Protein AF-A0A818K4R9-F1 (afdb_monomer)

Mean predicted aligned error: 22.06 Å

Radius of gyration: 40.2 Å; Cα contacts (8 Å, |Δi|>4): 1223; chains: 1; bounding box: 98×80×138 Å

Secondary structure (DSSP, 8-state):
--TTSGGGPPP-GGGEEEEEES-BGGGG-HHHHHH-HHHHHHIIIIIHHHHHHHHHHHGGGT-EEEEEEE-BS-TT-TTS-HHHHHT----BTT-GGGSBPGGGPPPTTSEEEEESSS-HHHHSSHHHHHHHTT--EEEEEEE-TTTHHHHHHHHHHHTT-EEEEEEEEEE-SSHHHHHHHHHHHTTTSEEE-HHHHHHHHHHTTTTS-----------------------PPPPPPEEEEEEE-TTS-EEEEEEEGGGGGGGTTT-EEE-GGGGGB-TTS-B-SS-TTTT---EEEEE-GGG-EEE---SSTTSPPEEEEEEEEEETTSPBPTT-HHHHHHHHHHHHHHHH-EEEEEEEEEEEEEESTT--TTPPTT-HHHHHHTHHHHHHHHHHHHHTT--EEEEEE-SSTTEEEEEE--EETTHHHHHHHHHHHHHHHHHHHTT-EEE--SSSSTTPPPPPEEEEEEEEETT--BSSB-TTSGGGB-HHHHHHHHHHHHHHHHHHHHHS-STTHHHH--TTSSS--EEEEEES-SSEEEEE---SS-SSBHHHHHHTT-TT--HHHHHHHHHHTT-HHHHHHSTTGGG-B--GGGTTS-HHHHHHHHHHHHHTT--SEEEEESTTTT--HHHHHHHHHHHHHHTTTSEEEEE-SSHHHHTT-SEEEEEETTEEEEEEE--S---TT-SSS---S-HHHHHHHHHHHHHHHHHHHHHTTS-HHHHTSGGGSHHHHHHHHHHHHHHHHHHHHTHHHHHHHHHHHHHHHHHHHHHH-HHHHHHHHHHHHHHHHHHHHHHHHHHHHHHHHHHHHHHHHHTTSS--

Structure (mmCIF, N/CA/C/O backbone):
data_AF-A0A818K4R9-F1
#
_entry.id   AF-A0A818K4R9-F1
#
loop_
_atom_site.group_PDB
_atom_site.id
_atom_site.type_symbol
_atom_site.label_atom_id
_atom_site.label_alt_id
_atom_site.label_comp_id
_atom_site.label_asym_id
_atom_site.label_entity_id
_atom_site.label_seq_id
_atom_site.pdbx_PDB_ins_code
_atom_site.Cartn_x
_atom_site.Cartn_y
_atom_site.Cartn_z
_atom_site.occupancy
_atom_site.B_iso_or_equiv
_atom_site.auth_seq_id
_atom_site.auth_comp_id
_atom_site.auth_asym_id
_atom_site.auth_atom_id
_atom_site.pdbx_PDB_model_num
ATOM 1 N N . MET A 1 1 ? 4.754 0.849 -36.779 1.00 29.41 1 MET A N 1
ATOM 2 C CA . MET A 1 1 ? 5.455 -0.102 -37.677 1.00 29.41 1 MET A CA 1
ATOM 3 C C . MET A 1 1 ? 5.862 -1.305 -36.840 1.00 29.41 1 MET A C 1
ATOM 5 O O . MET A 1 1 ? 6.277 -1.079 -35.711 1.00 29.41 1 MET A O 1
ATOM 9 N N . PRO A 1 2 ? 5.722 -2.551 -37.318 1.00 29.19 2 PRO A N 1
ATOM 10 C CA . PRO A 1 2 ? 6.088 -3.714 -36.518 1.00 29.19 2 PRO A CA 1
ATOM 11 C C . PRO A 1 2 ? 7.606 -3.712 -36.282 1.00 29.19 2 PRO A C 1
ATOM 13 O O . PRO A 1 2 ? 8.374 -3.657 -37.240 1.00 29.19 2 PRO A O 1
ATOM 16 N N . MET A 1 3 ? 8.033 -3.794 -35.015 1.00 39.34 3 MET A N 1
ATOM 17 C CA . MET A 1 3 ? 9.434 -3.700 -34.545 1.00 39.34 3 MET A CA 1
ATOM 18 C C . MET A 1 3 ? 10.366 -4.818 -35.077 1.00 39.34 3 MET A C 1
ATOM 20 O O . MET A 1 3 ? 11.537 -4.887 -34.723 1.00 39.34 3 MET A O 1
ATOM 24 N N . TYR A 1 4 ? 9.858 -5.688 -35.954 1.00 38.41 4 TYR A N 1
ATOM 25 C CA . TYR A 1 4 ? 10.602 -6.766 -36.607 1.00 38.41 4 TYR A CA 1
ATOM 26 C C . TYR A 1 4 ? 10.986 -6.468 -38.066 1.00 38.41 4 TYR A C 1
ATOM 28 O O . TYR A 1 4 ? 11.719 -7.253 -38.659 1.00 38.41 4 TYR A O 1
ATOM 36 N N . GLN A 1 5 ? 10.561 -5.337 -38.647 1.00 36.88 5 GLN A N 1
ATOM 37 C CA . GLN A 1 5 ? 11.016 -4.925 -39.988 1.00 36.88 5 GLN A CA 1
ATOM 38 C C . GLN A 1 5 ? 12.369 -4.186 -39.991 1.00 36.88 5 GLN A C 1
ATOM 40 O O . GLN A 1 5 ? 12.939 -3.985 -41.057 1.00 36.88 5 GLN A O 1
ATOM 45 N N . THR A 1 6 ? 12.925 -3.817 -38.831 1.00 48.59 6 THR A N 1
ATOM 46 C CA . THR A 1 6 ? 14.130 -2.967 -38.734 1.00 48.59 6 THR A CA 1
ATOM 47 C C . THR A 1 6 ? 15.462 -3.708 -38.868 1.00 48.59 6 THR A C 1
ATOM 49 O O . THR A 1 6 ? 16.469 -3.077 -39.174 1.00 48.59 6 THR A O 1
ATOM 52 N N . ARG A 1 7 ? 15.503 -5.040 -38.711 1.00 54.72 7 ARG A N 1
ATOM 53 C CA . ARG A 1 7 ? 16.761 -5.823 -38.761 1.00 54.72 7 ARG A CA 1
ATOM 54 C C . ARG A 1 7 ? 17.363 -5.976 -40.163 1.00 54.72 7 ARG A C 1
ATOM 56 O O . ARG A 1 7 ? 18.471 -6.480 -40.291 1.00 54.72 7 ARG A O 1
ATOM 63 N N . LEU A 1 8 ? 16.630 -5.554 -41.189 1.00 61.97 8 LEU A N 1
ATOM 64 C CA . LEU A 1 8 ? 17.069 -5.535 -42.586 1.00 61.97 8 LEU A CA 1
ATOM 65 C C . LEU A 1 8 ? 17.272 -4.104 -43.101 1.00 61.97 8 LEU A C 1
ATOM 67 O O . LEU A 1 8 ? 17.460 -3.913 -44.299 1.00 61.97 8 LEU A O 1
ATOM 71 N N . THR A 1 9 ? 17.192 -3.097 -42.222 1.00 75.12 9 THR A N 1
ATOM 72 C CA . THR A 1 9 ? 17.413 -1.706 -42.622 1.00 75.12 9 THR A CA 1
ATOM 73 C C . THR A 1 9 ? 18.890 -1.532 -42.976 1.00 75.12 9 THR A C 1
ATOM 75 O O . THR A 1 9 ? 19.734 -1.811 -42.117 1.00 75.12 9 THR A O 1
ATOM 78 N N . PRO A 1 10 ? 19.211 -1.083 -44.202 1.00 84.62 10 PRO A N 1
ATOM 79 C CA . PRO A 1 10 ? 20.587 -0.808 -44.589 1.00 84.62 10 PRO A CA 1
ATOM 80 C C . PRO A 1 10 ? 21.194 0.277 -43.702 1.00 84.62 10 PRO A C 1
ATOM 82 O O . PRO A 1 10 ? 20.523 1.263 -43.380 1.00 84.62 10 PRO A O 1
ATOM 85 N N . ILE A 1 11 ? 22.461 0.106 -43.333 1.00 89.88 11 ILE A N 1
ATOM 86 C CA . ILE A 1 11 ? 23.208 1.087 -42.537 1.00 89.88 11 ILE A CA 1
ATOM 87 C C . ILE A 1 11 ? 23.287 2.426 -43.280 1.00 89.88 11 ILE A C 1
ATOM 89 O O . ILE A 1 11 ? 23.653 2.481 -44.454 1.00 89.88 11 ILE A O 1
ATOM 93 N N . ILE A 1 12 ? 22.981 3.519 -42.576 1.00 90.44 12 ILE A N 1
ATOM 94 C CA . ILE A 1 12 ? 23.054 4.885 -43.105 1.00 90.44 12 ILE A CA 1
ATOM 95 C C . ILE A 1 12 ? 24.272 5.591 -42.485 1.00 90.44 12 ILE A C 1
ATOM 97 O O . ILE A 1 12 ? 24.193 6.006 -41.324 1.00 90.44 12 ILE A O 1
ATOM 101 N N . PRO A 1 13 ? 25.391 5.770 -43.219 1.00 90.38 13 PRO A N 1
ATOM 102 C CA . PRO A 1 13 ? 26.649 6.221 -42.624 1.00 90.38 13 PRO A CA 1
ATOM 103 C C . PRO A 1 13 ? 26.580 7.538 -41.847 1.00 90.38 13 PRO A C 1
ATOM 105 O O . PRO A 1 13 ? 27.014 7.597 -40.705 1.00 90.38 13 PRO A O 1
ATOM 108 N N . ASN A 1 14 ? 25.927 8.564 -42.394 1.00 88.00 14 ASN A N 1
ATOM 109 C CA . ASN A 1 14 ? 25.815 9.881 -41.755 1.00 88.00 14 ASN A CA 1
ATOM 110 C C . ASN A 1 14 ? 24.838 9.939 -40.563 1.00 88.00 14 ASN A C 1
ATOM 112 O O . ASN A 1 14 ? 24.610 11.014 -40.016 1.00 88.00 14 ASN A O 1
ATOM 116 N N . LYS A 1 15 ? 24.222 8.812 -40.194 1.00 92.94 15 LYS A N 1
ATOM 117 C CA . LYS A 1 15 ? 23.440 8.639 -38.961 1.00 92.94 15 LYS A CA 1
ATOM 118 C C . LYS A 1 15 ? 23.980 7.492 -38.105 1.00 92.94 15 LYS A C 1
ATOM 120 O O . LYS A 1 15 ? 23.249 6.938 -37.283 1.00 92.94 15 LYS A O 1
ATOM 125 N N . THR A 1 16 ? 25.225 7.087 -38.342 1.00 95.81 16 THR A N 1
ATOM 126 C CA . THR A 1 16 ? 25.862 5.965 -37.657 1.00 95.81 16 THR A CA 1
ATOM 127 C C . THR A 1 16 ? 26.973 6.472 -36.750 1.00 95.81 16 THR A C 1
ATOM 129 O O . THR A 1 16 ? 27.809 7.266 -37.179 1.00 95.81 16 THR A O 1
ATOM 132 N N . ALA A 1 17 ? 27.000 5.973 -35.516 1.00 97.38 17 ALA A N 1
ATOM 133 C CA . ALA A 1 17 ? 28.148 6.105 -34.631 1.00 97.38 17 ALA A CA 1
ATOM 134 C C . ALA A 1 17 ? 28.782 4.737 -34.372 1.00 97.38 17 ALA A C 1
ATOM 136 O O . ALA A 1 17 ? 28.090 3.723 -34.245 1.00 97.38 17 ALA A O 1
ATOM 137 N N . VAL A 1 18 ? 30.103 4.728 -34.273 1.00 97.62 18 VAL A N 1
ATOM 138 C CA . VAL A 1 18 ? 30.934 3.578 -33.946 1.00 97.62 18 VAL A CA 1
ATOM 139 C C . VAL A 1 18 ? 31.451 3.752 -32.525 1.00 97.62 18 VAL A C 1
ATOM 141 O O . VAL A 1 18 ? 32.166 4.703 -32.232 1.00 97.62 18 VAL A O 1
ATOM 144 N N . LEU A 1 19 ? 31.086 2.832 -31.639 1.00 97.88 19 LEU A N 1
ATOM 145 C CA . LEU A 1 19 ? 31.400 2.864 -30.220 1.00 97.88 19 LEU A CA 1
ATOM 146 C C . LEU A 1 19 ? 32.389 1.753 -29.859 1.00 97.88 19 LEU A C 1
ATOM 148 O O . LEU A 1 19 ? 32.046 0.570 -29.902 1.00 97.88 19 LEU A O 1
ATOM 152 N N . LEU A 1 20 ? 33.593 2.156 -29.455 1.00 97.62 20 LEU A N 1
ATOM 153 C CA . LEU A 1 20 ? 34.629 1.289 -28.907 1.00 97.62 20 LEU A CA 1
ATOM 154 C C . LEU A 1 20 ? 34.523 1.249 -27.380 1.00 97.62 20 LEU A C 1
ATOM 156 O O . LEU A 1 20 ? 34.746 2.251 -26.695 1.00 97.62 20 LEU A O 1
ATOM 160 N N . VAL A 1 21 ? 34.175 0.084 -26.844 1.00 95.06 21 VAL A N 1
ATOM 161 C CA . VAL A 1 21 ? 33.907 -0.113 -25.418 1.00 95.06 21 VAL A CA 1
ATOM 162 C C . VAL A 1 21 ? 35.141 -0.669 -24.713 1.00 95.06 21 VAL A C 1
ATOM 164 O O . VAL A 1 21 ? 35.527 -1.817 -2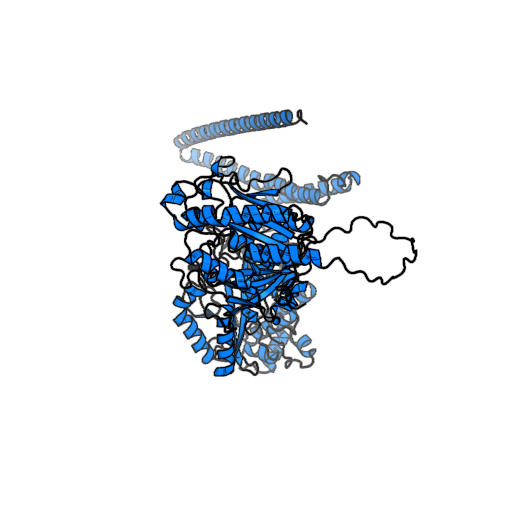4.922 1.00 95.06 21 VAL A O 1
ATOM 167 N N . ASP A 1 22 ? 35.724 0.150 -23.840 1.00 90.69 22 ASP A N 1
ATOM 168 C CA . ASP A 1 22 ? 36.756 -0.216 -22.860 1.00 90.69 22 ASP A CA 1
ATOM 169 C C . ASP A 1 22 ? 38.029 -0.821 -23.470 1.00 90.69 22 ASP A C 1
ATOM 171 O O . ASP A 1 22 ? 38.658 -1.707 -22.900 1.00 90.69 22 ASP A O 1
ATOM 175 N N . VAL A 1 23 ? 38.443 -0.301 -24.627 1.00 91.19 23 VAL A N 1
ATOM 176 C CA . VAL A 1 23 ? 39.656 -0.720 -25.350 1.00 91.19 23 VAL A CA 1
ATOM 177 C C . VAL A 1 23 ? 40.889 0.007 -24.788 1.00 91.19 23 VAL A C 1
ATOM 179 O O . VAL A 1 23 ? 41.493 0.857 -25.440 1.00 91.19 23 VAL A O 1
ATOM 182 N N . GLN A 1 24 ? 41.217 -0.275 -23.528 1.00 90.75 24 GLN A N 1
ATOM 183 C CA . GLN A 1 24 ? 42.225 0.438 -22.727 1.00 90.75 24 GLN A CA 1
ATOM 184 C C . GLN A 1 24 ? 43.414 -0.452 -22.334 1.00 90.75 24 GLN A C 1
ATOM 186 O O . GLN A 1 24 ? 43.310 -1.678 -22.310 1.00 90.75 24 GLN A O 1
ATOM 191 N N . ASN A 1 25 ? 44.549 0.160 -21.991 1.00 89.69 25 ASN A N 1
ATOM 192 C CA . ASN A 1 25 ? 45.810 -0.544 -21.724 1.00 89.69 25 ASN A CA 1
ATOM 193 C C . ASN A 1 25 ? 45.722 -1.583 -20.591 1.00 89.69 25 ASN A C 1
ATOM 195 O O . ASN A 1 25 ? 46.425 -2.595 -20.635 1.00 89.69 25 ASN A O 1
ATOM 199 N N . SER A 1 26 ? 44.855 -1.383 -19.590 1.00 85.31 26 SER A N 1
ATOM 200 C CA . SER A 1 26 ? 44.651 -2.363 -18.510 1.00 85.31 26 SER A CA 1
ATOM 201 C C . SER A 1 26 ? 44.178 -3.730 -19.008 1.00 85.31 26 SER A C 1
ATOM 203 O O . SER A 1 26 ? 44.491 -4.748 -18.390 1.00 85.31 26 SER A O 1
ATOM 205 N N . GLU A 1 27 ? 43.434 -3.753 -20.115 1.00 84.69 27 GLU A N 1
ATOM 206 C CA . GLU A 1 27 ? 42.813 -4.953 -20.678 1.00 84.69 27 GLU A CA 1
ATOM 207 C C . GLU A 1 27 ? 43.807 -5.822 -21.459 1.00 84.69 27 GLU A C 1
ATOM 209 O O . GLU A 1 27 ? 43.586 -7.015 -21.633 1.00 84.69 27 GLU A O 1
ATOM 214 N N . ILE A 1 28 ? 44.943 -5.255 -21.874 1.00 83.69 28 ILE A N 1
ATOM 215 C CA . ILE A 1 28 ? 46.021 -5.960 -22.587 1.00 83.69 28 ILE A CA 1
ATOM 216 C C . ILE A 1 28 ? 47.308 -6.036 -21.753 1.00 83.69 28 ILE A C 1
ATOM 218 O O . ILE A 1 28 ? 48.423 -6.040 -22.279 1.00 83.69 28 ILE A O 1
ATOM 222 N N . SER A 1 29 ? 47.173 -6.096 -20.428 1.00 80.69 29 SER A N 1
ATOM 223 C CA . SER A 1 29 ? 48.317 -6.211 -19.524 1.00 80.69 29 SER A CA 1
ATOM 224 C C . SER A 1 29 ? 48.958 -7.610 -19.558 1.00 80.69 29 SER A C 1
ATOM 226 O O . SER A 1 29 ? 48.315 -8.616 -19.866 1.00 80.69 29 SER A O 1
ATOM 228 N N . ILE A 1 30 ? 50.234 -7.695 -19.164 1.00 72.75 30 ILE A N 1
ATOM 229 C CA . ILE A 1 30 ? 50.964 -8.973 -19.012 1.00 72.75 30 ILE A CA 1
ATOM 230 C C . ILE A 1 30 ? 50.249 -9.907 -18.015 1.00 72.75 30 ILE A C 1
ATOM 232 O O . ILE A 1 30 ? 50.287 -11.128 -18.148 1.00 72.75 30 ILE A O 1
ATOM 236 N N . GLU A 1 31 ? 49.553 -9.344 -17.027 1.00 70.44 31 GLU A N 1
ATOM 237 C CA . GLU A 1 31 ? 48.753 -10.103 -16.063 1.00 70.44 31 GLU A CA 1
ATOM 238 C C . GLU A 1 31 ? 47.549 -10.792 -16.733 1.00 70.44 31 GLU A C 1
ATOM 240 O O . GLU A 1 31 ? 47.292 -11.972 -16.483 1.00 70.44 31 GLU A O 1
ATOM 245 N N . HIS A 1 32 ? 46.860 -10.109 -17.655 1.00 69.81 32 HIS A N 1
ATOM 246 C CA . HIS A 1 32 ? 45.787 -10.709 -18.457 1.00 69.81 32 HIS A CA 1
ATOM 247 C C . HIS A 1 32 ? 46.303 -11.785 -19.418 1.00 69.81 32 HIS A C 1
ATOM 249 O O . HIS A 1 32 ? 45.627 -12.796 -19.614 1.00 69.81 32 HIS A O 1
ATOM 255 N N . GLN A 1 33 ? 47.515 -11.622 -19.960 1.00 77.44 33 GLN A N 1
ATOM 256 C CA . GLN A 1 33 ? 48.171 -12.647 -20.778 1.00 77.44 33 GLN A CA 1
ATOM 257 C C . GLN A 1 33 ? 48.392 -13.957 -20.002 1.00 77.44 33 GLN A C 1
ATOM 259 O O . GLN A 1 33 ? 48.238 -15.041 -20.562 1.00 77.44 33 GLN A O 1
ATOM 264 N N . GLN A 1 34 ? 48.730 -13.870 -18.711 1.00 73.25 34 GLN A N 1
ATOM 265 C CA . GLN A 1 34 ? 48.975 -15.037 -17.857 1.00 73.25 34 GLN A CA 1
ATOM 266 C C . GLN A 1 34 ? 47.679 -15.693 -17.363 1.00 73.25 34 GLN A C 1
ATOM 268 O O . GLN A 1 34 ? 47.582 -16.919 -17.344 1.00 73.25 34 GLN A O 1
ATOM 273 N N . ASN A 1 35 ? 46.683 -14.890 -16.980 1.00 78.44 35 ASN A N 1
ATOM 274 C CA . ASN A 1 35 ? 45.446 -15.388 -16.370 1.00 78.44 35 ASN A CA 1
ATOM 275 C C . ASN A 1 35 ? 44.382 -15.800 -17.398 1.00 78.44 35 ASN A C 1
ATOM 277 O O . ASN A 1 35 ? 43.583 -16.698 -17.134 1.00 78.44 35 ASN A O 1
ATOM 281 N N . THR A 1 36 ? 44.357 -15.155 -18.566 1.00 82.31 36 THR A N 1
ATOM 282 C CA . THR A 1 36 ? 43.351 -15.376 -19.616 1.00 82.31 36 THR A CA 1
ATOM 283 C C . THR A 1 36 ? 43.999 -15.369 -21.007 1.00 82.31 36 THR A C 1
ATOM 285 O O . THR A 1 36 ? 43.802 -14.432 -21.783 1.00 82.31 36 THR A O 1
ATOM 288 N N . PRO A 1 37 ? 44.778 -16.412 -21.353 1.00 84.19 37 PRO A N 1
ATOM 289 C CA . PRO A 1 37 ? 45.586 -16.433 -22.574 1.00 84.19 37 PRO A CA 1
ATOM 290 C C . PRO A 1 37 ? 44.748 -16.386 -23.857 1.00 84.19 37 PRO A C 1
ATOM 292 O O . PRO A 1 37 ? 45.144 -15.725 -24.812 1.00 84.19 37 PRO A O 1
ATOM 295 N N . TRP A 1 38 ? 43.571 -17.024 -23.870 1.00 90.50 38 TRP A N 1
ATOM 296 C CA . TRP A 1 38 ? 42.659 -16.971 -25.020 1.00 90.50 38 TRP A CA 1
ATOM 297 C C . TRP A 1 38 ? 42.171 -15.547 -25.297 1.00 90.50 38 TRP A C 1
ATOM 299 O O . TRP A 1 38 ? 42.258 -15.082 -26.426 1.00 90.50 38 TRP A O 1
ATOM 309 N N . TYR A 1 39 ? 41.708 -14.842 -24.260 1.00 89.88 39 TYR A N 1
ATOM 310 C CA . TYR A 1 39 ? 41.259 -13.452 -24.360 1.00 89.88 39 TYR A CA 1
ATOM 311 C C . TYR A 1 39 ? 42.352 -12.543 -24.909 1.00 89.88 39 TYR A C 1
ATOM 313 O O . TYR A 1 39 ? 42.114 -11.809 -25.864 1.00 89.88 39 TYR A O 1
ATOM 321 N N . TYR A 1 40 ? 43.551 -12.636 -24.328 1.00 88.94 40 TYR A N 1
ATOM 322 C CA . TYR A 1 40 ? 44.695 -11.832 -24.740 1.00 88.94 40 TYR A CA 1
ATOM 323 C C . TYR A 1 40 ? 45.056 -12.087 -26.207 1.00 88.94 40 TYR A C 1
ATOM 325 O O . TYR A 1 40 ? 45.216 -11.144 -26.978 1.00 88.94 40 TYR A O 1
ATOM 333 N N . GLN A 1 41 ? 45.128 -13.360 -26.609 1.00 89.88 41 GLN A N 1
ATOM 334 C CA . GLN A 1 41 ? 45.430 -13.730 -27.987 1.00 89.88 41 GLN A CA 1
ATOM 335 C C . GLN A 1 41 ? 44.345 -13.242 -28.955 1.00 89.88 41 GLN A C 1
ATOM 337 O O . GLN A 1 41 ? 44.657 -12.614 -29.959 1.00 89.88 41 GLN A O 1
ATOM 342 N N . GLN A 1 42 ? 43.070 -13.454 -28.627 1.00 92.44 42 GLN A N 1
ATOM 343 C CA . GLN A 1 42 ? 41.942 -13.002 -29.441 1.00 92.44 42 GLN A CA 1
ATOM 344 C C . GLN A 1 42 ? 41.915 -11.471 -29.588 1.00 92.44 42 GLN A C 1
ATOM 346 O O . GLN A 1 42 ? 41.641 -10.957 -30.673 1.00 92.44 42 GLN A O 1
ATOM 351 N N . ALA A 1 43 ? 42.214 -10.737 -28.511 1.00 91.69 43 ALA A N 1
ATOM 352 C CA . ALA A 1 43 ? 42.261 -9.279 -28.516 1.00 91.69 43 ALA A CA 1
ATOM 353 C C . ALA A 1 43 ? 43.349 -8.745 -29.463 1.00 91.69 43 ALA A C 1
ATOM 355 O O . ALA A 1 43 ? 43.058 -7.877 -30.286 1.00 91.69 43 ALA A O 1
ATOM 356 N N . ILE A 1 44 ? 44.572 -9.278 -29.363 1.00 92.50 44 ILE A N 1
ATOM 357 C CA . ILE A 1 44 ? 45.743 -8.822 -30.128 1.00 92.50 44 ILE A CA 1
ATOM 358 C C . ILE A 1 44 ? 45.698 -9.297 -31.585 1.00 92.50 44 ILE A C 1
ATOM 360 O O . ILE A 1 44 ? 45.900 -8.492 -32.492 1.00 92.50 44 ILE A O 1
ATOM 364 N N . ASP A 1 45 ? 45.420 -10.581 -31.818 1.00 92.94 45 ASP A N 1
ATOM 365 C CA . ASP A 1 45 ? 45.563 -11.191 -33.145 1.00 92.94 45 ASP A CA 1
ATOM 366 C C . ASP A 1 45 ? 44.359 -10.902 -34.058 1.00 92.94 45 ASP A C 1
ATOM 368 O O . ASP A 1 45 ? 44.497 -10.948 -35.281 1.00 92.94 45 ASP A O 1
ATOM 372 N N . ILE A 1 46 ? 43.177 -10.626 -33.485 1.00 93.88 46 ILE A N 1
ATOM 373 C CA . ILE A 1 46 ? 41.917 -10.531 -34.241 1.00 93.88 46 ILE A CA 1
ATOM 374 C C . ILE A 1 46 ? 41.176 -9.221 -33.961 1.00 93.88 46 ILE A C 1
ATOM 376 O O . ILE A 1 46 ? 40.958 -8.432 -34.882 1.00 93.88 46 ILE A O 1
ATOM 380 N N . CYS A 1 47 ? 40.796 -8.951 -32.708 1.00 96.12 47 CYS A N 1
ATOM 381 C CA . CYS A 1 47 ? 39.872 -7.851 -32.424 1.00 96.12 47 CYS A CA 1
ATOM 382 C C . CYS A 1 47 ? 40.469 -6.470 -32.712 1.00 96.12 47 CYS A C 1
ATOM 384 O O . CYS A 1 47 ? 39.826 -5.672 -33.388 1.00 96.12 47 CYS A O 1
ATOM 386 N N . ILE A 1 48 ? 41.685 -6.180 -32.238 1.00 95.62 48 ILE A N 1
ATOM 387 C CA . ILE A 1 48 ? 42.336 -4.878 -32.459 1.00 95.62 48 ILE A CA 1
ATOM 388 C C . ILE A 1 48 ? 42.563 -4.608 -33.959 1.00 95.62 48 ILE A C 1
ATOM 390 O O . ILE A 1 48 ? 42.134 -3.549 -34.424 1.00 95.62 48 ILE A O 1
ATOM 394 N N . PRO A 1 49 ? 43.144 -5.529 -34.760 1.00 96.25 49 PRO A N 1
ATOM 395 C CA . PRO A 1 49 ? 43.261 -5.343 -36.208 1.00 96.25 49 PRO A CA 1
ATOM 396 C C . PRO A 1 49 ? 41.925 -5.036 -36.902 1.00 96.25 49 PRO A C 1
ATOM 398 O O . PRO A 1 49 ? 41.860 -4.149 -37.757 1.00 96.25 49 PRO A O 1
ATOM 401 N N . ASN A 1 50 ? 40.851 -5.718 -36.499 1.00 96.75 50 ASN A N 1
ATOM 402 C CA . ASN A 1 50 ? 39.507 -5.496 -37.030 1.00 96.75 50 ASN A CA 1
ATOM 403 C C . ASN A 1 50 ? 38.940 -4.123 -36.638 1.00 96.75 50 ASN A C 1
ATOM 405 O O . ASN A 1 50 ? 38.414 -3.409 -37.494 1.00 96.75 50 ASN A O 1
ATOM 409 N N . MET A 1 51 ? 39.118 -3.696 -35.382 1.00 97.25 51 MET A N 1
ATOM 410 C CA . MET A 1 51 ? 38.748 -2.348 -34.931 1.00 97.25 51 MET A CA 1
ATOM 411 C C . MET A 1 51 ? 39.462 -1.269 -35.756 1.00 97.25 51 MET A C 1
ATOM 413 O O . MET A 1 51 ? 38.820 -0.338 -36.243 1.00 97.25 51 MET A O 1
ATOM 417 N N . VAL A 1 52 ? 40.776 -1.415 -35.974 1.00 96.12 52 VAL A N 1
ATOM 418 C CA . VAL A 1 52 ? 41.573 -0.495 -36.804 1.00 96.12 52 VAL A CA 1
ATOM 419 C C . VAL A 1 52 ? 41.028 -0.430 -38.229 1.00 96.12 52 VAL A C 1
ATOM 421 O O . VAL A 1 52 ? 40.903 0.658 -38.801 1.00 96.12 52 VAL A O 1
ATOM 424 N N . HIS A 1 53 ? 40.671 -1.581 -38.804 1.00 95.25 53 HIS A N 1
ATOM 425 C CA . HIS A 1 53 ? 40.090 -1.644 -40.139 1.00 95.25 53 HIS A CA 1
ATOM 426 C C . HIS A 1 53 ? 38.766 -0.872 -40.206 1.00 95.25 53 HIS A C 1
ATOM 428 O O . HIS A 1 53 ? 38.591 -0.027 -41.089 1.00 95.25 53 HIS A O 1
ATOM 434 N N . ILE A 1 54 ? 37.861 -1.104 -39.252 1.00 95.75 54 ILE A N 1
ATOM 435 C CA . ILE A 1 54 ? 36.558 -0.433 -39.206 1.00 95.75 54 ILE A CA 1
ATOM 436 C C . ILE A 1 54 ? 36.723 1.075 -39.045 1.00 95.75 54 ILE A C 1
ATOM 438 O O . ILE A 1 54 ? 36.132 1.820 -39.822 1.00 95.75 54 ILE A O 1
ATOM 442 N N . ILE A 1 55 ? 37.563 1.542 -38.116 1.00 94.62 55 ILE A N 1
ATOM 443 C CA . ILE A 1 55 ? 37.809 2.979 -37.902 1.00 94.62 55 ILE A CA 1
ATOM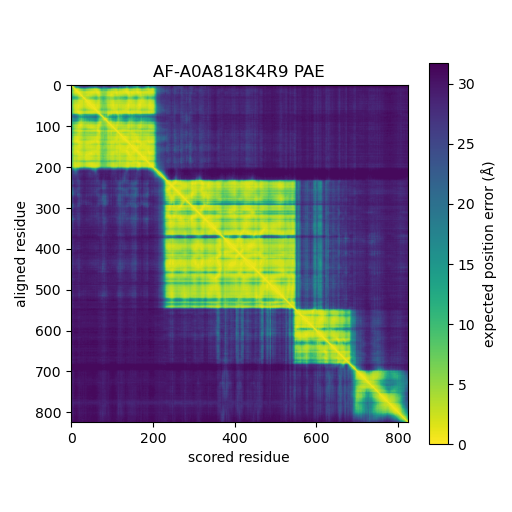 444 C C . ILE A 1 55 ? 38.305 3.642 -39.197 1.00 94.62 55 ILE A C 1
ATOM 446 O O . ILE A 1 55 ? 37.822 4.710 -39.586 1.00 94.62 55 ILE A O 1
ATOM 450 N N . LYS A 1 56 ? 39.228 2.988 -39.914 1.00 93.19 56 LYS A N 1
ATOM 451 C CA . LYS A 1 56 ? 39.789 3.497 -41.174 1.00 93.19 56 LYS A CA 1
ATOM 452 C C . LYS A 1 56 ? 38.742 3.629 -42.286 1.00 93.19 56 LYS A C 1
ATOM 454 O O . LYS A 1 56 ? 38.855 4.539 -43.105 1.00 93.19 56 LYS A O 1
ATOM 459 N N . VAL A 1 57 ? 37.749 2.739 -42.328 1.00 91.81 57 VAL A N 1
ATOM 460 C CA . VAL A 1 57 ? 36.668 2.760 -43.332 1.00 91.81 57 VAL A CA 1
ATOM 461 C C . VAL A 1 57 ? 35.509 3.673 -42.912 1.00 91.81 57 VAL A C 1
ATOM 463 O O . VAL A 1 57 ? 34.900 4.312 -43.767 1.00 91.81 57 VAL A O 1
ATOM 466 N N . ALA A 1 58 ? 35.225 3.776 -41.615 1.00 91.88 58 ALA A N 1
ATOM 467 C CA . ALA A 1 58 ? 34.121 4.557 -41.066 1.00 91.88 58 ALA A CA 1
ATOM 468 C C . ALA A 1 58 ? 34.364 6.075 -41.157 1.00 91.88 58 ALA A C 1
ATOM 470 O O . ALA A 1 58 ? 33.464 6.815 -41.559 1.00 91.88 58 ALA A O 1
ATOM 471 N N . ARG A 1 59 ? 35.591 6.543 -40.872 1.00 89.50 59 ARG A N 1
ATOM 472 C CA . ARG A 1 59 ? 35.928 7.983 -40.881 1.00 89.50 59 ARG A CA 1
ATOM 473 C C . ARG A 1 59 ? 35.636 8.681 -42.227 1.00 89.50 59 ARG A C 1
ATOM 475 O O . ARG A 1 59 ? 34.948 9.700 -42.221 1.00 89.50 59 ARG A O 1
ATOM 482 N N . PRO A 1 60 ? 36.059 8.156 -43.399 1.00 90.38 60 PRO A N 1
ATOM 483 C CA . PRO A 1 60 ? 35.732 8.766 -44.695 1.00 90.38 60 PRO A CA 1
ATOM 484 C C . PRO A 1 60 ? 34.234 8.803 -45.030 1.00 90.38 60 PRO A C 1
ATOM 486 O O . PRO A 1 60 ? 33.831 9.554 -45.915 1.00 90.38 60 PRO A O 1
ATOM 489 N N . LEU A 1 61 ? 33.415 7.987 -44.359 1.00 89.56 61 LEU A N 1
ATOM 490 C CA . LEU A 1 61 ? 31.968 7.907 -44.567 1.00 89.56 61 LEU A CA 1
ATOM 491 C C . LEU A 1 61 ? 31.172 8.827 -43.627 1.00 89.56 61 LEU A C 1
ATOM 493 O O . LEU A 1 61 ? 29.942 8.747 -43.605 1.00 89.56 61 LEU A O 1
ATOM 497 N N . SER A 1 62 ? 31.858 9.699 -42.878 1.00 86.62 62 SER A N 1
ATOM 498 C CA . SER A 1 62 ? 31.251 10.619 -41.906 1.00 86.62 62 SER A CA 1
ATOM 499 C C . SER A 1 62 ? 30.453 9.902 -40.812 1.00 86.62 62 SER A C 1
ATOM 501 O O . SER A 1 62 ? 29.414 10.397 -40.379 1.00 86.62 62 SER A O 1
ATOM 503 N N . MET A 1 63 ? 30.919 8.721 -40.398 1.00 94.00 63 MET A N 1
ATOM 504 C CA . MET A 1 63 ? 30.442 8.064 -39.183 1.00 94.00 63 MET A CA 1
ATOM 505 C C . MET A 1 63 ? 31.192 8.627 -37.977 1.00 94.00 63 MET A C 1
ATOM 507 O O . MET A 1 63 ? 32.413 8.781 -38.027 1.00 94.00 63 MET A O 1
ATOM 511 N N . GLU A 1 64 ? 30.474 8.881 -36.891 1.00 95.44 64 GLU A N 1
ATOM 512 C CA . GLU A 1 64 ? 31.057 9.385 -35.644 1.00 95.44 64 GLU A CA 1
ATOM 513 C C . GLU A 1 64 ? 31.811 8.265 -34.918 1.00 95.44 64 GLU A C 1
ATOM 515 O O . GLU A 1 64 ? 31.267 7.172 -34.763 1.00 95.44 64 GLU A O 1
ATOM 520 N N . ILE A 1 65 ? 33.039 8.512 -34.451 1.00 96.12 65 ILE A N 1
ATOM 521 C CA . ILE A 1 65 ? 33.812 7.530 -33.676 1.00 96.12 65 ILE A CA 1
ATOM 522 C C . ILE A 1 65 ? 33.831 7.944 -32.204 1.00 96.12 65 ILE A C 1
ATOM 524 O O . ILE A 1 65 ? 34.142 9.081 -31.843 1.00 96.12 65 ILE A O 1
ATOM 528 N N . MET A 1 66 ? 33.477 7.002 -31.335 1.00 96.81 66 MET A N 1
ATOM 529 C CA . MET A 1 66 ? 33.333 7.222 -29.905 1.00 96.81 66 MET A CA 1
ATOM 530 C C . MET A 1 66 ? 34.024 6.122 -29.106 1.00 96.81 66 MET A C 1
ATOM 532 O O . MET A 1 66 ? 34.034 4.956 -29.497 1.00 96.81 66 MET A O 1
ATOM 536 N N . TYR A 1 67 ? 34.534 6.483 -27.935 1.00 96.56 67 TYR A N 1
ATOM 537 C CA . TYR A 1 67 ? 35.274 5.591 -27.052 1.00 96.56 67 TYR A CA 1
ATOM 538 C C . TYR A 1 67 ? 34.753 5.672 -25.622 1.00 96.56 67 TYR A C 1
ATOM 540 O O . TYR A 1 67 ? 34.424 6.760 -25.135 1.00 96.56 67 TYR A O 1
ATOM 548 N N . THR A 1 68 ? 34.764 4.544 -24.911 1.00 93.75 68 THR A N 1
ATOM 549 C CA . THR A 1 68 ? 34.643 4.531 -23.449 1.00 93.75 68 THR A CA 1
ATOM 550 C C . THR A 1 68 ? 35.853 3.914 -22.779 1.00 93.75 68 THR A C 1
ATOM 552 O O . THR A 1 68 ? 36.406 2.942 -23.281 1.00 93.75 68 THR A O 1
ATOM 555 N N . THR A 1 69 ? 36.231 4.452 -21.619 1.00 91.06 69 THR A N 1
ATOM 556 C CA . THR A 1 69 ? 37.222 3.835 -20.723 1.00 91.06 69 THR A CA 1
ATOM 557 C C . THR A 1 69 ? 36.751 3.870 -19.278 1.00 91.06 69 THR A C 1
ATOM 559 O O . THR A 1 69 ? 35.973 4.745 -18.882 1.00 91.06 69 THR A O 1
ATOM 562 N N . VAL A 1 70 ? 37.209 2.909 -18.477 1.00 84.81 70 VAL A N 1
ATOM 563 C CA . VAL A 1 70 ? 36.832 2.777 -17.067 1.00 84.81 70 VAL A CA 1
ATOM 564 C C . VAL A 1 70 ? 37.910 3.384 -16.173 1.00 84.81 70 VAL A C 1
ATOM 566 O O . VAL A 1 70 ? 39.040 2.912 -16.136 1.00 84.81 70 VAL A O 1
ATOM 569 N N . GLU A 1 71 ? 37.533 4.368 -15.356 1.00 83.00 71 GLU A N 1
ATOM 570 C CA . GLU A 1 71 ? 38.396 4.967 -14.331 1.00 83.00 71 GLU A CA 1
ATOM 571 C C . GLU A 1 71 ? 37.778 4.811 -12.932 1.00 83.00 71 GLU A C 1
ATOM 573 O O . GLU A 1 71 ? 36.564 4.921 -12.749 1.00 83.00 71 GLU A O 1
ATOM 578 N N . SER A 1 72 ? 38.609 4.594 -11.909 1.00 70.25 72 SER A N 1
ATOM 579 C CA . SER A 1 72 ? 38.175 4.505 -10.509 1.00 70.25 72 SER A CA 1
ATOM 580 C C . SER A 1 72 ? 38.851 5.541 -9.613 1.00 70.25 72 SER A C 1
ATOM 582 O O . SER A 1 72 ? 40.052 5.800 -9.703 1.00 70.25 72 SER A O 1
ATOM 584 N N . LEU A 1 73 ? 38.067 6.092 -8.680 1.00 56.88 73 LEU A N 1
ATOM 585 C CA . LEU A 1 73 ? 38.543 6.975 -7.610 1.00 56.88 73 LEU A CA 1
ATOM 586 C C . LEU A 1 73 ? 38.940 6.211 -6.337 1.00 56.88 73 LEU A C 1
ATOM 588 O O . LEU A 1 73 ? 39.645 6.759 -5.492 1.00 56.88 73 LEU A O 1
ATOM 592 N N . THR A 1 74 ? 38.471 4.967 -6.152 1.00 57.22 74 THR A N 1
ATOM 593 C CA . THR A 1 74 ? 38.618 4.242 -4.878 1.00 57.22 74 THR A CA 1
ATOM 594 C C . THR A 1 74 ? 38.887 2.748 -5.056 1.00 57.22 74 THR A C 1
ATOM 596 O O . THR A 1 74 ? 38.249 2.057 -5.851 1.00 57.22 74 THR A O 1
ATOM 599 N N . ARG A 1 75 ? 39.828 2.220 -4.262 1.00 56.12 75 ARG A N 1
ATOM 600 C CA . ARG A 1 75 ? 40.238 0.804 -4.293 1.00 56.12 75 ARG A CA 1
ATOM 601 C C . ARG A 1 75 ? 39.167 -0.152 -3.751 1.00 56.12 75 ARG A C 1
ATOM 603 O O . ARG A 1 75 ? 39.175 -1.327 -4.078 1.00 56.12 75 ARG A O 1
ATOM 610 N N . ASN A 1 76 ? 38.228 0.356 -2.947 1.00 56.06 76 ASN A N 1
ATOM 611 C CA . ASN A 1 76 ? 37.099 -0.405 -2.396 1.00 56.06 76 ASN A CA 1
ATOM 612 C C . ASN A 1 76 ? 35.872 -0.453 -3.331 1.00 56.06 76 ASN A C 1
ATOM 614 O O . ASN A 1 76 ? 34.844 -1.013 -2.956 1.00 56.06 76 ASN A O 1
ATOM 618 N N . GLY A 1 77 ? 35.968 0.141 -4.527 1.00 53.62 77 GLY A N 1
ATOM 619 C CA . GLY A 1 77 ? 35.011 -0.053 -5.611 1.00 53.62 77 GLY A CA 1
ATOM 620 C C . GLY A 1 77 ? 33.596 0.451 -5.337 1.00 53.62 77 GLY A C 1
ATOM 621 O O . GLY A 1 77 ? 32.668 -0.116 -5.903 1.00 53.62 77 GLY A O 1
ATOM 622 N N . ARG A 1 78 ? 33.385 1.478 -4.497 1.00 53.41 78 ARG A N 1
ATOM 623 C CA . ARG A 1 78 ? 32.026 1.970 -4.158 1.00 53.41 78 ARG A CA 1
ATOM 624 C C . ARG A 1 78 ? 31.127 2.207 -5.383 1.00 53.41 78 ARG A C 1
ATOM 626 O O . ARG A 1 78 ? 29.941 1.910 -5.299 1.00 53.41 78 ARG A O 1
ATOM 633 N N . ASP A 1 79 ? 31.716 2.590 -6.514 1.00 54.88 79 ASP A N 1
ATOM 634 C CA . ASP A 1 79 ? 31.008 2.999 -7.734 1.00 54.88 79 ASP A CA 1
ATOM 635 C C . ASP A 1 79 ? 30.945 1.916 -8.836 1.00 54.88 79 ASP A C 1
ATOM 637 O O . ASP A 1 79 ? 30.593 2.212 -9.975 1.00 54.88 79 ASP A O 1
ATOM 641 N N . ARG A 1 80 ? 31.290 0.656 -8.526 1.00 58.00 80 ARG A N 1
ATOM 642 C CA . ARG A 1 80 ? 31.399 -0.440 -9.513 1.00 58.00 80 ARG A CA 1
ATOM 643 C C . ARG A 1 80 ? 30.316 -1.510 -9.386 1.00 58.00 80 ARG A C 1
ATOM 645 O O . ARG A 1 80 ? 29.832 -1.798 -8.284 1.00 58.00 80 ARG A O 1
ATOM 652 N N . SER A 1 81 ? 29.994 -2.144 -10.516 1.00 55.41 81 SER A N 1
ATOM 653 C CA . SER A 1 81 ? 29.179 -3.363 -10.570 1.00 55.41 81 SER A CA 1
ATOM 654 C C . SER A 1 81 ? 29.857 -4.508 -9.809 1.00 55.41 81 SER A C 1
ATOM 656 O O . SER A 1 81 ? 31.072 -4.497 -9.596 1.00 55.41 81 SER A O 1
ATOM 658 N N . LEU A 1 82 ? 29.063 -5.476 -9.343 1.00 56.34 82 LEU A N 1
ATOM 659 C CA . LEU A 1 82 ? 29.557 -6.602 -8.547 1.00 56.34 82 LEU A CA 1
ATOM 660 C C . LEU A 1 82 ? 30.609 -7.418 -9.312 1.00 56.34 82 LEU A C 1
ATOM 662 O O . LEU A 1 82 ? 31.666 -7.696 -8.758 1.00 56.34 82 LEU A O 1
ATOM 666 N N . ASP A 1 83 ? 30.384 -7.690 -10.595 1.00 52.59 83 ASP A N 1
ATOM 667 C CA . ASP A 1 83 ? 31.318 -8.460 -11.428 1.00 52.59 83 ASP A CA 1
ATOM 668 C C . ASP A 1 83 ? 32.676 -7.764 -11.578 1.00 52.59 83 ASP A C 1
ATOM 670 O O . ASP A 1 83 ? 33.725 -8.397 -11.490 1.00 52.59 83 ASP A O 1
ATOM 674 N N . HIS A 1 84 ? 32.673 -6.433 -11.679 1.00 57.25 84 HIS A N 1
ATOM 675 C CA . HIS A 1 84 ? 33.898 -5.637 -11.770 1.00 57.25 84 HIS A CA 1
ATOM 676 C C . HIS A 1 84 ? 34.587 -5.428 -10.403 1.00 57.25 84 HIS A C 1
ATOM 678 O O . HIS A 1 84 ? 35.756 -5.054 -10.326 1.00 57.25 84 HIS A O 1
ATOM 684 N N . LYS A 1 85 ? 33.873 -5.653 -9.289 1.00 60.88 85 LYS A N 1
ATOM 685 C CA . LYS A 1 85 ? 34.477 -5.768 -7.948 1.00 60.88 85 LYS A CA 1
ATOM 686 C C . LYS A 1 85 ? 35.133 -7.133 -7.766 1.00 60.88 85 LYS A C 1
ATOM 688 O O . LYS A 1 85 ? 36.208 -7.207 -7.181 1.00 60.88 85 LYS A O 1
ATOM 693 N N . LEU A 1 86 ? 34.500 -8.186 -8.282 1.00 55.03 86 LEU A N 1
ATOM 694 C CA . LEU A 1 86 ? 35.000 -9.558 -8.232 1.00 55.03 86 LEU A CA 1
ATOM 695 C C . LEU A 1 86 ? 36.230 -9.765 -9.128 1.00 55.03 86 LEU A C 1
ATOM 697 O O . LEU A 1 86 ? 37.097 -10.555 -8.769 1.00 55.03 86 LEU A O 1
ATOM 701 N N . SER A 1 87 ? 36.357 -9.017 -10.231 1.00 57.50 87 SER A N 1
ATOM 702 C CA . SER A 1 87 ? 37.560 -9.029 -11.078 1.00 57.50 87 SER A CA 1
ATOM 703 C C . SER A 1 87 ? 38.779 -8.343 -10.443 1.00 57.50 87 SER A C 1
ATOM 705 O O . SER A 1 87 ? 39.894 -8.521 -10.920 1.00 57.50 87 SER A O 1
ATOM 707 N N . ASN A 1 88 ? 38.596 -7.572 -9.360 1.00 57.22 88 ASN A N 1
ATOM 708 C CA . ASN A 1 88 ? 39.650 -6.850 -8.630 1.00 57.22 88 ASN A CA 1
ATOM 709 C C . ASN A 1 88 ? 40.483 -5.858 -9.486 1.00 57.22 88 ASN A C 1
ATOM 711 O O . ASN A 1 88 ? 41.560 -5.423 -9.077 1.00 57.22 88 ASN A O 1
ATOM 715 N N . ILE A 1 89 ? 39.976 -5.454 -10.656 1.00 62.06 89 ILE A N 1
ATOM 716 C CA . ILE A 1 89 ? 40.685 -4.598 -11.622 1.00 62.06 89 ILE A CA 1
ATOM 717 C C . ILE A 1 89 ? 40.638 -3.139 -11.164 1.00 62.06 89 ILE A C 1
ATOM 719 O O . ILE A 1 89 ? 39.662 -2.453 -11.433 1.00 62.06 89 ILE A O 1
ATOM 723 N N . PHE A 1 90 ? 41.633 -2.608 -10.453 1.00 72.19 90 PHE A N 1
ATOM 724 C CA . PHE A 1 90 ? 41.662 -1.192 -10.043 1.00 72.19 90 PHE A CA 1
ATOM 725 C C . PHE A 1 90 ? 42.444 -0.328 -11.042 1.00 72.19 90 PHE A C 1
ATOM 727 O O . PHE A 1 90 ? 43.657 -0.467 -11.138 1.00 72.19 90 PHE A O 1
ATOM 734 N N . ILE A 1 91 ? 41.757 0.598 -11.721 1.00 78.81 91 ILE A N 1
ATOM 735 C CA . ILE A 1 91 ? 42.366 1.516 -12.696 1.00 78.81 91 ILE A CA 1
ATOM 736 C C . ILE A 1 91 ? 42.310 2.935 -12.122 1.00 78.81 91 ILE A C 1
ATOM 738 O O . ILE A 1 91 ? 41.216 3.505 -12.026 1.00 78.81 91 ILE A O 1
ATOM 742 N N . PRO A 1 92 ? 43.442 3.506 -11.678 1.00 79.88 92 PRO A N 1
ATOM 743 C CA . PRO A 1 92 ? 43.469 4.863 -11.159 1.00 79.88 92 PRO A CA 1
ATOM 744 C C . PRO A 1 92 ? 43.106 5.888 -12.239 1.00 79.88 92 PRO A C 1
ATOM 746 O O . PRO A 1 92 ? 43.537 5.795 -13.388 1.00 79.88 92 PRO A O 1
ATOM 749 N N . LYS A 1 93 ? 42.345 6.913 -11.853 1.00 81.81 93 LYS A N 1
ATOM 750 C CA . LYS A 1 93 ? 42.019 8.041 -12.731 1.00 81.81 93 LYS A CA 1
ATOM 751 C C . LYS A 1 93 ? 43.283 8.722 -13.281 1.00 81.81 93 LYS A C 1
ATOM 753 O O . LYS A 1 93 ? 44.117 9.170 -12.496 1.00 81.81 93 LYS A O 1
ATOM 758 N N . GLY A 1 94 ? 43.373 8.852 -14.609 1.00 80.81 94 GLY A N 1
ATOM 759 C CA . GLY A 1 94 ? 44.504 9.488 -15.301 1.00 80.81 94 GLY A CA 1
ATOM 760 C C . GLY A 1 94 ? 45.800 8.671 -15.316 1.00 80.81 94 GLY A C 1
ATOM 761 O O . GLY A 1 94 ? 46.867 9.240 -15.527 1.00 80.81 94 GLY A O 1
ATOM 762 N N . SER A 1 95 ? 45.719 7.371 -15.031 1.00 85.81 95 SER A N 1
ATOM 763 C CA . SER A 1 95 ? 46.856 6.457 -15.139 1.00 85.81 95 SER A CA 1
ATOM 764 C C . SER A 1 95 ? 47.043 5.963 -16.582 1.00 85.81 95 SER A C 1
ATOM 766 O O . SER A 1 95 ? 46.048 5.892 -17.306 1.00 85.81 95 SER A O 1
ATOM 768 N N . PRO A 1 96 ? 48.268 5.584 -17.000 1.00 85.19 96 PRO A N 1
ATOM 769 C CA . PRO A 1 96 ? 48.509 4.999 -18.324 1.00 85.19 96 PRO A CA 1
ATOM 770 C C . PRO A 1 96 ? 47.643 3.767 -18.618 1.00 85.19 96 PRO A C 1
ATOM 772 O O . PRO A 1 96 ? 47.329 3.476 -19.767 1.00 85.19 96 PRO A O 1
ATOM 775 N N . GLU A 1 97 ? 47.229 3.040 -17.581 1.00 85.00 97 GLU A N 1
ATOM 776 C CA . GLU A 1 97 ? 46.342 1.883 -17.669 1.00 85.00 97 GLU A CA 1
ATOM 777 C C . GLU A 1 97 ? 44.912 2.252 -18.109 1.00 85.00 97 GLU A C 1
ATOM 779 O O . GLU A 1 97 ? 44.215 1.405 -18.666 1.00 85.00 97 GLU A O 1
ATOM 784 N N . ALA A 1 98 ? 44.484 3.499 -17.878 1.00 86.00 98 ALA A N 1
ATOM 785 C CA . ALA A 1 98 ? 43.187 4.036 -18.299 1.00 86.00 98 ALA A CA 1
ATOM 786 C C . ALA A 1 98 ? 43.190 4.600 -19.730 1.00 86.00 98 ALA A C 1
ATOM 788 O O . ALA A 1 98 ? 42.125 4.950 -20.252 1.00 86.00 98 ALA A O 1
ATOM 789 N N . ASP A 1 99 ? 44.370 4.740 -20.338 1.00 90.88 99 ASP A N 1
ATOM 790 C CA . ASP A 1 99 ? 44.505 5.254 -21.695 1.00 90.88 99 ASP A CA 1
ATOM 791 C C . ASP A 1 99 ? 44.102 4.189 -22.720 1.00 90.88 99 ASP A C 1
ATOM 793 O O . ASP A 1 99 ? 44.284 2.985 -22.515 1.00 90.88 99 ASP A O 1
ATOM 797 N N . ILE A 1 100 ? 43.536 4.653 -23.833 1.00 92.81 100 ILE A N 1
ATOM 798 C CA . ILE A 1 100 ? 43.155 3.801 -24.961 1.00 92.81 100 ILE A CA 1
ATOM 799 C C . ILE A 1 100 ? 44.415 3.201 -25.589 1.00 92.81 100 ILE A C 1
ATOM 801 O O . ILE A 1 100 ? 45.459 3.853 -25.664 1.00 92.81 100 ILE A O 1
ATOM 805 N N . ILE A 1 101 ? 44.305 1.956 -26.048 1.00 92.94 101 ILE A N 1
ATOM 806 C CA . ILE A 1 101 ? 45.404 1.238 -26.700 1.00 92.94 101 ILE A CA 1
ATOM 807 C C . ILE A 1 101 ? 45.885 2.021 -27.927 1.00 92.94 101 ILE A C 1
ATOM 809 O O . ILE A 1 101 ? 45.081 2.478 -28.741 1.00 92.94 101 ILE A O 1
ATOM 813 N N . SER A 1 102 ? 47.206 2.143 -28.078 1.00 89.94 102 SER A N 1
ATOM 814 C CA . SER A 1 102 ? 47.841 2.973 -29.109 1.00 89.94 102 SER A CA 1
ATOM 815 C C . SER A 1 102 ? 47.392 2.658 -30.536 1.00 89.94 102 SER A C 1
ATOM 817 O O . SER A 1 102 ? 47.283 3.570 -31.352 1.00 89.94 102 SER A O 1
ATOM 819 N N . ASP A 1 103 ? 47.112 1.390 -30.841 1.00 91.56 103 ASP A N 1
ATOM 820 C CA . ASP A 1 103 ? 46.715 0.942 -32.178 1.00 91.56 103 ASP A CA 1
ATOM 821 C C . ASP A 1 103 ? 45.354 1.497 -32.622 1.00 91.56 103 ASP A C 1
ATOM 823 O O . ASP A 1 103 ? 45.139 1.717 -33.812 1.00 91.56 103 ASP A O 1
ATOM 827 N N . VAL A 1 104 ? 44.453 1.777 -31.676 1.00 93.31 104 VAL A N 1
ATOM 828 C CA . VAL A 1 104 ? 43.108 2.329 -31.927 1.00 93.31 104 VAL A CA 1
ATOM 829 C C . VAL A 1 104 ? 42.939 3.732 -31.339 1.00 93.31 104 VAL A C 1
ATOM 831 O O . VAL A 1 104 ? 41.820 4.142 -31.026 1.00 93.31 104 VAL A O 1
ATOM 834 N N . ALA A 1 105 ? 44.041 4.470 -31.177 1.00 90.19 105 ALA A N 1
ATOM 835 C CA . ALA A 1 105 ? 44.045 5.776 -30.530 1.00 90.19 105 ALA A CA 1
ATOM 836 C C . ALA A 1 105 ? 43.023 6.761 -31.154 1.00 90.19 105 ALA A C 1
ATOM 838 O O . ALA A 1 105 ? 42.918 6.836 -32.388 1.00 90.19 105 ALA A O 1
ATOM 839 N N . PRO A 1 106 ? 42.300 7.544 -30.326 1.00 91.62 106 PRO A N 1
ATOM 840 C CA . PRO A 1 106 ? 41.364 8.554 -30.816 1.00 91.62 106 PRO A CA 1
ATOM 841 C C . PRO A 1 106 ? 42.056 9.625 -31.668 1.00 91.62 106 PRO A C 1
ATOM 843 O O . PRO A 1 106 ? 43.182 10.033 -31.372 1.00 91.62 106 PRO A O 1
ATOM 846 N N . ALA A 1 107 ? 41.372 10.109 -32.705 1.00 90.31 107 ALA A N 1
ATOM 847 C CA . ALA A 1 107 ? 41.718 11.357 -33.384 1.00 90.31 107 ALA A CA 1
ATOM 848 C C . ALA A 1 107 ? 41.305 12.581 -32.542 1.00 90.31 107 ALA A C 1
ATOM 850 O O . ALA A 1 107 ? 40.608 12.448 -31.537 1.00 90.31 107 ALA A O 1
ATOM 851 N N . GLU A 1 108 ? 41.745 13.781 -32.936 1.00 82.81 108 GLU A N 1
ATOM 852 C CA . GLU A 1 108 ? 41.458 15.022 -32.192 1.00 82.81 108 GLU A CA 1
ATOM 853 C C . GLU A 1 108 ? 39.957 15.335 -32.068 1.00 82.81 108 GLU A C 1
ATOM 855 O O . GLU A 1 108 ? 39.548 15.990 -31.110 1.00 82.81 108 GLU A O 1
ATOM 860 N N . ASP A 1 109 ? 39.148 14.881 -33.024 1.00 85.38 109 ASP A N 1
ATOM 861 C CA . ASP A 1 109 ? 37.705 15.099 -33.118 1.00 85.38 109 ASP A CA 1
ATOM 862 C C . ASP A 1 109 ? 36.855 13.938 -32.574 1.00 85.38 109 ASP A C 1
ATOM 864 O O . ASP A 1 109 ? 35.642 14.091 -32.423 1.00 85.38 109 ASP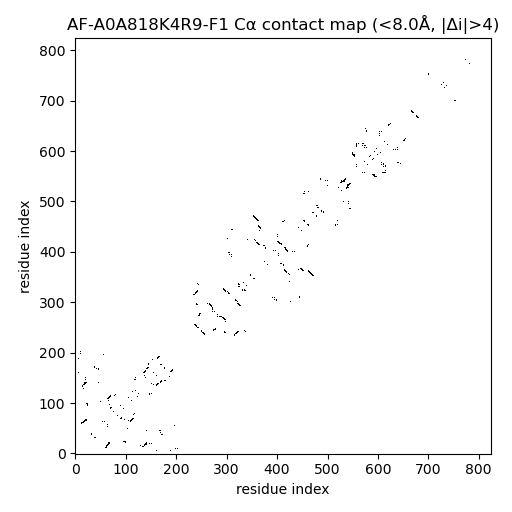 A O 1
ATOM 868 N N . ASP A 1 110 ? 37.475 12.812 -32.214 1.00 93.31 110 ASP A N 1
ATOM 869 C CA . ASP A 1 110 ? 36.764 11.645 -31.696 1.00 93.31 110 ASP A CA 1
ATOM 870 C C . ASP A 1 110 ? 36.273 11.872 -30.251 1.00 93.31 110 ASP A C 1
ATOM 872 O O . ASP A 1 110 ? 36.934 12.488 -29.406 1.00 93.31 110 ASP A O 1
ATOM 876 N N . ILE A 1 111 ? 35.104 11.316 -29.918 1.00 94.06 111 ILE A N 1
ATOM 877 C CA . ILE A 1 111 ? 34.484 11.526 -28.604 1.00 94.06 111 ILE A CA 1
ATOM 878 C C . ILE A 1 111 ? 34.952 10.454 -27.620 1.00 94.06 111 ILE A C 1
ATOM 880 O O . ILE A 1 111 ? 34.588 9.287 -27.734 1.00 94.06 111 ILE A O 1
ATOM 884 N N . TRP A 1 112 ? 35.678 10.856 -26.578 1.00 93.94 112 TRP A N 1
ATOM 885 C CA . TRP A 1 112 ? 36.145 9.947 -25.528 1.00 93.94 112 TRP A CA 1
ATOM 886 C C . TRP A 1 112 ? 35.441 10.200 -24.187 1.00 93.94 112 TRP A C 1
ATOM 888 O O . TRP A 1 112 ? 35.597 11.248 -23.557 1.00 93.94 112 TRP A O 1
ATOM 898 N N . LEU A 1 113 ? 34.664 9.214 -23.726 1.00 92.75 113 LEU A N 1
ATOM 899 C CA . LEU A 1 113 ? 33.885 9.267 -22.489 1.00 92.75 113 LEU A CA 1
ATOM 900 C C . LEU A 1 113 ? 34.478 8.371 -21.396 1.00 92.75 113 LEU A C 1
ATOM 902 O O . LEU A 1 113 ? 34.623 7.162 -21.551 1.00 92.75 113 LEU A O 1
ATOM 906 N N . LYS A 1 114 ? 34.754 8.959 -20.234 1.00 89.06 114 LYS A N 1
ATOM 907 C CA . LYS A 1 114 ? 35.263 8.239 -19.059 1.00 89.06 114 LYS A CA 1
ATOM 908 C C . LYS A 1 114 ? 34.101 7.803 -18.174 1.00 89.06 114 LYS A C 1
ATOM 910 O O . LYS A 1 114 ? 33.244 8.627 -17.848 1.00 89.06 114 LYS A O 1
ATOM 915 N N . LYS A 1 115 ? 34.078 6.535 -17.764 1.00 84.88 115 LYS A N 1
ATOM 916 C CA . LYS A 1 115 ? 33.001 5.943 -16.957 1.00 84.88 115 LYS A CA 1
ATOM 917 C C . LYS A 1 115 ? 33.520 5.243 -15.703 1.00 84.88 115 LYS A C 1
ATOM 919 O O . LYS A 1 115 ? 34.676 4.847 -15.629 1.00 84.88 115 LYS A O 1
ATOM 924 N N . THR A 1 116 ? 32.656 5.083 -14.702 1.00 75.19 116 THR A N 1
ATOM 925 C CA . THR A 1 116 ? 33.010 4.482 -13.397 1.00 75.19 116 THR A CA 1
ATOM 926 C C . THR A 1 116 ? 32.484 3.056 -13.209 1.00 75.19 116 THR A C 1
ATOM 928 O O . THR A 1 116 ? 32.809 2.402 -12.217 1.00 75.19 116 THR A O 1
ATOM 931 N N . SER A 1 117 ? 31.686 2.552 -14.156 1.00 75.12 117 SER A N 1
ATOM 932 C CA . SER A 1 117 ? 31.012 1.251 -14.073 1.00 75.12 117 SER A CA 1
ATOM 933 C C . SER A 1 117 ? 30.974 0.535 -15.430 1.00 75.12 117 SER A C 1
ATOM 935 O O . SER A 1 117 ? 31.418 1.086 -16.438 1.00 75.12 117 SER A O 1
ATOM 937 N N . SER A 1 118 ? 30.429 -0.685 -15.483 1.00 74.00 118 SER A N 1
ATOM 938 C CA . SER A 1 118 ? 30.262 -1.430 -16.739 1.00 74.00 118 SER A CA 1
ATOM 939 C C . SER A 1 118 ? 29.199 -0.831 -17.673 1.00 74.00 118 SER A C 1
ATOM 941 O O . SER A 1 118 ? 29.339 -0.945 -18.886 1.00 74.00 118 SER A O 1
ATOM 943 N N . GLY A 1 119 ? 28.178 -0.142 -17.148 1.00 80.12 119 GLY A N 1
ATOM 944 C CA . GLY A 1 119 ? 27.065 0.384 -17.947 1.00 80.12 119 GLY A CA 1
ATOM 945 C C . GLY A 1 119 ? 27.405 1.679 -18.685 1.00 80.12 119 GLY A C 1
ATOM 946 O O . GLY A 1 119 ? 27.438 2.744 -18.068 1.00 80.12 119 GLY A O 1
ATOM 947 N N . VAL A 1 120 ? 27.603 1.613 -20.003 1.00 86.00 120 VAL A N 1
ATOM 948 C CA . VAL A 1 120 ? 27.984 2.767 -20.839 1.00 86.00 120 VAL A CA 1
ATOM 949 C C . VAL A 1 120 ? 26.929 3.877 -20.803 1.00 86.00 120 VAL A C 1
ATOM 951 O O . VAL A 1 120 ? 27.258 5.025 -20.508 1.00 86.00 120 VAL A O 1
ATOM 954 N N . PHE A 1 121 ? 25.654 3.543 -21.005 1.00 88.75 121 PHE A N 1
ATOM 955 C CA . PHE A 1 121 ? 24.563 4.525 -21.043 1.00 88.75 121 PHE A CA 1
ATOM 956 C C . PHE A 1 121 ? 24.145 5.042 -19.667 1.00 88.75 121 PHE A C 1
ATOM 958 O O . PHE A 1 121 ? 23.627 6.149 -19.561 1.00 88.75 121 PHE A O 1
ATOM 965 N N . ASN A 1 122 ? 24.368 4.252 -18.617 1.00 80.00 122 ASN A N 1
ATOM 966 C CA . ASN A 1 122 ? 23.960 4.601 -17.255 1.00 80.00 122 ASN A CA 1
ATOM 967 C C . ASN A 1 122 ? 25.032 5.385 -16.487 1.00 80.00 122 ASN A C 1
ATOM 969 O O . ASN A 1 122 ? 24.713 6.059 -15.511 1.00 80.00 122 ASN A O 1
ATOM 973 N N . SER A 1 123 ? 26.299 5.298 -16.906 1.00 77.50 123 SER A N 1
ATOM 974 C CA . SER A 1 123 ? 27.419 5.979 -16.240 1.00 77.50 123 SER A CA 1
ATOM 975 C C . SER A 1 123 ? 28.101 7.052 -17.092 1.00 77.50 123 SER A C 1
ATOM 977 O O . SER A 1 123 ? 29.116 7.607 -16.677 1.00 77.50 123 SER A O 1
ATOM 979 N N . THR A 1 124 ? 27.519 7.394 -18.247 1.00 84.12 124 THR A N 1
ATOM 980 C CA . THR A 1 124 ? 27.941 8.514 -19.101 1.00 84.12 124 THR A CA 1
ATOM 981 C C . THR A 1 124 ? 26.724 9.258 -19.664 1.00 84.12 124 THR A C 1
ATOM 983 O O . THR A 1 124 ? 25.600 8.771 -19.591 1.00 84.12 124 THR A O 1
ATOM 986 N N . ASN A 1 125 ? 26.948 10.421 -20.282 1.00 86.75 125 ASN A N 1
ATOM 987 C CA . ASN A 1 125 ? 25.909 11.173 -21.001 1.00 86.75 125 ASN A CA 1
ATOM 988 C C . ASN A 1 125 ? 25.810 10.782 -22.491 1.00 86.75 125 ASN A C 1
ATOM 990 O O . ASN A 1 125 ? 25.366 11.588 -23.308 1.00 86.75 125 ASN A O 1
ATOM 994 N N . ILE A 1 126 ? 26.242 9.572 -22.867 1.00 93.94 126 ILE A N 1
ATOM 995 C CA . ILE A 1 126 ? 26.335 9.157 -24.275 1.00 93.94 126 ILE A CA 1
ATOM 996 C C . ILE A 1 126 ? 24.990 9.213 -25.014 1.00 93.94 126 ILE A C 1
ATOM 998 O O . ILE A 1 126 ? 24.964 9.661 -26.151 1.00 93.94 126 ILE A O 1
ATOM 1002 N N . ASP A 1 127 ? 23.863 8.875 -24.370 1.00 93.62 127 ASP A N 1
ATOM 1003 C CA . ASP A 1 127 ? 22.533 8.954 -25.007 1.00 93.62 127 ASP A CA 1
ATOM 1004 C C . ASP A 1 127 ? 22.196 10.381 -25.457 1.00 93.62 127 ASP A C 1
ATOM 1006 O O . ASP A 1 127 ? 21.700 10.608 -26.556 1.00 93.62 127 ASP A O 1
ATOM 1010 N N . TYR A 1 128 ? 22.509 11.364 -24.613 1.00 92.38 128 TYR A N 1
ATOM 1011 C CA . TYR A 1 128 ? 22.300 12.770 -24.939 1.00 92.38 128 TYR A CA 1
ATOM 1012 C C . TYR A 1 128 ? 23.168 13.200 -26.129 1.00 92.38 128 TYR A C 1
ATOM 1014 O O . TYR A 1 128 ? 22.708 13.951 -26.987 1.00 92.38 128 TYR A O 1
ATOM 1022 N N . ILE A 1 129 ? 24.411 12.718 -26.201 1.00 94.19 129 ILE A N 1
ATOM 1023 C CA . ILE A 1 129 ? 25.335 13.020 -27.302 1.00 94.19 129 ILE A CA 1
ATOM 1024 C C . ILE A 1 129 ? 24.825 12.398 -28.606 1.00 94.19 129 ILE A C 1
ATOM 1026 O O . ILE A 1 129 ? 24.628 13.119 -29.581 1.00 94.19 129 ILE A O 1
ATOM 1030 N N . LEU A 1 130 ? 24.524 11.097 -28.598 1.00 95.44 130 LEU A N 1
ATOM 1031 C CA . LEU A 1 130 ? 24.034 10.356 -29.764 1.00 95.44 130 LEU A CA 1
ATOM 1032 C C . LEU A 1 130 ? 22.756 10.981 -30.346 1.00 95.44 130 LEU A C 1
ATOM 1034 O O . LEU A 1 130 ? 22.664 11.179 -31.557 1.00 95.44 130 LEU A O 1
ATOM 1038 N N . ARG A 1 131 ? 21.800 11.381 -29.495 1.00 92.19 131 ARG A N 1
ATOM 1039 C CA . ARG A 1 131 ? 20.568 12.060 -29.939 1.00 92.19 131 ARG A CA 1
ATOM 1040 C C . ARG A 1 131 ? 20.834 13.418 -30.580 1.00 92.19 131 ARG A C 1
ATOM 1042 O O . ARG A 1 131 ? 20.210 13.737 -31.587 1.00 92.19 131 ARG A O 1
ATOM 1049 N N . ASN A 1 132 ? 21.742 14.214 -30.016 1.00 91.38 132 ASN A N 1
ATOM 1050 C CA . ASN A 1 132 ? 22.077 15.527 -30.575 1.00 91.38 132 ASN A CA 1
ATOM 1051 C C . ASN A 1 132 ? 22.851 15.429 -31.894 1.00 91.38 132 ASN A C 1
ATOM 1053 O O . ASN A 1 132 ? 22.712 16.311 -32.737 1.00 91.38 132 ASN A O 1
ATOM 1057 N N . LEU A 1 133 ? 23.616 14.353 -32.085 1.00 89.88 133 LEU A N 1
ATOM 1058 C CA . LEU A 1 133 ? 24.278 14.035 -33.352 1.00 89.88 133 LEU A CA 1
ATOM 1059 C C . LEU A 1 133 ? 23.318 13.409 -34.382 1.00 89.88 133 LEU A C 1
ATOM 1061 O O . LEU A 1 133 ? 23.700 13.199 -35.528 1.00 89.88 133 LEU A O 1
ATOM 1065 N N . GLY A 1 134 ? 22.062 13.131 -34.007 1.00 91.88 134 GLY A N 1
ATOM 1066 C CA . GLY A 1 134 ? 21.075 12.518 -34.898 1.00 91.88 134 GLY A CA 1
ATOM 1067 C C . GLY A 1 134 ? 21.398 11.066 -35.258 1.00 91.88 134 GLY A C 1
ATOM 1068 O O . GLY A 1 134 ? 21.015 10.602 -36.333 1.00 91.88 134 GLY A O 1
ATOM 1069 N N . VAL A 1 135 ? 22.113 10.360 -34.378 1.00 95.25 135 VAL A N 1
ATOM 1070 C CA . VAL A 1 135 ? 22.505 8.964 -34.584 1.00 95.25 135 VAL A CA 1
ATOM 1071 C C . VAL A 1 135 ? 21.285 8.055 -34.462 1.00 95.25 135 VAL A C 1
ATOM 1073 O O . VAL A 1 135 ? 20.558 8.088 -33.472 1.00 95.25 135 VAL A O 1
ATOM 1076 N N . GLU A 1 136 ? 21.088 7.206 -35.466 1.00 93.31 136 GLU A N 1
ATOM 1077 C CA . GLU A 1 136 ? 20.049 6.171 -35.503 1.00 93.31 136 GLU A CA 1
ATOM 1078 C C . GLU A 1 136 ? 20.655 4.765 -35.409 1.00 93.31 136 GLU A C 1
ATOM 1080 O O . GLU A 1 136 ? 20.026 3.870 -34.845 1.00 93.31 136 GLU A O 1
ATOM 1085 N N . PHE A 1 137 ? 21.880 4.579 -35.914 1.00 94.88 137 PHE A N 1
ATOM 1086 C CA . PHE A 1 137 ? 22.598 3.305 -35.917 1.00 94.88 137 PHE A CA 1
ATOM 1087 C C . PHE A 1 137 ? 23.797 3.363 -34.975 1.00 94.88 137 PHE A C 1
ATOM 1089 O O . PHE A 1 137 ? 24.612 4.281 -35.061 1.00 94.88 137 PHE A O 1
ATOM 1096 N N . LEU A 1 138 ? 23.934 2.365 -34.105 1.00 96.88 138 LEU A N 1
ATOM 1097 C CA . LEU A 1 138 ? 25.067 2.266 -33.190 1.00 96.88 138 LEU A CA 1
ATOM 1098 C C . LEU A 1 138 ? 25.825 0.963 -33.429 1.00 96.88 138 LEU A C 1
ATOM 1100 O O . LEU A 1 138 ? 25.313 -0.123 -33.159 1.00 96.88 138 LEU A O 1
ATOM 1104 N N . VAL A 1 139 ? 27.053 1.085 -33.923 1.00 97.38 139 VAL A N 1
ATOM 1105 C CA . VAL A 1 139 ? 27.972 -0.034 -34.136 1.00 97.38 139 VAL A CA 1
ATOM 1106 C C . VAL A 1 139 ? 28.810 -0.202 -32.877 1.00 97.38 139 VAL A C 1
ATOM 1108 O O . VAL A 1 139 ? 29.530 0.713 -32.496 1.00 97.38 139 VAL A O 1
ATOM 1111 N N . VAL A 1 140 ? 28.713 -1.350 -32.218 1.00 97.50 140 VAL A N 1
ATOM 1112 C CA . VAL A 1 140 ? 29.377 -1.632 -30.943 1.00 97.50 140 VAL A CA 1
ATOM 1113 C C . VAL A 1 140 ? 30.466 -2.680 -31.145 1.00 97.50 140 VAL A C 1
ATOM 1115 O O . VAL A 1 140 ? 30.210 -3.770 -31.665 1.00 97.50 140 VAL A O 1
ATOM 1118 N N . MET A 1 141 ? 31.671 -2.352 -30.686 1.00 97.38 141 MET A N 1
ATOM 1119 C CA . MET A 1 141 ? 32.819 -3.254 -30.592 1.00 97.38 141 MET A CA 1
ATOM 1120 C C . MET A 1 141 ? 33.628 -2.951 -29.331 1.00 97.38 141 MET A C 1
ATOM 1122 O O . MET A 1 141 ? 33.507 -1.865 -28.769 1.00 97.38 141 MET A O 1
ATOM 1126 N N . GLY A 1 142 ? 34.431 -3.893 -28.845 1.00 94.81 142 GLY A N 1
ATOM 1127 C CA . GLY A 1 142 ? 35.204 -3.672 -27.623 1.00 94.81 142 GLY A CA 1
ATOM 1128 C C . GLY A 1 142 ? 35.476 -4.929 -26.813 1.00 94.81 142 GLY A C 1
ATOM 1129 O O . GLY A 1 142 ? 35.264 -6.056 -27.259 1.00 94.81 142 GLY A O 1
ATOM 1130 N N . PHE A 1 143 ? 35.951 -4.735 -25.592 1.00 91.06 143 PHE A N 1
ATOM 1131 C CA . PHE A 1 143 ? 36.342 -5.834 -24.718 1.00 91.06 143 PHE A CA 1
ATOM 1132 C C . PHE A 1 143 ? 35.289 -6.166 -23.664 1.00 91.06 143 PHE A C 1
ATOM 1134 O O . PHE A 1 143 ? 34.397 -5.375 -23.359 1.00 91.06 143 PHE A O 1
ATOM 1141 N N . LEU A 1 144 ? 35.397 -7.380 -23.121 1.00 86.56 144 LEU A N 1
ATOM 1142 C CA . LEU A 1 144 ? 34.437 -7.989 -22.205 1.00 86.56 144 LEU A CA 1
ATOM 1143 C C . LEU A 1 144 ? 33.042 -8.082 -22.842 1.00 86.56 144 LEU A C 1
ATOM 1145 O O . LEU A 1 144 ? 32.083 -7.441 -22.403 1.00 86.56 144 LEU A O 1
ATOM 1149 N N . THR A 1 145 ? 32.941 -8.903 -23.898 1.00 86.25 145 THR A N 1
ATOM 1150 C CA . THR A 1 145 ? 31.701 -9.133 -24.667 1.00 86.25 145 THR A CA 1
ATOM 1151 C C . THR A 1 145 ? 30.499 -9.453 -23.779 1.00 86.25 145 THR A C 1
ATOM 1153 O O . THR A 1 145 ? 29.401 -9.003 -24.056 1.00 86.25 145 THR A O 1
ATOM 1156 N N . ASP A 1 146 ? 30.695 -10.187 -22.689 1.00 82.25 146 ASP A N 1
ATOM 1157 C CA . ASP A 1 146 ? 29.648 -10.606 -21.752 1.00 82.25 146 ASP A CA 1
ATOM 1158 C C . ASP A 1 146 ? 29.459 -9.653 -20.556 1.00 82.25 146 ASP A C 1
ATOM 1160 O O . ASP A 1 146 ? 28.786 -10.004 -19.589 1.00 82.25 146 ASP A O 1
ATOM 1164 N N . GLN A 1 147 ? 30.073 -8.465 -20.590 1.00 85.00 147 GLN A N 1
ATOM 1165 C CA . GLN A 1 147 ? 29.928 -7.434 -19.561 1.00 85.00 147 GLN A CA 1
ATOM 1166 C C . GLN A 1 147 ? 29.669 -6.056 -20.178 1.00 85.00 147 GLN A C 1
ATOM 1168 O O . GLN A 1 147 ? 28.522 -5.677 -20.396 1.00 85.00 147 GLN A O 1
ATOM 1173 N N . CYS A 1 148 ? 30.716 -5.265 -20.426 1.00 85.81 148 CYS A N 1
ATOM 1174 C CA . CYS A 1 148 ? 30.582 -3.866 -20.828 1.00 85.81 148 CYS A CA 1
ATOM 1175 C C . CYS A 1 148 ? 29.951 -3.727 -22.218 1.00 85.81 148 CYS A C 1
ATOM 1177 O O . CYS A 1 148 ? 29.090 -2.869 -22.411 1.00 85.81 148 CYS A O 1
ATOM 1179 N N . VAL A 1 149 ? 30.326 -4.599 -23.159 1.00 91.56 149 VAL A N 1
ATOM 1180 C CA . VAL A 1 149 ? 29.716 -4.647 -24.497 1.00 91.56 149 VAL A CA 1
ATOM 1181 C C . VAL A 1 149 ? 28.263 -5.120 -24.413 1.00 91.56 149 VAL A C 1
ATOM 1183 O O . VAL A 1 149 ? 27.407 -4.491 -25.026 1.00 91.56 149 VAL A O 1
ATOM 1186 N N . ASP A 1 150 ? 27.956 -6.154 -23.618 1.00 90.31 150 ASP A N 1
ATOM 1187 C CA . ASP A 1 150 ? 26.574 -6.623 -23.401 1.00 90.31 150 ASP A CA 1
ATOM 1188 C C . ASP A 1 150 ? 25.676 -5.494 -22.884 1.00 90.31 150 ASP A C 1
ATOM 1190 O O . ASP A 1 150 ? 24.625 -5.203 -23.456 1.00 90.31 150 ASP A O 1
ATOM 1194 N N . MET A 1 151 ? 26.140 -4.779 -21.856 1.00 87.38 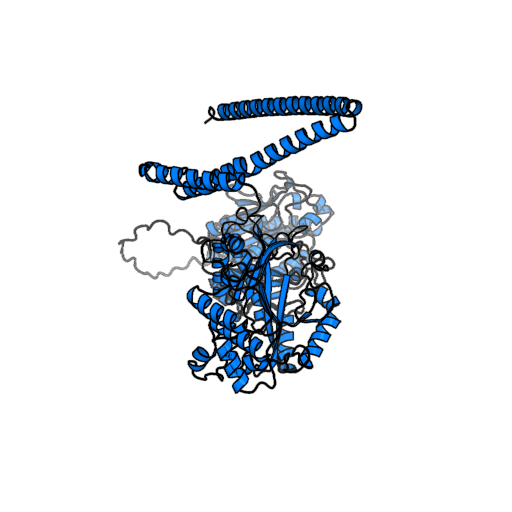151 MET A N 1
ATOM 1195 C CA . MET A 1 151 ? 25.423 -3.630 -21.308 1.00 87.38 151 MET A CA 1
ATOM 1196 C C . MET A 1 151 ? 25.239 -2.518 -22.347 1.00 87.38 151 MET A C 1
ATOM 1198 O O . MET A 1 151 ? 24.151 -1.958 -22.443 1.00 87.38 151 MET A O 1
ATOM 1202 N N . ALA A 1 152 ? 26.263 -2.207 -23.150 1.00 91.94 152 ALA A N 1
ATOM 1203 C CA . ALA A 1 152 ? 26.160 -1.198 -24.203 1.00 91.94 152 ALA A CA 1
ATOM 1204 C C . ALA A 1 152 ? 25.148 -1.592 -25.292 1.00 91.94 152 ALA A C 1
ATOM 1206 O O . ALA A 1 152 ? 24.338 -0.759 -25.698 1.00 91.94 152 ALA A O 1
ATOM 1207 N N . VAL A 1 153 ? 25.162 -2.854 -25.732 1.00 92.81 153 VAL A N 1
ATOM 1208 C CA . VAL A 1 153 ? 24.249 -3.386 -26.753 1.00 92.81 153 VAL A CA 1
ATOM 1209 C C . VAL A 1 153 ? 22.803 -3.352 -26.265 1.00 92.81 153 VAL A C 1
ATOM 1211 O O . VAL A 1 153 ? 21.931 -2.848 -26.975 1.00 92.81 153 VAL A O 1
ATOM 1214 N N . ARG A 1 154 ? 22.541 -3.847 -25.051 1.00 88.50 154 ARG A N 1
ATOM 1215 C CA . ARG A 1 154 ? 21.186 -3.879 -24.484 1.00 88.50 154 ARG A CA 1
ATOM 1216 C C . ARG A 1 154 ? 20.647 -2.486 -24.209 1.00 88.50 154 ARG A C 1
ATOM 1218 O O . ARG A 1 154 ? 19.542 -2.177 -24.643 1.00 88.50 154 ARG A O 1
ATOM 1225 N N . ASP A 1 155 ? 21.432 -1.636 -23.545 1.00 90.12 155 ASP A N 1
ATOM 1226 C CA . ASP A 1 155 ? 20.997 -0.281 -23.205 1.00 90.12 155 ASP A CA 1
ATOM 1227 C C . ASP A 1 155 ? 20.715 0.547 -24.471 1.00 90.12 155 ASP A C 1
ATOM 1229 O O . ASP A 1 155 ? 19.752 1.316 -24.504 1.00 90.12 155 ASP A O 1
ATOM 1233 N N . ALA A 1 156 ? 21.524 0.392 -25.526 1.00 91.50 156 ALA A N 1
ATOM 1234 C CA . ALA A 1 156 ? 21.294 1.067 -26.800 1.00 91.50 156 ALA A CA 1
ATOM 1235 C C . ALA A 1 156 ? 20.022 0.560 -27.499 1.00 91.50 156 ALA A C 1
ATOM 1237 O O . ALA A 1 156 ? 19.206 1.365 -27.957 1.00 91.50 156 ALA A O 1
ATOM 1238 N N . ALA A 1 157 ? 19.818 -0.759 -27.545 1.00 87.38 157 ALA A N 1
ATOM 1239 C CA . ALA A 1 157 ? 18.626 -1.352 -28.146 1.00 87.38 157 ALA A CA 1
ATOM 1240 C C . ALA A 1 157 ? 17.350 -0.912 -27.406 1.00 87.38 157 ALA A C 1
ATOM 1242 O O . ALA A 1 157 ? 16.388 -0.474 -28.038 1.00 87.38 157 ALA A O 1
ATOM 1243 N N . ASP A 1 158 ? 17.372 -0.918 -26.069 1.00 86.00 158 ASP A N 1
ATOM 1244 C CA . ASP A 1 158 ? 16.263 -0.460 -25.221 1.00 86.00 158 ASP A CA 1
ATOM 1245 C C . ASP A 1 158 ? 15.943 1.034 -25.421 1.00 86.00 158 ASP A C 1
ATOM 1247 O O . ASP A 1 158 ? 14.800 1.462 -25.251 1.00 86.00 158 ASP A O 1
ATOM 1251 N N . LYS A 1 159 ? 16.936 1.845 -25.807 1.00 85.69 159 LYS A N 1
ATOM 1252 C CA . LYS A 1 159 ? 16.765 3.277 -26.113 1.00 85.69 159 LYS A CA 1
ATOM 1253 C C . LYS A 1 159 ? 16.327 3.560 -27.551 1.00 85.69 159 LYS A C 1
ATOM 1255 O O . LYS A 1 159 ? 16.109 4.729 -27.887 1.00 85.69 159 LYS A O 1
ATOM 1260 N N . GLY A 1 160 ? 16.145 2.514 -28.357 1.00 87.12 160 GLY A N 1
ATOM 1261 C CA . GLY A 1 160 ? 15.614 2.585 -29.716 1.00 87.12 160 GLY A CA 1
ATOM 1262 C C . GLY A 1 160 ? 16.662 2.782 -30.811 1.00 87.12 160 GLY A C 1
ATOM 1263 O O . GLY A 1 160 ? 16.279 3.070 -31.944 1.00 87.12 160 GLY A O 1
ATOM 1264 N N . TYR A 1 161 ? 17.957 2.633 -30.510 1.00 92.12 161 TYR A N 1
ATOM 1265 C CA . TYR A 1 161 ? 18.998 2.648 -31.540 1.00 92.12 161 TYR A CA 1
ATOM 1266 C C . TYR A 1 161 ? 18.984 1.341 -32.337 1.00 92.12 161 TYR A C 1
ATOM 1268 O O . TYR A 1 161 ? 18.738 0.261 -31.797 1.00 92.12 161 TYR A O 1
ATOM 1276 N N . GLN A 1 162 ? 19.295 1.420 -33.629 1.00 92.69 162 GLN A N 1
ATOM 1277 C CA . GLN A 1 162 ? 19.553 0.240 -34.445 1.00 92.69 162 GLN A CA 1
ATOM 1278 C C . GLN A 1 162 ? 20.970 -0.249 -34.163 1.00 92.69 162 GLN A C 1
ATOM 1280 O O . GLN A 1 162 ? 21.949 0.297 -34.671 1.00 92.69 162 GLN A O 1
ATOM 1285 N N . VAL A 1 163 ? 21.080 -1.252 -33.296 1.00 94.69 163 VAL A N 1
ATOM 1286 C CA . VAL A 1 163 ? 22.376 -1.725 -32.810 1.00 94.69 163 VAL A CA 1
ATOM 1287 C C . VAL A 1 163 ? 22.955 -2.783 -33.743 1.00 94.69 163 VAL A C 1
ATOM 1289 O O . VAL A 1 163 ? 22.257 -3.713 -34.165 1.00 94.69 163 VAL A O 1
ATOM 1292 N N . ILE A 1 164 ? 24.251 -2.665 -34.014 1.00 95.62 164 ILE A N 1
ATOM 1293 C CA . ILE A 1 164 ? 25.059 -3.654 -34.725 1.00 95.62 164 ILE A CA 1
ATOM 1294 C C . ILE A 1 164 ? 26.228 -4.025 -33.819 1.00 95.62 164 ILE A C 1
ATOM 1296 O O . ILE A 1 164 ? 26.972 -3.148 -33.398 1.00 95.62 164 ILE A O 1
ATOM 1300 N N . CYS A 1 165 ? 26.396 -5.303 -33.501 1.00 96.38 165 CYS A N 1
ATOM 1301 C CA . CYS A 1 165 ? 27.577 -5.792 -32.798 1.00 96.38 165 CYS A CA 1
ATOM 1302 C C . CYS A 1 165 ? 28.528 -6.449 -33.798 1.00 96.38 165 CYS A C 1
ATOM 1304 O O . CYS A 1 165 ? 28.120 -7.345 -34.541 1.00 96.38 165 CYS A O 1
ATOM 1306 N N . ILE A 1 166 ? 29.786 -6.008 -33.799 1.00 97.38 166 ILE A N 1
ATOM 1307 C CA . ILE A 1 166 ? 30.830 -6.596 -34.637 1.00 97.38 166 ILE A CA 1
ATOM 1308 C C . ILE A 1 166 ? 31.473 -7.759 -33.884 1.00 97.38 166 ILE A C 1
ATOM 1310 O O . ILE A 1 166 ? 32.267 -7.549 -32.965 1.00 97.38 166 ILE A O 1
ATOM 1314 N N . SER A 1 167 ? 31.113 -8.990 -34.245 1.00 94.44 167 SER A N 1
ATOM 1315 C CA . SER A 1 167 ? 31.445 -10.177 -33.449 1.00 94.44 167 SER A CA 1
ATOM 1316 C C . SER A 1 167 ? 32.946 -10.432 -33.353 1.00 94.44 167 SER A C 1
ATOM 1318 O O . SER A 1 167 ? 33.449 -10.735 -32.278 1.00 94.44 167 SER A O 1
ATOM 1320 N N . ASP A 1 168 ? 33.668 -10.267 -34.460 1.00 95.75 168 ASP A N 1
ATOM 1321 C CA . ASP A 1 168 ? 35.116 -10.482 -34.557 1.00 95.75 168 ASP A CA 1
ATOM 1322 C C . ASP A 1 168 ? 35.945 -9.265 -34.106 1.00 95.75 168 ASP A C 1
ATOM 1324 O O . ASP A 1 168 ? 37.172 -9.336 -34.063 1.00 95.75 168 ASP A O 1
ATOM 1328 N N . ALA A 1 169 ? 35.291 -8.173 -33.703 1.00 96.56 169 ALA A N 1
ATOM 1329 C CA . ALA A 1 169 ? 35.893 -7.040 -33.000 1.00 96.56 169 ALA A CA 1
ATOM 1330 C C . ALA A 1 169 ? 35.476 -7.001 -31.515 1.00 96.56 169 ALA A C 1
ATOM 1332 O O . ALA A 1 169 ? 35.605 -5.974 -30.848 1.00 96.56 169 ALA A O 1
ATOM 1333 N N . CYS A 1 170 ? 34.967 -8.117 -30.985 1.00 96.50 170 CYS A N 1
ATOM 1334 C CA . CYS A 1 170 ? 34.607 -8.284 -29.581 1.00 96.50 170 CYS A CA 1
ATOM 1335 C C . CYS A 1 170 ? 35.322 -9.496 -28.969 1.00 96.50 170 CYS A C 1
ATOM 1337 O O . CYS A 1 170 ? 35.482 -10.516 -29.629 1.00 96.50 170 CYS A O 1
ATOM 1339 N N . THR A 1 171 ? 35.707 -9.434 -27.690 1.00 94.25 171 THR A N 1
ATOM 1340 C CA . THR A 1 171 ? 36.211 -10.622 -26.964 1.00 94.25 171 THR A CA 1
ATOM 1341 C C . THR A 1 171 ? 35.957 -10.556 -25.449 1.00 94.25 171 THR A C 1
ATOM 1343 O O . THR A 1 171 ? 35.654 -9.492 -24.912 1.00 94.25 171 THR A O 1
ATOM 1346 N N . THR A 1 172 ? 36.039 -11.690 -24.745 1.00 91.25 172 THR A N 1
ATOM 1347 C CA . THR A 1 172 ? 35.984 -11.799 -23.269 1.00 91.25 172 THR A CA 1
ATOM 1348 C C . THR A 1 172 ? 36.912 -12.916 -22.770 1.00 91.25 172 THR A C 1
ATOM 1350 O O . THR A 1 172 ? 37.645 -13.508 -23.548 1.00 91.25 172 THR A O 1
ATOM 1353 N N . HIS A 1 173 ? 36.908 -13.232 -21.477 1.00 86.75 173 HIS A N 1
ATOM 1354 C CA . HIS A 1 173 ? 37.872 -14.139 -20.848 1.00 86.75 173 HIS A CA 1
ATOM 1355 C C . HIS A 1 173 ? 37.979 -15.540 -21.485 1.00 86.75 173 HIS A C 1
ATOM 1357 O O . HIS A 1 173 ? 39.062 -16.128 -21.461 1.00 86.75 173 HIS A O 1
ATOM 1363 N N . THR A 1 174 ? 36.891 -16.092 -22.039 1.00 87.88 174 THR A N 1
ATOM 1364 C CA . THR A 1 174 ? 36.882 -17.418 -22.686 1.00 87.88 174 THR A CA 1
ATOM 1365 C C . THR A 1 174 ? 36.009 -17.449 -23.941 1.00 87.88 174 THR A C 1
ATOM 1367 O O . THR A 1 174 ? 35.026 -16.710 -24.040 1.00 87.88 174 THR A O 1
ATOM 1370 N N . GLN A 1 175 ? 36.328 -18.364 -24.864 1.00 90.12 175 GLN A N 1
ATOM 1371 C CA . GLN A 1 175 ? 35.571 -18.576 -26.102 1.00 90.12 175 GLN A CA 1
ATOM 1372 C C . GLN A 1 175 ? 34.098 -18.890 -25.836 1.00 90.12 175 GLN A C 1
ATOM 1374 O O . GLN A 1 175 ? 33.214 -18.279 -26.425 1.00 90.12 175 GLN A O 1
ATOM 1379 N N . GLU A 1 176 ? 33.827 -19.794 -24.895 1.00 88.94 176 GLU A N 1
ATOM 1380 C CA . GLU A 1 176 ? 32.461 -20.184 -24.545 1.00 88.94 176 GLU A CA 1
ATOM 1381 C C . GLU A 1 176 ? 31.636 -18.987 -24.045 1.00 88.94 176 GLU A C 1
ATOM 1383 O O . GLU A 1 176 ? 30.492 -18.801 -24.459 1.00 88.94 176 GLU A O 1
ATOM 1388 N N . ARG A 1 177 ? 32.219 -18.129 -23.194 1.00 88.44 177 ARG A N 1
ATOM 1389 C CA . ARG A 1 177 ? 31.549 -16.915 -22.696 1.00 88.44 177 ARG A CA 1
ATOM 1390 C C . ARG A 1 177 ? 31.287 -15.918 -23.822 1.00 88.44 177 ARG A C 1
ATOM 1392 O O . ARG A 1 177 ? 30.206 -15.335 -23.864 1.00 88.44 177 ARG A O 1
ATOM 1399 N N . HIS A 1 178 ? 32.235 -15.762 -24.744 1.00 92.06 178 HIS A N 1
ATOM 1400 C CA . HIS A 1 178 ? 32.082 -14.905 -25.917 1.00 92.06 178 HIS A CA 1
ATOM 1401 C C . HIS A 1 178 ? 30.939 -15.388 -26.829 1.00 92.06 178 HIS A C 1
ATOM 1403 O O . HIS A 1 178 ? 30.023 -14.625 -27.130 1.00 92.06 178 HIS A O 1
ATOM 1409 N N . GLU A 1 179 ? 30.923 -16.671 -27.195 1.00 91.25 179 GLU A N 1
ATOM 1410 C CA . GLU A 1 179 ? 29.871 -17.263 -28.034 1.00 91.25 179 GLU A CA 1
ATOM 1411 C C . GLU A 1 179 ? 28.493 -17.248 -27.353 1.00 91.25 179 GLU A C 1
ATOM 1413 O O . GLU A 1 179 ? 27.463 -17.070 -28.010 1.00 91.25 179 GLU A O 1
ATOM 1418 N N . ASN A 1 180 ? 28.446 -17.425 -26.029 1.00 85.38 180 ASN A N 1
ATOM 1419 C CA . ASN A 1 180 ? 27.214 -17.302 -25.249 1.00 85.38 180 ASN A CA 1
ATOM 1420 C C . ASN A 1 180 ? 26.677 -15.864 -25.259 1.00 85.38 180 ASN A C 1
ATOM 1422 O O . ASN A 1 180 ? 25.474 -15.671 -25.445 1.00 85.38 180 ASN A O 1
ATOM 1426 N N . ALA A 1 181 ? 27.552 -14.865 -25.111 1.00 86.06 181 ALA A N 1
ATOM 1427 C CA . ALA A 1 181 ? 27.168 -13.458 -25.182 1.00 86.06 181 ALA A CA 1
ATOM 1428 C C . ALA A 1 181 ? 26.630 -13.091 -26.570 1.00 86.06 181 ALA A C 1
ATOM 1430 O O . ALA A 1 181 ? 25.530 -12.552 -26.676 1.00 86.06 181 ALA A O 1
ATOM 1431 N N . LEU A 1 182 ? 27.327 -13.482 -27.643 1.00 89.69 182 LEU A N 1
ATOM 1432 C CA . LEU A 1 182 ? 26.851 -13.253 -29.010 1.00 89.69 182 LEU A CA 1
ATOM 1433 C C . LEU A 1 182 ? 25.493 -13.924 -29.266 1.00 89.69 182 LEU A C 1
ATOM 1435 O O . LEU A 1 182 ? 24.604 -13.316 -29.857 1.00 89.69 182 LEU A O 1
ATOM 1439 N N . ARG A 1 183 ? 25.256 -15.142 -28.765 1.00 86.38 183 ARG A N 1
ATOM 1440 C CA . ARG A 1 183 ? 23.925 -15.769 -28.870 1.00 86.38 183 ARG A CA 1
ATOM 1441 C C . ARG A 1 183 ? 22.836 -14.964 -28.159 1.00 86.38 183 ARG A C 1
ATOM 1443 O O . ARG A 1 183 ? 21.737 -14.838 -28.698 1.00 86.38 183 ARG A O 1
ATOM 1450 N N . ALA A 1 184 ? 23.136 -14.389 -26.995 1.00 80.44 184 ALA A N 1
ATOM 1451 C CA . ALA A 1 184 ? 22.204 -13.520 -26.276 1.00 80.44 184 ALA A CA 1
ATOM 1452 C C . ALA A 1 184 ? 21.919 -12.210 -27.038 1.00 80.44 184 ALA A C 1
ATOM 1454 O O . ALA A 1 184 ? 20.795 -11.704 -27.006 1.00 80.44 184 ALA A O 1
ATOM 1455 N N . PHE A 1 185 ? 22.900 -11.690 -27.779 1.00 87.62 185 PHE A N 1
ATOM 1456 C CA . PHE A 1 185 ? 22.773 -10.446 -28.543 1.00 87.62 185 PHE A CA 1
ATOM 1457 C C . PHE A 1 185 ? 21.786 -10.534 -29.707 1.00 87.62 185 PHE A C 1
ATOM 1459 O O . PHE A 1 185 ? 21.187 -9.520 -30.057 1.00 87.62 185 PHE A O 1
ATOM 1466 N N . GLY A 1 186 ? 21.540 -11.722 -30.270 1.00 73.94 186 GLY A N 1
ATOM 1467 C CA . GLY A 1 186 ? 20.628 -11.895 -31.412 1.00 73.94 186 GLY A CA 1
ATOM 1468 C C . GLY A 1 186 ? 19.179 -11.442 -31.151 1.00 73.94 186 GLY A C 1
ATOM 1469 O O . GLY A 1 186 ? 18.406 -11.221 -32.089 1.00 73.94 186 GLY A O 1
ATOM 1470 N N . GLY A 1 187 ? 18.794 -11.268 -29.880 1.00 74.50 187 GLY A N 1
ATOM 1471 C CA . GLY A 1 187 ? 17.530 -10.646 -29.478 1.00 74.50 187 GLY A CA 1
ATOM 1472 C C . GLY A 1 187 ? 17.509 -9.115 -29.596 1.00 74.50 187 GLY A C 1
ATOM 1473 O O . GLY A 1 187 ? 16.439 -8.553 -29.828 1.00 74.50 187 GLY A O 1
ATOM 1474 N N . TYR A 1 188 ? 18.669 -8.462 -29.503 1.00 78.56 188 TYR A N 1
ATOM 1475 C CA . TYR A 1 188 ? 18.823 -7.018 -29.288 1.00 78.56 188 TYR A CA 1
ATOM 1476 C C . TYR A 1 188 ? 19.500 -6.280 -30.450 1.00 78.56 188 TYR A C 1
ATOM 1478 O O . TYR A 1 188 ? 19.201 -5.112 -30.677 1.00 78.56 188 TYR A O 1
ATOM 1486 N N . CYS A 1 189 ? 20.386 -6.934 -31.204 1.00 90.00 189 CYS A N 1
ATOM 1487 C CA . CYS A 1 189 ? 21.148 -6.294 -32.276 1.00 90.00 189 CYS A CA 1
ATOM 1488 C C . CYS A 1 189 ? 21.349 -7.203 -33.496 1.00 90.00 189 CYS A C 1
ATOM 1490 O O . CYS A 1 189 ? 21.086 -8.409 -33.461 1.00 90.00 189 CYS A O 1
ATOM 1492 N N . ARG A 1 190 ? 21.809 -6.607 -34.602 1.00 91.94 190 ARG A N 1
ATOM 1493 C CA . ARG A 1 190 ? 22.372 -7.348 -35.738 1.00 91.94 190 ARG A CA 1
ATOM 1494 C C . ARG A 1 190 ? 23.805 -7.734 -35.385 1.00 91.94 190 ARG A C 1
ATOM 1496 O O . ARG A 1 190 ? 24.575 -6.877 -34.969 1.00 91.94 190 ARG A O 1
ATOM 1503 N N . ILE A 1 191 ? 24.161 -8.998 -35.560 1.00 92.44 191 ILE A N 1
ATOM 1504 C CA . ILE A 1 191 ? 25.535 -9.463 -35.367 1.00 92.44 191 ILE A CA 1
ATOM 1505 C C . ILE A 1 191 ? 26.152 -9.600 -36.748 1.00 92.44 191 ILE A C 1
ATOM 1507 O O . ILE A 1 191 ? 25.545 -10.227 -37.614 1.00 92.44 191 ILE A O 1
ATOM 1511 N N . MET A 1 192 ? 27.303 -8.972 -36.949 1.00 93.44 192 MET A N 1
ATOM 1512 C CA . MET A 1 192 ? 28.017 -8.973 -38.221 1.00 93.44 192 MET A CA 1
ATOM 1513 C C . MET A 1 192 ? 29.502 -9.207 -37.971 1.00 93.44 192 MET A C 1
ATOM 1515 O O . MET A 1 192 ? 30.033 -8.788 -36.941 1.00 93.44 192 MET A O 1
ATOM 1519 N N . THR A 1 193 ? 30.181 -9.841 -38.917 1.00 96.12 193 THR A N 1
ATOM 1520 C CA . THR A 1 193 ? 31.646 -9.799 -38.967 1.00 96.12 193 THR A CA 1
ATOM 1521 C C . THR A 1 193 ? 32.119 -8.455 -39.515 1.00 96.12 193 THR A C 1
ATOM 1523 O O . THR A 1 193 ? 31.351 -7.686 -40.107 1.00 96.12 193 THR A O 1
ATOM 1526 N N . THR A 1 194 ? 33.403 -8.164 -39.339 1.00 95.94 194 THR A N 1
ATOM 1527 C CA . THR A 1 194 ? 34.029 -6.951 -39.867 1.00 95.94 194 THR A CA 1
ATOM 1528 C C . THR A 1 194 ? 33.875 -6.869 -41.389 1.00 95.94 194 THR A C 1
ATOM 1530 O O . THR A 1 194 ? 33.494 -5.822 -41.916 1.00 95.94 194 THR A O 1
ATOM 1533 N N . ASP A 1 195 ? 34.066 -7.988 -42.093 1.00 93.19 195 ASP A N 1
ATOM 1534 C CA . ASP A 1 195 ? 33.914 -8.062 -43.549 1.00 93.19 195 ASP A CA 1
ATOM 1535 C C . ASP A 1 195 ? 32.467 -7.823 -44.002 1.00 93.19 195 ASP A C 1
ATOM 1537 O O . ASP A 1 195 ? 32.233 -7.077 -44.956 1.00 93.19 195 ASP A O 1
ATOM 1541 N N . GLU A 1 196 ? 31.484 -8.411 -43.312 1.00 93.38 196 GLU A N 1
ATOM 1542 C CA . GLU A 1 196 ? 30.061 -8.214 -43.616 1.00 93.38 196 GLU A CA 1
ATOM 1543 C C . GLU A 1 196 ? 29.651 -6.747 -43.443 1.00 93.38 196 GLU A C 1
ATOM 1545 O O . GLU A 1 196 ? 28.965 -6.180 -44.298 1.00 93.38 196 GLU A O 1
ATOM 1550 N N . PHE A 1 197 ? 30.101 -6.111 -42.357 1.00 94.19 197 PHE A N 1
ATOM 1551 C CA . PHE A 1 197 ? 29.825 -4.702 -42.087 1.00 94.19 197 PHE A CA 1
ATOM 1552 C C . PHE A 1 197 ? 30.416 -3.798 -43.173 1.00 94.19 197 PHE A C 1
ATOM 1554 O O . PHE A 1 197 ? 29.721 -2.930 -43.707 1.00 94.19 197 PHE 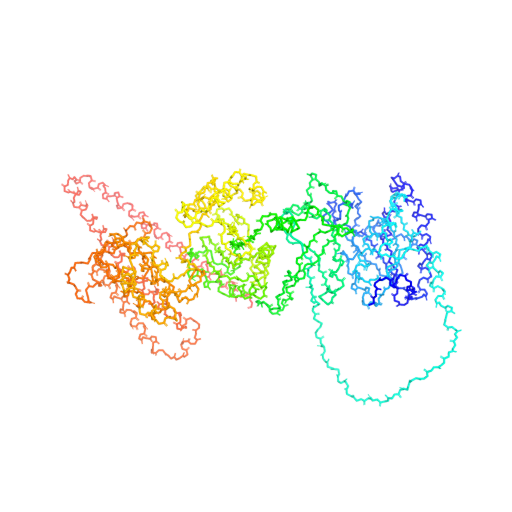A O 1
ATOM 1561 N N . ILE A 1 198 ? 31.675 -4.034 -43.554 1.00 92.12 198 ILE A N 1
ATOM 1562 C CA . ILE A 1 198 ? 32.363 -3.258 -44.592 1.00 92.12 198 ILE A CA 1
ATOM 1563 C C . ILE A 1 198 ? 31.679 -3.426 -45.954 1.00 92.12 198 ILE A C 1
ATOM 1565 O O . ILE A 1 198 ? 31.480 -2.438 -46.667 1.00 92.12 198 ILE A O 1
ATOM 1569 N N . GLN A 1 199 ? 31.274 -4.647 -46.312 1.00 89.81 199 GLN A N 1
ATOM 1570 C CA . GLN A 1 199 ? 30.557 -4.904 -47.562 1.00 89.81 199 GLN A CA 1
ATOM 1571 C C . GLN A 1 199 ? 29.226 -4.143 -47.633 1.00 89.81 199 GLN A C 1
ATOM 1573 O O . GLN A 1 199 ? 28.906 -3.572 -48.677 1.00 89.81 199 GLN A O 1
ATOM 1578 N N . GLU A 1 200 ? 28.466 -4.073 -46.537 1.00 88.69 200 GLU A N 1
ATOM 1579 C CA . GLU A 1 200 ? 27.171 -3.380 -46.508 1.00 88.69 200 GLU A CA 1
ATOM 1580 C C . GLU A 1 200 ? 27.307 -1.857 -46.669 1.00 88.69 200 GLU A C 1
ATOM 1582 O O . GLU A 1 200 ? 26.579 -1.229 -47.452 1.00 88.69 200 GLU A O 1
ATOM 1587 N N . ILE A 1 201 ? 28.271 -1.249 -45.976 1.00 88.19 201 ILE A N 1
ATOM 1588 C CA . ILE A 1 201 ? 28.464 0.210 -46.002 1.00 88.19 201 ILE A CA 1
ATOM 1589 C C . ILE A 1 201 ? 29.114 0.676 -47.312 1.00 88.19 201 ILE A C 1
ATOM 1591 O O . ILE A 1 201 ? 28.829 1.777 -47.786 1.00 88.19 201 ILE A O 1
ATOM 1595 N N . GLN A 1 202 ? 29.927 -0.172 -47.952 1.00 80.56 202 GLN A N 1
ATOM 1596 C CA . GLN A 1 202 ? 30.484 0.095 -49.281 1.00 80.56 202 GLN A CA 1
ATOM 1597 C C . GLN A 1 202 ? 29.466 -0.184 -50.400 1.00 80.56 202 GLN A C 1
ATOM 1599 O O . GLN A 1 202 ? 29.390 0.582 -51.363 1.00 80.56 202 GLN A O 1
ATOM 1604 N N . GLY A 1 203 ? 28.623 -1.215 -50.262 1.00 64.25 203 GLY A N 1
ATOM 1605 C CA . GLY A 1 203 ? 27.541 -1.528 -51.203 1.00 64.25 203 GLY A CA 1
ATOM 1606 C C . GLY A 1 203 ? 26.467 -0.438 -51.274 1.00 64.25 203 GLY A C 1
ATOM 1607 O O . GLY A 1 203 ? 25.966 -0.124 -52.356 1.00 64.25 203 GLY A O 1
ATOM 1608 N N . SER A 1 204 ? 26.195 0.230 -50.151 1.00 54.44 204 SER A N 1
ATOM 1609 C CA . SER A 1 204 ? 25.270 1.370 -50.082 1.00 54.44 204 SER A CA 1
ATOM 1610 C C . SER A 1 204 ? 25.743 2.591 -50.895 1.00 54.44 204 SER A C 1
ATOM 1612 O O . SER A 1 204 ? 24.912 3.374 -51.361 1.00 54.44 204 SER A O 1
ATOM 1614 N N . ASN A 1 205 ? 27.050 2.722 -51.160 1.00 44.38 205 ASN A N 1
ATOM 1615 C CA . ASN A 1 205 ? 27.623 3.810 -51.965 1.00 44.38 205 ASN A CA 1
ATOM 1616 C C . ASN A 1 205 ? 27.552 3.577 -53.487 1.00 44.38 205 ASN A C 1
ATOM 1618 O O . ASN A 1 205 ? 27.574 4.545 -54.245 1.00 44.38 205 ASN A O 1
ATOM 1622 N N . ASN A 1 206 ? 27.392 2.333 -53.954 1.00 41.19 206 ASN A N 1
ATOM 1623 C CA . ASN A 1 206 ? 27.291 2.026 -55.390 1.00 41.19 206 ASN A CA 1
ATOM 1624 C C . ASN A 1 206 ? 25.877 2.219 -55.975 1.00 41.19 206 ASN A C 1
ATOM 1626 O O . ASN A 1 206 ? 25.706 2.148 -57.189 1.00 41.19 206 ASN A O 1
ATOM 1630 N N . SER A 1 207 ? 24.866 2.511 -55.147 1.00 39.78 207 SER A N 1
ATOM 1631 C CA . SER A 1 207 ? 23.472 2.709 -55.589 1.00 39.78 207 SER A CA 1
ATOM 1632 C C . SER A 1 207 ? 23.105 4.161 -55.952 1.00 39.78 207 SER A C 1
ATOM 1634 O O . SER A 1 207 ? 21.963 4.436 -56.312 1.00 39.78 207 SER A O 1
ATOM 1636 N N . LYS A 1 208 ? 24.058 5.106 -55.896 1.00 37.94 208 LYS A N 1
ATOM 1637 C CA . LYS A 1 208 ? 23.839 6.542 -56.184 1.00 37.94 208 LYS A CA 1
ATOM 1638 C C . LYS A 1 208 ? 24.305 7.013 -57.570 1.00 37.94 208 LYS A C 1
ATOM 1640 O O . LYS A 1 208 ? 24.512 8.206 -57.764 1.00 37.94 208 LYS A O 1
ATOM 1645 N N . ASN A 1 209 ? 24.417 6.109 -58.542 1.00 33.38 209 ASN A N 1
ATOM 1646 C CA . ASN A 1 209 ? 24.617 6.454 -59.952 1.00 33.38 209 ASN A CA 1
ATOM 1647 C C . ASN A 1 209 ? 23.555 5.775 -60.824 1.00 33.38 209 ASN A C 1
ATOM 1649 O O . ASN A 1 209 ? 23.864 4.879 -61.596 1.00 33.38 209 ASN A O 1
ATOM 1653 N N . ASP A 1 210 ? 22.300 6.205 -60.711 1.00 28.84 210 ASP A N 1
ATOM 1654 C CA . ASP A 1 210 ? 21.437 6.233 -61.890 1.00 28.84 210 ASP A CA 1
ATOM 1655 C C . ASP A 1 210 ? 20.331 7.273 -61.719 1.00 28.84 210 ASP A C 1
ATOM 1657 O O . ASP A 1 210 ? 19.573 7.289 -60.747 1.00 28.84 210 ASP A O 1
ATOM 1661 N N . GLY A 1 211 ? 20.307 8.220 -62.651 1.00 32.50 211 GLY A N 1
ATOM 1662 C CA . GLY A 1 211 ? 19.370 9.325 -62.652 1.00 32.50 211 GLY A CA 1
ATOM 1663 C C . GLY A 1 211 ? 18.004 8.897 -63.166 1.00 32.50 211 GLY A C 1
ATOM 1664 O O . GLY A 1 211 ? 17.886 8.337 -64.248 1.00 32.50 211 GLY A O 1
ATOM 1665 N N . SER A 1 212 ? 16.943 9.303 -62.475 1.00 26.97 212 SER A N 1
ATOM 1666 C CA . SER A 1 212 ? 15.794 9.849 -63.189 1.00 26.97 212 SER A CA 1
ATOM 1667 C C . SER A 1 212 ? 15.059 10.862 -62.325 1.00 26.97 212 SER A C 1
ATOM 1669 O O . SER A 1 212 ? 14.842 10.713 -61.126 1.00 26.97 212 SER A O 1
ATOM 1671 N N . SER A 1 213 ? 14.773 11.964 -62.986 1.00 31.48 213 SER A N 1
ATOM 1672 C CA . SER A 1 213 ? 14.122 13.165 -62.525 1.00 31.48 213 SER A CA 1
ATOM 1673 C C . SER A 1 213 ? 12.628 12.937 -62.327 1.00 31.48 213 SER A C 1
ATOM 1675 O O . SER A 1 213 ? 11.941 12.426 -63.209 1.00 31.48 213 SER A O 1
ATOM 1677 N N . THR A 1 214 ? 12.064 13.445 -61.233 1.00 26.47 214 THR A N 1
ATOM 1678 C CA . THR A 1 214 ? 10.676 13.917 -61.277 1.00 26.47 214 THR A CA 1
ATOM 1679 C C . THR A 1 214 ? 10.495 15.115 -60.356 1.00 26.47 214 THR A C 1
ATOM 1681 O O . THR A 1 214 ? 10.617 15.041 -59.138 1.00 26.47 214 THR A O 1
ATOM 1684 N N . LYS A 1 215 ? 10.266 16.254 -61.011 1.00 29.75 215 LYS A N 1
ATOM 1685 C CA . LYS A 1 215 ? 9.950 17.563 -60.447 1.00 29.75 215 LYS A CA 1
ATOM 1686 C C . LYS A 1 215 ? 8.706 17.491 -59.559 1.00 29.75 215 LYS A C 1
ATOM 1688 O O . LYS A 1 215 ? 7.683 16.979 -60.003 1.00 29.75 215 LYS A O 1
ATOM 1693 N N . LEU A 1 216 ? 8.747 18.159 -58.410 1.00 27.50 216 LEU A N 1
ATOM 1694 C CA . LEU A 1 216 ? 7.561 18.758 -57.801 1.00 27.50 216 LEU A CA 1
ATOM 1695 C C . LEU A 1 216 ? 7.903 20.184 -57.368 1.00 27.50 216 LEU A C 1
ATOM 1697 O O . LEU A 1 216 ? 8.989 20.465 -56.869 1.00 27.50 216 LEU A O 1
ATOM 1701 N N . ALA A 1 217 ? 6.998 21.080 -57.740 1.00 25.77 217 ALA A N 1
ATOM 1702 C CA . ALA A 1 217 ? 7.210 22.503 -57.902 1.00 25.77 217 ALA A CA 1
ATOM 1703 C C . ALA A 1 217 ? 7.461 23.228 -56.576 1.00 25.77 217 ALA A C 1
ATOM 1705 O O . ALA A 1 217 ? 6.735 23.050 -55.602 1.00 25.77 217 ALA A O 1
ATOM 1706 N N . ILE A 1 218 ? 8.455 24.113 -56.605 1.00 30.98 218 ILE A N 1
ATOM 1707 C CA . ILE A 1 218 ? 8.587 25.228 -55.674 1.00 30.98 218 ILE A CA 1
ATOM 1708 C C . ILE A 1 218 ? 7.448 26.188 -56.015 1.00 30.98 218 ILE A C 1
ATOM 1710 O O . ILE A 1 218 ? 7.421 26.734 -57.116 1.00 30.98 218 ILE A O 1
ATOM 1714 N N . ASN A 1 219 ? 6.501 26.353 -55.095 1.00 25.88 219 ASN A N 1
ATOM 1715 C CA . ASN A 1 219 ? 5.558 27.459 -55.126 1.00 25.88 219 ASN A CA 1
ATOM 1716 C C . ASN A 1 219 ? 5.830 28.347 -53.917 1.00 25.88 219 ASN A C 1
ATOM 1718 O O . ASN A 1 219 ? 5.744 27.912 -52.768 1.00 25.88 219 ASN A O 1
ATOM 1722 N N . ASP A 1 220 ? 6.159 29.593 -54.232 1.00 31.09 220 ASP A N 1
ATOM 1723 C CA . ASP A 1 220 ? 6.256 30.716 -53.322 1.00 31.09 220 ASP A CA 1
ATOM 1724 C C . ASP A 1 220 ? 4.962 30.890 -52.523 1.00 31.09 220 ASP A C 1
ATOM 1726 O O . ASP A 1 220 ? 3.935 31.319 -53.049 1.00 31.09 220 ASP A O 1
ATOM 1730 N N . GLN A 1 221 ? 5.044 30.632 -51.221 1.00 26.97 221 GLN A N 1
ATOM 1731 C CA . GLN A 1 221 ? 4.312 31.396 -50.215 1.00 26.97 221 GLN A CA 1
ATOM 1732 C C . GLN A 1 221 ? 5.253 31.705 -49.048 1.00 26.97 221 GLN A C 1
ATOM 1734 O O . GLN A 1 221 ? 5.188 31.123 -47.968 1.00 26.97 221 GLN A O 1
ATOM 1739 N N . GLN A 1 222 ? 6.137 32.679 -49.273 1.00 32.06 222 GLN A N 1
ATOM 1740 C CA . GLN A 1 222 ? 6.606 33.554 -48.204 1.00 32.06 222 GLN A CA 1
ATOM 1741 C C . GLN A 1 222 ? 5.406 34.356 -47.690 1.00 32.06 222 GLN A C 1
ATOM 1743 O O . GLN A 1 222 ? 5.102 35.425 -48.209 1.00 32.06 222 GLN A O 1
ATOM 1748 N N . GLN A 1 223 ? 4.715 33.850 -46.671 1.00 31.42 223 GLN A N 1
ATOM 1749 C CA . GLN A 1 223 ? 3.883 34.680 -45.805 1.00 31.42 223 GLN A CA 1
ATOM 1750 C C . GLN A 1 223 ? 3.772 34.045 -44.415 1.00 31.42 223 GLN A C 1
ATOM 1752 O O . GLN A 1 223 ? 3.204 32.975 -44.239 1.00 31.42 223 GLN A O 1
ATOM 1757 N N . ASN A 1 224 ? 4.312 34.766 -43.431 1.00 29.84 224 ASN A N 1
ATOM 1758 C CA . ASN A 1 224 ? 3.980 34.686 -42.009 1.00 29.84 224 ASN A CA 1
ATOM 1759 C C . ASN A 1 224 ? 4.113 33.322 -41.317 1.00 29.84 224 ASN A C 1
ATOM 1761 O O . ASN A 1 224 ? 3.128 32.738 -40.881 1.00 29.84 224 ASN A O 1
ATOM 1765 N N . LEU A 1 225 ? 5.349 32.923 -41.021 1.00 30.77 225 LEU A N 1
ATOM 1766 C CA . LEU A 1 225 ? 5.631 32.259 -39.748 1.00 30.77 225 LEU A CA 1
ATOM 1767 C C . LEU A 1 225 ? 6.640 33.118 -38.998 1.00 30.77 225 LEU A C 1
ATOM 1769 O O . LEU A 1 225 ? 7.852 32.922 -39.044 1.00 30.77 225 LEU A O 1
ATOM 1773 N N . SER A 1 226 ? 6.093 34.131 -38.327 1.00 26.28 226 SER A N 1
ATOM 1774 C CA . SER A 1 226 ? 6.701 34.695 -37.133 1.00 26.28 226 SER A CA 1
ATOM 1775 C C . SER A 1 226 ? 7.258 33.546 -36.300 1.00 26.28 226 SER A C 1
ATOM 1777 O O . SER A 1 226 ? 6.502 32.651 -35.920 1.00 26.28 226 SER A O 1
ATOM 1779 N N . ILE A 1 227 ? 8.563 33.575 -36.040 1.00 36.75 227 ILE A N 1
ATOM 1780 C CA . ILE A 1 227 ? 9.220 32.744 -35.036 1.00 36.75 227 ILE A CA 1
ATOM 1781 C C . ILE A 1 227 ? 8.488 33.014 -33.718 1.00 36.75 227 ILE A C 1
ATOM 1783 O O . ILE A 1 227 ? 8.764 33.987 -33.016 1.00 36.75 227 ILE A O 1
ATOM 1787 N N . SER A 1 228 ? 7.486 32.189 -33.414 1.00 29.91 228 SER A N 1
ATOM 1788 C CA . SER A 1 228 ? 6.854 32.171 -32.110 1.00 29.91 228 SER A CA 1
ATOM 1789 C C . SER A 1 228 ? 7.871 31.548 -31.169 1.00 29.91 228 SER A C 1
ATOM 1791 O O . SER A 1 228 ? 8.082 30.338 -31.164 1.00 29.91 228 SER A O 1
ATOM 1793 N N . VAL A 1 229 ? 8.581 32.424 -30.466 1.00 34.19 229 VAL A N 1
ATOM 1794 C CA . VAL A 1 229 ? 9.043 32.267 -29.086 1.00 34.19 229 VAL A CA 1
ATOM 1795 C C . VAL A 1 229 ? 8.881 30.839 -28.546 1.00 34.19 229 VAL A C 1
ATOM 1797 O O . VAL A 1 229 ? 7.770 30.422 -28.241 1.00 34.19 229 VAL A O 1
ATOM 1800 N N . ARG A 1 230 ? 10.012 30.128 -28.418 1.00 37.72 230 ARG A N 1
ATOM 1801 C CA . ARG A 1 230 ? 10.263 28.975 -27.529 1.00 37.72 230 ARG A CA 1
ATOM 1802 C C . ARG A 1 230 ? 8.992 28.325 -26.950 1.00 37.72 230 ARG A C 1
ATOM 1804 O O . ARG A 1 230 ? 8.562 28.698 -25.859 1.00 37.72 230 ARG A O 1
ATOM 1811 N N . SER A 1 231 ? 8.456 27.295 -27.606 1.00 37.97 231 SER A N 1
ATOM 1812 C CA . SER A 1 231 ? 7.643 26.313 -26.885 1.00 37.97 231 SER A CA 1
ATOM 1813 C C . SER A 1 231 ? 8.572 25.602 -25.903 1.00 37.97 231 SER A C 1
ATOM 1815 O O . SER A 1 231 ? 9.528 24.942 -26.313 1.00 37.97 231 SER A O 1
ATOM 1817 N N . SER A 1 232 ? 8.359 25.799 -24.607 1.00 47.56 232 SER A N 1
ATOM 1818 C CA . SER A 1 232 ? 9.087 25.083 -23.565 1.00 47.56 232 SER A CA 1
ATOM 1819 C C . SER A 1 232 ? 8.967 23.574 -23.801 1.00 47.56 232 SER A C 1
ATOM 1821 O O . SER A 1 232 ? 7.857 23.050 -23.875 1.00 47.56 232 SER A O 1
ATOM 1823 N N . LEU A 1 233 ? 10.102 22.877 -23.942 1.00 72.00 233 LEU A N 1
ATOM 1824 C CA . LEU A 1 233 ? 10.133 21.413 -23.924 1.00 72.00 233 LEU A CA 1
ATOM 1825 C C . LEU A 1 233 ? 9.440 20.943 -22.637 1.00 72.00 233 LEU A C 1
ATOM 1827 O O . LEU A 1 233 ? 9.807 21.385 -21.547 1.00 72.00 233 LEU A O 1
ATOM 1831 N N . GLN A 1 234 ? 8.421 20.095 -22.773 1.00 74.81 234 GLN A N 1
ATOM 1832 C CA . GLN A 1 234 ? 7.712 19.496 -21.644 1.00 74.81 234 GLN A CA 1
ATOM 1833 C C . GLN A 1 234 ? 8.254 18.084 -21.393 1.00 74.81 234 GLN A C 1
ATOM 1835 O O . GLN A 1 234 ? 8.587 17.391 -22.356 1.00 74.81 234 GLN A O 1
ATOM 1840 N N . PRO A 1 235 ? 8.347 17.635 -20.131 1.00 83.50 235 PRO A N 1
ATOM 1841 C CA . PRO A 1 235 ? 8.704 16.254 -19.825 1.00 83.50 235 PRO A CA 1
ATOM 1842 C C . PRO A 1 235 ? 7.719 15.264 -20.463 1.00 83.50 235 PRO A C 1
ATOM 1844 O O . PRO A 1 235 ? 6.505 15.445 -20.356 1.00 83.50 235 PRO A O 1
ATOM 1847 N N . THR A 1 236 ? 8.230 14.199 -21.088 1.00 89.31 236 THR A N 1
ATOM 1848 C CA . THR A 1 236 ? 7.401 13.090 -21.585 1.00 89.31 236 THR A CA 1
ATOM 1849 C C . THR A 1 236 ? 6.671 12.420 -20.423 1.00 89.31 236 THR A C 1
ATOM 1851 O O . THR A 1 236 ? 7.279 12.094 -19.402 1.00 89.31 236 THR A O 1
ATOM 1854 N N . ALA A 1 237 ? 5.366 12.195 -20.577 1.00 90.38 237 ALA A N 1
ATOM 1855 C CA . ALA A 1 237 ? 4.576 11.484 -19.583 1.00 90.38 237 ALA A CA 1
ATOM 1856 C C . ALA A 1 237 ? 4.951 9.998 -19.583 1.00 90.38 237 ALA A C 1
ATOM 1858 O O . ALA A 1 237 ? 4.881 9.337 -20.618 1.00 90.38 237 ALA A O 1
ATOM 1859 N N . LEU A 1 238 ? 5.292 9.449 -18.421 1.00 95.44 238 LEU A N 1
ATOM 1860 C CA . LEU A 1 238 ? 5.661 8.043 -18.283 1.00 95.44 238 LEU A CA 1
ATOM 1861 C C . LEU A 1 238 ? 4.547 7.258 -17.588 1.00 95.44 238 LEU A C 1
ATOM 1863 O O . LEU A 1 238 ? 4.006 7.716 -16.587 1.00 95.44 238 LEU A O 1
ATOM 1867 N N . THR A 1 239 ? 4.249 6.066 -18.100 1.00 97.00 239 THR A N 1
ATOM 1868 C CA . THR A 1 239 ? 3.396 5.071 -17.441 1.00 97.00 239 THR A CA 1
ATOM 1869 C C . THR A 1 239 ? 4.273 3.946 -16.912 1.00 97.00 239 THR A C 1
ATOM 1871 O O . THR A 1 239 ? 5.104 3.407 -17.643 1.00 97.00 239 THR A O 1
ATOM 1874 N N . MET A 1 240 ? 4.104 3.577 -15.644 1.00 97.81 240 MET A N 1
ATOM 1875 C CA . MET A 1 240 ? 4.877 2.504 -15.020 1.00 97.81 240 MET A CA 1
ATOM 1876 C C . MET A 1 240 ? 4.093 1.186 -15.002 1.00 97.81 240 MET A C 1
ATOM 1878 O O . MET A 1 240 ? 3.000 1.112 -14.453 1.00 97.81 240 MET A O 1
ATOM 1882 N N . LEU A 1 241 ? 4.653 0.121 -15.571 1.00 98.25 241 LEU A N 1
ATOM 1883 C CA . LEU A 1 241 ? 4.120 -1.237 -15.438 1.00 98.25 241 LEU A CA 1
ATOM 1884 C C . LEU A 1 241 ? 4.695 -1.858 -14.168 1.00 98.25 241 LEU A C 1
ATOM 1886 O O . LEU A 1 241 ? 5.911 -2.049 -14.097 1.00 98.25 241 LEU A O 1
ATOM 1890 N N . VAL A 1 242 ? 3.851 -2.122 -13.166 1.00 98.19 242 VAL A N 1
ATOM 1891 C CA . VAL A 1 242 ? 4.291 -2.460 -11.805 1.00 98.19 242 VAL A CA 1
ATOM 1892 C C . VAL A 1 242 ? 3.830 -3.830 -11.319 1.00 98.19 242 VAL A C 1
ATOM 1894 O O . VAL A 1 242 ? 2.761 -4.313 -11.668 1.00 98.19 242 VAL A O 1
ATOM 1897 N N . THR A 1 243 ? 4.624 -4.431 -10.441 1.00 97.69 243 THR A N 1
ATOM 1898 C CA . THR A 1 243 ? 4.278 -5.576 -9.598 1.00 97.69 243 THR A CA 1
ATOM 1899 C C . THR A 1 243 ? 4.639 -5.247 -8.152 1.00 97.69 243 THR A C 1
ATOM 1901 O O . THR A 1 243 ? 5.649 -4.590 -7.894 1.00 97.69 243 THR A O 1
ATOM 1904 N N . THR A 1 244 ? 3.857 -5.730 -7.191 1.00 96.88 244 THR A N 1
ATOM 1905 C CA . THR A 1 244 ? 4.268 -5.752 -5.781 1.00 96.88 244 THR A CA 1
ATOM 1906 C C . THR A 1 244 ? 4.939 -7.088 -5.501 1.00 96.88 244 THR A C 1
ATOM 1908 O O . THR A 1 244 ? 4.342 -8.142 -5.719 1.00 96.88 244 THR A O 1
ATOM 1911 N N . ASP A 1 245 ? 6.206 -7.049 -5.098 1.00 92.94 245 ASP A N 1
ATOM 1912 C CA . ASP A 1 245 ? 7.005 -8.251 -4.865 1.00 92.94 245 ASP A CA 1
ATOM 1913 C C . ASP A 1 245 ? 6.720 -8.909 -3.500 1.00 92.94 245 ASP A C 1
ATOM 1915 O O . ASP A 1 245 ? 5.893 -8.445 -2.712 1.00 92.94 245 ASP A O 1
ATOM 1919 N N . LEU A 1 246 ? 7.436 -9.997 -3.202 1.00 91.94 246 LEU A N 1
ATOM 1920 C CA . LEU A 1 246 ? 7.310 -10.735 -1.939 1.00 91.94 246 LEU A CA 1
ATOM 1921 C C . LEU A 1 246 ? 7.774 -9.933 -0.710 1.00 91.94 246 LEU A C 1
ATOM 1923 O O . LEU A 1 246 ? 7.362 -10.238 0.407 1.00 91.94 246 LEU A O 1
ATOM 1927 N N . ALA A 1 247 ? 8.598 -8.897 -0.898 1.00 91.00 247 ALA A N 1
ATOM 1928 C CA . ALA A 1 247 ? 8.986 -7.965 0.158 1.00 91.00 247 ALA A CA 1
ATOM 1929 C C . ALA A 1 247 ? 7.938 -6.854 0.384 1.00 91.00 247 ALA A C 1
ATOM 1931 O O . ALA A 1 247 ? 8.115 -6.014 1.271 1.00 91.00 247 ALA A O 1
ATOM 1932 N N . GLY A 1 248 ? 6.846 -6.841 -0.390 1.00 92.31 248 GLY A N 1
ATOM 1933 C CA . GLY A 1 248 ? 5.791 -5.834 -0.312 1.00 92.31 248 GLY A CA 1
ATOM 1934 C C . GLY A 1 248 ? 6.179 -4.491 -0.935 1.00 92.31 248 GLY A C 1
ATOM 1935 O O . GLY A 1 248 ? 5.591 -3.466 -0.579 1.00 92.31 248 GLY A O 1
ATOM 1936 N N . ILE A 1 249 ? 7.170 -4.476 -1.832 1.00 94.81 249 ILE A N 1
ATOM 1937 C CA . ILE A 1 249 ? 7.651 -3.284 -2.531 1.00 94.81 249 ILE A CA 1
ATOM 1938 C C . ILE A 1 249 ? 7.093 -3.281 -3.955 1.00 94.81 249 ILE A C 1
ATOM 1940 O O . ILE A 1 249 ? 7.248 -4.241 -4.709 1.00 94.81 249 ILE A O 1
ATOM 1944 N N . THR A 1 250 ? 6.466 -2.171 -4.337 1.00 97.00 250 THR A N 1
ATOM 1945 C CA . THR A 1 250 ? 5.982 -1.941 -5.701 1.00 97.00 250 THR A CA 1
ATOM 1946 C C . THR A 1 250 ? 7.159 -1.577 -6.599 1.00 97.00 250 THR A C 1
ATOM 1948 O O . THR A 1 250 ? 7.854 -0.588 -6.363 1.00 97.00 250 THR A O 1
ATOM 1951 N N . ARG A 1 251 ? 7.418 -2.393 -7.619 1.00 95.62 251 ARG A N 1
ATOM 1952 C CA . ARG A 1 251 ? 8.522 -2.223 -8.571 1.00 95.62 251 ARG A CA 1
ATOM 1953 C C . ARG A 1 251 ? 8.021 -2.399 -9.987 1.00 95.62 251 ARG A C 1
ATOM 1955 O O . ARG A 1 251 ? 6.966 -2.977 -10.198 1.00 95.62 251 ARG A O 1
ATOM 1962 N N . GLY A 1 252 ? 8.783 -1.936 -10.966 1.00 94.75 252 GLY A N 1
ATOM 1963 C CA . GLY A 1 252 ? 8.333 -2.003 -12.344 1.00 94.75 252 GLY A CA 1
ATOM 1964 C C . GLY A 1 252 ? 9.267 -1.317 -13.317 1.00 94.75 252 GLY A C 1
ATOM 1965 O O . GLY A 1 252 ? 10.385 -0.942 -12.960 1.00 94.75 252 GLY A O 1
ATOM 1966 N N . ARG A 1 253 ? 8.780 -1.128 -14.541 1.00 95.38 253 ARG A N 1
ATOM 1967 C CA . ARG A 1 253 ? 9.469 -0.371 -15.591 1.00 95.38 253 ARG A CA 1
ATOM 1968 C C . ARG A 1 253 ? 8.560 0.724 -16.127 1.00 95.38 253 ARG A C 1
ATOM 1970 O O . ARG A 1 253 ? 7.364 0.504 -16.294 1.00 95.38 253 ARG A O 1
ATOM 1977 N N . ALA A 1 254 ? 9.138 1.888 -16.390 1.00 94.81 254 ALA A N 1
ATOM 1978 C CA . ALA A 1 254 ? 8.437 3.015 -16.984 1.00 94.81 254 ALA A CA 1
ATOM 1979 C C . ALA A 1 254 ? 8.609 3.018 -18.507 1.00 94.81 254 ALA A C 1
ATOM 1981 O O . ALA A 1 254 ? 9.681 2.689 -19.012 1.00 94.81 254 ALA A O 1
ATOM 1982 N N . LEU A 1 255 ? 7.557 3.410 -19.216 1.00 95.25 255 LEU A N 1
ATOM 1983 C CA . LEU A 1 255 ? 7.533 3.595 -20.665 1.00 95.25 255 LEU A CA 1
ATOM 1984 C C . LEU A 1 255 ? 6.826 4.913 -21.014 1.00 95.25 255 LEU A C 1
ATOM 1986 O O . LEU A 1 255 ? 6.023 5.388 -20.204 1.00 95.25 255 LEU A O 1
ATOM 1990 N N . PRO A 1 256 ? 7.107 5.528 -22.177 1.00 95.69 256 PRO A N 1
ATOM 1991 C CA . PRO A 1 256 ? 6.330 6.668 -22.654 1.00 95.69 256 PRO A CA 1
ATOM 1992 C C . PRO A 1 256 ? 4.847 6.304 -22.735 1.00 95.69 256 PRO A C 1
ATOM 1994 O O . PRO A 1 256 ? 4.480 5.271 -23.283 1.00 95.69 256 PRO A O 1
ATOM 1997 N N . THR A 1 257 ? 3.977 7.123 -22.154 1.00 92.88 257 THR A N 1
ATOM 1998 C CA . THR A 1 257 ? 2.550 6.793 -21.986 1.00 92.88 257 THR A CA 1
ATOM 1999 C C . THR A 1 257 ? 1.857 6.508 -23.318 1.00 92.88 257 THR A C 1
ATOM 2001 O O . THR A 1 257 ? 0.940 5.693 -23.382 1.00 92.88 257 THR A O 1
ATOM 2004 N N . GLU A 1 258 ? 2.309 7.157 -24.385 1.00 91.38 258 GLU A N 1
ATOM 2005 C CA . GLU A 1 258 ? 1.844 6.982 -25.755 1.00 91.38 258 GLU A CA 1
ATOM 2006 C C . GLU A 1 258 ? 2.152 5.603 -26.355 1.00 91.38 258 GLU A C 1
ATOM 2008 O O . GLU A 1 258 ? 1.462 5.197 -27.285 1.00 91.38 258 GLU A O 1
ATOM 2013 N N . THR A 1 259 ? 3.134 4.860 -25.830 1.00 92.88 259 THR A N 1
ATOM 2014 C CA . THR A 1 259 ? 3.494 3.528 -26.344 1.00 92.88 259 THR A CA 1
ATOM 2015 C C . THR A 1 259 ? 2.798 2.392 -25.604 1.00 92.88 259 THR A C 1
ATOM 2017 O O . THR A 1 259 ? 3.013 1.234 -25.946 1.00 92.88 259 THR A O 1
ATOM 2020 N N . ILE A 1 260 ? 1.934 2.676 -24.618 1.00 92.94 260 ILE A N 1
ATOM 2021 C CA . ILE A 1 260 ? 1.292 1.636 -23.795 1.00 92.94 260 ILE A CA 1
ATOM 2022 C C . ILE A 1 260 ? 0.547 0.580 -24.623 1.00 92.94 260 ILE A C 1
ATOM 2024 O O . ILE A 1 260 ? 0.484 -0.586 -24.225 1.00 92.94 260 ILE A O 1
ATOM 2028 N N . ASP A 1 261 ? 0.026 0.966 -25.789 1.00 92.69 261 ASP A N 1
ATOM 2029 C CA . ASP A 1 261 ? -0.726 0.064 -26.653 1.00 92.69 261 ASP A CA 1
ATOM 2030 C C . ASP A 1 261 ? 0.114 -1.092 -27.209 1.00 92.69 261 ASP A C 1
ATOM 2032 O O . ASP A 1 261 ? -0.413 -2.194 -27.379 1.00 92.69 261 ASP A O 1
ATOM 2036 N N . ASP A 1 262 ? 1.425 -0.889 -27.358 1.00 92.56 262 ASP A N 1
ATOM 2037 C CA . ASP A 1 262 ? 2.364 -1.921 -27.799 1.00 92.56 262 ASP A CA 1
ATOM 2038 C C . ASP A 1 262 ? 2.633 -2.974 -26.706 1.00 92.56 262 ASP A C 1
ATOM 2040 O O . ASP A 1 262 ? 3.086 -4.079 -27.003 1.00 92.56 262 ASP A O 1
ATOM 2044 N N . TYR A 1 263 ? 2.333 -2.663 -25.438 1.00 93.44 263 TYR A N 1
ATOM 2045 C CA . TYR A 1 263 ? 2.713 -3.479 -24.279 1.00 93.44 263 TYR A CA 1
ATOM 2046 C C . TYR A 1 263 ? 1.549 -4.253 -23.653 1.00 93.44 263 TYR A C 1
ATOM 2048 O O . TYR A 1 263 ? 1.783 -5.078 -22.768 1.00 93.44 263 TYR A O 1
ATOM 2056 N N . TRP A 1 264 ? 0.305 -4.060 -24.107 1.00 94.38 264 TRP A N 1
ATOM 2057 C CA . TRP A 1 264 ? -0.848 -4.766 -23.531 1.00 94.38 264 TRP A CA 1
ATOM 2058 C C . TRP A 1 264 ? -0.769 -6.286 -23.668 1.00 94.38 264 TRP A C 1
ATOM 2060 O O . TRP A 1 264 ? -1.186 -6.998 -22.759 1.00 94.38 264 TRP A O 1
ATOM 2070 N N . SER A 1 265 ? -0.270 -6.786 -24.800 1.00 90.75 265 SER A N 1
ATOM 2071 C CA . SER A 1 265 ? -0.159 -8.227 -25.055 1.00 90.75 265 SER A CA 1
ATOM 2072 C C . SER A 1 265 ? 1.198 -8.793 -24.656 1.00 90.75 265 SER A C 1
ATOM 2074 O O . SER A 1 265 ? 1.274 -9.925 -24.193 1.00 90.75 265 SER A O 1
ATOM 2076 N N . SER A 1 266 ? 2.277 -8.032 -24.850 1.00 88.56 266 SER A N 1
ATOM 2077 C CA . SER A 1 266 ? 3.635 -8.518 -24.602 1.00 88.56 266 SER A CA 1
ATOM 2078 C C . SER A 1 266 ? 4.114 -8.278 -23.175 1.00 88.56 266 SER A C 1
ATOM 2080 O O . SER A 1 266 ? 5.102 -8.887 -22.758 1.00 88.56 266 SER A O 1
ATOM 2082 N N . GLY A 1 267 ? 3.512 -7.333 -22.451 1.00 93.00 267 GLY A N 1
ATOM 2083 C CA . GLY A 1 267 ? 4.075 -6.810 -21.211 1.00 93.00 267 GLY A CA 1
ATOM 2084 C C . GLY A 1 267 ? 5.466 -6.201 -21.401 1.00 93.00 267 GLY A C 1
ATOM 2085 O O . GLY A 1 267 ? 5.896 -5.977 -22.536 1.00 93.00 267 GLY A O 1
ATOM 2086 N N . CYS A 1 268 ? 6.203 -5.988 -20.309 1.00 94.44 268 CYS A N 1
ATOM 2087 C CA . CYS A 1 268 ? 7.627 -5.617 -20.334 1.00 94.44 268 CYS A CA 1
ATOM 2088 C C . CYS A 1 268 ? 8.510 -6.679 -19.658 1.00 94.44 268 CYS A C 1
ATOM 2090 O O . CYS A 1 268 ? 8.015 -7.516 -18.911 1.00 94.44 268 CYS A O 1
ATOM 2092 N N . GLY A 1 269 ? 9.817 -6.679 -19.941 1.00 93.56 269 GLY A N 1
ATOM 2093 C CA . GLY A 1 269 ? 10.750 -7.665 -19.382 1.00 93.56 269 GLY A CA 1
ATOM 2094 C C . GLY A 1 269 ? 10.907 -7.565 -17.860 1.00 93.56 269 GLY A C 1
ATOM 2095 O O . GLY A 1 269 ? 10.948 -6.470 -17.293 1.00 93.56 269 GLY A O 1
ATOM 2096 N N . TRP A 1 270 ? 11.042 -8.710 -17.198 1.00 94.81 270 TRP A N 1
ATOM 2097 C CA . TRP A 1 270 ? 11.238 -8.838 -15.757 1.00 94.81 270 TRP A CA 1
ATOM 2098 C C . TRP A 1 270 ? 12.210 -9.970 -15.431 1.00 94.81 270 TRP A C 1
ATOM 2100 O O . TRP A 1 270 ? 12.454 -10.831 -16.269 1.00 94.81 270 TRP A O 1
ATOM 2110 N N . VAL A 1 271 ? 12.762 -9.974 -14.218 1.00 90.81 271 VAL A N 1
ATOM 2111 C CA . VAL A 1 271 ? 13.751 -10.976 -13.793 1.00 90.81 271 VAL A CA 1
ATOM 2112 C C . VAL A 1 271 ? 13.278 -11.707 -12.533 1.00 90.81 271 VAL A C 1
ATOM 2114 O O . VAL A 1 271 ? 12.852 -11.041 -11.585 1.00 90.81 271 VAL A O 1
ATOM 2117 N N . PRO A 1 272 ? 13.381 -13.049 -12.460 1.00 89.19 272 PRO A N 1
ATOM 2118 C CA . PRO A 1 272 ? 13.007 -13.817 -11.268 1.00 89.19 272 PRO A CA 1
ATOM 2119 C C . PRO A 1 272 ? 13.726 -13.350 -9.997 1.00 89.19 272 PRO A C 1
ATOM 2121 O O . PRO A 1 272 ? 13.108 -13.210 -8.942 1.00 89.19 272 PRO A O 1
ATOM 2124 N N . ALA A 1 273 ? 15.018 -13.020 -10.112 1.00 87.25 273 ALA A N 1
ATOM 2125 C CA . ALA A 1 273 ? 15.842 -12.542 -9.002 1.00 87.25 273 ALA A CA 1
ATOM 2126 C C . ALA A 1 273 ? 15.309 -11.252 -8.352 1.00 87.25 273 ALA A C 1
ATOM 2128 O O . ALA A 1 273 ? 15.582 -11.002 -7.178 1.00 87.25 273 ALA A O 1
ATOM 2129 N N . ALA A 1 274 ? 14.504 -10.449 -9.065 1.00 87.06 274 ALA A N 1
ATOM 2130 C CA . ALA A 1 274 ? 13.858 -9.275 -8.482 1.00 87.06 274 ALA A CA 1
ATOM 2131 C C . ALA A 1 274 ? 12.908 -9.661 -7.337 1.00 87.06 274 ALA A C 1
ATOM 2133 O O . ALA A 1 274 ? 12.760 -8.899 -6.387 1.00 87.06 274 ALA A O 1
ATOM 2134 N N . SER A 1 275 ? 12.311 -10.851 -7.370 1.00 87.81 275 SER A N 1
ATOM 2135 C CA . SER A 1 275 ? 11.438 -11.346 -6.299 1.00 87.81 275 SER A CA 1
ATOM 2136 C C . SER A 1 275 ? 12.207 -11.809 -5.056 1.00 87.81 275 SER A C 1
ATOM 2138 O O . SER A 1 275 ? 11.600 -11.992 -4.005 1.00 87.81 275 SER A O 1
ATOM 2140 N N . ALA A 1 276 ? 13.534 -11.969 -5.150 1.00 87.56 276 ALA A N 1
ATOM 2141 C CA . ALA A 1 276 ? 14.412 -12.320 -4.032 1.00 87.56 276 ALA A CA 1
ATOM 2142 C C . ALA A 1 276 ? 15.034 -11.100 -3.334 1.00 87.56 276 ALA A C 1
ATOM 2144 O O . ALA A 1 276 ? 15.771 -11.268 -2.362 1.00 87.56 276 ALA A O 1
ATOM 2145 N N . VAL A 1 277 ? 14.789 -9.872 -3.802 1.00 89.38 277 VAL A N 1
ATOM 2146 C CA . VAL A 1 277 ? 15.366 -8.682 -3.163 1.00 89.38 277 VAL A CA 1
ATOM 2147 C C . VAL A 1 277 ? 14.649 -8.391 -1.849 1.00 89.38 277 VAL A C 1
ATOM 2149 O O . VAL A 1 277 ? 13.448 -8.120 -1.817 1.00 89.38 277 VAL A O 1
ATOM 2152 N N . THR A 1 278 ? 15.413 -8.403 -0.765 1.00 88.75 278 THR A N 1
ATOM 2153 C CA . THR A 1 278 ? 14.943 -8.139 0.592 1.00 88.75 278 THR A CA 1
ATOM 2154 C C . THR A 1 278 ? 14.562 -6.665 0.785 1.00 88.75 278 THR A C 1
ATOM 2156 O O . THR A 1 278 ? 14.964 -5.801 -0.002 1.00 88.75 278 THR A O 1
ATOM 2159 N N . PRO A 1 279 ? 13.857 -6.316 1.880 1.00 86.69 279 PRO A N 1
ATOM 2160 C CA . PRO A 1 279 ? 13.574 -4.919 2.219 1.00 86.69 279 PRO A CA 1
ATOM 2161 C C . PRO A 1 279 ? 14.815 -4.016 2.348 1.00 86.69 279 PRO A C 1
ATOM 2163 O O . PRO A 1 279 ? 14.681 -2.796 2.318 1.00 86.69 279 PRO A O 1
ATOM 2166 N N . GLN A 1 280 ? 16.019 -4.584 2.498 1.00 86.56 280 GLN A N 1
ATOM 2167 C CA . GLN A 1 280 ? 17.287 -3.847 2.562 1.00 86.56 280 GLN A CA 1
ATOM 2168 C C . GLN A 1 280 ? 17.889 -3.548 1.178 1.00 86.56 280 GLN A C 1
ATOM 2170 O O . GLN A 1 280 ? 18.937 -2.911 1.102 1.00 86.56 280 GLN A O 1
ATOM 2175 N N . GLY A 1 281 ? 17.255 -4.000 0.091 1.00 85.12 281 GLY A N 1
ATOM 2176 C CA . GLY A 1 281 ? 17.750 -3.806 -1.273 1.00 85.12 281 GLY A CA 1
ATOM 2177 C C . GLY A 1 281 ? 18.857 -4.783 -1.679 1.00 85.12 281 GLY A C 1
ATOM 2178 O O . GLY A 1 281 ? 19.603 -4.499 -2.611 1.00 85.12 281 GLY A O 1
ATOM 2179 N N . ILE A 1 282 ? 18.980 -5.919 -0.984 1.00 88.44 282 ILE A N 1
ATOM 2180 C CA . ILE A 1 282 ? 19.976 -6.965 -1.259 1.00 88.44 282 ILE A CA 1
ATOM 2181 C C . ILE A 1 282 ? 19.238 -8.211 -1.757 1.00 88.44 282 ILE A C 1
ATOM 2183 O O . ILE A 1 282 ? 18.174 -8.535 -1.238 1.00 88.44 282 ILE A O 1
ATOM 2187 N N . VAL A 1 283 ? 19.775 -8.919 -2.751 1.00 85.38 283 VAL A N 1
ATOM 2188 C CA . VAL A 1 283 ? 19.226 -10.218 -3.182 1.00 85.38 283 VAL A CA 1
ATOM 2189 C C . VAL A 1 283 ? 19.472 -11.248 -2.074 1.00 85.38 283 VAL A C 1
ATOM 2191 O O . VAL A 1 283 ? 20.600 -11.373 -1.604 1.00 85.38 283 VAL A O 1
ATOM 2194 N N . ALA A 1 284 ? 18.430 -11.952 -1.630 1.00 82.31 284 ALA A N 1
ATOM 2195 C CA . ALA A 1 284 ? 18.544 -12.980 -0.598 1.00 82.31 284 ALA A CA 1
ATOM 2196 C C . ALA A 1 284 ? 19.522 -14.095 -1.013 1.00 82.31 284 ALA A C 1
ATOM 2198 O O . ALA A 1 284 ? 19.551 -14.487 -2.176 1.00 82.31 284 ALA A O 1
ATOM 2199 N N . ASP A 1 285 ? 20.287 -14.621 -0.053 1.00 81.56 285 ASP A N 1
ATOM 2200 C CA . ASP A 1 285 ? 21.172 -15.776 -0.228 1.00 81.56 285 ASP A CA 1
ATOM 2201 C C . ASP A 1 285 ? 20.778 -16.872 0.786 1.00 81.56 285 ASP A C 1
ATOM 2203 O O . ASP A 1 285 ? 20.797 -16.600 1.993 1.00 81.56 285 ASP A O 1
ATOM 2207 N N . PRO A 1 286 ? 20.366 -18.076 0.338 1.00 80.50 286 PRO A N 1
ATOM 2208 C CA . PRO A 1 286 ? 20.252 -18.508 -1.059 1.00 80.50 286 PRO A CA 1
ATOM 2209 C C . PRO A 1 286 ? 19.075 -17.859 -1.800 1.00 80.50 286 PRO A C 1
ATOM 2211 O O . PRO A 1 286 ? 17.958 -17.785 -1.286 1.00 80.50 286 PRO A O 1
ATOM 2214 N N . ASN A 1 287 ? 19.313 -17.446 -3.048 1.00 83.62 287 ASN A N 1
ATOM 2215 C CA . ASN A 1 287 ? 18.257 -17.060 -3.984 1.00 83.62 287 ASN A CA 1
ATOM 2216 C C . ASN A 1 287 ? 17.753 -18.322 -4.707 1.00 83.62 287 ASN A C 1
ATOM 2218 O O . ASN A 1 287 ? 18.514 -18.896 -5.492 1.00 83.62 287 ASN A O 1
ATOM 2222 N N . PRO A 1 288 ? 16.486 -18.734 -4.519 1.00 79.81 288 PRO A N 1
ATOM 2223 C CA . PRO A 1 288 ? 15.962 -19.957 -5.125 1.00 79.81 288 PRO A CA 1
ATOM 2224 C C . PRO A 1 288 ? 15.874 -19.902 -6.658 1.00 79.81 288 PRO A C 1
ATOM 2226 O O . PRO A 1 288 ? 15.778 -20.950 -7.289 1.00 79.81 288 PRO A O 1
ATOM 2229 N N . TRP A 1 289 ? 15.920 -18.713 -7.265 1.00 84.25 289 TRP A N 1
ATOM 2230 C CA . TRP A 1 289 ? 15.827 -18.535 -8.717 1.00 84.25 289 TRP A CA 1
ATOM 2231 C C . TRP A 1 289 ? 17.180 -18.281 -9.402 1.00 84.25 289 TRP A C 1
ATOM 2233 O O . TRP A 1 289 ? 17.260 -18.315 -10.627 1.00 84.25 289 TRP A O 1
ATOM 2243 N N . GLY A 1 290 ? 18.255 -18.042 -8.642 1.00 73.94 290 GLY A N 1
ATOM 2244 C CA . GLY A 1 290 ? 19.573 -17.718 -9.201 1.00 73.94 290 GLY A CA 1
ATOM 2245 C C . GLY A 1 290 ? 19.571 -16.477 -10.111 1.00 73.94 290 GLY A C 1
ATOM 2246 O O . GLY A 1 290 ? 18.780 -15.552 -9.918 1.00 73.94 290 GLY A O 1
ATOM 2247 N N . SER A 1 291 ? 20.480 -16.447 -11.089 1.00 67.44 291 SER A N 1
ATOM 2248 C CA . SER A 1 291 ? 20.609 -15.393 -12.113 1.00 67.44 291 SER A CA 1
ATOM 2249 C C . SER A 1 291 ? 19.994 -15.772 -13.471 1.00 67.44 291 SER A C 1
ATOM 2251 O O . SER A 1 291 ? 20.17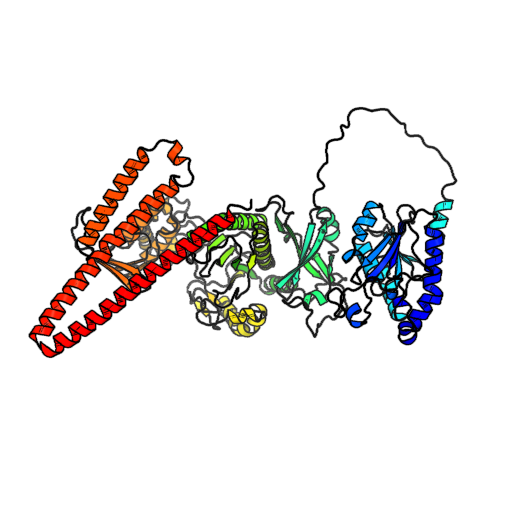2 -15.044 -14.445 1.00 67.44 291 SER A O 1
ATOM 2253 N N . HIS A 1 292 ? 19.294 -16.907 -13.554 1.00 59.44 292 HIS A N 1
ATOM 2254 C CA . HIS A 1 292 ? 18.745 -17.448 -14.798 1.00 59.44 292 HIS A CA 1
ATOM 2255 C C . HIS A 1 292 ? 17.233 -17.208 -14.921 1.00 59.44 292 HIS A C 1
ATOM 2257 O O . HIS A 1 292 ? 16.519 -17.142 -13.921 1.00 59.44 292 HIS A O 1
ATOM 2263 N N . GLY A 1 293 ? 16.751 -17.155 -16.165 1.00 72.56 293 GLY A N 1
ATOM 2264 C CA . GLY A 1 293 ? 15.333 -17.037 -16.505 1.00 72.56 293 GLY A CA 1
ATOM 2265 C C . GLY A 1 293 ? 14.888 -15.601 -16.781 1.00 72.56 293 GLY A C 1
ATOM 2266 O O . GLY A 1 293 ? 15.362 -14.656 -16.155 1.00 72.56 293 GLY A O 1
ATOM 2267 N N . ASP A 1 294 ? 13.941 -15.467 -17.706 1.00 87.31 294 ASP A N 1
ATOM 2268 C CA . ASP A 1 294 ? 13.304 -14.204 -18.068 1.00 87.31 294 ASP A CA 1
ATOM 2269 C C . ASP A 1 294 ? 11.803 -14.308 -17.822 1.00 87.31 294 ASP A C 1
ATOM 2271 O O . ASP A 1 294 ? 11.168 -15.308 -18.152 1.00 87.31 294 ASP A O 1
ATOM 2275 N N . LEU A 1 295 ? 11.234 -13.245 -17.265 1.00 94.69 295 LEU A N 1
ATOM 2276 C CA . LEU A 1 295 ? 9.808 -13.116 -16.999 1.00 94.69 295 LEU A CA 1
ATOM 2277 C C . LEU A 1 295 ? 9.253 -11.904 -17.748 1.00 94.69 295 LEU A C 1
ATOM 2279 O O . LEU A 1 295 ? 9.992 -11.065 -18.275 1.00 94.69 295 LEU A O 1
ATOM 2283 N N . ARG A 1 296 ? 7.930 -11.775 -17.777 1.00 95.69 296 ARG A N 1
ATOM 2284 C CA . ARG A 1 296 ? 7.241 -10.586 -18.283 1.00 95.69 296 ARG A CA 1
ATOM 2285 C C . ARG A 1 296 ? 6.288 -10.042 -17.228 1.00 95.69 296 ARG A C 1
ATOM 2287 O O . ARG A 1 296 ? 5.596 -10.808 -16.563 1.00 95.69 296 ARG A O 1
ATOM 2294 N N . LEU A 1 297 ? 6.226 -8.720 -17.104 1.00 97.69 297 LEU A N 1
ATOM 2295 C CA . LEU A 1 297 ? 5.143 -8.021 -16.414 1.00 97.69 297 LEU A CA 1
ATOM 2296 C C . LEU A 1 297 ? 4.025 -7.763 -17.419 1.00 97.69 297 LEU A C 1
ATOM 2298 O O . LEU A 1 297 ? 4.148 -6.866 -18.253 1.00 97.69 297 LEU A O 1
ATOM 2302 N N . LEU A 1 298 ? 2.957 -8.552 -17.351 1.00 97.62 298 LEU A N 1
ATOM 2303 C CA . LEU A 1 298 ? 1.791 -8.408 -18.216 1.00 97.62 298 LEU A CA 1
ATOM 2304 C C . LEU A 1 298 ? 0.760 -7.468 -17.564 1.00 97.62 298 LEU A C 1
ATOM 2306 O O . LEU A 1 298 ? 0.213 -7.832 -16.518 1.00 97.62 298 LEU A O 1
ATOM 2310 N N . PRO A 1 299 ? 0.483 -6.285 -18.144 1.00 97.81 299 PRO A N 1
ATOM 2311 C CA . PRO A 1 299 ? -0.386 -5.286 -17.530 1.00 97.81 299 PRO A CA 1
ATOM 2312 C C . PRO A 1 299 ? -1.865 -5.677 -17.553 1.00 97.81 299 PRO A C 1
ATOM 2314 O O . PRO A 1 299 ? -2.400 -6.124 -18.567 1.00 97.81 299 PRO A O 1
ATOM 2317 N N . ASP A 1 300 ? -2.553 -5.424 -16.442 1.00 96.75 300 ASP A N 1
ATOM 2318 C CA . ASP A 1 300 ? -4.000 -5.565 -16.326 1.00 96.75 300 ASP A CA 1
ATOM 2319 C C . ASP A 1 300 ? -4.688 -4.219 -16.591 1.00 96.75 300 ASP A C 1
ATOM 2321 O O . ASP A 1 300 ? -4.562 -3.270 -15.815 1.00 96.75 300 ASP A O 1
ATOM 2325 N N . ARG A 1 301 ? -5.459 -4.142 -17.681 1.00 94.69 301 ARG A N 1
ATOM 2326 C CA . ARG A 1 301 ? -6.168 -2.927 -18.120 1.00 94.69 301 ARG A CA 1
ATOM 2327 C C . ARG A 1 301 ? -7.067 -2.327 -17.037 1.00 94.69 301 ARG A C 1
ATOM 2329 O O . ARG A 1 301 ? -7.156 -1.106 -16.944 1.00 94.69 301 ARG A O 1
ATOM 2336 N N . ASN A 1 302 ? -7.702 -3.163 -16.216 1.00 94.12 302 ASN A N 1
ATOM 2337 C CA . ASN A 1 302 ? -8.675 -2.718 -15.213 1.00 94.12 302 ASN A CA 1
ATOM 2338 C C . ASN A 1 302 ? -8.010 -2.142 -13.954 1.00 94.12 302 ASN A C 1
ATOM 2340 O O . ASN A 1 302 ? -8.689 -1.624 -13.073 1.00 94.12 302 ASN A O 1
ATOM 2344 N N . SER A 1 303 ? -6.683 -2.240 -13.874 1.00 96.62 303 SER A N 1
ATOM 2345 C CA . SER A 1 303 ? -5.885 -1.879 -12.705 1.00 96.62 303 SER A CA 1
ATOM 2346 C C . SER A 1 303 ? -5.146 -0.540 -12.848 1.00 96.62 303 SER A C 1
ATOM 2348 O O . SER A 1 303 ? -4.429 -0.137 -11.933 1.00 96.62 303 SER A O 1
ATOM 2350 N N . ARG A 1 304 ? -5.290 0.151 -13.991 1.00 96.62 304 ARG A N 1
ATOM 2351 C CA . ARG A 1 304 ? -4.579 1.407 -14.269 1.00 96.62 304 ARG A CA 1
ATOM 2352 C C . ARG A 1 304 ? -4.966 2.500 -13.274 1.00 96.62 304 ARG A C 1
ATOM 2354 O O . ARG A 1 304 ? -6.139 2.828 -13.122 1.00 96.62 304 ARG A O 1
ATOM 2361 N N . VAL A 1 305 ? -3.957 3.126 -12.685 1.00 97.12 305 VAL A N 1
ATOM 2362 C CA . VAL A 1 305 ? -4.072 4.287 -11.805 1.00 97.12 305 VAL A CA 1
ATOM 2363 C C . VAL A 1 305 ? -3.478 5.486 -12.514 1.00 97.12 305 VAL A C 1
ATOM 2365 O O . VAL A 1 305 ? -2.322 5.441 -12.922 1.00 97.12 305 VAL A O 1
ATOM 2368 N N . ARG A 1 306 ? -4.249 6.570 -12.637 1.00 94.88 306 ARG A N 1
ATOM 2369 C CA . ARG A 1 306 ? -3.785 7.800 -13.280 1.00 94.88 306 ARG A CA 1
ATOM 2370 C C . ARG A 1 306 ? -4.257 9.039 -12.529 1.00 94.88 306 ARG A C 1
ATOM 2372 O O . ARG A 1 306 ? -5.452 9.305 -12.465 1.00 94.88 306 ARG A O 1
ATOM 2379 N N . ILE A 1 307 ? -3.311 9.825 -12.022 1.00 94.19 307 ILE A N 1
ATOM 2380 C CA . ILE A 1 307 ? -3.550 11.096 -11.332 1.00 94.19 307 ILE A CA 1
ATOM 2381 C C . ILE A 1 307 ? -2.828 12.198 -12.103 1.00 94.19 307 ILE A C 1
ATOM 2383 O O . ILE A 1 307 ? -1.600 12.250 -12.164 1.00 94.19 307 ILE A O 1
ATOM 2387 N N . ILE A 1 308 ? -3.619 13.069 -12.728 1.00 86.44 308 ILE A N 1
ATOM 2388 C CA . ILE A 1 308 ? -3.125 14.102 -13.649 1.00 86.44 308 ILE A CA 1
ATOM 2389 C C . ILE A 1 308 ? -2.626 15.334 -12.890 1.00 86.44 308 ILE A C 1
ATOM 2391 O O . ILE A 1 308 ? -1.617 15.913 -13.277 1.00 86.44 308 ILE A O 1
ATOM 2395 N N . ASN A 1 309 ? -3.311 15.705 -11.807 1.00 84.62 309 ASN A N 1
ATOM 2396 C CA . ASN A 1 309 ? -3.019 16.897 -11.017 1.00 84.62 309 ASN A CA 1
ATOM 2397 C C . ASN A 1 309 ? -2.814 16.523 -9.548 1.00 84.62 309 ASN A C 1
ATOM 2399 O O . ASN A 1 309 ? -3.540 15.686 -9.012 1.00 84.62 309 ASN A O 1
ATOM 2403 N N . GLY A 1 310 ? -1.871 17.194 -8.894 1.00 89.69 310 GLY A N 1
ATOM 2404 C CA . GLY A 1 310 ? -1.615 17.063 -7.464 1.00 89.69 310 GLY A CA 1
ATOM 2405 C C . GLY A 1 310 ? -1.264 18.407 -6.818 1.00 89.69 310 GLY A C 1
ATOM 2406 O O . GLY A 1 310 ? -1.336 19.444 -7.485 1.00 89.69 310 GLY A O 1
ATOM 2407 N N . PRO A 1 311 ? -0.867 18.400 -5.532 1.00 90.56 311 PRO A N 1
ATOM 2408 C CA . PRO A 1 311 ? -0.496 19.604 -4.790 1.00 90.56 311 PRO A CA 1
ATOM 2409 C C . PRO A 1 311 ? 0.544 20.484 -5.488 1.00 90.56 311 PRO A C 1
ATOM 2411 O O . PRO A 1 311 ? 0.517 21.704 -5.331 1.00 90.56 311 PRO A O 1
ATOM 2414 N N . ASN A 1 312 ? 1.471 19.878 -6.237 1.00 90.81 312 ASN A N 1
ATOM 2415 C CA . ASN A 1 312 ? 2.460 20.612 -7.011 1.00 90.81 312 ASN A CA 1
ATOM 2416 C C . ASN A 1 312 ? 2.147 20.504 -8.518 1.00 90.81 312 ASN A C 1
ATOM 2418 O O . ASN A 1 312 ? 2.384 19.441 -9.101 1.00 90.81 312 ASN A O 1
ATOM 2422 N N . PRO A 1 313 ? 1.708 21.599 -9.172 1.00 83.94 313 PRO A N 1
ATOM 2423 C CA . PRO A 1 313 ? 1.262 21.594 -10.567 1.00 83.94 313 PRO A CA 1
ATOM 2424 C C . PRO A 1 313 ? 2.379 21.330 -11.585 1.00 83.94 313 PRO A C 1
ATOM 2426 O O . PRO A 1 313 ? 2.087 21.097 -12.752 1.00 83.94 313 PRO A O 1
ATOM 2429 N N . THR A 1 314 ? 3.652 21.381 -11.178 1.00 85.00 314 THR A N 1
ATOM 2430 C CA . THR A 1 314 ? 4.789 21.059 -12.057 1.00 85.00 314 THR A CA 1
ATOM 2431 C C . THR A 1 314 ? 5.216 19.595 -11.969 1.00 85.00 314 THR A C 1
ATOM 2433 O O . THR A 1 314 ? 6.128 19.175 -12.681 1.00 85.00 314 THR A O 1
ATOM 2436 N N . THR A 1 315 ? 4.583 18.810 -11.093 1.00 86.56 315 THR A N 1
ATOM 2437 C CA . THR A 1 315 ? 4.887 17.385 -10.951 1.00 86.56 315 THR A CA 1
ATOM 2438 C C . THR A 1 315 ? 4.340 16.617 -12.155 1.00 86.56 315 THR A C 1
ATOM 2440 O O . THR A 1 315 ? 3.198 16.859 -12.547 1.00 86.56 315 THR A O 1
ATOM 2443 N N . PRO A 1 316 ? 5.110 15.677 -12.735 1.00 85.69 316 PRO A N 1
ATOM 2444 C CA . PRO A 1 316 ? 4.607 14.800 -13.785 1.00 85.69 316 PRO A CA 1
ATOM 2445 C C . PRO A 1 316 ? 3.370 14.010 -13.345 1.00 85.69 316 PRO A C 1
ATOM 2447 O O . PRO A 1 316 ? 3.190 13.728 -12.161 1.00 85.69 316 PRO A O 1
ATOM 2450 N N . THR A 1 317 ? 2.550 13.607 -14.318 1.00 88.62 317 THR A N 1
ATOM 2451 C CA . THR A 1 317 ? 1.414 12.707 -14.085 1.00 88.62 317 THR A CA 1
ATOM 2452 C C . THR A 1 317 ? 1.878 11.437 -13.380 1.00 88.62 317 THR A C 1
ATOM 2454 O O . THR A 1 317 ? 2.849 10.802 -13.790 1.00 88.62 317 THR A O 1
ATOM 2457 N N . PHE A 1 318 ? 1.150 11.053 -12.340 1.00 93.31 318 PHE A N 1
ATOM 2458 C CA . PHE A 1 318 ? 1.351 9.793 -11.647 1.00 93.31 318 PHE A CA 1
ATOM 2459 C C . PHE A 1 318 ? 0.501 8.725 -12.351 1.00 93.31 318 PHE A C 1
ATOM 2461 O O . PHE A 1 318 ? -0.724 8.733 -12.224 1.00 93.31 318 PHE A O 1
ATOM 2468 N N . ASP A 1 319 ? 1.132 7.868 -13.160 1.00 96.62 319 ASP A N 1
ATOM 2469 C CA . ASP A 1 319 ? 0.462 6.866 -14.005 1.00 96.62 319 ASP A CA 1
ATOM 2470 C C . ASP A 1 319 ? 1.155 5.505 -13.875 1.00 96.62 319 ASP A C 1
ATOM 2472 O O . ASP A 1 319 ? 2.343 5.365 -14.184 1.00 96.62 319 ASP A O 1
ATOM 2476 N N . PHE A 1 320 ? 0.430 4.492 -13.405 1.00 97.94 320 PHE A N 1
ATOM 2477 C CA . PHE A 1 320 ? 0.944 3.129 -13.334 1.00 97.94 320 PHE A CA 1
ATOM 2478 C C . PHE A 1 320 ? -0.156 2.082 -13.531 1.00 97.94 320 PHE A C 1
ATOM 2480 O O . PHE A 1 320 ? -1.342 2.358 -13.363 1.00 97.94 320 PHE A O 1
ATOM 2487 N N . ILE A 1 321 ? 0.236 0.859 -13.888 1.00 98.44 321 ILE A N 1
ATOM 2488 C CA . ILE A 1 321 ? -0.671 -0.267 -14.139 1.00 98.44 321 ILE A CA 1
ATOM 2489 C C . ILE A 1 321 ? -0.139 -1.511 -13.427 1.00 98.44 321 ILE A C 1
ATOM 2491 O O . ILE A 1 321 ? 1.027 -1.870 -13.611 1.00 98.44 321 ILE A O 1
ATOM 2495 N N . HIS A 1 322 ? -0.984 -2.186 -12.643 1.00 98.50 322 HIS A N 1
ATOM 2496 C CA . HIS A 1 322 ? -0.611 -3.453 -12.010 1.00 98.50 322 HIS A CA 1
ATOM 2497 C C . HIS A 1 322 ? -0.465 -4.557 -13.049 1.00 98.50 322 HIS A C 1
ATOM 2499 O O . HIS A 1 322 ? -1.234 -4.659 -14.005 1.00 98.50 322 HIS A O 1
ATOM 2505 N N . CYS A 1 323 ? 0.530 -5.406 -12.844 1.00 97.94 323 CYS A N 1
ATOM 2506 C CA . CYS A 1 323 ? 0.889 -6.468 -13.761 1.00 97.94 323 CYS A CA 1
ATOM 2507 C C . CYS A 1 323 ? 0.911 -7.816 -13.053 1.00 97.94 323 CYS A C 1
ATOM 2509 O O . CYS A 1 323 ? 1.298 -7.924 -11.888 1.00 97.94 323 CYS A O 1
ATOM 2511 N N . ASN A 1 324 ? 0.563 -8.862 -13.796 1.00 96.94 324 ASN A N 1
ATOM 2512 C CA . ASN A 1 324 ? 0.885 -10.227 -13.405 1.00 96.94 324 ASN A CA 1
ATOM 2513 C C . ASN A 1 324 ? 2.279 -10.576 -13.926 1.00 96.94 324 ASN A C 1
ATOM 2515 O O . ASN A 1 324 ? 2.666 -10.142 -15.013 1.00 96.94 324 ASN A O 1
ATOM 2519 N N . ILE A 1 325 ? 3.025 -11.369 -13.163 1.00 96.62 325 ILE A N 1
ATOM 2520 C CA . ILE A 1 325 ? 4.313 -11.894 -13.610 1.00 96.62 325 ILE A CA 1
ATOM 2521 C C . ILE A 1 325 ? 4.047 -13.217 -14.327 1.00 96.62 325 ILE A C 1
ATOM 2523 O O . ILE A 1 325 ? 3.430 -14.123 -13.760 1.00 96.62 325 ILE A O 1
ATOM 2527 N N . ILE A 1 326 ? 4.499 -13.314 -15.570 1.00 96.00 326 ILE A N 1
ATOM 2528 C CA . ILE A 1 326 ? 4.350 -14.498 -16.417 1.00 96.00 326 ILE A CA 1
ATOM 2529 C C . ILE A 1 326 ? 5.711 -14.955 -16.939 1.00 96.00 326 ILE A C 1
ATOM 2531 O O . ILE A 1 326 ? 6.650 -14.165 -17.046 1.00 96.00 326 ILE A O 1
ATOM 2535 N N . GLU A 1 327 ? 5.798 -16.231 -17.279 1.00 94.38 327 GLU A N 1
ATOM 2536 C CA . GLU A 1 327 ? 6.897 -16.805 -18.047 1.00 94.38 327 GLU A CA 1
ATOM 2537 C C . GLU A 1 327 ? 6.874 -16.283 -19.494 1.00 94.38 327 GLU A C 1
ATOM 2539 O O . GLU A 1 327 ? 5.858 -15.781 -19.988 1.00 94.38 327 GLU A O 1
ATOM 2544 N N . THR A 1 328 ? 7.991 -16.423 -20.210 1.00 90.69 328 THR A N 1
ATOM 2545 C CA . THR A 1 328 ? 8.091 -16.007 -21.625 1.00 90.69 328 THR A CA 1
ATOM 2546 C C . THR A 1 328 ? 7.159 -16.778 -22.565 1.00 90.69 328 THR A C 1
ATOM 2548 O O . THR A 1 328 ? 6.829 -16.272 -23.635 1.00 90.69 328 THR A O 1
ATOM 2551 N N . ASP A 1 329 ? 6.686 -17.960 -22.162 1.00 91.12 329 ASP A N 1
ATOM 2552 C CA . ASP A 1 329 ? 5.691 -18.754 -22.893 1.00 91.12 329 ASP A CA 1
ATOM 2553 C C . ASP A 1 329 ? 4.233 -18.337 -22.605 1.00 91.12 329 ASP A C 1
ATOM 2555 O O . ASP A 1 329 ? 3.297 -18.932 -23.141 1.00 91.12 329 ASP A O 1
ATOM 2559 N N . GLY A 1 330 ? 4.030 -17.313 -21.769 1.00 89.62 330 GLY A N 1
ATOM 2560 C CA . GLY A 1 330 ? 2.719 -16.783 -21.405 1.00 89.62 330 GLY A CA 1
ATOM 2561 C C . GLY A 1 330 ? 2.089 -17.411 -20.162 1.00 89.62 330 GLY A C 1
ATOM 2562 O O . GLY A 1 330 ? 1.026 -16.955 -19.734 1.00 89.62 330 GLY A O 1
ATOM 2563 N N . LYS A 1 331 ? 2.698 -18.439 -19.557 1.00 92.88 331 LYS A N 1
ATOM 2564 C CA . LYS A 1 331 ? 2.143 -19.075 -18.354 1.00 92.88 331 LYS A CA 1
ATOM 2565 C C . LYS A 1 331 ? 2.315 -18.203 -17.115 1.00 92.88 331 LYS A C 1
ATOM 2567 O O . LYS A 1 331 ? 3.299 -17.489 -16.960 1.00 92.88 331 LYS A O 1
ATOM 2572 N N . ALA A 1 332 ? 1.363 -18.316 -16.193 1.00 94.06 332 ALA A N 1
ATOM 2573 C CA . ALA A 1 332 ? 1.445 -17.714 -14.868 1.00 94.06 332 ALA A CA 1
ATOM 2574 C C . ALA A 1 332 ? 2.714 -18.165 -14.126 1.00 94.06 332 ALA A C 1
ATOM 2576 O O . ALA A 1 332 ? 2.948 -19.365 -13.969 1.00 94.06 332 ALA A O 1
ATOM 2577 N N . TRP A 1 333 ? 3.506 -17.210 -13.634 1.00 94.62 333 TRP A N 1
ATOM 2578 C CA . TRP A 1 333 ? 4.687 -17.521 -12.838 1.00 94.62 333 TRP A CA 1
ATOM 2579 C C . TRP A 1 333 ? 4.302 -17.811 -11.385 1.00 94.62 333 TRP A C 1
ATOM 2581 O O . TRP A 1 333 ? 3.610 -17.019 -10.744 1.00 94.62 333 TRP A O 1
ATOM 2591 N N . SER A 1 334 ? 4.783 -18.927 -10.836 1.00 89.44 334 SER A N 1
ATOM 2592 C CA . SER A 1 334 ? 4.406 -19.399 -9.494 1.00 89.44 334 SER A CA 1
ATOM 2593 C C . SER A 1 334 ? 4.824 -18.457 -8.360 1.00 89.44 334 SER A C 1
ATOM 2595 O O . SER A 1 334 ? 4.202 -18.458 -7.302 1.00 89.44 334 SER A O 1
ATOM 2597 N N . GLY A 1 335 ? 5.851 -17.631 -8.574 1.00 89.69 335 GLY A N 1
ATOM 2598 C CA . GLY A 1 335 ? 6.301 -16.631 -7.605 1.00 89.69 335 GLY A CA 1
ATOM 2599 C C . GLY A 1 335 ? 5.527 -15.308 -7.642 1.00 89.69 335 GLY A C 1
ATOM 2600 O O . GLY A 1 335 ? 5.900 -14.384 -6.923 1.00 89.69 335 GLY A O 1
ATOM 2601 N N . CYS A 1 336 ? 4.490 -15.168 -8.478 1.00 95.12 336 CYS A N 1
ATOM 2602 C CA . CYS A 1 336 ? 3.716 -13.932 -8.598 1.00 95.12 336 CYS A CA 1
ATOM 2603 C C . CYS A 1 336 ? 2.661 -13.802 -7.477 1.00 95.12 336 CYS A C 1
ATOM 2605 O O . CYS A 1 336 ? 1.678 -14.549 -7.484 1.00 95.12 336 CYS A O 1
ATOM 2607 N N . PRO A 1 337 ? 2.769 -12.818 -6.558 1.00 95.25 337 PRO A N 1
ATOM 2608 C CA . PRO A 1 337 ? 1.817 -12.687 -5.448 1.00 95.25 337 PRO A CA 1
ATOM 2609 C C . PRO A 1 337 ? 0.401 -12.324 -5.909 1.00 95.25 337 PRO A C 1
ATOM 2611 O O . PRO A 1 337 ? -0.588 -12.819 -5.369 1.00 95.25 337 PRO A O 1
ATOM 2614 N N . ARG A 1 338 ? 0.299 -11.467 -6.933 1.00 96.69 338 ARG A N 1
ATOM 2615 C CA . ARG A 1 338 ? -0.984 -11.019 -7.492 1.00 96.69 338 ARG A CA 1
ATOM 2616 C C . ARG A 1 338 ? -1.743 -12.170 -8.153 1.00 96.69 338 ARG A C 1
ATOM 2618 O O . ARG A 1 338 ? -2.949 -12.306 -7.967 1.00 96.69 338 ARG A O 1
ATOM 2625 N N . GLU A 1 339 ? -1.024 -13.028 -8.869 1.00 95.31 339 GLU A N 1
ATOM 2626 C CA . GLU A 1 339 ? -1.584 -14.206 -9.526 1.00 95.31 339 GLU A CA 1
ATOM 2627 C C . GLU A 1 339 ? -2.013 -15.279 -8.519 1.00 95.31 339 GLU A C 1
ATOM 2629 O O . GLU A 1 339 ? -3.097 -15.840 -8.666 1.00 95.31 339 GLU A O 1
ATOM 2634 N N . LEU A 1 340 ? -1.230 -15.501 -7.456 1.00 95.12 340 LEU A N 1
ATOM 2635 C CA . LEU A 1 340 ? -1.617 -16.379 -6.347 1.00 95.12 340 LEU A CA 1
ATOM 2636 C C . LEU A 1 340 ? -2.968 -15.957 -5.749 1.00 95.12 340 LEU A C 1
ATOM 2638 O O . LEU A 1 340 ? -3.865 -16.784 -5.588 1.00 95.12 340 LEU A O 1
ATOM 2642 N N . LEU A 1 341 ? -3.138 -14.661 -5.463 1.00 95.56 341 LEU A N 1
ATOM 2643 C CA . LEU A 1 341 ? -4.404 -14.133 -4.957 1.00 95.56 341 LEU A CA 1
ATOM 2644 C C . LEU A 1 341 ? -5.538 -14.309 -5.976 1.00 95.56 341 LEU A C 1
ATOM 2646 O O . LEU A 1 341 ? -6.639 -14.710 -5.606 1.00 95.56 341 LEU A O 1
ATOM 2650 N N . ARG A 1 342 ? -5.279 -14.031 -7.260 1.00 94.88 342 ARG A N 1
ATOM 2651 C CA . ARG A 1 342 ? -6.272 -14.189 -8.332 1.00 94.88 342 ARG A CA 1
ATOM 2652 C C . ARG A 1 342 ? -6.787 -15.625 -8.418 1.00 94.88 342 ARG A C 1
ATOM 2654 O O . ARG A 1 342 ? -7.996 -15.827 -8.490 1.00 94.88 342 ARG A O 1
ATOM 2661 N N . GLN A 1 343 ? -5.884 -16.604 -8.389 1.00 94.94 343 GLN A N 1
ATOM 2662 C CA . GLN A 1 343 ? -6.228 -18.026 -8.428 1.00 94.94 343 GLN A CA 1
ATOM 2663 C C . GLN A 1 343 ? -7.039 -18.441 -7.201 1.00 94.94 343 GLN A C 1
ATOM 2665 O O . GLN A 1 343 ? -8.021 -19.168 -7.334 1.00 94.94 343 GLN A O 1
ATOM 2670 N N . GLU A 1 344 ? -6.683 -17.939 -6.020 1.00 94.94 344 GLU A N 1
ATOM 2671 C CA . GLU A 1 344 ? -7.418 -18.245 -4.796 1.00 94.94 344 GLU A CA 1
ATOM 2672 C C . GLU A 1 344 ? -8.835 -17.656 -4.813 1.00 94.94 344 GLU A C 1
ATOM 2674 O O . GLU A 1 344 ? -9.798 -18.337 -4.469 1.00 94.94 344 GLU A O 1
ATOM 2679 N N . ILE A 1 345 ? -9.005 -16.424 -5.294 1.00 94.38 345 ILE A N 1
ATOM 2680 C CA . ILE A 1 345 ? -10.331 -15.811 -5.462 1.00 94.38 345 ILE A CA 1
ATOM 2681 C C . ILE A 1 345 ? -11.170 -16.590 -6.480 1.00 94.38 345 ILE A C 1
ATOM 2683 O O . ILE A 1 345 ? -12.352 -16.838 -6.240 1.00 94.38 345 ILE A O 1
ATOM 2687 N N . GLN A 1 346 ? -10.558 -17.029 -7.582 1.00 94.50 346 GLN A N 1
ATOM 2688 C CA . GLN A 1 346 ? -11.221 -17.879 -8.568 1.00 94.50 346 GLN A CA 1
ATOM 2689 C C . GLN A 1 346 ? -11.652 -19.218 -7.950 1.00 94.50 346 GLN A C 1
ATOM 2691 O O . GLN A 1 346 ? -12.752 -19.692 -8.216 1.00 94.50 346 GLN A O 1
ATOM 2696 N N . ARG A 1 347 ? -10.839 -19.795 -7.056 1.00 96.00 347 ARG A N 1
ATOM 2697 C CA . ARG A 1 347 ? -11.175 -21.012 -6.303 1.00 96.00 347 ARG A CA 1
ATOM 2698 C C . ARG A 1 347 ? -12.402 -20.812 -5.408 1.00 96.00 347 ARG A C 1
ATOM 2700 O O . ARG A 1 347 ? -13.272 -21.681 -5.389 1.00 96.00 347 ARG A O 1
ATOM 2707 N N . TYR A 1 348 ? -12.492 -19.681 -4.697 1.00 94.00 348 TYR A N 1
ATOM 2708 C CA . TYR A 1 348 ? -13.684 -19.308 -3.913 1.00 94.00 348 TYR A CA 1
ATOM 2709 C C . TYR A 1 348 ? -14.941 -19.244 -4.787 1.00 94.00 348 TYR A C 1
ATOM 2711 O O . TYR A 1 348 ? -15.982 -19.788 -4.413 1.00 94.00 348 TYR A O 1
ATOM 2719 N N . HIS A 1 349 ? -14.822 -18.641 -5.966 1.00 94.94 349 HIS A N 1
ATOM 2720 C CA . HIS A 1 349 ? -15.928 -18.501 -6.902 1.00 94.94 349 HIS A CA 1
ATOM 2721 C C . HIS A 1 349 ? -16.357 -19.847 -7.509 1.00 94.94 349 HIS A C 1
ATOM 2723 O O . HIS A 1 349 ? -17.510 -20.245 -7.364 1.00 94.94 349 HIS A O 1
ATOM 2729 N N . ASP A 1 350 ? -15.434 -20.573 -8.142 1.00 95.56 350 ASP A N 1
ATOM 2730 C CA . ASP A 1 350 ? -15.764 -21.725 -8.990 1.00 95.56 350 ASP A CA 1
ATOM 2731 C C . ASP A 1 350 ? -16.083 -22.991 -8.198 1.00 95.56 350 ASP A C 1
ATOM 2733 O O . ASP A 1 350 ? -16.943 -23.771 -8.602 1.00 95.56 350 ASP A O 1
ATOM 2737 N N . ILE A 1 351 ? -15.388 -23.213 -7.079 1.00 94.94 351 ILE A N 1
ATOM 2738 C CA . ILE A 1 351 ? -15.558 -24.435 -6.281 1.00 94.94 351 ILE A CA 1
ATOM 2739 C C . ILE A 1 351 ? -16.637 -24.245 -5.218 1.00 94.94 351 ILE A C 1
ATOM 2741 O O . ILE A 1 351 ? -17.421 -25.159 -4.970 1.00 94.94 351 ILE A O 1
ATOM 2745 N N . PHE A 1 352 ? -16.676 -23.075 -4.576 1.00 92.56 352 PHE A N 1
ATOM 2746 C CA . PHE A 1 352 ? -17.544 -22.850 -3.418 1.00 92.56 352 PHE A CA 1
ATOM 2747 C C . PHE A 1 352 ? -18.760 -21.972 -3.722 1.00 92.56 352 PHE A C 1
ATOM 2749 O O . PHE A 1 352 ? -19.639 -21.871 -2.869 1.00 92.56 352 PHE A O 1
ATOM 2756 N N . GLY A 1 353 ? -18.845 -21.351 -4.906 1.00 94.81 353 GLY A N 1
ATOM 2757 C CA . GLY A 1 353 ? -19.932 -20.424 -5.234 1.00 94.81 353 GLY A CA 1
ATOM 2758 C C . GLY A 1 353 ? -19.919 -19.178 -4.345 1.00 94.81 353 GLY A C 1
ATOM 2759 O O . GLY A 1 353 ? -20.976 -18.665 -3.976 1.00 94.81 353 GLY A O 1
ATOM 2760 N N . MET A 1 354 ? -18.727 -18.728 -3.943 1.00 94.31 354 MET A N 1
ATOM 2761 C CA . MET A 1 354 ? -18.540 -17.653 -2.973 1.00 94.31 354 MET A CA 1
ATOM 2762 C C . MET A 1 354 ? -17.771 -16.478 -3.568 1.00 94.31 354 MET A C 1
ATOM 2764 O O . MET A 1 354 ? -16.828 -16.641 -4.339 1.00 94.31 354 MET A O 1
ATOM 2768 N N . ARG A 1 355 ? -18.130 -15.274 -3.132 1.00 90.94 355 ARG A N 1
ATOM 2769 C CA . ARG A 1 355 ? -17.408 -14.033 -3.405 1.00 90.94 355 ARG A CA 1
ATOM 2770 C C . ARG A 1 355 ? -16.788 -13.509 -2.124 1.00 90.94 355 ARG A C 1
ATOM 2772 O O . ARG A 1 355 ? -17.421 -13.507 -1.069 1.00 90.94 355 ARG A O 1
ATOM 2779 N N . VAL A 1 356 ? -15.543 -13.059 -2.226 1.00 90.31 356 VAL A N 1
ATOM 2780 C CA . VAL A 1 356 ? -14.816 -12.442 -1.116 1.00 90.31 356 VAL A CA 1
ATOM 2781 C C . VAL A 1 356 ? -14.826 -10.937 -1.318 1.00 90.31 356 VAL A C 1
ATOM 2783 O O . VAL A 1 356 ? -14.355 -10.443 -2.344 1.00 90.31 356 VAL A O 1
ATOM 2786 N N . LYS A 1 357 ? -15.344 -10.223 -0.320 1.00 90.88 357 LYS A N 1
ATOM 2787 C CA . LYS A 1 357 ? -15.377 -8.766 -0.287 1.00 90.88 357 LYS A CA 1
ATOM 2788 C C . LYS A 1 357 ? -14.541 -8.276 0.884 1.00 90.88 357 LYS A C 1
ATOM 2790 O O . LYS A 1 357 ? -14.652 -8.802 1.990 1.00 90.88 357 LYS A O 1
ATOM 2795 N N . ALA A 1 358 ? -13.684 -7.290 0.657 1.00 91.12 358 ALA A N 1
ATOM 2796 C CA . ALA A 1 358 ? -12.768 -6.831 1.689 1.00 91.12 358 ALA A CA 1
ATOM 2797 C C . ALA A 1 358 ? -12.335 -5.369 1.526 1.00 91.12 358 ALA A C 1
ATOM 2799 O O . ALA A 1 358 ? -12.439 -4.784 0.447 1.00 91.12 358 ALA A O 1
ATOM 2800 N N . ALA A 1 359 ? -11.849 -4.791 2.624 1.00 90.56 359 ALA A N 1
ATOM 2801 C CA . ALA A 1 359 ? -11.264 -3.455 2.698 1.00 90.56 359 ALA A CA 1
ATOM 2802 C C . ALA A 1 359 ? -10.058 -3.460 3.637 1.00 90.56 359 ALA A C 1
ATOM 2804 O O . ALA A 1 359 ? -10.093 -4.095 4.693 1.00 90.56 359 ALA A O 1
ATOM 2805 N N . PHE A 1 360 ? -9.021 -2.715 3.266 1.00 93.38 360 PHE A N 1
ATOM 2806 C CA . PHE A 1 360 ? -7.896 -2.440 4.146 1.00 93.38 360 PHE A CA 1
ATOM 2807 C C . PHE A 1 360 ? -8.055 -1.066 4.800 1.00 93.38 360 PHE A C 1
ATOM 2809 O O . PHE A 1 360 ? -8.414 -0.097 4.131 1.00 93.38 360 PHE A O 1
ATOM 2816 N N . GLU A 1 361 ? -7.748 -0.994 6.089 1.00 90.38 361 GLU A N 1
ATOM 2817 C CA . GLU A 1 361 ? -7.549 0.251 6.827 1.00 90.38 361 GLU A CA 1
ATOM 2818 C C . GLU A 1 361 ? -6.042 0.450 7.001 1.00 90.38 361 GLU A C 1
ATOM 2820 O O . GLU A 1 361 ? -5.351 -0.460 7.473 1.00 90.38 361 GLU A O 1
ATOM 2825 N N . HIS A 1 362 ? -5.515 1.600 6.574 1.00 95.31 362 HIS A N 1
ATOM 2826 C CA . HIS A 1 362 ? -4.079 1.876 6.614 1.00 95.31 362 HIS A CA 1
ATOM 2827 C C . HIS A 1 362 ? -3.775 3.050 7.529 1.00 95.31 362 HIS A C 1
ATOM 2829 O O . HIS A 1 362 ? -4.096 4.197 7.209 1.00 95.31 362 HIS A O 1
ATOM 2835 N N . GLU A 1 363 ? -3.051 2.765 8.606 1.00 95.19 363 GLU A N 1
ATOM 2836 C CA . GLU A 1 363 ? -2.404 3.786 9.419 1.00 95.19 363 GLU A CA 1
ATOM 2837 C C . GLU A 1 363 ? -1.028 4.140 8.838 1.00 95.19 363 GLU A C 1
ATOM 2839 O O . GLU A 1 363 ? -0.288 3.286 8.331 1.00 95.19 363 GLU A O 1
ATOM 2844 N N . PHE A 1 364 ? -0.653 5.411 8.932 1.00 96.62 364 PHE A N 1
ATOM 2845 C CA . PHE A 1 364 ? 0.660 5.897 8.530 1.00 96.62 364 PHE A CA 1
ATOM 2846 C C . PHE A 1 364 ? 1.083 7.122 9.330 1.00 96.62 364 PHE A C 1
ATOM 2848 O O . PHE A 1 364 ? 0.275 7.854 9.896 1.00 96.62 364 PHE A O 1
ATOM 2855 N N . THR A 1 365 ? 2.387 7.378 9.342 1.00 94.44 365 THR A N 1
ATOM 2856 C CA . THR A 1 365 ? 2.977 8.555 9.983 1.00 94.44 365 THR A CA 1
ATOM 2857 C C . THR A 1 365 ? 3.468 9.543 8.934 1.00 94.44 365 THR A C 1
ATOM 2859 O O . THR A 1 365 ? 4.152 9.149 7.987 1.00 94.44 365 THR A O 1
ATOM 2862 N N . LEU A 1 366 ? 3.176 10.829 9.124 1.00 93.19 366 LEU A N 1
ATOM 2863 C CA . LEU A 1 366 ? 3.732 11.917 8.322 1.00 93.19 366 LEU A CA 1
ATOM 2864 C C . LEU A 1 366 ? 4.912 12.579 9.032 1.00 93.19 366 LEU A C 1
ATOM 2866 O O . LEU A 1 366 ? 4.817 12.991 10.186 1.00 93.19 366 LEU A O 1
ATOM 2870 N N . ASN A 1 367 ? 6.014 12.728 8.301 1.00 87.62 367 ASN A N 1
ATOM 2871 C CA . ASN A 1 367 ? 7.216 13.422 8.748 1.00 87.62 367 ASN A CA 1
ATOM 2872 C C . ASN A 1 367 ? 7.545 14.583 7.799 1.00 87.62 367 ASN A C 1
ATOM 2874 O O . ASN A 1 367 ? 7.405 14.462 6.586 1.00 87.62 367 ASN A O 1
ATOM 2878 N N . GLY A 1 368 ? 8.029 15.706 8.331 1.00 79.00 368 GLY A N 1
ATOM 2879 C CA . GLY A 1 368 ? 8.456 16.862 7.537 1.00 79.00 368 GLY A CA 1
ATOM 2880 C C . GLY A 1 368 ? 8.570 18.126 8.387 1.00 79.00 368 GLY A C 1
ATOM 2881 O O . GLY A 1 368 ? 8.044 18.171 9.496 1.00 79.00 368 GLY A O 1
ATOM 2882 N N . ARG A 1 369 ? 9.225 19.179 7.870 1.00 60.44 369 ARG A N 1
ATOM 2883 C CA . ARG A 1 369 ? 9.403 20.465 8.593 1.00 60.44 369 ARG A CA 1
ATOM 2884 C C . ARG A 1 369 ? 8.086 21.108 9.033 1.00 60.44 369 ARG A C 1
ATOM 2886 O O . ARG A 1 369 ? 8.078 21.904 9.963 1.00 60.44 369 ARG A O 1
ATOM 2893 N N . GLN A 1 370 ? 6.998 20.776 8.347 1.00 57.69 370 GLN A N 1
ATOM 2894 C CA . GLN A 1 370 ? 5.666 21.283 8.637 1.00 57.69 370 GLN A CA 1
ATOM 2895 C C . GLN A 1 370 ? 4.927 20.460 9.698 1.00 57.69 370 GLN A C 1
ATOM 2897 O O . GLN A 1 370 ? 3.895 20.919 10.153 1.00 57.69 370 GLN A O 1
ATOM 2902 N N . CYS A 1 371 ? 5.400 19.284 10.126 1.00 61.38 371 CYS A N 1
ATOM 2903 C CA . CYS A 1 371 ? 4.704 18.453 11.118 1.00 61.38 371 CYS A CA 1
ATOM 2904 C C . CYS A 1 371 ? 5.014 18.924 12.552 1.00 61.38 371 CYS A C 1
ATOM 2906 O O . CYS A 1 371 ? 6.177 18.960 12.953 1.00 61.38 371 CYS A O 1
ATOM 2908 N N . MET A 1 372 ? 3.988 19.276 13.337 1.00 61.56 372 MET A N 1
ATOM 2909 C CA . MET A 1 372 ? 4.143 19.653 14.751 1.00 61.56 372 MET A CA 1
ATOM 2910 C C . MET A 1 372 ? 4.076 18.422 15.663 1.00 61.56 372 MET A C 1
ATOM 2912 O O . MET A 1 372 ? 3.159 17.616 15.541 1.00 61.56 372 MET A O 1
ATOM 2916 N N . SER A 1 373 ? 5.011 18.297 16.611 1.00 59.03 373 SER A N 1
ATOM 2917 C CA . SER A 1 373 ? 5.186 17.082 17.426 1.00 59.03 373 SER A CA 1
ATOM 2918 C C . SER A 1 373 ? 4.178 16.891 18.566 1.00 59.03 373 SER A C 1
ATOM 2920 O O . SER A 1 373 ? 4.077 15.781 19.087 1.00 59.03 373 SER A O 1
ATOM 2922 N N . ASP A 1 374 ? 3.439 17.937 18.954 1.00 68.00 374 ASP A N 1
ATOM 2923 C CA . ASP A 1 374 ? 2.716 17.976 20.239 1.00 68.00 374 ASP A CA 1
ATOM 2924 C C . ASP A 1 374 ? 1.201 18.208 20.078 1.00 68.00 374 ASP A C 1
ATOM 2926 O O . ASP A 1 374 ? 0.546 18.802 20.939 1.00 68.00 374 ASP A O 1
ATOM 2930 N N . LEU A 1 375 ? 0.619 17.777 18.955 1.00 80.38 375 LEU A N 1
ATOM 2931 C CA . LEU A 1 375 ? -0.830 17.854 18.756 1.00 80.38 375 LEU A CA 1
ATOM 2932 C C . LEU A 1 375 ? -1.533 16.685 19.472 1.00 80.38 375 LEU A C 1
ATOM 2934 O O . LEU A 1 375 ? -1.051 15.555 19.381 1.00 80.38 375 LEU A O 1
ATOM 2938 N N . PRO A 1 376 ? -2.659 16.919 20.176 1.00 82.25 376 PRO A N 1
ATOM 2939 C CA . PRO A 1 376 ? -3.373 15.842 20.855 1.00 82.25 376 PRO A CA 1
ATOM 2940 C C . PRO A 1 376 ? -3.906 14.795 19.868 1.00 82.25 376 PRO A C 1
ATOM 2942 O O . PRO A 1 376 ? -4.389 15.151 18.786 1.00 82.25 376 PRO A O 1
ATOM 2945 N N . ALA A 1 377 ? -3.857 13.528 20.283 1.00 82.25 377 ALA A N 1
ATOM 2946 C CA . ALA A 1 377 ? -4.442 12.391 19.574 1.00 82.25 377 ALA A CA 1
ATOM 2947 C C . ALA A 1 377 ? -5.910 12.647 19.204 1.00 82.25 377 ALA A C 1
ATOM 2949 O O . ALA A 1 377 ? -6.629 13.300 19.966 1.00 82.25 377 ALA A O 1
ATOM 2950 N N . PHE A 1 378 ? -6.338 12.147 18.041 1.00 83.19 378 PHE A N 1
ATOM 2951 C CA . PHE A 1 378 ? -7.715 12.259 17.529 1.00 83.19 378 PHE A CA 1
ATOM 2952 C C . PHE A 1 378 ? -8.284 13.690 17.437 1.00 83.19 378 PHE A C 1
ATOM 2954 O O . PHE A 1 378 ? -9.480 13.888 17.227 1.00 83.19 378 PHE A O 1
ATOM 2961 N N . SER A 1 379 ? -7.458 14.727 17.606 1.00 82.44 379 SER A N 1
ATOM 2962 C CA . SER A 1 379 ? -7.969 16.088 17.748 1.00 82.44 379 SER A CA 1
ATOM 2963 C C . SER A 1 379 ? -8.265 16.750 16.408 1.00 82.44 379 SER A C 1
ATOM 2965 O O . SER A 1 379 ? -7.518 16.623 15.435 1.00 82.44 379 SER A O 1
ATOM 2967 N N . LEU A 1 380 ? -9.297 17.600 16.390 1.00 82.06 380 LEU A N 1
ATOM 2968 C CA . LEU A 1 380 ? -9.572 18.478 15.252 1.00 82.06 380 LEU A CA 1
ATOM 2969 C C . LEU A 1 380 ? -8.344 19.323 14.881 1.00 82.06 380 LEU A C 1
ATOM 2971 O O . LEU A 1 380 ? -8.107 19.587 13.708 1.00 82.06 380 LEU A O 1
ATOM 2975 N N . ARG A 1 381 ? -7.527 19.721 15.864 1.00 82.00 381 ARG A N 1
ATOM 2976 C CA . ARG A 1 381 ? -6.291 20.471 15.618 1.00 82.00 381 ARG A CA 1
ATOM 2977 C C . ARG A 1 381 ? -5.271 19.645 14.829 1.00 82.00 381 ARG A C 1
ATOM 2979 O O . ARG A 1 381 ? -4.704 20.177 13.881 1.00 82.00 381 ARG A O 1
ATOM 2986 N N . ALA A 1 382 ? -5.080 18.369 15.175 1.00 84.31 382 ALA A N 1
ATOM 2987 C CA . ALA A 1 382 ? -4.220 17.445 14.430 1.00 84.31 382 ALA A CA 1
ATOM 2988 C C . ALA A 1 382 ? -4.699 17.247 12.986 1.00 84.31 382 ALA A C 1
ATOM 2990 O O . ALA A 1 382 ? -3.881 17.259 12.068 1.00 84.31 382 ALA A O 1
ATOM 2991 N N . HIS A 1 383 ? -6.016 17.155 12.774 1.00 88.38 383 HIS A N 1
ATOM 2992 C CA . HIS A 1 383 ? -6.599 17.103 11.433 1.00 88.38 383 HIS A CA 1
ATOM 2993 C C . HIS A 1 383 ? -6.394 18.417 10.661 1.00 88.38 383 HIS A C 1
ATOM 2995 O O . HIS A 1 383 ? -5.935 18.414 9.523 1.00 88.38 383 HIS A O 1
ATOM 3001 N N . ARG A 1 384 ? -6.731 19.570 11.261 1.00 87.81 384 ARG A N 1
ATOM 3002 C CA . ARG A 1 384 ? -6.627 20.890 10.609 1.00 87.81 384 ARG A CA 1
ATOM 3003 C C . ARG A 1 384 ? -5.197 21.244 10.221 1.00 87.81 384 ARG A C 1
ATOM 3005 O O . ARG A 1 384 ? -5.007 21.923 9.219 1.00 87.81 384 ARG A O 1
ATOM 3012 N N . HIS A 1 385 ? -4.221 20.761 10.982 1.00 86.62 385 HIS A N 1
ATOM 3013 C CA . HIS A 1 385 ? -2.799 20.950 10.710 1.00 86.62 385 HIS A CA 1
ATOM 3014 C C . HIS A 1 385 ? -2.341 20.328 9.384 1.00 86.62 385 HIS A C 1
ATOM 3016 O O . HIS A 1 385 ? -1.427 20.841 8.749 1.00 86.62 385 HIS A O 1
ATOM 3022 N N . VAL A 1 386 ? -3.001 19.255 8.943 1.00 89.88 386 VAL A N 1
ATOM 3023 C CA . VAL A 1 386 ? -2.723 18.578 7.666 1.00 89.88 386 VAL A CA 1
ATOM 3024 C C . VAL A 1 386 ? -3.903 18.665 6.698 1.00 89.88 386 VAL A C 1
ATOM 3026 O O . VAL A 1 386 ? -4.013 17.840 5.800 1.00 89.88 386 VAL A O 1
ATOM 3029 N N . ALA A 1 387 ? -4.799 19.646 6.862 1.00 89.19 387 ALA A N 1
ATOM 3030 C CA . ALA A 1 387 ? -6.034 19.726 6.077 1.00 89.19 387 ALA A CA 1
ATOM 3031 C C . ALA A 1 387 ? -5.781 19.768 4.562 1.00 89.19 387 ALA A C 1
ATOM 3033 O O . ALA A 1 387 ? -6.493 19.099 3.817 1.00 89.19 387 ALA A O 1
ATOM 3034 N N . ASP A 1 388 ? -4.755 20.498 4.119 1.00 92.31 388 ASP A N 1
ATOM 3035 C CA . ASP A 1 388 ? -4.402 20.576 2.698 1.00 92.31 388 ASP A CA 1
ATOM 3036 C C . ASP A 1 388 ? -3.903 19.225 2.175 1.00 92.31 388 ASP A C 1
ATOM 3038 O O . ASP A 1 388 ? -4.343 18.765 1.124 1.00 92.31 388 ASP A O 1
ATOM 3042 N N . PHE A 1 389 ? -3.042 18.546 2.941 1.00 94.81 389 PHE A N 1
ATOM 3043 C CA . PHE A 1 389 ? -2.581 17.198 2.608 1.00 94.81 389 PHE A CA 1
ATOM 3044 C C . PHE A 1 389 ? -3.749 16.209 2.556 1.00 94.81 389 PHE A C 1
ATOM 3046 O O . PHE A 1 389 ? -3.880 15.470 1.585 1.00 94.81 389 PHE A O 1
ATOM 3053 N N . ALA A 1 390 ? -4.625 16.226 3.562 1.00 94.06 390 ALA A N 1
ATOM 3054 C CA . ALA A 1 390 ? -5.796 15.361 3.636 1.00 94.06 390 ALA A CA 1
ATOM 3055 C C . ALA A 1 390 ? -6.739 15.582 2.443 1.00 94.06 390 ALA A C 1
ATOM 3057 O O . ALA A 1 390 ? -7.177 14.619 1.816 1.00 94.06 390 ALA A O 1
ATOM 3058 N N . GLY A 1 391 ? -7.008 16.844 2.090 1.00 94.31 391 GLY A N 1
ATOM 3059 C CA . GLY A 1 391 ? -7.847 17.201 0.947 1.00 94.31 391 GLY A CA 1
ATOM 3060 C C . GLY A 1 391 ? -7.270 16.706 -0.379 1.00 94.31 391 GLY A C 1
ATOM 3061 O O . GLY A 1 391 ? -7.980 16.071 -1.163 1.00 94.31 391 GLY A O 1
ATOM 3062 N N . TRP A 1 392 ? -5.974 16.929 -0.612 1.00 95.94 392 TRP A N 1
ATOM 3063 C CA . TRP A 1 392 ? -5.295 16.433 -1.810 1.00 95.94 392 TRP A CA 1
ATOM 3064 C C . TRP A 1 392 ? -5.230 14.909 -1.863 1.00 95.94 392 TRP A C 1
ATOM 3066 O O . TRP A 1 392 ? -5.477 14.333 -2.920 1.00 95.94 392 TRP A O 1
ATOM 3076 N N . LEU A 1 393 ? -4.953 14.252 -0.735 1.00 97.06 393 LEU A N 1
ATOM 3077 C CA . LEU A 1 393 ? -4.898 12.798 -0.651 1.00 97.06 393 LEU A CA 1
ATOM 3078 C C . LEU A 1 393 ? -6.253 12.165 -0.978 1.00 97.06 393 LEU A C 1
ATOM 3080 O O . LEU A 1 393 ? -6.326 11.295 -1.842 1.00 97.06 393 LEU A O 1
ATOM 3084 N N . VAL A 1 394 ? -7.333 12.621 -0.338 1.00 95.38 394 VAL A N 1
ATOM 3085 C CA . VAL A 1 394 ? -8.687 12.107 -0.600 1.00 95.38 394 VAL A CA 1
ATOM 3086 C C . VAL A 1 394 ? -9.072 12.320 -2.065 1.00 95.38 394 VAL A C 1
ATOM 3088 O O . VAL A 1 394 ? -9.556 11.390 -2.707 1.00 95.38 394 VAL A O 1
ATOM 3091 N N . THR A 1 395 ? -8.779 13.496 -2.628 1.00 93.81 395 THR A N 1
ATOM 3092 C CA . THR A 1 395 ? -9.050 13.805 -4.044 1.00 93.81 395 THR A CA 1
ATOM 3093 C C . THR A 1 395 ? -8.270 12.885 -4.992 1.00 93.81 395 THR A C 1
ATOM 3095 O O . THR A 1 395 ? -8.809 12.370 -5.975 1.00 93.81 395 THR A O 1
ATOM 3098 N N . ALA A 1 396 ? -6.995 12.636 -4.693 1.00 96.25 396 ALA A N 1
ATOM 3099 C CA . ALA A 1 396 ? -6.137 11.759 -5.480 1.00 96.25 396 ALA A CA 1
ATOM 3100 C C . ALA A 1 396 ? -6.600 10.293 -5.418 1.00 96.25 396 ALA A C 1
ATOM 3102 O O . ALA A 1 396 ? -6.678 9.622 -6.443 1.00 96.25 396 ALA A O 1
ATOM 3103 N N . LEU A 1 397 ? -6.993 9.810 -4.239 1.00 95.56 397 LEU A N 1
ATOM 3104 C CA . LEU A 1 397 ? -7.523 8.456 -4.059 1.00 95.56 397 LEU A CA 1
ATOM 3105 C C . LEU A 1 397 ? -8.880 8.264 -4.745 1.00 95.56 397 LEU A C 1
ATOM 3107 O O . LEU A 1 397 ? -9.125 7.213 -5.337 1.00 95.56 397 LEU A O 1
ATOM 3111 N N . GLN A 1 398 ? -9.750 9.277 -4.708 1.00 93.00 398 GLN A N 1
ATOM 3112 C CA . GLN A 1 398 ? -11.019 9.265 -5.438 1.00 93.00 398 GLN A CA 1
ATOM 3113 C C . GLN A 1 398 ? -10.795 9.201 -6.951 1.00 93.00 398 GLN A C 1
ATOM 3115 O O . GLN A 1 398 ? -11.417 8.373 -7.613 1.00 93.00 398 GLN A O 1
ATOM 3120 N N . SER A 1 399 ? -9.883 10.014 -7.498 1.00 92.56 399 SER A N 1
ATOM 3121 C CA . SER A 1 399 ? -9.588 9.990 -8.941 1.00 92.56 399 SER A CA 1
ATOM 3122 C C . SER A 1 399 ? -8.935 8.681 -9.399 1.00 92.56 399 SER A C 1
ATOM 3124 O O . SER A 1 399 ? -9.154 8.250 -10.527 1.00 92.56 399 SER A O 1
ATOM 3126 N N . ALA A 1 400 ? -8.220 8.000 -8.501 1.00 93.25 400 ALA A N 1
ATOM 3127 C CA . ALA A 1 400 ? -7.664 6.668 -8.716 1.00 93.25 400 ALA A CA 1
ATOM 3128 C C . ALA A 1 400 ? -8.662 5.506 -8.501 1.00 93.25 400 ALA A C 1
ATOM 3130 O O . ALA A 1 400 ? -8.260 4.346 -8.576 1.00 93.25 400 ALA A O 1
ATOM 3131 N N . GLY A 1 401 ? -9.938 5.776 -8.189 1.00 90.44 401 GLY A N 1
ATOM 3132 C CA . GLY A 1 401 ? -10.955 4.734 -7.982 1.00 90.44 401 GLY A CA 1
ATOM 3133 C C . GLY A 1 401 ? -10.780 3.905 -6.700 1.00 90.44 401 GLY A C 1
ATOM 3134 O O . GLY A 1 401 ? -11.287 2.784 -6.610 1.00 90.44 401 GLY A O 1
ATOM 3135 N N . VAL A 1 402 ? -10.051 4.432 -5.707 1.00 91.06 402 VAL A N 1
ATOM 3136 C CA . VAL A 1 402 ? -9.809 3.761 -4.414 1.00 91.06 402 VAL A CA 1
ATOM 3137 C C . VAL A 1 402 ? -11.009 3.891 -3.463 1.00 91.06 402 VAL A C 1
ATOM 3139 O O . VAL A 1 402 ? -11.170 3.056 -2.579 1.00 91.06 402 VAL A O 1
ATOM 3142 N N . GLU A 1 403 ? -11.883 4.880 -3.687 1.00 88.50 403 GLU A N 1
ATOM 3143 C CA . GLU A 1 403 ? -13.112 5.128 -2.906 1.00 88.50 403 GLU A CA 1
ATOM 3144 C C . GLU A 1 403 ? -12.853 5.328 -1.394 1.00 88.50 403 GLU A C 1
ATOM 3146 O O . GLU A 1 403 ? -13.347 4.550 -0.571 1.00 88.50 403 GLU A O 1
ATOM 3151 N N . PRO A 1 404 ? -12.081 6.362 -0.998 1.00 88.19 404 PRO A N 1
ATOM 3152 C CA . PRO A 1 404 ? -11.837 6.656 0.413 1.00 88.19 404 PRO A CA 1
ATOM 3153 C C . PRO A 1 404 ? -13.137 7.042 1.143 1.00 88.19 404 PRO A C 1
ATOM 3155 O O . PRO A 1 404 ? -13.922 7.848 0.641 1.00 88.19 404 PRO A O 1
ATOM 3158 N N . GLU A 1 405 ? -13.347 6.487 2.340 1.00 81.81 405 GLU A N 1
ATOM 3159 C CA . GLU A 1 405 ? -14.475 6.796 3.230 1.00 81.81 405 GLU A CA 1
ATOM 3160 C C . GLU A 1 405 ? -14.124 7.899 4.229 1.00 81.81 405 GLU A C 1
ATOM 3162 O O . GLU A 1 405 ? -14.835 8.897 4.337 1.00 81.81 405 GLU A O 1
ATOM 3167 N N . MET A 1 406 ? -13.045 7.706 4.992 1.00 80.62 406 MET A N 1
ATOM 3168 C CA . MET A 1 406 ? -12.672 8.593 6.093 1.00 80.62 406 MET A CA 1
ATOM 3169 C C . MET A 1 406 ? -11.165 8.805 6.126 1.00 80.62 406 MET A C 1
ATOM 3171 O O . MET A 1 406 ? -10.402 7.867 5.915 1.00 80.62 406 MET A O 1
ATOM 3175 N N . PHE A 1 407 ? -10.765 10.031 6.456 1.00 90.56 407 PHE A N 1
ATOM 3176 C CA . PHE A 1 407 ? -9.408 10.401 6.843 1.00 90.56 407 PHE A CA 1
ATOM 3177 C C . PHE A 1 407 ? -9.454 10.936 8.274 1.00 90.56 407 PHE A C 1
ATOM 3179 O O . PHE A 1 407 ? -10.278 11.806 8.572 1.00 90.56 407 PHE A O 1
ATOM 3186 N N . LEU A 1 408 ? -8.590 10.443 9.157 1.00 88.88 408 LEU A N 1
ATOM 3187 C CA . LEU A 1 408 ? -8.616 10.828 10.568 1.00 88.88 408 LEU A CA 1
ATOM 3188 C C . LEU A 1 408 ? -7.218 10.849 11.204 1.00 88.88 408 LEU A C 1
ATOM 3190 O O . LEU A 1 408 ? -6.363 10.050 10.828 1.00 88.88 408 LEU A O 1
ATOM 3194 N N . PRO A 1 409 ? -6.950 11.775 12.146 1.00 89.44 409 PRO A N 1
ATOM 3195 C CA . PRO A 1 409 ? -5.772 11.703 13.001 1.00 89.44 409 PRO A CA 1
ATOM 3196 C C . PRO A 1 409 ? -5.924 10.557 13.999 1.00 89.44 409 PRO A C 1
ATOM 3198 O O . PRO A 1 409 ? -6.990 10.386 14.584 1.00 89.44 409 PRO A O 1
ATOM 3201 N N . GLU A 1 410 ? -4.842 9.827 14.223 1.00 85.56 410 GLU A N 1
ATOM 3202 C CA . GLU A 1 410 ? -4.807 8.637 15.070 1.00 85.56 410 GLU A CA 1
ATOM 3203 C C . GLU A 1 410 ? -4.207 8.912 16.460 1.00 85.56 410 GLU A C 1
ATOM 3205 O O . GLU A 1 410 ? -3.931 10.059 16.839 1.00 85.56 410 GLU A O 1
ATOM 3210 N N . TYR A 1 411 ? -4.037 7.850 17.252 1.00 84.06 411 TYR A N 1
ATOM 3211 C CA . TYR A 1 411 ? -3.472 7.920 18.599 1.00 84.06 411 TYR A CA 1
ATOM 3212 C C . TYR A 1 411 ? -2.020 8.432 18.625 1.00 84.06 411 TYR A C 1
ATOM 3214 O O . TYR A 1 411 ? -1.616 9.151 19.544 1.00 84.06 411 TYR A O 1
ATOM 3222 N N . GLY A 1 412 ? -1.216 8.059 17.628 1.00 83.06 412 GLY A N 1
ATOM 3223 C CA . GLY A 1 412 ? 0.186 8.437 17.515 1.00 83.06 412 GLY A CA 1
ATOM 3224 C C . GLY A 1 412 ? 0.429 9.874 17.060 1.00 83.06 412 GLY A C 1
ATOM 3225 O O . GLY A 1 412 ? -0.392 10.529 16.422 1.00 83.06 412 GLY A O 1
ATOM 3226 N N . ARG A 1 413 ? 1.633 10.372 17.353 1.00 85.38 413 ARG A N 1
ATOM 3227 C CA . ARG A 1 413 ? 2.075 11.699 16.901 1.00 85.38 413 ARG A CA 1
ATOM 3228 C C . ARG A 1 413 ? 2.218 11.717 15.386 1.00 85.38 413 ARG A C 1
ATOM 3230 O O . ARG A 1 413 ? 2.920 10.873 14.833 1.00 85.38 413 ARG A O 1
ATOM 3237 N N . SER A 1 414 ? 1.581 12.696 14.743 1.00 89.38 414 SER A N 1
ATOM 3238 C CA . SER A 1 414 ? 1.522 12.807 13.277 1.00 89.38 414 SER A CA 1
ATOM 3239 C C . SER A 1 414 ? 1.088 11.501 12.601 1.00 89.38 414 SER A C 1
ATOM 3241 O O . SER A 1 414 ? 1.508 11.214 11.478 1.00 89.38 414 SER A O 1
ATOM 3243 N N . GLN A 1 415 ? 0.299 10.693 13.310 1.00 92.06 415 GLN A N 1
ATOM 3244 C CA . GLN A 1 415 ? -0.265 9.458 12.805 1.00 92.06 415 GLN A CA 1
ATOM 3245 C C . GLN A 1 415 ? -1.655 9.750 12.256 1.00 92.06 415 GLN A C 1
ATOM 3247 O O . GLN A 1 415 ? -2.425 10.503 12.857 1.00 92.06 415 GLN A O 1
ATOM 3252 N N . TYR A 1 416 ? -1.957 9.159 11.113 1.00 94.62 416 TYR A N 1
ATOM 3253 C CA . TYR A 1 416 ? -3.223 9.311 10.421 1.00 94.62 416 TYR A CA 1
ATOM 3254 C C . TYR A 1 416 ? -3.667 7.956 9.891 1.00 94.62 416 TYR A C 1
ATOM 3256 O O . TYR A 1 416 ? -2.839 7.090 9.612 1.00 94.62 416 TYR A O 1
ATOM 3264 N N . GLU A 1 417 ? -4.968 7.798 9.728 1.00 93.25 417 GLU A N 1
ATOM 3265 C CA . GLU A 1 417 ? -5.582 6.626 9.126 1.00 93.25 417 GLU A CA 1
ATOM 3266 C C . GLU A 1 417 ? -6.459 7.056 7.955 1.00 93.25 417 GLU A C 1
ATOM 3268 O O . GLU A 1 417 ? -7.093 8.120 7.973 1.00 93.25 417 GLU A O 1
ATOM 3273 N N . ILE A 1 418 ? -6.492 6.208 6.930 1.00 89.88 418 ILE A N 1
ATOM 3274 C CA . ILE A 1 418 ? -7.475 6.294 5.863 1.00 89.88 418 ILE A CA 1
ATOM 3275 C C . ILE A 1 418 ? -8.180 4.951 5.682 1.00 89.88 418 ILE A C 1
ATOM 3277 O O . ILE A 1 418 ? -7.555 3.890 5.633 1.00 89.88 418 ILE A O 1
ATOM 3281 N N . THR A 1 419 ? -9.503 5.021 5.574 1.00 86.94 419 THR A N 1
ATOM 3282 C CA . THR A 1 419 ? -10.381 3.871 5.330 1.00 86.94 419 THR A CA 1
ATOM 3283 C C . THR A 1 419 ? -11.012 3.996 3.952 1.00 86.94 419 THR A C 1
ATOM 3285 O O . THR A 1 419 ? -11.187 5.104 3.440 1.00 86.94 419 THR A O 1
ATOM 3288 N N . CYS A 1 420 ? -11.319 2.867 3.320 1.00 84.69 420 CYS A N 1
ATOM 3289 C CA . CYS A 1 420 ? -11.856 2.812 1.961 1.00 84.69 420 CYS A CA 1
ATOM 3290 C C . CYS A 1 420 ? -13.056 1.871 1.885 1.00 84.69 420 CYS A C 1
ATOM 3292 O O . CYS A 1 420 ? -13.164 0.927 2.670 1.00 84.69 420 CYS A O 1
ATOM 3294 N N . GLN A 1 421 ? -13.928 2.104 0.902 1.00 81.88 421 GLN A N 1
ATOM 3295 C CA . GLN A 1 421 ? -15.057 1.217 0.642 1.00 81.88 421 GLN A CA 1
ATOM 3296 C C . GLN A 1 421 ? -14.569 -0.197 0.287 1.00 81.88 421 GLN A C 1
ATOM 3298 O O . GLN A 1 421 ? -13.593 -0.351 -0.463 1.00 81.88 421 GLN A O 1
ATOM 3303 N N . PRO A 1 422 ? -15.253 -1.244 0.782 1.00 85.12 422 PRO A N 1
ATOM 3304 C CA . PRO A 1 422 ? -14.903 -2.614 0.464 1.00 85.12 422 PRO A CA 1
ATOM 3305 C C . PRO A 1 422 ? -15.228 -2.940 -0.991 1.00 85.12 422 PRO A C 1
ATOM 3307 O O . PRO A 1 422 ? -16.305 -2.621 -1.495 1.00 85.12 422 PRO A O 1
ATOM 3310 N N . THR A 1 423 ? -14.307 -3.645 -1.638 1.00 90.44 423 THR A N 1
ATOM 3311 C CA . THR A 1 423 ? -14.451 -4.135 -3.013 1.00 90.44 423 THR A CA 1
ATOM 3312 C C . THR A 1 423 ? -14.259 -5.647 -3.059 1.00 90.44 423 THR A C 1
ATOM 3314 O O . THR A 1 423 ? -14.083 -6.289 -2.023 1.00 90.44 423 THR A O 1
ATOM 3317 N N . GLU A 1 424 ? -14.339 -6.228 -4.246 1.00 89.44 424 GLU A N 1
ATOM 3318 C CA . GLU A 1 424 ? -14.244 -7.665 -4.478 1.00 89.44 424 GLU A CA 1
ATOM 3319 C C . GLU A 1 424 ? -13.000 -7.999 -5.300 1.00 89.44 424 GLU A C 1
ATOM 3321 O O . GLU A 1 424 ? -12.432 -7.165 -6.012 1.00 89.44 424 GLU A O 1
ATOM 3326 N N . GLY A 1 425 ? -12.584 -9.256 -5.227 1.00 88.75 425 GLY A N 1
ATOM 3327 C CA . GLY A 1 425 ? -11.559 -9.765 -6.120 1.00 88.75 425 GLY A CA 1
ATOM 3328 C C . GLY A 1 425 ? -10.157 -9.209 -5.850 1.00 88.75 425 GLY A C 1
ATOM 3329 O O . GLY A 1 425 ? -9.820 -8.752 -4.757 1.00 88.75 425 GLY A O 1
ATOM 3330 N N . ILE A 1 426 ? -9.317 -9.257 -6.884 1.00 93.31 426 ILE A N 1
ATOM 3331 C CA . ILE A 1 426 ? -7.931 -8.768 -6.825 1.00 93.31 426 ILE A CA 1
ATOM 3332 C C . ILE A 1 426 ? -7.851 -7.253 -6.600 1.00 93.31 426 ILE A C 1
ATOM 3334 O O . ILE A 1 426 ? -6.869 -6.763 -6.044 1.00 93.31 426 ILE A O 1
ATOM 3338 N N . ALA A 1 427 ? -8.918 -6.522 -6.946 1.00 93.31 427 ALA A N 1
ATOM 3339 C CA . ALA A 1 427 ? -9.005 -5.078 -6.769 1.00 93.31 427 ALA A CA 1
ATOM 3340 C C . ALA A 1 427 ? -8.858 -4.658 -5.297 1.00 93.31 427 ALA A C 1
ATOM 3342 O O . ALA A 1 427 ? -8.402 -3.549 -5.026 1.00 93.31 427 ALA A O 1
ATOM 3343 N N . VAL A 1 428 ? -9.185 -5.536 -4.339 1.00 93.12 428 VAL A N 1
ATOM 3344 C CA . VAL A 1 428 ? -8.970 -5.282 -2.905 1.00 93.12 428 VAL A CA 1
ATOM 3345 C C . VAL A 1 428 ? -7.485 -5.049 -2.612 1.00 93.12 428 VAL A C 1
ATOM 3347 O O . VAL A 1 428 ? -7.123 -4.079 -1.943 1.00 93.12 428 VAL A O 1
ATOM 3350 N N . ALA A 1 429 ? -6.614 -5.927 -3.117 1.00 95.88 429 ALA A N 1
ATOM 3351 C CA . ALA A 1 429 ? -5.174 -5.822 -2.909 1.00 95.88 429 ALA A CA 1
ATOM 3352 C C . ALA A 1 429 ? -4.569 -4.682 -3.737 1.00 95.88 429 ALA A C 1
ATOM 3354 O O . ALA A 1 429 ? -3.767 -3.912 -3.205 1.00 95.88 429 ALA A O 1
ATOM 3355 N N . ASP A 1 430 ? -5.010 -4.514 -4.988 1.00 97.62 430 ASP A N 1
ATOM 3356 C CA . ASP A 1 430 ? -4.566 -3.413 -5.848 1.00 97.62 430 ASP A CA 1
ATOM 3357 C C . ASP A 1 430 ? -4.891 -2.052 -5.197 1.00 97.62 430 ASP A C 1
ATOM 3359 O O . ASP A 1 430 ? -4.017 -1.193 -5.098 1.00 97.62 430 ASP A O 1
ATOM 3363 N N . ARG A 1 431 ? -6.096 -1.867 -4.627 1.00 96.62 431 ARG A N 1
ATOM 3364 C CA . ARG A 1 431 ? -6.466 -0.644 -3.881 1.00 96.62 431 ARG A CA 1
ATOM 3365 C C . ARG A 1 431 ? -5.561 -0.392 -2.679 1.00 96.62 431 ARG A C 1
ATOM 3367 O O . ARG A 1 431 ? -5.199 0.753 -2.419 1.00 96.62 431 ARG A O 1
ATOM 3374 N N . ALA A 1 432 ? -5.164 -1.443 -1.968 1.00 96.81 432 ALA A N 1
ATOM 3375 C CA . ALA A 1 432 ? -4.255 -1.332 -0.834 1.00 96.81 432 ALA A CA 1
ATOM 3376 C C . ALA A 1 432 ? -2.868 -0.822 -1.256 1.00 96.81 432 ALA A C 1
ATOM 3378 O O . ALA A 1 432 ? -2.228 -0.089 -0.499 1.00 96.81 432 ALA A O 1
ATOM 3379 N N . VAL A 1 433 ? -2.386 -1.227 -2.435 1.00 98.12 433 VAL A N 1
ATOM 3380 C CA . VAL A 1 433 ? -1.135 -0.726 -3.026 1.00 98.12 433 VAL A CA 1
ATOM 3381 C C . VAL A 1 433 ? -1.322 0.711 -3.510 1.00 98.12 433 VAL A C 1
ATOM 3383 O O . VAL A 1 433 ? -0.528 1.575 -3.141 1.00 98.12 433 VAL A O 1
ATOM 3386 N N . ASN A 1 434 ? -2.410 0.991 -4.236 1.00 98.19 434 ASN A N 1
ATOM 3387 C CA . ASN A 1 434 ? -2.749 2.327 -4.732 1.00 98.19 434 ASN A CA 1
ATOM 3388 C C . ASN A 1 434 ? -2.752 3.345 -3.596 1.00 98.19 434 ASN A C 1
ATOM 3390 O O . ASN A 1 434 ? -2.088 4.371 -3.689 1.00 98.19 434 ASN A O 1
ATOM 3394 N N . LEU A 1 435 ? -3.430 3.028 -2.491 1.00 98.06 435 LEU A N 1
ATOM 3395 C CA . LEU A 1 435 ? -3.481 3.872 -1.305 1.00 98.06 435 LEU A CA 1
ATOM 3396 C C . LEU A 1 435 ? -2.080 4.234 -0.812 1.00 98.06 435 LEU A C 1
ATOM 3398 O O . LEU A 1 435 ? -1.780 5.412 -0.615 1.00 98.06 435 LEU A O 1
ATOM 3402 N N . ARG A 1 436 ? -1.203 3.240 -0.645 1.00 98.44 436 ARG A N 1
ATOM 3403 C CA . ARG A 1 436 ? 0.165 3.451 -0.155 1.00 98.44 436 ARG A CA 1
ATOM 3404 C C . ARG A 1 436 ? 0.997 4.308 -1.107 1.00 98.44 436 ARG A C 1
ATOM 3406 O O . ARG A 1 436 ? 1.633 5.256 -0.645 1.00 98.44 436 ARG A O 1
ATOM 3413 N N . GLU A 1 437 ? 0.987 4.008 -2.405 1.00 98.31 437 GLU A N 1
ATOM 3414 C CA . GLU A 1 437 ? 1.811 4.743 -3.374 1.00 98.31 437 GLU A CA 1
ATOM 3415 C C . GLU A 1 437 ? 1.297 6.167 -3.615 1.00 98.31 437 GLU A C 1
ATOM 3417 O O . GLU A 1 437 ? 2.091 7.106 -3.632 1.00 98.31 437 GLU A O 1
ATOM 3422 N N . ILE A 1 438 ? -0.023 6.360 -3.686 1.00 98.19 438 ILE A N 1
ATOM 3423 C CA . ILE A 1 438 ? -0.637 7.689 -3.810 1.00 98.19 438 ILE A CA 1
ATOM 3424 C C . ILE A 1 438 ? -0.343 8.527 -2.562 1.00 98.19 438 ILE A C 1
ATOM 3426 O O . ILE A 1 438 ? 0.050 9.686 -2.674 1.00 98.19 438 ILE A O 1
ATOM 3430 N N . THR A 1 439 ? -0.458 7.946 -1.362 1.00 98.19 439 THR A N 1
ATOM 3431 C CA . THR A 1 439 ? -0.154 8.659 -0.107 1.00 98.19 439 THR A CA 1
ATOM 3432 C C . THR A 1 439 ? 1.300 9.132 -0.069 1.00 98.19 439 THR A C 1
ATOM 3434 O O . THR A 1 439 ? 1.573 10.273 0.312 1.00 98.19 439 THR A O 1
ATOM 3437 N N . ARG A 1 440 ? 2.242 8.278 -0.493 1.00 97.88 440 ARG A N 1
ATOM 3438 C CA . ARG A 1 440 ? 3.664 8.634 -0.597 1.00 97.88 440 ARG A CA 1
ATOM 3439 C C . ARG A 1 440 ? 3.902 9.731 -1.627 1.00 97.88 440 ARG A C 1
ATOM 3441 O O . ARG A 1 440 ? 4.668 10.647 -1.337 1.00 97.88 440 ARG A O 1
ATOM 3448 N N . ASP A 1 441 ? 3.254 9.668 -2.788 1.00 97.19 441 ASP A N 1
ATOM 3449 C CA . ASP A 1 441 ? 3.441 10.674 -3.832 1.00 97.19 441 ASP A CA 1
ATOM 3450 C C . ASP A 1 441 ? 2.877 12.044 -3.434 1.00 97.19 441 ASP A C 1
ATOM 3452 O O . ASP A 1 441 ? 3.582 13.048 -3.536 1.00 97.19 441 ASP A O 1
ATOM 3456 N N . ILE A 1 442 ? 1.666 12.097 -2.871 1.00 97.12 442 ILE A N 1
ATOM 3457 C CA . ILE A 1 442 ? 1.078 13.348 -2.369 1.00 97.12 442 ILE A CA 1
ATOM 3458 C C . ILE A 1 442 ? 1.948 13.949 -1.259 1.00 97.12 442 ILE A C 1
ATOM 3460 O O . ILE A 1 442 ? 2.241 15.146 -1.287 1.00 97.12 442 ILE A O 1
ATOM 3464 N N . ALA A 1 443 ? 2.442 13.127 -0.324 1.00 95.94 443 ALA A N 1
ATOM 3465 C CA . ALA A 1 443 ? 3.365 13.595 0.709 1.00 95.94 443 ALA A CA 1
ATOM 3466 C C . ALA A 1 443 ? 4.649 14.166 0.084 1.00 95.94 443 ALA A C 1
ATOM 3468 O O . ALA A 1 443 ? 5.060 15.275 0.430 1.00 95.94 443 ALA A O 1
ATOM 3469 N N . ARG A 1 444 ? 5.241 13.461 -0.889 1.00 95.31 444 ARG A N 1
ATOM 3470 C CA . ARG A 1 444 ? 6.450 13.888 -1.607 1.00 95.31 444 ARG A CA 1
ATOM 3471 C C . ARG A 1 444 ? 6.254 15.235 -2.304 1.00 95.31 444 ARG A C 1
ATOM 3473 O O . ARG A 1 444 ? 7.112 16.106 -2.171 1.00 95.31 444 ARG A O 1
ATOM 3480 N N . GLN A 1 445 ? 5.135 15.434 -3.004 1.00 94.69 445 GLN A N 1
ATOM 3481 C CA . GLN A 1 445 ? 4.810 16.704 -3.672 1.00 94.69 445 GLN A CA 1
ATOM 3482 C C . GLN A 1 445 ? 4.723 17.884 -2.691 1.00 94.69 445 GLN A C 1
ATOM 3484 O O . GLN A 1 445 ? 5.022 19.019 -3.059 1.00 94.69 445 GLN A O 1
ATOM 3489 N N . MET A 1 446 ? 4.365 17.613 -1.435 1.00 93.56 446 MET A N 1
ATOM 3490 C CA . MET A 1 446 ? 4.260 18.602 -0.360 1.00 93.56 446 MET A CA 1
ATOM 3491 C C . MET A 1 446 ? 5.522 18.697 0.517 1.00 93.56 446 MET A C 1
ATOM 3493 O O . MET A 1 446 ? 5.494 19.342 1.564 1.00 93.56 446 MET A O 1
ATOM 3497 N N . ASN A 1 447 ? 6.646 18.093 0.107 1.00 92.69 447 ASN A N 1
ATOM 3498 C CA . ASN A 1 447 ? 7.891 18.015 0.891 1.00 92.69 447 ASN A CA 1
ATOM 3499 C C . ASN A 1 447 ? 7.712 17.355 2.274 1.00 92.69 447 ASN A C 1
ATOM 3501 O O . ASN A 1 447 ? 8.370 17.716 3.257 1.00 92.69 447 ASN A O 1
ATOM 3505 N N . MET A 1 448 ? 6.809 16.383 2.342 1.00 93.25 448 MET A N 1
ATOM 3506 C CA . MET A 1 448 ? 6.573 15.500 3.476 1.00 93.25 448 MET A CA 1
ATOM 3507 C C . MET A 1 448 ? 6.984 14.067 3.118 1.00 93.25 448 MET A C 1
ATOM 3509 O O . MET A 1 448 ? 7.212 13.723 1.960 1.00 93.25 448 MET A O 1
ATOM 3513 N N . HIS A 1 449 ? 7.059 13.208 4.127 1.00 94.00 449 HIS A N 1
ATOM 3514 C CA . HIS A 1 449 ? 7.346 11.791 3.975 1.00 94.00 449 HIS A CA 1
ATOM 3515 C C . HIS A 1 449 ? 6.307 10.965 4.733 1.00 94.00 449 HIS A C 1
ATOM 3517 O O . HIS A 1 449 ? 6.224 11.052 5.960 1.00 94.00 449 HIS A O 1
ATOM 3523 N N . ALA A 1 450 ? 5.557 10.132 4.010 1.00 96.12 450 ALA A N 1
ATOM 3524 C CA . ALA A 1 450 ? 4.626 9.170 4.590 1.00 96.12 450 ALA A CA 1
ATOM 3525 C C . ALA A 1 450 ? 5.328 7.830 4.859 1.00 96.12 450 ALA A C 1
ATOM 3527 O O . ALA A 1 450 ? 5.918 7.233 3.959 1.00 96.12 450 ALA A O 1
ATOM 3528 N N . SER A 1 451 ? 5.258 7.345 6.098 1.00 95.06 451 SER A N 1
ATOM 3529 C CA . SER A 1 451 ? 5.789 6.042 6.502 1.00 95.06 451 SER A CA 1
ATOM 3530 C C . SER A 1 451 ? 4.667 5.115 6.946 1.00 95.06 451 SER A C 1
ATOM 3532 O O . SER A 1 451 ? 3.912 5.446 7.853 1.00 95.06 451 SER A O 1
ATOM 3534 N N . PHE A 1 452 ? 4.627 3.925 6.350 1.00 96.44 452 PHE A N 1
ATOM 3535 C CA . PHE A 1 452 ? 3.740 2.819 6.732 1.00 96.44 452 PHE A CA 1
ATOM 3536 C C . PHE A 1 452 ? 4.486 1.755 7.556 1.00 96.44 452 PHE A C 1
ATOM 3538 O O . PHE A 1 452 ? 4.027 0.623 7.679 1.00 96.44 452 PHE A O 1
ATOM 3545 N N . SER A 1 453 ? 5.683 2.075 8.070 1.00 94.62 453 SER A N 1
ATOM 3546 C CA . SER A 1 453 ? 6.439 1.141 8.911 1.00 94.62 453 SER A CA 1
ATOM 3547 C C . SER A 1 453 ? 5.607 0.762 10.142 1.00 94.62 453 SER A C 1
ATOM 3549 O O . SER A 1 453 ? 5.101 1.682 10.797 1.00 94.62 453 SER A O 1
ATOM 3551 N N . PRO A 1 454 ? 5.517 -0.535 10.515 1.00 91.62 454 PRO A N 1
ATOM 3552 C CA . PRO A 1 454 ? 4.780 -0.968 11.703 1.00 91.62 454 PRO A CA 1
ATOM 3553 C C . PRO A 1 454 ? 5.229 -0.237 12.965 1.00 91.62 454 PRO A C 1
ATOM 3555 O O . PRO A 1 454 ? 4.410 0.119 13.801 1.00 91.62 454 PRO A O 1
ATOM 3558 N N . GLN A 1 455 ? 6.530 0.038 13.072 1.00 90.69 455 GLN A N 1
ATOM 3559 C CA . GLN A 1 455 ? 7.106 0.878 14.111 1.00 90.69 455 GLN A CA 1
ATOM 3560 C C . GLN A 1 455 ? 7.902 2.005 13.431 1.00 90.69 455 GLN A C 1
ATOM 3562 O O . GLN A 1 455 ? 8.969 1.737 12.870 1.00 90.69 455 GLN A O 1
ATOM 3567 N N . PRO A 1 456 ? 7.408 3.257 13.421 1.00 86.38 456 PRO A N 1
ATOM 3568 C CA . PRO A 1 456 ? 8.063 4.343 12.688 1.00 86.38 456 PRO A CA 1
ATOM 3569 C C . PRO A 1 456 ? 9.339 4.848 13.381 1.00 86.38 456 PRO A C 1
ATOM 3571 O O . PRO A 1 456 ? 10.303 5.198 12.707 1.00 86.38 456 PRO A O 1
ATOM 3574 N N . TYR A 1 457 ? 9.372 4.860 14.715 1.00 84.56 457 TYR A N 1
ATOM 3575 C CA . TYR A 1 457 ? 10.562 5.142 15.525 1.00 84.56 457 TYR A CA 1
ATOM 3576 C C . TYR A 1 457 ? 10.432 4.491 16.910 1.00 84.56 457 TYR A C 1
ATOM 3578 O O . TYR A 1 457 ? 9.351 4.048 17.313 1.00 84.56 457 TYR A O 1
ATOM 3586 N N . VAL A 1 458 ? 11.537 4.395 17.651 1.00 81.94 458 VAL A N 1
ATOM 3587 C CA . VAL A 1 458 ? 11.556 3.779 18.989 1.00 81.94 458 VAL A CA 1
ATOM 3588 C C . VAL A 1 458 ? 10.631 4.554 19.934 1.00 81.94 458 VAL A C 1
ATOM 3590 O O . VAL A 1 458 ? 10.767 5.764 20.082 1.00 81.94 458 VAL A O 1
ATOM 3593 N N . GLY A 1 459 ? 9.680 3.858 20.564 1.00 78.81 459 GLY A N 1
ATOM 3594 C CA . GLY A 1 459 ? 8.708 4.460 21.486 1.00 78.81 459 GLY A CA 1
ATOM 3595 C C . GLY A 1 459 ? 7.520 5.166 20.819 1.00 78.81 459 GLY A C 1
ATOM 3596 O O . GLY A 1 459 ? 6.675 5.708 21.526 1.00 78.81 459 GLY A O 1
ATOM 3597 N N . ALA A 1 460 ? 7.429 5.163 19.485 1.00 82.06 460 ALA A N 1
ATOM 3598 C CA . ALA A 1 460 ? 6.236 5.615 18.773 1.00 82.06 460 ALA A CA 1
ATOM 3599 C C . ALA A 1 460 ? 5.036 4.689 19.014 1.00 82.06 460 ALA A C 1
ATOM 3601 O O . ALA A 1 460 ? 5.209 3.494 19.265 1.00 82.06 460 ALA A O 1
ATOM 3602 N N . ILE A 1 461 ? 3.832 5.227 18.824 1.00 85.75 461 ILE A N 1
ATOM 3603 C CA . ILE A 1 461 ? 2.656 4.398 18.548 1.00 85.75 461 ILE A CA 1
ATOM 3604 C C . ILE A 1 461 ? 2.846 3.739 17.178 1.00 85.75 461 ILE A C 1
ATOM 3606 O O . ILE A 1 461 ? 3.385 4.350 16.253 1.00 85.75 461 ILE A O 1
ATOM 3610 N N . SER A 1 462 ? 2.489 2.463 17.092 1.00 89.31 462 SER A N 1
ATOM 3611 C CA . SER A 1 462 ? 2.687 1.635 15.907 1.00 89.31 462 SER A CA 1
ATOM 3612 C C . SER A 1 462 ? 1.636 1.903 14.836 1.00 89.31 462 SER A C 1
ATOM 3614 O O . SER A 1 462 ? 0.482 2.114 15.192 1.00 89.31 462 SER A O 1
ATOM 3616 N N . ASN A 1 463 ? 2.000 1.762 13.561 1.00 92.31 463 ASN A N 1
ATOM 3617 C CA . ASN A 1 463 ? 1.039 1.765 12.457 1.00 92.31 463 ASN A CA 1
ATOM 3618 C C . ASN A 1 463 ? 0.492 0.350 12.219 1.00 92.31 463 ASN A C 1
ATOM 3620 O O . ASN A 1 463 ? 1.254 -0.602 12.020 1.00 92.31 463 ASN A O 1
ATOM 3624 N N . GLY A 1 464 ? -0.827 0.207 12.263 1.00 90.19 464 GLY A N 1
ATOM 3625 C CA . GLY A 1 464 ? -1.568 -0.986 11.886 1.00 90.19 464 GLY A CA 1
ATOM 3626 C C . GLY A 1 464 ? -1.995 -1.006 10.420 1.00 90.19 464 GLY A C 1
ATOM 3627 O O . GLY A 1 464 ? -2.114 0.019 9.752 1.00 90.19 464 GLY A O 1
ATOM 3628 N N . VAL A 1 465 ? -2.253 -2.221 9.940 1.00 93.50 465 VAL A N 1
ATOM 3629 C CA . VAL A 1 465 ? -3.090 -2.454 8.765 1.00 93.50 465 VAL A CA 1
ATOM 3630 C C . VAL A 1 465 ? -4.153 -3.458 9.180 1.00 93.50 465 VAL A C 1
ATOM 3632 O O . VAL A 1 465 ? -3.817 -4.584 9.559 1.00 93.50 465 VAL A O 1
ATOM 3635 N N . HIS A 1 466 ? -5.418 -3.054 9.151 1.00 91.25 466 HIS A N 1
ATOM 3636 C CA . HIS A 1 466 ? -6.539 -3.943 9.450 1.00 91.25 466 HIS A CA 1
ATOM 3637 C C . HIS A 1 466 ? -7.208 -4.382 8.151 1.00 91.25 466 HIS A C 1
ATOM 3639 O O . HIS A 1 466 ? -7.347 -3.596 7.219 1.00 91.25 466 HIS A O 1
ATOM 3645 N N . LEU A 1 467 ? -7.608 -5.652 8.081 1.00 92.75 467 LEU A N 1
ATOM 3646 C CA . LEU A 1 467 ? -8.341 -6.209 6.949 1.00 92.75 467 LEU A CA 1
ATOM 3647 C C . LEU A 1 467 ? -9.753 -6.565 7.406 1.00 92.75 467 LEU A C 1
ATOM 3649 O O . LEU A 1 467 ? -9.947 -7.486 8.200 1.00 92.75 467 LEU A O 1
ATOM 3653 N N . HIS A 1 468 ? -10.734 -5.846 6.879 1.00 89.81 468 HIS A N 1
ATOM 3654 C CA . HIS A 1 468 ? -12.140 -6.200 7.001 1.00 89.81 468 HIS A CA 1
ATOM 3655 C C . HIS A 1 468 ? -12.499 -7.146 5.864 1.00 89.81 468 HIS A C 1
ATOM 3657 O O . HIS A 1 468 ? -12.223 -6.833 4.709 1.00 89.81 468 HIS A O 1
ATOM 3663 N N . LEU A 1 469 ? -13.117 -8.285 6.179 1.00 91.81 469 LEU A N 1
ATOM 3664 C CA . LEU A 1 469 ? -13.469 -9.303 5.193 1.00 91.81 469 LEU A CA 1
ATOM 3665 C C . LEU A 1 469 ? -14.884 -9.825 5.436 1.00 91.81 469 LEU A C 1
ATOM 3667 O O . LEU A 1 469 ? -15.266 -10.122 6.569 1.00 91.81 469 LEU A O 1
ATOM 3671 N N . SER A 1 470 ? -15.646 -9.957 4.356 1.00 88.75 470 SER A N 1
ATOM 3672 C CA . SER A 1 470 ? -16.902 -10.690 4.308 1.00 88.75 470 SER A CA 1
ATOM 3673 C C . SER A 1 470 ? -16.898 -11.692 3.154 1.00 88.75 470 SER A C 1
ATOM 3675 O O . SER A 1 470 ? -16.192 -11.536 2.156 1.00 88.75 470 SER A O 1
ATOM 3677 N N . ILE A 1 471 ? -17.683 -12.753 3.318 1.00 91.00 471 ILE A N 1
ATOM 3678 C CA . ILE A 1 471 ? -17.937 -13.744 2.274 1.00 91.00 471 ILE A CA 1
ATOM 3679 C C . ILE A 1 471 ? -19.417 -13.672 1.931 1.00 91.00 471 ILE A C 1
ATOM 3681 O O . ILE A 1 471 ? -20.260 -13.629 2.832 1.00 91.00 471 ILE A O 1
ATOM 3685 N N . GLN A 1 472 ? -19.715 -13.641 0.640 1.00 89.62 472 GLN A N 1
ATOM 3686 C CA . GLN A 1 472 ? -21.063 -13.630 0.092 1.00 89.62 472 GLN A CA 1
ATOM 3687 C C . GLN A 1 472 ? -21.258 -14.818 -0.847 1.00 89.62 472 GLN A C 1
ATOM 3689 O O . GLN A 1 472 ? -20.286 -15.348 -1.379 1.00 89.62 472 GLN A O 1
ATOM 3694 N N . ASP A 1 473 ? -22.499 -15.233 -1.072 1.00 89.31 473 ASP A N 1
ATOM 3695 C CA . ASP A 1 473 ? -22.810 -16.116 -2.199 1.00 89.31 473 ASP A CA 1
ATOM 3696 C C . ASP A 1 473 ? -22.804 -15.338 -3.534 1.00 89.31 473 ASP A C 1
ATOM 3698 O O . ASP A 1 473 ? -22.594 -14.115 -3.594 1.00 89.31 473 ASP A O 1
ATOM 3702 N N . LEU A 1 474 ? -23.029 -16.047 -4.642 1.00 90.75 474 LEU A N 1
ATOM 3703 C CA . LEU A 1 474 ? -23.121 -15.428 -5.969 1.00 90.75 474 LEU A CA 1
ATOM 3704 C C . LEU A 1 474 ? -24.314 -14.461 -6.101 1.00 90.75 474 LEU A C 1
ATOM 3706 O O . LEU A 1 474 ? -24.243 -13.534 -6.903 1.00 90.75 474 LEU A O 1
ATOM 3710 N N . ASP A 1 475 ? -25.340 -14.582 -5.253 1.00 83.88 475 ASP A N 1
ATOM 3711 C CA . ASP A 1 475 ? -26.495 -13.672 -5.202 1.00 83.88 475 ASP A CA 1
ATOM 3712 C C . ASP A 1 475 ? -26.248 -12.433 -4.315 1.00 83.88 475 ASP A C 1
ATOM 3714 O O . ASP A 1 475 ? -27.032 -11.483 -4.325 1.00 83.88 475 ASP A O 1
ATOM 3718 N N . GLY A 1 476 ? -25.146 -12.407 -3.559 1.00 77.44 476 GLY A N 1
ATOM 3719 C CA . GLY A 1 476 ? -24.727 -11.278 -2.720 1.00 77.44 476 GLY A CA 1
ATOM 3720 C C . GLY A 1 476 ? -25.214 -11.358 -1.276 1.00 77.44 476 GLY A C 1
ATOM 3721 O O . GLY A 1 476 ? -25.092 -10.385 -0.529 1.00 77.44 476 GLY A O 1
ATOM 3722 N N . ARG A 1 477 ? -25.757 -12.502 -0.851 1.00 79.88 477 ARG A N 1
ATOM 3723 C CA . ARG A 1 477 ? -26.187 -12.721 0.532 1.00 79.88 477 ARG A CA 1
ATOM 3724 C C . ARG A 1 477 ? -24.963 -12.956 1.418 1.00 79.88 477 ARG A C 1
ATOM 3726 O O . ARG A 1 477 ? -24.077 -13.719 1.034 1.00 79.88 477 ARG A O 1
ATOM 3733 N N . PRO A 1 478 ? -24.885 -12.330 2.606 1.00 81.44 478 PRO A N 1
ATOM 3734 C CA . PRO A 1 478 ? -23.745 -12.496 3.499 1.00 81.44 478 PRO A CA 1
ATOM 3735 C C . PRO A 1 478 ? -23.740 -13.900 4.112 1.00 81.44 478 PRO A C 1
ATOM 3737 O O . PRO A 1 478 ? -24.699 -14.299 4.765 1.00 81.44 478 PRO A O 1
ATOM 3740 N N . LEU A 1 479 ? -22.639 -14.631 3.943 1.00 88.12 479 LEU A N 1
ATOM 3741 C CA . LEU A 1 479 ? -22.503 -16.012 4.412 1.00 88.12 479 LEU A CA 1
ATOM 3742 C C . LEU A 1 479 ? -21.835 -16.131 5.781 1.00 88.12 479 LEU A C 1
ATOM 3744 O O . LEU A 1 479 ? -22.013 -17.145 6.448 1.00 88.12 479 LEU A O 1
ATOM 3748 N N . LEU A 1 480 ? -21.080 -15.121 6.224 1.00 86.12 480 LEU A N 1
ATOM 3749 C CA . LEU A 1 480 ? -20.475 -15.107 7.567 1.00 86.12 480 LEU A CA 1
ATOM 3750 C C . LEU A 1 480 ? -21.456 -14.668 8.662 1.00 86.12 480 LEU A C 1
ATOM 3752 O O . LEU A 1 480 ? -21.158 -14.825 9.842 1.00 86.12 480 LEU A O 1
ATOM 3756 N N . TYR A 1 481 ? -22.603 -14.107 8.284 1.00 83.88 481 TYR A N 1
ATOM 3757 C CA . TYR A 1 481 ? -23.582 -13.545 9.206 1.00 83.88 481 TYR A CA 1
ATOM 3758 C C . TYR A 1 481 ? -24.785 -14.476 9.354 1.00 83.88 481 TYR A C 1
ATOM 3760 O O . TYR A 1 481 ? -25.339 -14.940 8.360 1.00 83.88 481 TYR A O 1
ATOM 3768 N N . GLN A 1 482 ? -25.213 -14.714 10.591 1.00 78.06 482 GLN A N 1
ATOM 3769 C CA . GLN A 1 482 ? -26.467 -15.396 10.884 1.00 78.06 482 GLN A CA 1
ATOM 3770 C C . GLN A 1 482 ? -27.103 -14.807 12.141 1.00 78.06 482 GLN A C 1
ATOM 3772 O O . GLN A 1 482 ? -26.566 -14.930 13.241 1.00 78.06 482 GLN A O 1
ATOM 3777 N N . GLU A 1 483 ? -28.273 -14.201 11.963 1.00 71.50 483 GLU A N 1
ATOM 3778 C CA . GLU A 1 483 ? -29.048 -13.596 13.044 1.00 71.50 483 GLU A CA 1
ATOM 3779 C C . GLU A 1 483 ? -29.390 -14.622 14.139 1.00 71.50 483 GLU A C 1
ATOM 3781 O O . GLU A 1 483 ? -29.754 -15.767 13.854 1.00 71.50 483 GLU A O 1
ATOM 3786 N N . GLY A 1 484 ? -29.250 -14.215 15.404 1.00 65.69 484 GLY A N 1
ATOM 3787 C CA . GLY A 1 484 ? -29.618 -15.027 16.570 1.00 65.69 484 GLY A CA 1
ATOM 3788 C C . GLY A 1 484 ? -28.561 -16.049 17.009 1.00 65.69 484 GLY A C 1
ATOM 3789 O O . GLY A 1 484 ? -28.718 -16.675 18.060 1.00 65.69 484 GLY A O 1
ATOM 3790 N N . ARG A 1 485 ? -27.457 -16.207 16.262 1.00 77.81 485 ARG A N 1
ATOM 3791 C CA . ARG A 1 485 ? -26.277 -16.961 16.721 1.00 77.81 485 ARG A CA 1
ATOM 3792 C C . ARG A 1 485 ? -25.356 -16.091 17.572 1.00 77.81 485 ARG A C 1
ATOM 3794 O O . ARG A 1 485 ? -25.450 -14.865 17.615 1.00 77.81 485 ARG A O 1
ATOM 3801 N N . ARG A 1 486 ? -24.429 -16.729 18.290 1.00 73.12 486 ARG A N 1
ATOM 3802 C CA . ARG A 1 486 ? -23.468 -16.017 19.137 1.00 73.12 486 ARG A CA 1
ATOM 3803 C C . ARG A 1 486 ? -22.613 -15.075 18.278 1.00 73.12 486 ARG A C 1
ATOM 3805 O O . ARG A 1 486 ? -21.922 -15.520 17.372 1.00 73.12 486 ARG A O 1
ATOM 3812 N N . TYR A 1 487 ? -22.642 -13.783 18.614 1.00 72.12 487 TYR A N 1
ATOM 3813 C CA . TYR A 1 487 ? -21.985 -12.701 17.860 1.00 72.12 487 TYR A CA 1
ATOM 3814 C C . TYR A 1 487 ? -22.497 -12.516 16.421 1.00 72.12 487 TYR A C 1
ATOM 3816 O O . TYR A 1 487 ? -21.796 -11.912 15.613 1.00 72.12 487 TYR A O 1
ATOM 3824 N N . ASP A 1 488 ? -23.693 -13.034 16.122 1.00 73.06 488 ASP A N 1
ATOM 3825 C CA . ASP A 1 488 ? -24.299 -13.088 14.788 1.00 73.06 488 ASP A CA 1
ATOM 3826 C C . ASP A 1 488 ? -23.407 -13.749 13.723 1.00 73.06 488 ASP A C 1
ATOM 3828 O O . ASP A 1 488 ? -23.491 -13.441 12.533 1.00 73.06 488 ASP A O 1
ATOM 3832 N N . LEU A 1 489 ? -22.525 -14.652 14.154 1.00 81.19 489 LEU A N 1
ATOM 3833 C CA . LEU A 1 489 ? -21.630 -15.395 13.281 1.00 81.19 489 LEU A CA 1
ATOM 3834 C C . LEU A 1 489 ? -22.327 -16.687 12.835 1.00 81.19 489 LEU A C 1
ATOM 3836 O O . LEU A 1 489 ? -22.846 -17.440 13.662 1.00 81.19 489 LEU A O 1
ATOM 3840 N N . SER A 1 490 ? -22.364 -16.936 11.528 1.00 90.38 490 SER A N 1
ATOM 3841 C CA . SER A 1 490 ? -22.886 -18.195 10.988 1.00 90.38 490 SER A CA 1
ATOM 3842 C C . SER A 1 490 ? -21.979 -19.371 11.353 1.00 90.38 490 SER A C 1
ATOM 3844 O O . SER A 1 490 ? -20.824 -19.183 11.732 1.00 90.38 490 SER A O 1
ATOM 3846 N N . GLU A 1 491 ? -22.462 -20.600 11.182 1.00 95.62 491 GLU A N 1
ATOM 3847 C CA . GLU A 1 491 ? -21.618 -21.796 11.334 1.00 95.62 491 GLU A CA 1
ATOM 3848 C C . GLU A 1 491 ? -20.401 -21.759 10.392 1.00 95.62 491 GLU A C 1
ATOM 3850 O O . GLU A 1 491 ? -19.272 -22.013 10.811 1.00 95.62 491 GLU A O 1
ATOM 3855 N N . LEU A 1 492 ? -20.596 -21.322 9.141 1.00 94.31 492 LEU A N 1
ATOM 3856 C CA . LEU A 1 492 ? -19.489 -21.071 8.217 1.00 94.31 492 LEU A CA 1
ATOM 3857 C C . LEU A 1 492 ? -18.530 -20.007 8.765 1.00 94.31 492 LEU A C 1
ATOM 3859 O O . LEU A 1 492 ? -17.316 -20.171 8.669 1.00 94.31 492 LEU A O 1
ATOM 3863 N N . GLY A 1 493 ? -19.055 -18.925 9.341 1.00 92.25 493 GLY A N 1
ATOM 3864 C CA . GLY A 1 493 ? -18.248 -17.869 9.940 1.00 92.25 493 GLY A CA 1
ATOM 3865 C C . GLY A 1 493 ? -17.434 -18.342 11.140 1.00 92.25 493 GLY A C 1
ATOM 3866 O O . GLY A 1 493 ? -16.272 -17.961 11.269 1.00 92.25 493 GLY A O 1
ATOM 3867 N N . GLU A 1 494 ? -17.998 -19.217 11.974 1.00 93.88 494 GLU A N 1
ATOM 3868 C CA . GLU A 1 494 ? -17.294 -19.867 13.081 1.00 93.88 494 GLU A CA 1
ATOM 3869 C C . GLU A 1 494 ? -16.139 -20.734 12.558 1.00 93.88 494 GLU A C 1
ATOM 3871 O O . GLU A 1 494 ? -15.013 -20.606 13.044 1.00 93.88 494 GLU A O 1
ATOM 3876 N N . HIS A 1 495 ? -16.373 -21.555 11.528 1.00 95.88 495 HIS A N 1
ATOM 3877 C CA . HIS A 1 495 ? -15.331 -22.380 10.907 1.00 95.88 495 HIS A CA 1
ATOM 3878 C C . HIS A 1 495 ? -14.247 -21.552 10.218 1.00 95.88 495 HIS A C 1
ATOM 3880 O O . HIS A 1 495 ? -13.059 -21.847 10.363 1.00 95.88 495 HIS A O 1
ATOM 3886 N N . TRP A 1 496 ? -14.639 -20.497 9.508 1.00 94.44 496 TRP A N 1
ATOM 3887 C CA . TRP A 1 496 ? -13.705 -19.581 8.867 1.00 94.44 496 TRP A CA 1
ATOM 3888 C C . TRP A 1 496 ? -12.812 -18.898 9.910 1.00 94.44 496 TRP A C 1
ATOM 3890 O O . TRP A 1 496 ? -11.585 -18.935 9.802 1.00 94.44 496 TRP A O 1
ATOM 3900 N N . ALA A 1 497 ? -13.411 -18.359 10.977 1.00 92.56 497 ALA A N 1
ATOM 3901 C CA . ALA A 1 497 ? -12.680 -17.738 12.077 1.00 92.56 497 ALA A CA 1
ATOM 3902 C C . ALA A 1 497 ? -11.758 -18.738 12.793 1.00 92.56 497 ALA A C 1
ATOM 3904 O O . ALA A 1 497 ? -10.614 -18.406 13.109 1.00 92.56 497 ALA A O 1
ATOM 3905 N N . ALA A 1 498 ? -12.225 -19.969 13.014 1.00 93.94 498 ALA A N 1
ATOM 3906 C CA . ALA A 1 498 ? -11.424 -21.034 13.606 1.00 93.94 498 ALA A CA 1
ATOM 3907 C C . ALA A 1 498 ? -10.209 -21.386 12.736 1.00 93.94 498 ALA A C 1
ATOM 3909 O O . ALA A 1 498 ? -9.109 -21.515 13.269 1.00 93.94 498 ALA A O 1
ATOM 3910 N N . GLY A 1 499 ? -10.376 -21.477 11.413 1.00 95.81 499 GLY A N 1
ATOM 3911 C CA . GLY A 1 499 ? -9.279 -21.711 10.472 1.00 95.81 499 GLY A CA 1
ATOM 3912 C C . GLY A 1 499 ? -8.233 -20.595 10.505 1.00 95.81 499 GLY A C 1
ATOM 3913 O O . GLY A 1 499 ? -7.039 -20.874 10.619 1.00 95.81 499 GLY A O 1
ATOM 3914 N N . VAL A 1 500 ? -8.675 -19.332 10.497 1.00 94.12 500 VAL A N 1
ATOM 3915 C CA . VAL A 1 500 ? -7.778 -18.169 10.616 1.00 94.12 500 VAL A CA 1
ATOM 3916 C C . VAL A 1 500 ? -6.988 -18.217 11.921 1.00 94.12 500 VAL A C 1
ATOM 3918 O O . VAL A 1 500 ? -5.771 -18.066 11.895 1.00 94.12 500 VAL A O 1
ATOM 3921 N N . LEU A 1 501 ? -7.647 -18.461 13.057 1.00 92.88 501 LEU A N 1
ATOM 3922 C CA . LEU A 1 501 ? -6.978 -18.534 14.359 1.00 92.88 501 LEU A CA 1
ATOM 3923 C C . LEU A 1 501 ? -6.023 -19.726 14.463 1.00 92.88 501 LEU A C 1
ATOM 3925 O O . LEU A 1 501 ? -4.929 -19.581 15.003 1.00 92.88 501 LEU A O 1
ATOM 3929 N N . HIS A 1 502 ? -6.411 -20.882 13.925 1.00 95.62 502 HIS A N 1
ATOM 3930 C CA . HIS A 1 502 ? -5.583 -22.084 13.921 1.00 95.62 502 HIS A CA 1
ATOM 3931 C C . HIS A 1 502 ? -4.281 -21.871 13.138 1.00 95.62 502 HIS A C 1
ATOM 3933 O O . HIS A 1 502 ? -3.204 -22.230 13.614 1.00 95.62 502 HIS A O 1
ATOM 3939 N N . HIS A 1 503 ? -4.365 -21.235 11.968 1.00 95.38 503 HIS A N 1
ATOM 3940 C CA . HIS A 1 503 ? -3.205 -20.962 11.119 1.00 95.38 503 HIS A CA 1
ATOM 3941 C C . HIS A 1 503 ? -2.509 -19.631 11.423 1.00 95.38 503 HIS A C 1
ATOM 3943 O O . HIS A 1 503 ? -1.481 -19.336 10.812 1.00 95.38 503 HIS A O 1
ATOM 3949 N N . LEU A 1 504 ? -3.009 -18.840 12.379 1.00 90.88 504 LEU A N 1
ATOM 3950 C CA . LEU A 1 504 ? -2.508 -17.497 12.663 1.00 90.88 504 LEU A CA 1
ATOM 3951 C C . LEU A 1 504 ? -0.987 -17.427 12.896 1.00 90.88 504 LEU A C 1
ATOM 3953 O O . LEU A 1 504 ? -0.368 -16.527 12.331 1.00 90.88 504 LEU A O 1
ATOM 3957 N N . PRO A 1 505 ? -0.343 -18.363 13.629 1.00 89.12 505 PRO A N 1
ATOM 3958 C CA . PRO A 1 505 ? 1.113 -18.348 13.784 1.00 89.12 505 PRO A CA 1
ATOM 3959 C C . PRO A 1 505 ? 1.876 -18.409 12.453 1.00 89.12 505 PRO A C 1
ATOM 3961 O O . PRO A 1 505 ? 2.886 -17.728 12.299 1.00 89.12 505 PRO A O 1
ATOM 3964 N N . ALA A 1 506 ? 1.383 -19.183 11.480 1.00 92.94 506 ALA A N 1
ATOM 3965 C CA . ALA A 1 506 ? 1.960 -19.242 10.138 1.00 92.94 506 ALA A CA 1
ATOM 3966 C C . ALA A 1 506 ? 1.577 -18.007 9.310 1.00 92.94 506 ALA A C 1
ATOM 3968 O O . ALA A 1 506 ? 2.422 -17.444 8.616 1.00 92.94 506 ALA A O 1
ATOM 3969 N N . LEU A 1 507 ? 0.329 -17.539 9.425 1.00 92.25 507 LEU A N 1
ATOM 3970 C CA . LEU A 1 507 ? -0.135 -16.330 8.743 1.00 92.25 507 LEU A CA 1
ATOM 3971 C C . LEU A 1 507 ? 0.672 -15.094 9.155 1.00 92.25 507 LEU A C 1
ATOM 3973 O O . LEU A 1 507 ? 0.926 -14.256 8.300 1.00 92.25 507 LEU A O 1
ATOM 3977 N N . CYS A 1 508 ? 1.147 -14.998 10.403 1.00 90.81 508 CYS A N 1
ATOM 3978 C CA . CYS A 1 508 ? 2.024 -13.912 10.852 1.00 90.81 508 CYS A CA 1
ATOM 3979 C C . CYS A 1 508 ? 3.302 -13.780 10.011 1.00 90.81 508 CYS A C 1
ATOM 3981 O O . CYS A 1 508 ? 3.781 -12.665 9.821 1.00 90.81 508 CYS A O 1
ATOM 3983 N N . ALA A 1 509 ? 3.835 -14.869 9.448 1.00 90.38 509 ALA A N 1
ATOM 3984 C CA . ALA A 1 509 ? 4.989 -14.788 8.551 1.00 90.38 509 ALA A CA 1
ATOM 3985 C C . ALA A 1 509 ? 4.676 -14.028 7.247 1.00 90.38 509 ALA A C 1
ATOM 3987 O O . ALA A 1 509 ? 5.589 -13.506 6.616 1.00 90.38 509 ALA A O 1
ATOM 3988 N N . LEU A 1 510 ? 3.397 -13.941 6.864 1.00 92.38 510 LEU A N 1
ATOM 3989 C CA . LEU A 1 510 ? 2.915 -13.280 5.649 1.00 92.38 510 LEU A CA 1
ATOM 3990 C C . LEU A 1 510 ? 2.256 -11.922 5.946 1.00 92.38 510 LEU A C 1
ATOM 3992 O O . LEU A 1 510 ? 2.375 -10.988 5.159 1.00 92.38 510 LEU A O 1
ATOM 3996 N N . THR A 1 511 ? 1.568 -11.795 7.084 1.00 92.56 511 THR A N 1
ATOM 3997 C CA . THR A 1 511 ? 0.816 -10.591 7.481 1.00 92.56 511 THR A CA 1
ATOM 3998 C C . THR A 1 511 ? 1.609 -9.651 8.393 1.00 92.56 511 THR A C 1
ATOM 4000 O O . THR A 1 511 ? 1.299 -8.464 8.471 1.00 92.56 511 THR A O 1
ATOM 4003 N N . ALA A 1 512 ? 2.671 -10.149 9.032 1.00 91.94 512 ALA A N 1
ATOM 4004 C CA . ALA A 1 512 ? 3.656 -9.391 9.804 1.00 91.94 512 ALA A CA 1
ATOM 4005 C C . ALA A 1 512 ? 5.098 -9.774 9.377 1.00 91.94 512 ALA A C 1
ATOM 4007 O O . ALA A 1 512 ? 5.903 -10.216 10.203 1.00 91.94 512 ALA A O 1
ATOM 4008 N N . PRO A 1 513 ? 5.450 -9.621 8.083 1.00 93.38 513 PRO A N 1
ATOM 4009 C CA . PRO A 1 513 ? 6.571 -10.334 7.460 1.00 93.38 513 PRO A CA 1
ATOM 4010 C C . PRO A 1 513 ? 7.961 -9.742 7.746 1.00 93.38 513 PRO A C 1
ATOM 4012 O O . PRO A 1 513 ? 8.960 -10.232 7.227 1.00 93.38 513 PRO A O 1
ATOM 4015 N N . THR A 1 514 ? 8.071 -8.672 8.540 1.00 91.50 514 THR A N 1
ATOM 4016 C CA . THR A 1 514 ? 9.356 -7.992 8.788 1.00 91.50 514 THR A CA 1
ATOM 4017 C C . THR A 1 514 ? 9.759 -8.044 10.259 1.00 91.50 514 THR A C 1
ATOM 4019 O O . THR A 1 514 ? 8.884 -8.010 11.126 1.00 91.50 514 THR A O 1
ATOM 4022 N N . PRO A 1 515 ? 11.067 -8.009 10.592 1.00 90.88 515 PRO A N 1
ATOM 4023 C CA . PRO A 1 515 ? 11.518 -7.942 11.987 1.00 90.88 515 PRO A CA 1
ATOM 4024 C C . PRO A 1 515 ? 10.893 -6.780 12.776 1.00 90.88 515 PRO A C 1
ATOM 4026 O O . PRO A 1 515 ? 10.554 -6.921 13.949 1.00 90.88 515 PRO A O 1
ATOM 4029 N N . VAL A 1 516 ? 10.671 -5.640 12.113 1.00 91.56 516 VAL A N 1
ATOM 4030 C CA . VAL A 1 516 ? 10.035 -4.452 12.705 1.00 91.56 516 VAL A CA 1
ATOM 4031 C C . VAL A 1 516 ? 8.564 -4.708 13.061 1.00 91.56 516 VAL A C 1
ATOM 4033 O O . VAL A 1 516 ? 8.059 -4.129 14.020 1.00 91.56 516 VAL A O 1
ATOM 4036 N N . SER A 1 517 ? 7.881 -5.626 12.370 1.00 91.25 517 SER A N 1
ATOM 4037 C CA . SER A 1 517 ? 6.491 -5.997 12.681 1.00 91.25 517 SER A CA 1
ATOM 4038 C C . SER A 1 517 ? 6.353 -6.577 14.094 1.00 91.25 517 SER A C 1
ATOM 4040 O O . SER A 1 517 ? 5.403 -6.264 14.807 1.00 91.25 517 SER A O 1
ATOM 4042 N N . TYR A 1 518 ? 7.348 -7.333 14.561 1.00 89.38 518 TYR A N 1
ATOM 4043 C CA . TYR A 1 518 ? 7.367 -7.912 15.910 1.00 89.38 518 TYR A CA 1
ATOM 4044 C C . TYR A 1 518 ? 7.694 -6.887 17.004 1.00 89.38 518 TYR A C 1
ATOM 4046 O O . TYR A 1 518 ? 7.478 -7.140 18.188 1.00 89.38 518 TYR A O 1
ATOM 4054 N N . MET A 1 519 ? 8.167 -5.692 16.634 1.00 88.94 519 MET A N 1
ATOM 4055 C CA . MET A 1 519 ? 8.236 -4.578 17.581 1.00 88.94 519 MET A CA 1
ATOM 4056 C C . MET A 1 519 ? 6.843 -4.023 17.898 1.00 88.94 519 MET A C 1
ATOM 4058 O O . MET A 1 519 ? 6.643 -3.587 19.033 1.00 88.94 519 MET A O 1
ATOM 4062 N N . ARG A 1 520 ? 5.910 -4.097 16.933 1.00 87.44 520 ARG A N 1
ATOM 4063 C CA . ARG A 1 520 ? 4.492 -3.733 17.080 1.00 87.44 520 ARG A CA 1
ATOM 4064 C C . ARG A 1 520 ? 3.680 -4.811 17.799 1.00 87.44 520 ARG A C 1
ATOM 4066 O O . ARG A 1 520 ? 2.873 -4.459 18.648 1.00 87.44 520 ARG A O 1
ATOM 4073 N N . LEU A 1 521 ? 3.853 -6.091 17.448 1.00 85.25 521 LEU A N 1
ATOM 4074 C CA . LEU A 1 521 ? 3.062 -7.210 17.991 1.00 85.25 521 LEU A CA 1
ATOM 4075 C C . LEU A 1 521 ? 3.398 -7.493 19.465 1.00 85.25 521 LEU A C 1
ATOM 4077 O O . LEU A 1 521 ? 4.122 -8.431 19.795 1.00 85.25 521 LEU A O 1
ATOM 4081 N N . LYS A 1 522 ? 2.880 -6.648 20.356 1.00 75.81 522 LYS A N 1
ATOM 4082 C CA . LYS A 1 522 ? 3.063 -6.708 21.807 1.00 75.81 522 LYS A CA 1
ATOM 4083 C C . LYS A 1 522 ? 1.737 -6.423 22.523 1.00 75.81 522 LYS A C 1
ATOM 4085 O O . LYS A 1 522 ? 0.966 -5.581 22.047 1.00 75.81 522 LYS A O 1
ATOM 4090 N N . PRO A 1 523 ? 1.464 -7.081 23.665 1.00 72.75 523 PRO A N 1
ATOM 4091 C CA . PRO A 1 523 ? 0.280 -6.791 24.474 1.00 72.75 523 PRO A CA 1
ATOM 4092 C C . PRO A 1 523 ? 0.173 -5.303 24.835 1.00 72.75 523 PRO A C 1
ATOM 4094 O O . PRO A 1 523 ? 1.197 -4.650 25.018 1.00 72.75 523 PRO A O 1
ATOM 4097 N N . HIS A 1 524 ? -1.051 -4.778 24.965 1.00 66.56 524 HIS A N 1
ATOM 4098 C CA . HIS A 1 524 ? -1.346 -3.405 25.416 1.00 66.56 524 HIS A CA 1
ATOM 4099 C C . HIS A 1 524 ? -0.924 -2.252 24.483 1.00 66.56 524 HIS A C 1
ATOM 4101 O O . HIS A 1 524 ? -0.901 -1.096 24.901 1.00 66.56 524 HIS A O 1
ATOM 4107 N N . HIS A 1 525 ? -0.636 -2.535 23.210 1.00 66.31 525 HIS A N 1
ATOM 4108 C CA . HIS A 1 525 ? -0.242 -1.530 22.208 1.00 66.31 525 HIS A CA 1
ATOM 4109 C C . HIS A 1 525 ? -1.237 -1.401 21.041 1.00 66.31 525 HIS A C 1
ATOM 4111 O O . HIS A 1 525 ? -0.819 -1.147 19.916 1.00 66.31 525 HIS A O 1
ATOM 4117 N N . TRP A 1 526 ? -2.541 -1.628 21.271 1.00 63.78 526 TRP A N 1
ATOM 4118 C CA . TRP A 1 526 ? -3.544 -1.695 20.184 1.00 63.78 526 TRP A CA 1
ATOM 4119 C C . TRP A 1 526 ? -3.123 -2.648 19.047 1.00 63.78 526 TRP A C 1
ATOM 4121 O O . TRP A 1 526 ? -3.411 -2.440 17.870 1.00 63.78 526 TRP A O 1
ATOM 4131 N N . SER A 1 527 ? -2.415 -3.716 19.419 1.00 72.06 527 SER A N 1
ATOM 4132 C CA . SER A 1 527 ? -1.902 -4.719 18.500 1.00 72.06 527 SER A CA 1
ATOM 4133 C C . SER A 1 527 ? -2.496 -6.089 18.815 1.00 72.06 527 SER A C 1
ATOM 4135 O O . SER A 1 527 ? -2.834 -6.408 19.958 1.00 72.06 527 SER A O 1
ATOM 4137 N N . ALA A 1 528 ? -2.605 -6.899 17.770 1.00 74.19 528 ALA A N 1
ATOM 4138 C CA . ALA A 1 528 ? -3.090 -8.268 17.793 1.00 74.19 528 ALA A CA 1
ATOM 4139 C C . ALA A 1 528 ? -2.049 -9.213 18.424 1.00 74.19 528 ALA A C 1
ATOM 4141 O O . ALA A 1 528 ? -1.351 -9.932 17.711 1.00 74.19 528 ALA A O 1
ATOM 4142 N N . ALA A 1 529 ? -1.909 -9.184 19.750 1.00 72.25 529 ALA A N 1
ATOM 4143 C CA . ALA A 1 529 ? -0.897 -9.970 20.463 1.00 72.25 529 ALA A CA 1
ATOM 4144 C C . ALA A 1 529 ? -1.371 -11.377 20.873 1.00 72.25 529 ALA A C 1
ATOM 4146 O O . ALA A 1 529 ? -0.547 -12.220 21.228 1.00 72.25 529 ALA A O 1
ATOM 4147 N N . TYR A 1 530 ? -2.681 -11.641 20.831 1.00 77.50 530 TYR A N 1
ATOM 4148 C CA . TYR A 1 530 ? -3.279 -12.890 21.303 1.00 77.50 530 TYR A CA 1
ATOM 4149 C C . TYR A 1 530 ? -4.051 -13.608 20.201 1.00 77.50 530 TYR A C 1
ATOM 4151 O O . TYR A 1 530 ? -4.954 -13.033 19.596 1.00 77.50 530 TYR A O 1
ATOM 4159 N N . VAL A 1 531 ? -3.778 -14.906 20.036 1.00 84.19 531 VAL A N 1
ATOM 4160 C CA . VAL A 1 531 ? -4.542 -15.799 19.154 1.00 84.19 531 VAL A CA 1
ATOM 4161 C C . VAL A 1 531 ? -5.933 -16.038 19.746 1.00 84.19 531 VAL A C 1
ATOM 4163 O O . VAL A 1 531 ? -6.188 -17.034 20.420 1.00 84.19 531 VAL A O 1
ATOM 4166 N N . CYS A 1 532 ? -6.839 -15.086 19.550 1.00 83.44 532 CYS A N 1
ATOM 4167 C CA . CYS A 1 532 ? -8.203 -15.176 20.043 1.00 83.44 532 CYS A CA 1
ATOM 4168 C C . CYS A 1 532 ? -9.193 -14.421 19.154 1.00 83.44 532 CYS A C 1
ATOM 4170 O O . CYS A 1 532 ? -8.845 -13.480 18.436 1.00 83.44 532 CYS A O 1
ATOM 4172 N N . LEU A 1 533 ? -10.451 -14.859 19.235 1.00 82.81 533 LEU A N 1
ATOM 4173 C CA . LEU A 1 533 ? -11.598 -14.165 18.670 1.00 82.81 533 LEU A CA 1
ATOM 4174 C C . LEU A 1 533 ? -12.132 -13.164 19.696 1.00 82.81 533 LEU A C 1
ATOM 4176 O O . LEU A 1 533 ? -12.464 -13.536 20.822 1.00 82.81 533 LEU A O 1
ATOM 4180 N N . GLY A 1 534 ? -12.245 -11.902 19.301 1.00 76.12 534 GLY A N 1
ATOM 4181 C CA . GLY A 1 534 ? -12.758 -10.829 20.140 1.00 76.12 534 GLY A CA 1
ATOM 4182 C C . GLY A 1 534 ? -14.048 -10.234 19.598 1.00 76.12 534 GLY A C 1
ATOM 4183 O O . GLY A 1 534 ? -14.124 -9.829 18.441 1.00 76.12 534 GLY A O 1
ATOM 4184 N N . TYR A 1 535 ? -15.050 -10.077 20.460 1.00 73.12 535 TYR A N 1
ATOM 4185 C CA . TYR A 1 535 ? -16.184 -9.199 20.184 1.00 73.12 535 TYR A CA 1
ATOM 4186 C C . TYR A 1 535 ? -15.902 -7.829 20.799 1.00 73.12 535 TYR A C 1
ATOM 4188 O O . TYR A 1 535 ? -15.759 -7.722 22.015 1.00 73.12 535 TYR A O 1
ATOM 4196 N N . ARG A 1 536 ? -15.780 -6.787 19.963 1.00 66.81 536 ARG A N 1
ATOM 4197 C CA . ARG A 1 536 ? -15.421 -5.413 20.394 1.00 66.81 536 ARG A CA 1
ATOM 4198 C C . ARG A 1 536 ? -14.090 -5.301 21.162 1.00 66.81 536 ARG A C 1
ATOM 4200 O O . ARG A 1 536 ? -13.846 -4.288 21.806 1.00 66.81 536 ARG A O 1
ATOM 4207 N N . ASN A 1 537 ? -13.222 -6.306 21.062 1.00 70.31 537 ASN A N 1
ATOM 4208 C CA . ASN A 1 537 ? -11.888 -6.298 21.653 1.00 70.31 537 ASN A CA 1
ATOM 4209 C C . ASN A 1 537 ? -10.848 -5.993 20.565 1.00 70.31 537 ASN A C 1
ATOM 4211 O O . ASN A 1 537 ? -10.772 -6.728 19.582 1.00 70.31 537 ASN A O 1
ATOM 4215 N N . ARG A 1 538 ? -10.070 -4.916 20.735 1.00 72.19 538 ARG A N 1
ATOM 4216 C CA . ARG A 1 538 ? -8.991 -4.521 19.810 1.00 72.19 538 ARG A CA 1
ATOM 4217 C C . ARG A 1 538 ? -7.642 -5.201 20.105 1.00 72.19 538 ARG A C 1
ATOM 4219 O O . ARG A 1 538 ? -6.735 -5.072 19.298 1.00 72.19 538 ARG A O 1
ATOM 4226 N N . GLU A 1 539 ? -7.509 -5.938 21.210 1.00 74.38 539 GLU A N 1
ATOM 4227 C CA . GLU A 1 539 ? -6.326 -6.776 21.491 1.00 74.38 539 GLU A CA 1
ATOM 4228 C C . GLU A 1 539 ? -6.435 -8.187 20.884 1.00 74.38 539 GLU A C 1
ATOM 4230 O O . GLU A 1 539 ? -5.454 -8.931 20.844 1.00 74.38 539 GLU A O 1
ATOM 4235 N N . ALA A 1 540 ? -7.628 -8.566 20.415 1.00 82.94 540 ALA A N 1
ATOM 4236 C CA . ALA A 1 540 ? -7.853 -9.842 19.754 1.00 82.94 540 ALA A CA 1
ATOM 4237 C C . ALA A 1 540 ? -7.300 -9.821 18.327 1.00 82.94 540 ALA A C 1
ATOM 4239 O O . ALA A 1 540 ? -7.551 -8.874 17.580 1.00 82.94 540 ALA A O 1
ATOM 4240 N N . SER A 1 541 ? -6.600 -10.884 17.924 1.00 83.94 541 SER A N 1
ATOM 4241 C CA . SER A 1 541 ? -6.077 -10.984 16.559 1.00 83.94 541 SER A CA 1
ATOM 4242 C C . SER A 1 541 ? -7.150 -11.121 15.487 1.00 83.94 541 SER A C 1
ATOM 4244 O O . SER A 1 541 ? -6.917 -10.713 14.352 1.00 83.94 541 SER A O 1
ATOM 4246 N N . LEU A 1 542 ? -8.322 -11.659 15.833 1.00 86.06 542 LEU A N 1
ATOM 4247 C CA . LEU A 1 542 ? -9.493 -11.633 14.968 1.00 86.06 542 LEU A CA 1
ATOM 4248 C C . LEU A 1 542 ? -10.650 -10.970 15.708 1.00 86.06 542 LEU A C 1
ATOM 4250 O O . LEU A 1 542 ? -11.038 -11.405 16.793 1.00 86.06 542 LEU A O 1
ATOM 4254 N N . ARG A 1 543 ? -11.210 -9.908 15.128 1.00 84.56 543 ARG A N 1
ATOM 4255 C CA . ARG A 1 543 ? -12.278 -9.123 15.748 1.00 84.56 543 ARG A CA 1
ATOM 4256 C C . ARG A 1 543 ? -13.556 -9.188 14.924 1.00 84.56 543 ARG A C 1
ATOM 4258 O O . ARG A 1 543 ? -13.558 -8.857 13.744 1.00 84.56 543 ARG A O 1
ATOM 4265 N N . ILE A 1 544 ? -14.666 -9.496 15.590 1.00 80.31 544 ILE A N 1
ATOM 4266 C CA . ILE A 1 544 ? -16.005 -9.337 15.017 1.00 80.31 544 ILE A CA 1
ATOM 4267 C C . ILE A 1 544 ? -16.420 -7.872 15.172 1.00 80.31 544 ILE A C 1
ATOM 4269 O O . ILE A 1 544 ? -16.514 -7.343 16.290 1.00 80.31 544 ILE A O 1
ATOM 4273 N N . SER A 1 545 ? -16.646 -7.211 14.039 1.00 68.06 545 SER A N 1
ATOM 4274 C CA . SER A 1 545 ? -17.132 -5.833 13.972 1.00 68.06 545 SER A CA 1
ATOM 4275 C C . SER A 1 545 ? -18.664 -5.825 13.949 1.00 68.06 545 SER A C 1
ATOM 4277 O O . SER A 1 545 ? -19.242 -6.264 12.959 1.00 68.06 545 SER A O 1
ATOM 4279 N N . PRO A 1 546 ? -19.344 -5.356 15.013 1.00 59.88 546 PRO A N 1
ATOM 4280 C CA . PRO A 1 546 ? -20.802 -5.346 15.045 1.00 59.88 546 PRO A CA 1
ATOM 4281 C C . PRO A 1 546 ? -21.374 -4.318 14.061 1.00 59.88 546 PRO A C 1
ATOM 4283 O O . PRO A 1 546 ? -20.871 -3.198 13.954 1.00 59.88 546 PRO A O 1
ATOM 4286 N N . THR A 1 547 ? -22.466 -4.671 13.392 1.00 50.03 547 THR A N 1
ATOM 4287 C CA . THR A 1 547 ? -23.206 -3.791 12.480 1.00 50.03 547 THR A CA 1
ATOM 4288 C C . THR A 1 547 ? -23.945 -2.710 13.277 1.00 50.03 547 THR A C 1
ATOM 4290 O O . THR A 1 547 ? -24.773 -3.018 14.132 1.00 50.03 547 THR A O 1
ATOM 4293 N N . ILE A 1 548 ? -23.650 -1.425 13.040 1.00 58.53 548 ILE A N 1
ATOM 4294 C CA . ILE A 1 548 ? -24.215 -0.330 13.860 1.00 58.53 548 ILE A CA 1
ATOM 4295 C C . ILE A 1 548 ? -25.616 0.108 13.375 1.00 58.53 548 ILE A C 1
ATOM 4297 O O . ILE A 1 548 ? -26.444 0.499 14.193 1.00 58.53 548 ILE A O 1
ATOM 4301 N N . LEU A 1 549 ? -25.975 -0.109 12.107 1.00 61.12 549 LEU A N 1
ATOM 4302 C CA . LEU A 1 549 ? -27.361 -0.186 11.614 1.00 61.12 549 LEU A CA 1
ATOM 4303 C C . LEU A 1 549 ? -27.409 -1.253 10.509 1.00 61.12 549 LEU A C 1
ATOM 4305 O O . LEU A 1 549 ? -26.518 -1.298 9.660 1.00 61.12 549 LEU A O 1
ATOM 4309 N N . PHE A 1 550 ? -28.409 -2.126 10.547 1.00 64.12 550 PHE A N 1
ATOM 4310 C CA . PHE A 1 550 ? -28.562 -3.252 9.630 1.00 64.12 550 PHE A CA 1
ATOM 4311 C C . PHE A 1 550 ? -29.143 -2.770 8.294 1.00 64.12 550 PHE A C 1
ATOM 4313 O O . PHE A 1 550 ? -30.004 -1.885 8.284 1.00 64.12 550 PHE A O 1
ATOM 4320 N N . ALA A 1 551 ? -28.726 -3.376 7.178 1.00 70.81 551 ALA A N 1
ATOM 4321 C CA . ALA A 1 551 ? -29.264 -3.122 5.836 1.00 70.81 551 ALA A CA 1
ATOM 4322 C C . ALA A 1 551 ? -30.671 -3.736 5.654 1.00 70.81 551 ALA A C 1
ATOM 4324 O O . ALA A 1 551 ? -30.934 -4.517 4.749 1.00 70.81 551 ALA A O 1
ATOM 4325 N N . THR A 1 552 ? -31.578 -3.399 6.562 1.00 75.50 552 THR A N 1
ATOM 4326 C CA . THR A 1 552 ? -32.967 -3.859 6.634 1.00 75.50 552 THR A CA 1
ATOM 4327 C C . THR A 1 552 ? -33.874 -2.652 6.881 1.00 75.50 552 THR A C 1
ATOM 4329 O O . THR A 1 552 ? -33.425 -1.500 6.874 1.00 75.50 552 THR A O 1
ATOM 4332 N N . SER A 1 553 ? -35.164 -2.895 7.080 1.00 86.81 553 SER A N 1
ATOM 4333 C CA . SER A 1 553 ? -36.136 -1.846 7.365 1.00 86.81 553 SER A CA 1
ATOM 4334 C C . SER A 1 553 ? -35.818 -1.081 8.659 1.00 86.81 553 SER A C 1
ATOM 4336 O O . SER A 1 553 ? -35.172 -1.599 9.575 1.00 86.81 553 SER A O 1
ATOM 4338 N N . ILE A 1 554 ? -36.295 0.161 8.771 1.00 88.25 554 ILE A N 1
ATOM 4339 C CA . ILE A 1 554 ? -36.247 0.929 10.029 1.00 88.25 554 ILE A CA 1
ATOM 4340 C C . ILE A 1 554 ? -36.945 0.158 11.157 1.00 88.25 554 ILE A C 1
ATOM 4342 O O . ILE A 1 554 ? -36.470 0.160 12.291 1.00 88.25 554 ILE A O 1
ATOM 4346 N N . TYR A 1 555 ? -38.039 -0.538 10.834 1.00 90.25 555 TYR A N 1
ATOM 4347 C CA . TYR A 1 555 ? -38.764 -1.408 11.754 1.00 90.25 555 TYR A CA 1
ATOM 4348 C C . TYR A 1 555 ? -37.851 -2.463 12.384 1.00 90.25 555 TYR A C 1
ATOM 4350 O O . TYR A 1 555 ? -37.718 -2.495 13.606 1.00 90.25 555 TYR A O 1
ATOM 4358 N N . GLU A 1 556 ? -37.170 -3.269 11.565 1.00 81.31 556 GLU A N 1
ATOM 4359 C CA . GLU A 1 556 ? -36.273 -4.323 12.058 1.00 81.31 556 GLU A CA 1
ATOM 4360 C C . GLU A 1 556 ? -35.040 -3.737 12.756 1.00 81.31 556 GLU A C 1
ATOM 4362 O O . GLU A 1 556 ? -34.586 -4.246 13.780 1.00 81.31 556 GLU A O 1
ATOM 4367 N N . ASN A 1 557 ? -34.550 -2.585 12.288 1.00 86.12 557 ASN A N 1
ATOM 4368 C CA . ASN A 1 557 ? -33.479 -1.871 12.971 1.00 86.12 557 ASN A CA 1
ATOM 4369 C C . ASN A 1 557 ? -33.859 -1.472 14.404 1.00 86.12 557 ASN A C 1
ATOM 4371 O O . ASN A 1 557 ? -32.995 -1.551 15.274 1.00 86.12 557 ASN A O 1
ATOM 4375 N N . ILE A 1 558 ? -35.095 -1.042 14.673 1.00 89.88 558 ILE A N 1
ATOM 4376 C CA . ILE A 1 558 ? -35.545 -0.715 16.036 1.00 89.88 558 ILE A CA 1
ATOM 4377 C C . ILE A 1 558 ? -35.861 -1.996 16.812 1.00 89.88 558 ILE A C 1
ATOM 4379 O O . ILE A 1 558 ? -35.428 -2.130 17.957 1.00 89.88 558 ILE A O 1
ATOM 4383 N N . ARG A 1 559 ? -36.545 -2.959 16.179 1.00 88.00 559 ARG A N 1
ATOM 4384 C CA . ARG A 1 559 ? -36.915 -4.255 16.767 1.00 88.00 559 ARG A CA 1
ATOM 4385 C C . ARG A 1 559 ? -35.716 -5.052 17.266 1.00 88.00 559 ARG A C 1
ATOM 4387 O O . ARG A 1 559 ? -35.843 -5.722 18.281 1.00 88.00 559 ARG A O 1
ATOM 4394 N N . PHE A 1 560 ? -34.538 -4.901 16.663 1.00 79.25 560 PHE A N 1
ATOM 4395 C CA . PHE A 1 560 ? -33.293 -5.485 17.176 1.00 79.25 560 PHE A CA 1
ATOM 4396 C C . PHE A 1 560 ? -33.014 -5.151 18.655 1.00 79.25 560 PHE A C 1
ATOM 4398 O O . PHE A 1 560 ? -32.327 -5.883 19.365 1.00 79.25 560 PHE A O 1
ATOM 4405 N N . GLY A 1 561 ? -33.547 -4.037 19.163 1.00 77.31 561 GLY A N 1
ATOM 4406 C CA . GLY A 1 561 ? -33.495 -3.752 20.589 1.00 77.31 561 GLY A CA 1
ATOM 4407 C C . GLY A 1 561 ? -34.236 -4.803 21.425 1.00 77.31 561 GLY A C 1
ATOM 4408 O O . GLY A 1 561 ? -33.760 -5.202 22.476 1.00 77.31 561 GLY A O 1
ATOM 4409 N N . LYS A 1 562 ? -35.379 -5.312 20.983 1.00 86.00 562 LYS A N 1
ATOM 4410 C CA . LYS A 1 562 ? -36.184 -6.288 21.724 1.00 86.00 562 LYS A CA 1
ATOM 4411 C C . LYS A 1 562 ? -36.878 -7.200 20.712 1.00 86.00 562 LYS A C 1
ATOM 4413 O O . LYS A 1 562 ? -37.847 -6.786 20.089 1.00 86.00 562 LYS A O 1
ATOM 4418 N N . GLU A 1 563 ? -36.398 -8.439 20.570 1.00 74.94 563 GLU A N 1
ATOM 4419 C CA . GLU A 1 563 ? -36.833 -9.394 19.526 1.00 74.94 563 GLU A CA 1
ATOM 4420 C C . GLU A 1 563 ? -38.358 -9.597 19.466 1.00 74.94 563 GLU A C 1
ATOM 4422 O O . GLU A 1 563 ? -38.949 -9.671 18.384 1.00 74.94 563 GLU A O 1
ATOM 4427 N N . ASN A 1 564 ? -39.001 -9.609 20.638 1.00 83.31 564 ASN A N 1
ATOM 4428 C CA . ASN A 1 564 ? -40.449 -9.763 20.800 1.00 83.31 564 ASN A CA 1
ATOM 4429 C C . ASN A 1 564 ? -41.193 -8.420 20.918 1.00 83.31 564 ASN A C 1
ATOM 4431 O O . ASN A 1 564 ? -42.310 -8.387 21.431 1.00 83.31 564 ASN A O 1
ATOM 4435 N N . ALA A 1 565 ? -40.578 -7.303 20.513 1.00 88.50 565 ALA A N 1
ATOM 4436 C CA . ALA A 1 565 ? -41.230 -6.002 20.544 1.00 88.50 565 ALA A CA 1
ATOM 4437 C C . ALA A 1 565 ? -42.425 -5.987 19.594 1.00 88.50 565 ALA A C 1
ATOM 4439 O O . ALA A 1 565 ? -42.316 -6.270 18.398 1.00 88.50 565 ALA A O 1
ATOM 4440 N N . THR A 1 566 ? -43.573 -5.611 20.138 1.00 92.00 566 THR A N 1
ATOM 4441 C CA . THR A 1 566 ? -44.767 -5.344 19.351 1.00 92.00 566 THR A CA 1
ATOM 4442 C C . THR A 1 566 ? -44.562 -4.096 18.498 1.00 92.00 566 THR A C 1
ATOM 4444 O O . THR A 1 566 ? -43.772 -3.202 18.817 1.00 92.00 566 THR A O 1
ATOM 4447 N N . ARG A 1 567 ? -45.335 -3.980 17.416 1.00 91.44 567 ARG A N 1
ATOM 4448 C CA . ARG A 1 567 ? -45.301 -2.784 16.569 1.00 91.44 567 ARG A CA 1
ATOM 4449 C C . ARG A 1 567 ? -45.602 -1.500 17.346 1.00 91.44 567 ARG A C 1
ATOM 4451 O O . ARG A 1 567 ? -44.974 -0.479 17.090 1.00 91.44 567 ARG A O 1
ATOM 4458 N N . ALA A 1 568 ? -46.502 -1.573 18.326 1.00 92.94 568 ALA A N 1
ATOM 4459 C CA . ALA A 1 568 ? -46.810 -0.454 19.208 1.00 92.94 568 ALA A CA 1
ATOM 4460 C C . ALA A 1 568 ? -45.587 -0.018 20.034 1.00 92.94 568 ALA A C 1
ATOM 4462 O O . ALA A 1 568 ? -45.311 1.174 20.117 1.00 92.94 568 ALA A O 1
ATOM 4463 N N . GLU A 1 569 ? -44.816 -0.962 20.581 1.00 92.00 569 GLU A N 1
ATOM 4464 C CA . GLU A 1 569 ? -43.588 -0.662 21.334 1.00 92.00 569 GLU A CA 1
ATOM 4465 C C . GLU A 1 569 ? -42.488 -0.064 20.450 1.00 92.00 569 GLU A C 1
ATOM 4467 O O . GLU A 1 569 ? -41.775 0.837 20.886 1.00 92.00 569 GLU A O 1
ATOM 4472 N N . ILE A 1 570 ? -42.361 -0.528 19.204 1.00 94.62 570 ILE A N 1
ATOM 4473 C CA . ILE A 1 570 ? -41.406 0.019 18.228 1.00 94.62 570 ILE A CA 1
ATOM 4474 C C . ILE A 1 570 ? -41.771 1.458 17.857 1.00 94.62 570 ILE A C 1
ATOM 4476 O O . ILE A 1 570 ? -40.904 2.333 17.825 1.00 94.62 570 ILE A O 1
ATOM 4480 N N . GLU A 1 571 ? -43.048 1.718 17.580 1.00 95.12 571 GLU A N 1
ATOM 4481 C CA . GLU A 1 571 ? -43.518 3.067 17.275 1.00 95.12 571 GLU A CA 1
ATOM 4482 C C . GLU A 1 571 ? -43.385 3.998 18.477 1.00 95.12 571 GLU A C 1
ATOM 4484 O O . GLU A 1 571 ? -42.985 5.147 18.314 1.00 95.12 571 GLU A O 1
ATOM 4489 N N . GLU A 1 572 ? -43.659 3.502 19.681 1.00 91.69 572 GLU A N 1
ATOM 4490 C CA . GLU A 1 572 ? -43.503 4.264 20.913 1.00 91.69 572 GLU A CA 1
ATOM 4491 C C . GLU A 1 572 ? -42.034 4.601 21.193 1.00 91.69 572 GLU A C 1
ATOM 4493 O O . GLU A 1 572 ? -41.697 5.762 21.415 1.00 91.69 572 GLU A O 1
ATOM 4498 N N . ALA A 1 573 ? -41.126 3.633 21.063 1.00 91.50 573 ALA A N 1
ATOM 4499 C CA . ALA A 1 573 ? -39.691 3.878 21.183 1.00 91.50 573 ALA A CA 1
ATOM 4500 C C . ALA A 1 573 ? -39.185 4.876 20.125 1.00 91.50 573 ALA A C 1
ATOM 4502 O O . ALA A 1 573 ? -38.347 5.733 20.413 1.00 91.50 573 ALA A O 1
ATOM 4503 N N . ALA A 1 574 ? -39.728 4.815 18.907 1.00 93.00 574 ALA A N 1
ATOM 4504 C CA . ALA A 1 574 ? -39.441 5.787 17.860 1.00 93.00 574 ALA A CA 1
ATOM 4505 C C . ALA A 1 574 ? -40.007 7.182 18.165 1.00 93.00 574 ALA A C 1
ATOM 4507 O O . ALA A 1 574 ? -39.376 8.168 17.796 1.00 93.00 574 ALA A O 1
ATOM 4508 N N . ARG A 1 575 ? -41.167 7.307 18.821 1.00 91.56 575 ARG A N 1
ATOM 4509 C CA . ARG A 1 575 ? -41.700 8.607 19.272 1.00 91.56 575 ARG A CA 1
ATOM 4510 C C . ARG A 1 575 ? -40.831 9.199 20.375 1.00 91.56 575 ARG A C 1
ATOM 4512 O O . ARG A 1 575 ? -40.460 10.364 20.273 1.00 91.56 575 ARG A O 1
ATOM 4519 N N . GLN A 1 576 ? -40.428 8.387 21.351 1.00 87.50 576 GLN A N 1
ATOM 4520 C CA . GLN A 1 576 ? -39.533 8.807 22.436 1.00 87.50 576 GLN A CA 1
ATOM 4521 C C . GLN A 1 576 ? -38.163 9.267 21.917 1.00 87.50 576 GLN A C 1
ATOM 4523 O O . GLN A 1 576 ? -37.593 10.217 22.440 1.00 87.50 576 GLN A O 1
ATOM 4528 N N . ALA A 1 577 ? -37.664 8.654 20.841 1.00 88.25 577 ALA A N 1
ATOM 4529 C CA . ALA A 1 577 ? -36.435 9.076 20.170 1.00 88.25 577 ALA A CA 1
ATOM 4530 C C . ALA A 1 577 ? -36.631 10.202 19.133 1.00 88.25 577 ALA A C 1
ATOM 4532 O O . ALA A 1 577 ? -35.718 10.482 18.356 1.00 88.25 577 ALA A O 1
ATOM 4533 N N . ASN A 1 578 ? -37.821 10.811 19.057 1.00 88.38 578 ASN A N 1
ATOM 4534 C CA . ASN A 1 578 ? -38.193 11.815 18.053 1.00 88.38 578 ASN A CA 1
ATOM 4535 C C . ASN A 1 578 ? -37.947 11.363 16.593 1.00 88.38 578 ASN A C 1
ATOM 4537 O O . ASN A 1 578 ? -37.646 12.154 15.699 1.00 88.38 578 ASN A O 1
ATOM 4541 N N . ALA A 1 579 ? -38.039 10.056 16.349 1.00 89.38 579 ALA A N 1
ATOM 4542 C CA . ALA A 1 579 ? -37.820 9.437 15.052 1.00 89.38 579 ALA A CA 1
ATOM 4543 C C . ALA A 1 579 ? -39.118 9.236 14.258 1.00 89.38 579 ALA A C 1
ATOM 4545 O O . ALA A 1 579 ? -39.107 9.258 13.032 1.00 89.38 579 ALA A O 1
ATOM 4546 N N . HIS A 1 580 ? -40.253 9.067 14.942 1.00 93.88 580 HIS A N 1
ATOM 4547 C CA . HIS A 1 580 ? -41.527 8.701 14.314 1.00 93.88 580 HIS A CA 1
ATOM 4548 C C . HIS A 1 580 ? -41.939 9.639 13.168 1.00 93.88 580 HIS A C 1
ATOM 4550 O O . HIS A 1 580 ? -42.288 9.172 12.088 1.00 93.88 580 HIS A O 1
ATOM 4556 N N . ASN A 1 581 ? -41.855 10.956 13.373 1.00 88.69 581 ASN A N 1
ATOM 4557 C CA . ASN A 1 581 ? -42.357 11.933 12.405 1.00 88.69 581 ASN A CA 1
ATOM 4558 C C . ASN A 1 581 ? -41.602 11.887 11.073 1.00 88.69 581 ASN A C 1
ATOM 4560 O O . ASN A 1 581 ? -42.240 11.865 10.023 1.00 88.69 581 ASN A O 1
ATOM 4564 N N . PHE A 1 582 ? -40.266 11.814 11.102 1.00 87.94 582 PHE A N 1
ATOM 4565 C CA . PHE A 1 582 ? -39.482 11.720 9.868 1.00 87.94 582 PHE A CA 1
ATOM 4566 C C . PHE A 1 582 ? -39.629 10.333 9.231 1.00 87.94 582 PHE A C 1
ATOM 4568 O O . PHE A 1 582 ? -39.761 10.232 8.016 1.00 87.94 582 PHE A O 1
ATOM 4575 N N . ILE A 1 583 ? -39.698 9.263 10.039 1.00 93.38 583 ILE A N 1
ATOM 4576 C CA . ILE A 1 583 ? -39.933 7.909 9.525 1.00 93.38 583 ILE A CA 1
ATOM 4577 C C . ILE A 1 583 ? -41.228 7.893 8.717 1.00 93.38 583 ILE A C 1
ATOM 4579 O O . ILE A 1 583 ? -41.256 7.338 7.628 1.00 93.38 583 ILE A O 1
ATOM 4583 N N . MET A 1 584 ? -42.286 8.543 9.201 1.00 93.94 584 MET A N 1
ATOM 4584 C CA . MET A 1 584 ? -43.580 8.596 8.520 1.00 93.94 584 MET A CA 1
ATOM 4585 C C . MET A 1 584 ? -43.587 9.435 7.232 1.00 93.94 584 MET A C 1
ATOM 4587 O O . MET A 1 584 ? -44.509 9.275 6.432 1.00 93.94 584 MET A O 1
ATOM 4591 N N . GLN A 1 585 ? -42.579 10.286 7.021 1.00 89.19 585 GLN A N 1
ATOM 4592 C CA . GLN A 1 585 ? -42.380 11.057 5.789 1.00 89.19 585 GLN A CA 1
ATOM 4593 C C . GLN A 1 585 ? -41.621 10.268 4.710 1.00 89.19 585 GLN A C 1
ATOM 4595 O O . GLN A 1 585 ? -41.650 10.655 3.543 1.00 89.19 585 GLN A O 1
ATOM 4600 N N . LEU A 1 586 ? -40.970 9.154 5.066 1.00 87.81 586 LEU A N 1
ATOM 4601 C CA . LEU A 1 586 ? -40.293 8.290 4.099 1.00 87.81 586 LEU A CA 1
ATOM 4602 C C . LEU A 1 586 ? -41.311 7.510 3.245 1.00 87.81 586 LEU A C 1
ATOM 4604 O O . LEU A 1 586 ? -42.348 7.094 3.774 1.00 87.81 586 LEU A O 1
ATOM 4608 N N . PRO A 1 587 ? -41.004 7.208 1.963 1.00 80.62 587 PRO A N 1
ATOM 4609 C CA . PRO A 1 587 ? -41.940 6.555 1.039 1.00 80.62 587 PRO A CA 1
ATOM 4610 C C . PRO A 1 587 ? -42.557 5.257 1.579 1.00 80.62 587 PRO A C 1
ATOM 4612 O O . PRO A 1 587 ? -43.757 5.032 1.443 1.00 80.62 587 PRO A O 1
ATOM 4615 N N . ASN A 1 588 ? -41.749 4.433 2.257 1.00 88.44 588 ASN A N 1
ATOM 4616 C CA . ASN A 1 588 ? -42.164 3.144 2.818 1.00 88.44 588 ASN A CA 1
ATOM 4617 C C . ASN A 1 588 ? -42.301 3.172 4.349 1.00 88.44 588 ASN A C 1
ATOM 4619 O O . ASN A 1 588 ? -42.444 2.129 4.991 1.00 88.44 588 ASN A O 1
ATOM 4623 N N . LYS A 1 589 ? -42.275 4.360 4.964 1.00 94.50 589 LYS A N 1
ATOM 4624 C CA . LYS A 1 589 ? -42.405 4.554 6.413 1.00 94.50 589 LYS A CA 1
ATOM 4625 C C . LYS A 1 589 ? -41.426 3.667 7.200 1.00 94.50 589 LYS A C 1
ATOM 4627 O O . LYS A 1 589 ? -40.245 3.598 6.871 1.00 94.50 589 LYS A O 1
ATOM 4632 N N . TYR A 1 590 ? -41.910 2.918 8.191 1.00 92.31 590 TYR A N 1
ATOM 4633 C CA . TYR A 1 590 ? -41.120 1.944 8.955 1.00 92.31 590 TYR A CA 1
ATOM 4634 C C . TYR A 1 590 ? -40.561 0.784 8.117 1.00 92.31 590 TYR A C 1
ATOM 4636 O O . TYR A 1 590 ? -39.564 0.189 8.514 1.00 92.31 590 TYR A O 1
ATOM 4644 N N . ALA A 1 591 ? -41.165 0.472 6.967 1.00 89.81 591 ALA A N 1
ATOM 4645 C CA . ALA A 1 591 ? -40.666 -0.552 6.051 1.00 89.81 591 ALA A CA 1
ATOM 4646 C C . ALA A 1 591 ? -39.531 -0.039 5.142 1.00 89.81 591 ALA A C 1
ATOM 4648 O O . ALA A 1 591 ? -38.984 -0.808 4.357 1.00 89.81 591 ALA A O 1
ATOM 4649 N N . THR A 1 592 ? -39.150 1.241 5.242 1.00 86.69 592 THR A N 1
ATOM 4650 C CA . THR A 1 592 ? -38.032 1.812 4.475 1.00 86.69 592 THR A CA 1
ATOM 4651 C C . THR A 1 592 ? -36.727 1.111 4.835 1.00 86.69 592 THR A C 1
ATOM 4653 O O . THR A 1 592 ? -36.344 1.088 6.003 1.00 86.69 592 THR A O 1
ATOM 4656 N N . VAL A 1 593 ? -36.057 0.536 3.836 1.00 83.06 593 VAL A N 1
ATOM 4657 C CA . VAL A 1 593 ? -34.773 -0.164 3.981 1.00 83.06 593 VAL A CA 1
ATOM 4658 C C . VAL A 1 593 ? -33.645 0.856 3.933 1.00 83.06 593 VAL A C 1
ATOM 4660 O O . VAL A 1 593 ? -33.499 1.533 2.931 1.00 83.06 593 VAL A O 1
ATOM 4663 N N . VAL A 1 594 ? -32.842 0.969 4.992 1.00 73.56 594 VAL A N 1
ATOM 4664 C CA . VAL A 1 594 ? -31.907 2.105 5.156 1.00 73.56 594 VAL A CA 1
ATOM 4665 C C . VAL A 1 594 ? -30.525 1.912 4.509 1.00 73.56 594 VAL A C 1
ATOM 4667 O O . VAL A 1 594 ? -29.708 2.833 4.534 1.00 73.56 594 VAL A O 1
ATOM 4670 N N . GLY A 1 595 ? -30.264 0.747 3.903 1.00 57.84 595 GLY A N 1
ATOM 4671 C CA . GLY A 1 595 ? -28.962 0.378 3.327 1.00 57.84 595 GLY A CA 1
ATOM 4672 C C . GLY A 1 595 ? -27.872 0.114 4.380 1.00 57.84 595 GLY A C 1
ATOM 4673 O O . GLY A 1 595 ? -28.091 0.304 5.580 1.00 57.84 595 GLY A O 1
ATOM 4674 N N . GLU A 1 596 ? -26.688 -0.346 3.955 1.00 52.56 596 GLU A N 1
ATOM 4675 C CA . GLU A 1 596 ? -25.553 -0.576 4.866 1.00 52.56 596 GLU A CA 1
ATOM 4676 C C . GLU A 1 596 ? -25.192 0.707 5.633 1.00 52.56 596 GLU A C 1
ATOM 4678 O O . GLU A 1 596 ? -25.170 1.805 5.072 1.00 52.56 596 GLU A O 1
ATOM 4683 N N . ARG A 1 597 ? -24.971 0.583 6.953 1.00 52.75 597 ARG A N 1
ATOM 4684 C CA . ARG A 1 597 ? -24.710 1.713 7.874 1.00 52.75 597 ARG A CA 1
ATOM 4685 C C . ARG A 1 597 ? -25.776 2.830 7.817 1.00 52.75 597 ARG A C 1
ATOM 4687 O O . ARG A 1 597 ? -25.521 3.962 8.241 1.00 52.75 597 ARG A O 1
ATOM 4694 N N . GLY A 1 598 ? -26.973 2.529 7.310 1.00 57.62 598 GLY A N 1
ATOM 4695 C CA . GLY A 1 598 ? -28.086 3.467 7.206 1.00 57.62 598 GLY A CA 1
ATOM 4696 C C . GLY A 1 598 ? -27.879 4.596 6.192 1.00 57.62 598 GLY A C 1
ATOM 4697 O O . GLY A 1 598 ? -28.393 5.683 6.432 1.00 57.62 598 GLY A O 1
ATOM 4698 N N . ILE A 1 599 ? -27.088 4.405 5.126 1.00 57.06 599 ILE A N 1
ATOM 4699 C CA . ILE A 1 599 ? -26.681 5.452 4.160 1.00 57.06 599 ILE A CA 1
ATOM 4700 C C . ILE A 1 599 ? -27.826 6.331 3.619 1.00 57.06 599 ILE A C 1
ATOM 4702 O O . ILE A 1 599 ? -27.589 7.479 3.263 1.00 57.06 599 ILE A O 1
ATOM 4706 N N . GLN A 1 600 ? -29.062 5.827 3.611 1.00 61.97 600 GLN A N 1
ATOM 4707 C CA . GLN A 1 600 ? -30.250 6.563 3.164 1.00 61.97 600 GLN A CA 1
ATOM 4708 C C . GLN A 1 600 ? -30.830 7.535 4.208 1.00 61.97 600 GLN A C 1
ATOM 4710 O O . GLN A 1 600 ? -31.835 8.187 3.942 1.00 61.97 600 GLN A O 1
ATOM 4715 N N . LEU A 1 601 ? -30.225 7.623 5.393 1.00 71.81 601 LEU A N 1
ATOM 4716 C CA . LEU A 1 601 ? -30.612 8.522 6.477 1.00 71.81 601 LEU A CA 1
ATOM 4717 C C . LEU A 1 601 ? -29.512 9.561 6.734 1.00 71.81 601 LEU A C 1
ATOM 4719 O O . LEU A 1 601 ? -28.318 9.253 6.676 1.00 71.81 601 LEU A O 1
ATOM 4723 N N . SER A 1 602 ? -29.900 10.780 7.098 1.00 68.50 602 SER A N 1
ATOM 4724 C CA . SER A 1 602 ? -28.973 11.791 7.620 1.00 68.50 602 SER A CA 1
ATOM 4725 C C . SER A 1 602 ? -28.346 11.355 8.955 1.00 68.50 602 SER A C 1
ATOM 4727 O O . SER A 1 602 ? -28.861 10.475 9.649 1.00 68.50 602 SER A O 1
ATOM 4729 N N . GLY A 1 603 ? -27.235 11.982 9.363 1.00 62.25 603 GLY A N 1
ATOM 4730 C CA . GLY A 1 603 ? -26.554 11.662 10.629 1.00 62.25 603 GLY A CA 1
ATOM 4731 C C . GLY A 1 603 ? -27.472 11.747 11.858 1.00 62.25 603 GLY A C 1
ATOM 4732 O O . GLY A 1 603 ? -27.488 10.831 12.680 1.00 62.25 603 GLY A O 1
ATOM 4733 N N . GLY A 1 604 ? -28.311 12.786 11.934 1.00 69.44 604 GLY A N 1
ATOM 4734 C CA . GLY A 1 604 ? -29.292 12.943 13.013 1.00 69.44 604 GLY A CA 1
ATOM 4735 C C . GLY A 1 604 ? -30.412 11.899 12.967 1.00 69.44 604 GLY A C 1
ATOM 4736 O O . GLY A 1 604 ? -30.821 11.374 14.001 1.00 69.44 604 GLY A O 1
ATOM 4737 N N . GLU A 1 605 ? -30.888 11.525 11.778 1.00 81.88 605 GLU A N 1
ATOM 4738 C CA . GLU A 1 605 ? -31.891 10.462 11.626 1.00 81.88 605 GLU A CA 1
ATOM 4739 C C . GLU A 1 605 ? -31.343 9.094 12.039 1.00 81.88 605 GLU A C 1
ATOM 4741 O O . GLU A 1 605 ? -32.027 8.356 12.751 1.00 81.88 605 GLU A O 1
ATOM 4746 N N . LYS A 1 606 ? -30.090 8.781 11.681 1.00 78.69 606 LYS A N 1
ATOM 4747 C CA . LYS A 1 606 ? -29.398 7.561 12.127 1.00 78.69 606 LYS A CA 1
ATOM 4748 C C . LYS A 1 606 ? -29.327 7.485 13.648 1.00 78.69 606 LYS A C 1
ATOM 4750 O O . LYS A 1 606 ? -29.705 6.465 14.223 1.00 78.69 606 LYS A O 1
ATOM 4755 N N . GLN A 1 607 ? -28.886 8.561 14.301 1.00 73.12 607 GLN A N 1
ATOM 4756 C CA . GLN A 1 607 ? -28.779 8.610 15.761 1.00 73.12 607 GLN A CA 1
ATOM 4757 C C . GLN A 1 607 ? -30.139 8.406 16.439 1.00 73.12 607 GLN A C 1
ATOM 4759 O O . GLN A 1 607 ? -30.235 7.630 17.387 1.00 73.12 607 GLN A O 1
ATOM 4764 N N . ARG A 1 608 ? -31.215 9.003 15.910 1.00 85.38 608 ARG A N 1
ATOM 4765 C CA . ARG A 1 608 ? -32.575 8.814 16.444 1.00 85.38 608 ARG A CA 1
ATOM 4766 C C . ARG A 1 608 ? -33.105 7.385 16.261 1.00 85.38 608 ARG A C 1
ATOM 4768 O O . ARG A 1 608 ? -33.771 6.871 17.155 1.00 85.38 608 ARG A O 1
ATOM 4775 N N . VAL A 1 609 ? -32.771 6.692 15.167 1.00 88.19 609 VAL A N 1
ATOM 4776 C CA . VAL A 1 609 ? -33.117 5.261 14.993 1.00 88.19 609 VAL A CA 1
ATOM 4777 C C . VAL A 1 609 ? -32.332 4.370 15.962 1.00 88.19 609 VAL A C 1
ATOM 4779 O O . VAL A 1 609 ? -32.905 3.456 16.558 1.00 88.19 609 VAL A O 1
ATOM 4782 N N . VAL A 1 610 ? -31.041 4.645 16.177 1.00 82.94 610 VAL A N 1
ATOM 4783 C CA . VAL A 1 610 ? -30.215 3.925 17.166 1.00 82.94 610 VAL A CA 1
ATOM 4784 C C . VAL A 1 610 ? -30.722 4.168 18.591 1.00 82.94 610 VAL A C 1
ATOM 4786 O O . VAL A 1 610 ? -30.794 3.233 19.390 1.00 82.94 610 VAL A O 1
ATOM 4789 N N . LEU A 1 611 ? -31.136 5.397 18.902 1.00 84.12 611 LEU A N 1
ATOM 4790 C CA . LEU A 1 611 ? -31.742 5.739 20.183 1.00 84.12 611 LEU A CA 1
ATOM 4791 C C . LEU A 1 611 ? -33.071 4.997 20.381 1.00 84.12 611 LEU A C 1
ATOM 4793 O O . LEU A 1 611 ? -33.260 4.368 21.417 1.00 84.12 611 LEU A O 1
ATOM 4797 N N . ALA A 1 612 ? -33.950 4.958 19.373 1.00 90.06 612 ALA A N 1
ATOM 4798 C CA . ALA A 1 612 ? -35.190 4.174 19.418 1.00 90.06 612 ALA A CA 1
ATOM 4799 C C . ALA A 1 612 ? -34.923 2.678 19.683 1.00 90.06 612 ALA A C 1
ATOM 4801 O O . ALA A 1 612 ? -35.582 2.064 20.524 1.00 90.06 612 ALA A O 1
ATOM 4802 N N . ARG A 1 613 ? -33.902 2.097 19.036 1.00 88.56 613 ARG A N 1
ATOM 4803 C CA . ARG A 1 613 ? -33.440 0.722 19.301 1.00 88.56 613 ARG A CA 1
ATOM 4804 C C . ARG A 1 613 ? -32.983 0.531 20.751 1.00 88.56 613 ARG A C 1
ATOM 4806 O O . ARG A 1 613 ? -33.212 -0.525 21.332 1.00 88.56 613 ARG A O 1
ATOM 4813 N N . ALA A 1 614 ? -32.318 1.513 21.352 1.00 84.50 614 ALA A N 1
ATOM 4814 C CA . ALA A 1 614 ? -31.953 1.438 22.765 1.00 84.50 614 ALA A CA 1
ATOM 4815 C C . ALA A 1 614 ? -33.190 1.551 23.675 1.00 84.50 614 ALA A C 1
ATOM 4817 O O . ALA A 1 614 ? -33.290 0.852 24.684 1.00 84.50 614 ALA A O 1
ATOM 4818 N N . LEU A 1 615 ? -34.158 2.396 23.311 1.00 88.06 615 LEU A N 1
ATOM 4819 C CA . LEU A 1 615 ? -35.339 2.685 24.122 1.00 88.06 615 LEU A CA 1
ATOM 4820 C C . LEU A 1 615 ? -36.364 1.555 24.160 1.00 88.06 615 LEU A C 1
ATOM 4822 O O . LEU A 1 615 ? -36.967 1.356 25.217 1.00 88.06 615 LEU A O 1
ATOM 4826 N N . VAL A 1 616 ? -36.512 0.781 23.078 1.00 92.00 616 VAL A N 1
ATOM 4827 C CA . VAL A 1 616 ? -37.466 -0.345 23.012 1.00 92.00 616 VAL A CA 1
ATOM 4828 C C . VAL A 1 616 ? -37.160 -1.444 24.046 1.00 92.00 616 VAL A C 1
ATOM 4830 O O . VAL A 1 616 ? -38.053 -2.186 24.448 1.00 92.00 616 VAL A O 1
ATOM 4833 N N . LYS A 1 617 ? -35.913 -1.516 24.539 1.00 87.75 617 LYS A N 1
ATOM 4834 C CA . LYS A 1 617 ? -35.485 -2.403 25.639 1.00 87.75 617 LYS A CA 1
ATOM 4835 C C . LYS A 1 617 ? -35.993 -1.979 27.018 1.00 87.75 617 LYS A C 1
ATOM 4837 O O . LYS A 1 617 ? -35.861 -2.753 27.957 1.00 87.75 617 LYS A O 1
ATOM 4842 N N . GLN A 1 618 ? -36.492 -0.750 27.156 1.00 86.19 618 GLN A N 1
ATOM 4843 C CA . GLN A 1 618 ? -36.779 -0.113 28.446 1.00 86.19 618 GLN A CA 1
ATOM 4844 C C . GLN A 1 618 ? -35.613 -0.219 29.464 1.00 86.19 618 GLN A C 1
ATOM 4846 O O . GLN A 1 618 ? -35.823 -0.659 30.593 1.00 86.19 618 GLN A O 1
ATOM 4851 N N . PRO A 1 619 ? -34.361 0.143 29.103 1.00 84.44 619 PRO A N 1
ATOM 4852 C CA . PRO A 1 619 ? -33.225 0.044 30.014 1.00 84.44 619 PRO A CA 1
ATOM 4853 C C . PRO A 1 619 ? -33.394 0.901 31.272 1.00 84.44 619 PRO A C 1
ATOM 4855 O O . PRO A 1 619 ? -33.731 2.081 31.188 1.00 84.44 619 PRO A O 1
ATOM 4858 N N . ALA A 1 620 ? -33.054 0.318 32.424 1.00 86.00 620 ALA A N 1
ATOM 4859 C CA . ALA A 1 620 ? -32.944 1.034 33.695 1.00 86.00 620 ALA A CA 1
ATOM 4860 C C . ALA A 1 620 ? -31.722 1.978 33.742 1.00 86.00 620 ALA A C 1
ATOM 4862 O O . ALA A 1 620 ? -31.763 3.003 34.423 1.00 86.00 620 ALA A O 1
ATOM 4863 N N . LEU A 1 621 ? -30.657 1.637 33.000 1.00 85.31 621 LEU A N 1
ATOM 4864 C CA . LEU A 1 621 ? -29.426 2.417 32.852 1.00 85.31 621 LEU A CA 1
ATOM 4865 C C . LEU A 1 621 ? -29.162 2.725 31.372 1.00 85.31 621 LEU A C 1
ATOM 4867 O O . LEU A 1 621 ? -29.039 1.805 30.563 1.00 85.31 621 LEU A O 1
ATOM 4871 N N . LEU A 1 622 ? -29.030 4.004 31.033 1.00 84.00 622 LEU A N 1
ATOM 4872 C CA . LEU A 1 622 ? -28.682 4.492 29.702 1.00 84.00 622 LEU A CA 1
ATOM 4873 C C . LEU A 1 622 ? -27.280 5.121 29.734 1.00 84.00 622 LEU A C 1
ATOM 4875 O O . LEU A 1 622 ? -27.008 5.995 30.554 1.00 84.00 622 LEU A O 1
ATOM 4879 N N . LEU A 1 623 ? -26.382 4.668 28.859 1.00 84.62 623 LEU A N 1
ATOM 4880 C CA . LEU A 1 623 ? -25.044 5.244 28.688 1.00 84.62 623 LEU A CA 1
ATOM 4881 C C . LEU A 1 623 ? -25.002 5.981 27.351 1.00 84.62 623 LEU A C 1
ATOM 4883 O O . LEU A 1 623 ? -25.259 5.374 26.311 1.00 84.62 623 LEU A O 1
ATOM 4887 N N . LEU A 1 624 ? -24.698 7.273 27.387 1.00 81.38 624 LEU A N 1
ATOM 4888 C CA . LEU A 1 624 ? -24.620 8.141 26.219 1.00 81.38 624 LEU A CA 1
ATOM 4889 C C . LEU A 1 624 ? -23.188 8.657 26.101 1.00 81.38 624 LEU A C 1
ATOM 4891 O O . LEU A 1 624 ? -22.764 9.473 26.914 1.00 81.38 624 LEU A O 1
ATOM 4895 N N . ASP A 1 625 ? -22.450 8.163 25.112 1.00 81.44 625 ASP A N 1
ATOM 4896 C CA . ASP A 1 625 ? -21.064 8.556 24.851 1.00 81.44 625 ASP A CA 1
ATOM 4897 C C . ASP A 1 625 ? -21.016 9.456 23.617 1.00 81.44 625 ASP A C 1
ATOM 4899 O O . ASP A 1 625 ? -21.343 9.011 22.519 1.00 81.44 625 ASP A O 1
ATOM 4903 N N . GLU A 1 626 ? -20.731 10.741 23.825 1.00 72.56 626 GLU A N 1
ATOM 4904 C CA . GLU A 1 626 ? -20.715 11.782 22.791 1.00 72.56 626 GLU A CA 1
ATOM 4905 C C . GLU A 1 626 ? -21.941 11.784 21.856 1.00 72.56 626 GLU A C 1
ATOM 4907 O O . GLU A 1 626 ? -21.837 11.999 20.651 1.00 72.56 626 GLU A O 1
ATOM 4912 N N . ALA A 1 627 ? -23.140 11.577 22.402 1.00 66.00 627 ALA A N 1
ATOM 4913 C CA . ALA A 1 627 ? -24.346 11.313 21.609 1.00 66.00 627 ALA A CA 1
ATOM 4914 C C . ALA A 1 627 ? -24.770 12.429 20.620 1.00 66.00 627 ALA A C 1
ATOM 4916 O O . ALA A 1 627 ? -25.642 12.192 19.787 1.00 66.00 627 ALA A O 1
ATOM 4917 N N . THR A 1 628 ? -24.174 13.623 20.693 1.00 66.94 628 THR A N 1
ATOM 4918 C CA . THR A 1 628 ? -24.430 14.769 19.801 1.00 66.94 628 THR A CA 1
ATOM 4919 C C . THR A 1 628 ? -23.204 15.218 18.996 1.00 66.94 628 THR A C 1
ATOM 4921 O O . THR A 1 628 ? -23.254 16.257 18.331 1.00 66.94 628 THR A O 1
ATOM 4924 N N . SER A 1 629 ? -22.091 14.472 19.022 1.00 61.06 629 SER A N 1
ATOM 4925 C CA . SER A 1 629 ? -20.918 14.814 18.212 1.00 61.06 629 SER A CA 1
ATOM 4926 C C . SER A 1 629 ? -21.206 14.633 16.710 1.00 61.06 629 SER A C 1
ATOM 4928 O O . SER A 1 629 ? -22.033 13.816 16.302 1.00 61.06 629 SER A O 1
ATOM 4930 N N . ALA A 1 630 ? -20.557 15.455 15.875 1.00 52.91 630 ALA A N 1
ATOM 4931 C CA . ALA A 1 630 ? -20.673 15.454 14.408 1.00 52.91 630 ALA A CA 1
ATOM 4932 C C . ALA A 1 630 ? -22.044 15.846 13.792 1.00 52.91 630 ALA A C 1
ATOM 4934 O O . ALA A 1 630 ? -22.306 15.516 12.635 1.00 52.91 630 ALA A O 1
ATOM 4935 N N . LEU A 1 631 ? -22.895 16.595 14.509 1.00 57.56 631 LEU A N 1
ATOM 4936 C CA . LEU A 1 631 ? -24.130 17.186 13.965 1.00 57.56 631 LEU A CA 1
ATOM 4937 C C . LEU A 1 631 ? -23.997 18.693 13.684 1.00 57.56 631 LEU A C 1
ATOM 4939 O O . LEU A 1 631 ? -23.229 19.393 14.342 1.00 57.56 631 LEU A O 1
ATOM 4943 N N . ASP A 1 632 ? -24.774 19.203 12.721 1.00 54.97 632 ASP A N 1
ATOM 4944 C CA . ASP A 1 632 ? -24.983 20.647 12.552 1.00 54.97 632 ASP A CA 1
ATOM 4945 C C . ASP A 1 632 ? -25.860 21.226 13.684 1.00 54.97 632 ASP A C 1
ATOM 4947 O O . ASP A 1 632 ? -26.626 20.504 14.322 1.00 54.97 632 ASP A O 1
ATOM 4951 N N . ASN A 1 633 ? -25.780 22.541 13.921 1.00 51.31 633 ASN A N 1
ATOM 4952 C CA . ASN A 1 633 ? -26.477 23.208 15.035 1.00 51.31 633 ASN A CA 1
ATOM 4953 C C . ASN A 1 633 ? -28.012 23.026 15.018 1.00 51.31 633 ASN A C 1
ATOM 4955 O O . ASN A 1 633 ? -28.653 23.123 16.066 1.00 51.31 633 ASN A O 1
ATOM 4959 N N . THR A 1 634 ? -28.621 22.794 13.847 1.00 57.00 634 THR A N 1
ATOM 4960 C CA . THR A 1 634 ? -30.081 22.639 13.711 1.00 57.00 634 THR A CA 1
ATOM 4961 C C . THR A 1 634 ? -30.505 21.219 14.092 1.00 57.00 634 THR A C 1
ATOM 4963 O O . THR A 1 634 ? -31.460 21.036 14.846 1.00 57.00 634 THR A O 1
ATOM 4966 N N . ASN A 1 635 ? -29.757 20.215 13.630 1.00 60.56 635 ASN A N 1
ATOM 4967 C CA . ASN A 1 635 ? -29.942 18.805 13.960 1.00 60.56 635 ASN A CA 1
ATOM 4968 C C . ASN A 1 635 ? -29.535 18.484 15.405 1.00 60.56 635 ASN A C 1
ATOM 4970 O O . ASN A 1 635 ? -30.201 17.673 16.048 1.00 60.56 635 ASN A O 1
ATOM 4974 N N . GLU A 1 636 ? -28.508 19.151 15.943 1.00 68.50 636 GLU A N 1
ATOM 4975 C CA . GLU A 1 636 ? -28.046 18.993 17.329 1.00 68.50 636 GLU A CA 1
ATOM 4976 C C . GLU A 1 636 ? -29.173 19.273 18.327 1.00 68.50 636 GLU A C 1
ATOM 4978 O O . GLU A 1 636 ? -29.384 18.487 19.247 1.00 68.50 636 GLU A O 1
ATOM 4983 N N . LYS A 1 637 ? -29.973 20.325 18.105 1.00 72.69 637 LYS A N 1
ATOM 4984 C CA . LYS A 1 637 ? -31.105 20.655 18.982 1.00 72.69 637 LYS A CA 1
ATOM 4985 C C . LYS A 1 637 ? -32.178 19.562 18.988 1.00 72.69 637 LYS A C 1
ATOM 4987 O O . LYS A 1 637 ? -32.651 19.172 20.051 1.00 72.69 637 LYS A O 1
ATOM 4992 N N . ILE A 1 638 ? -32.533 19.038 17.814 1.00 72.56 638 ILE A N 1
ATOM 4993 C CA . ILE A 1 638 ? -33.580 18.013 17.683 1.00 72.56 638 ILE A CA 1
ATOM 4994 C C . ILE A 1 638 ? -33.125 16.683 18.304 1.00 72.56 638 ILE A C 1
ATOM 4996 O O . ILE A 1 638 ? -33.925 15.968 18.910 1.00 72.56 638 ILE A O 1
ATOM 5000 N N . VAL A 1 639 ? -31.844 16.336 18.154 1.00 73.62 639 VAL A N 1
ATOM 5001 C CA . VAL A 1 639 ? -31.265 15.142 18.784 1.00 73.62 639 VAL A CA 1
ATOM 5002 C C . VAL A 1 639 ? -31.126 15.334 20.294 1.00 73.62 639 VAL A C 1
ATOM 5004 O O . VAL A 1 639 ? -31.452 14.415 21.039 1.00 73.62 639 VAL A O 1
ATOM 5007 N N . GLN A 1 640 ? -30.748 16.523 20.768 1.00 77.12 640 GLN A N 1
ATOM 5008 C CA . GLN A 1 640 ? -30.696 16.823 22.199 1.00 77.12 640 GLN A CA 1
ATOM 5009 C C . GLN A 1 640 ? -32.077 16.701 22.858 1.00 77.12 640 GLN A C 1
ATOM 5011 O O . GLN A 1 640 ? -32.191 16.075 23.907 1.00 77.12 640 GLN A O 1
ATOM 5016 N N . GLU A 1 641 ? -33.137 17.205 22.221 1.00 79.81 641 GLU A N 1
ATOM 5017 C CA . GLU A 1 641 ? -34.516 17.038 22.702 1.00 79.81 641 GLU A CA 1
ATOM 5018 C C . GLU A 1 641 ? -34.920 15.554 22.782 1.00 79.81 641 GLU A C 1
ATOM 5020 O O . GLU A 1 641 ? -35.564 15.132 23.744 1.00 79.81 641 GLU A O 1
ATOM 5025 N N . ALA A 1 642 ? -34.505 14.742 21.804 1.00 79.38 642 ALA A N 1
ATOM 5026 C CA . ALA A 1 642 ? -34.733 13.298 21.818 1.00 79.38 642 ALA A CA 1
ATOM 5027 C C . ALA A 1 642 ? -33.972 12.595 22.954 1.00 79.38 642 ALA A C 1
ATOM 5029 O O . ALA A 1 642 ? -34.517 11.702 23.603 1.00 79.38 642 ALA A O 1
ATOM 5030 N N . LEU A 1 643 ? -32.725 12.999 23.218 1.00 81.50 643 LEU A N 1
ATOM 5031 C CA . LEU A 1 643 ? -31.922 12.473 24.323 1.00 81.50 643 LEU A CA 1
ATOM 5032 C C . LEU A 1 643 ? -32.512 12.873 25.680 1.00 81.50 643 LEU A C 1
ATOM 5034 O O . LEU A 1 643 ? -32.623 12.025 26.561 1.00 81.50 643 LEU A O 1
ATOM 5038 N N . ASP A 1 644 ? -32.952 14.122 25.841 1.00 81.50 644 ASP A N 1
ATOM 5039 C CA . ASP A 1 644 ? -33.575 14.607 27.076 1.00 81.50 644 ASP A CA 1
ATOM 5040 C C . ASP A 1 644 ? -34.866 13.830 27.398 1.00 81.50 644 ASP A C 1
ATOM 5042 O O . ASP A 1 644 ? -35.087 13.441 28.547 1.00 81.50 644 ASP A O 1
ATOM 5046 N N . GLN A 1 645 ? -35.696 13.543 26.386 1.00 81.12 645 GLN A N 1
ATOM 5047 C CA . GLN A 1 645 ? -36.878 12.680 26.521 1.00 81.12 645 GLN A CA 1
ATOM 5048 C C . GLN A 1 645 ? -36.493 11.237 26.871 1.00 81.12 645 GLN A C 1
ATOM 5050 O O . GLN A 1 645 ? -37.040 10.653 27.806 1.00 81.12 645 GLN A O 1
ATOM 5055 N N . ALA A 1 646 ? -35.501 10.679 26.173 1.00 81.25 646 ALA A N 1
ATOM 5056 C CA . ALA A 1 646 ? -34.982 9.334 26.411 1.00 81.25 646 ALA A CA 1
ATOM 5057 C C . ALA A 1 646 ? -34.434 9.130 27.836 1.00 81.25 646 ALA A C 1
ATOM 5059 O O . ALA A 1 646 ? -34.492 8.017 28.362 1.00 81.25 646 ALA A O 1
ATOM 5060 N N . CYS A 1 647 ? -33.911 10.189 28.463 1.00 83.00 647 CYS A N 1
ATOM 5061 C CA . CYS A 1 647 ? -33.368 10.160 29.821 1.00 83.00 647 CYS A CA 1
ATOM 5062 C C . CYS A 1 647 ? -34.447 10.098 30.917 1.00 83.00 647 CYS A C 1
ATOM 5064 O O . CYS A 1 647 ? -34.133 9.763 32.063 1.00 83.00 647 CYS A O 1
ATOM 5066 N N . GLN A 1 648 ? -35.707 10.436 30.617 1.00 81.31 648 GLN A N 1
ATOM 5067 C CA . GLN A 1 648 ? -36.756 10.515 31.635 1.00 81.31 648 GLN A CA 1
ATOM 5068 C C . GLN A 1 648 ? -37.061 9.143 32.249 1.00 81.31 648 GLN A C 1
ATOM 5070 O O . GLN A 1 648 ? -37.252 8.145 31.556 1.00 81.31 648 GLN A O 1
ATOM 5075 N N . GLY A 1 649 ? -37.114 9.098 33.584 1.00 82.00 649 GLY A N 1
ATOM 5076 C CA . GLY A 1 649 ? -37.424 7.878 34.336 1.00 82.00 649 GLY A CA 1
ATOM 5077 C C . GLY A 1 649 ? -36.309 6.825 34.347 1.00 82.00 649 GLY A C 1
ATOM 5078 O O . GLY A 1 649 ? -36.566 5.692 34.748 1.00 82.00 649 GLY A O 1
ATOM 5079 N N . ARG A 1 650 ? -35.086 7.170 33.915 1.00 86.06 650 ARG A N 1
ATOM 5080 C CA . ARG A 1 650 ? -33.952 6.238 33.798 1.00 86.06 650 ARG A CA 1
ATOM 5081 C C . ARG A 1 650 ? -32.698 6.812 34.442 1.00 86.06 650 ARG A C 1
ATOM 5083 O O . ARG A 1 650 ? -32.480 8.024 34.445 1.00 86.06 650 ARG A O 1
ATOM 5090 N N . THR A 1 651 ? -31.835 5.945 34.964 1.00 89.56 651 THR A N 1
ATOM 5091 C CA . THR A 1 651 ? -30.481 6.368 35.330 1.00 89.56 651 THR A CA 1
ATOM 5092 C C . THR A 1 651 ? -29.703 6.581 34.041 1.00 89.56 651 THR A C 1
ATOM 5094 O O . THR A 1 651 ? -29.558 5.650 33.259 1.00 89.56 651 THR A O 1
ATOM 5097 N N . THR A 1 652 ? -29.214 7.795 33.800 1.00 86.56 652 THR A N 1
ATOM 5098 C CA . THR A 1 652 ? -28.494 8.115 32.562 1.00 86.56 652 THR A CA 1
ATOM 5099 C C . THR A 1 652 ? -27.117 8.675 32.886 1.00 86.56 652 THR A C 1
ATOM 5101 O O . THR A 1 652 ? -27.004 9.615 33.673 1.00 86.56 652 THR A O 1
ATOM 5104 N N . ILE A 1 653 ? -26.076 8.088 32.295 1.00 88.88 653 ILE A N 1
ATOM 5105 C CA . ILE A 1 653 ? -24.702 8.595 32.342 1.00 88.88 653 ILE A CA 1
ATOM 5106 C C . ILE A 1 653 ? -24.390 9.166 30.966 1.00 88.88 653 ILE A C 1
ATOM 5108 O O . ILE A 1 653 ? -24.455 8.447 29.971 1.00 88.88 653 ILE A O 1
ATOM 5112 N N . VAL A 1 654 ? -24.059 10.453 30.927 1.00 84.94 654 VAL A N 1
ATOM 5113 C CA . VAL A 1 654 ? -23.720 11.168 29.695 1.00 84.94 654 VAL A CA 1
ATOM 5114 C C . VAL A 1 654 ? -22.260 11.584 29.752 1.00 84.94 654 VAL A C 1
ATOM 5116 O O . VAL A 1 654 ? -21.837 12.237 30.706 1.00 84.94 654 VAL A O 1
ATOM 5119 N N . ILE A 1 655 ? -21.505 11.204 28.730 1.00 85.69 655 ILE A N 1
ATOM 5120 C CA . ILE A 1 655 ? -20.120 11.604 28.502 1.00 85.69 655 ILE A CA 1
ATOM 5121 C C . ILE A 1 655 ? -20.145 12.588 27.335 1.00 85.69 655 ILE A C 1
ATOM 5123 O O . ILE A 1 655 ? -20.625 12.262 26.251 1.00 85.69 655 ILE A O 1
ATOM 5127 N N . ALA A 1 656 ? -19.678 13.814 27.557 1.00 76.00 656 ALA A N 1
ATOM 5128 C CA . ALA A 1 656 ? -19.613 14.820 26.506 1.00 76.00 656 ALA A CA 1
ATOM 5129 C C . ALA A 1 656 ? -18.512 15.848 26.776 1.00 76.00 656 ALA A C 1
ATOM 5131 O O . ALA A 1 656 ? -18.225 16.188 27.923 1.00 76.00 656 ALA A O 1
ATOM 5132 N N . HIS A 1 657 ? -17.961 16.407 25.700 1.00 72.88 657 HIS A N 1
ATOM 5133 C CA . HIS A 1 657 ? -17.010 17.523 25.756 1.00 72.88 657 HIS A CA 1
ATOM 5134 C C . HIS A 1 657 ? -17.679 18.903 25.721 1.00 72.88 657 HIS A C 1
ATOM 5136 O O . HIS A 1 657 ? -17.023 19.917 25.953 1.00 72.88 657 HIS A O 1
ATOM 5142 N N . ARG A 1 658 ? -18.980 18.961 25.410 1.00 68.56 658 ARG A N 1
ATOM 5143 C CA . ARG A 1 658 ? -19.762 20.200 25.341 1.00 68.56 658 ARG A CA 1
ATOM 5144 C C . ARG A 1 658 ? -20.674 20.303 26.552 1.00 68.56 658 ARG A C 1
ATOM 5146 O O . ARG A 1 658 ? -21.442 19.383 26.829 1.00 68.56 658 ARG A O 1
ATOM 5153 N N . LEU A 1 659 ? -20.651 21.456 27.218 1.00 69.00 659 LEU A N 1
ATOM 5154 C CA . LEU A 1 659 ? -21.510 21.715 28.373 1.00 69.00 659 LEU A CA 1
ATOM 5155 C C . LEU A 1 659 ? -23.003 21.602 28.016 1.00 69.00 659 LEU A C 1
ATOM 5157 O O . LEU A 1 659 ? -23.777 21.091 28.817 1.00 69.00 659 LEU A O 1
ATOM 5161 N N . SER A 1 660 ? -23.398 21.990 26.799 1.00 68.06 660 SER A N 1
ATOM 5162 C CA . SER A 1 660 ? -24.783 21.904 26.306 1.00 68.06 660 SER A CA 1
ATOM 5163 C C . SER A 1 660 ? -25.371 20.488 26.348 1.00 68.06 660 SER A C 1
ATOM 5165 O O . SER A 1 660 ? -26.567 20.344 26.581 1.00 68.06 660 SER A O 1
ATOM 5167 N N . ALA A 1 661 ? -24.549 19.449 26.178 1.00 69.38 661 ALA A N 1
ATOM 5168 C CA . ALA A 1 661 ? -24.995 18.054 26.191 1.00 69.38 661 ALA A CA 1
ATOM 5169 C C . ALA A 1 661 ? -25.199 17.494 27.612 1.00 69.38 661 ALA A C 1
ATOM 5171 O O . ALA A 1 661 ? -25.918 16.514 27.797 1.00 69.38 661 ALA A O 1
ATOM 5172 N N . VAL A 1 662 ? -24.583 18.118 28.624 1.00 76.81 662 VAL A N 1
ATOM 5173 C CA . VAL A 1 662 ? -24.645 17.698 30.039 1.00 76.81 662 VAL A CA 1
ATOM 5174 C C . VAL A 1 662 ? -25.345 18.717 30.940 1.00 76.81 662 VAL A C 1
ATOM 5176 O O . VAL A 1 662 ? -25.538 18.454 32.123 1.00 76.81 662 VAL A O 1
ATOM 5179 N N . GLN A 1 663 ? -25.783 19.856 30.394 1.00 72.44 663 GLN A N 1
ATOM 5180 C CA . GLN A 1 663 ? -26.416 20.956 31.138 1.00 72.44 663 GLN A CA 1
ATOM 5181 C C . GLN A 1 663 ? -27.660 20.522 31.931 1.00 72.44 663 GLN A C 1
ATOM 5183 O O . GLN A 1 663 ? -27.992 21.104 32.964 1.00 72.44 663 GLN A O 1
ATOM 5188 N N . ASN A 1 664 ? -28.351 19.485 31.452 1.00 73.75 664 ASN A N 1
ATOM 5189 C CA . ASN A 1 664 ? -29.566 18.953 32.062 1.00 73.75 664 ASN A CA 1
ATOM 5190 C C . ASN A 1 664 ? -29.293 17.831 33.076 1.00 73.75 664 ASN A C 1
ATOM 5192 O O . ASN A 1 664 ? -30.232 17.332 33.696 1.00 73.75 664 ASN A O 1
ATOM 5196 N N . ALA A 1 665 ? -28.033 17.439 33.286 1.00 80.12 665 ALA A N 1
ATOM 5197 C CA . ALA A 1 665 ? -27.685 16.378 34.219 1.00 80.12 665 ALA A CA 1
ATOM 5198 C C . ALA A 1 665 ? -27.925 16.794 35.682 1.00 80.12 665 ALA A C 1
ATOM 5200 O O . ALA A 1 665 ? -27.717 17.937 36.089 1.00 80.12 665 ALA A O 1
ATOM 5201 N N . HIS A 1 666 ? -28.340 15.829 36.505 1.00 84.00 666 HIS A N 1
ATOM 5202 C CA . HIS A 1 666 ? -28.502 16.021 37.952 1.00 84.00 666 HIS A CA 1
ATOM 5203 C C . HIS A 1 666 ? -27.154 16.195 38.664 1.00 84.00 666 HIS A C 1
ATOM 5205 O O . HIS A 1 666 ? -27.050 16.914 39.660 1.00 84.00 666 HIS A O 1
ATOM 5211 N N . ARG A 1 667 ? -26.133 15.503 38.151 1.00 84.69 667 ARG A N 1
ATOM 5212 C CA . ARG A 1 667 ? -24.753 15.521 38.626 1.00 84.69 667 ARG A CA 1
ATOM 5213 C C . ARG A 1 667 ? -23.825 15.588 37.425 1.00 84.69 667 ARG A C 1
ATOM 5215 O O . ARG A 1 667 ? -24.016 14.827 36.479 1.00 84.69 667 ARG A O 1
ATOM 5222 N N . ILE A 1 668 ? -22.828 16.460 37.485 1.00 84.50 668 ILE A N 1
ATOM 5223 C CA . ILE A 1 668 ? -21.790 16.594 36.463 1.00 84.50 668 ILE A CA 1
ATOM 5224 C C . ILE A 1 668 ? -20.449 16.316 37.132 1.00 84.50 668 ILE A C 1
ATOM 5226 O O . ILE A 1 668 ? -20.145 16.885 38.178 1.00 84.50 668 ILE A O 1
ATOM 5230 N N . TYR A 1 669 ? -19.658 15.434 36.529 1.00 85.06 669 TYR A N 1
ATOM 5231 C CA . TYR A 1 669 ? -18.30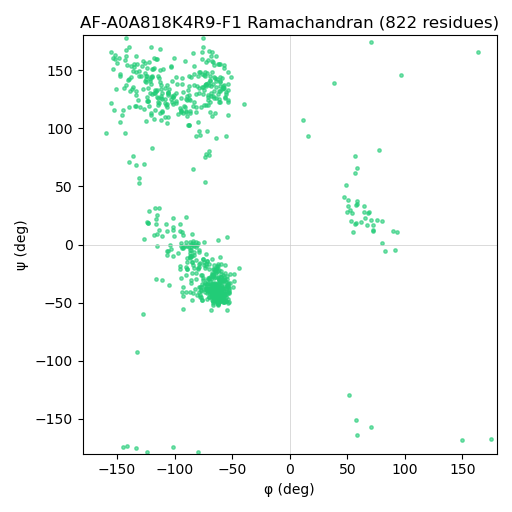6 15.116 36.972 1.00 85.06 669 TYR A CA 1
ATOM 5232 C C . TYR A 1 669 ? -17.326 15.580 35.899 1.00 85.06 669 TYR A C 1
ATOM 5234 O O . TYR A 1 669 ? -17.427 15.151 34.751 1.00 85.06 669 TYR A O 1
ATOM 5242 N N . VAL A 1 670 ? -16.380 16.442 36.265 1.00 79.31 670 VAL A N 1
ATOM 5243 C CA . VAL A 1 670 ? -15.309 16.882 35.365 1.00 79.31 670 VAL A CA 1
ATOM 5244 C C . VAL A 1 670 ? -14.098 15.992 35.603 1.00 79.31 670 VAL A C 1
ATOM 5246 O O . VAL A 1 670 ? -13.644 15.839 36.739 1.00 79.31 670 VAL A O 1
ATOM 5249 N N . LEU A 1 671 ? -13.590 15.384 34.534 1.00 76.00 671 LEU A N 1
ATOM 5250 C CA . LEU A 1 671 ? -12.412 14.524 34.567 1.00 76.00 671 LEU A CA 1
ATOM 5251 C C . LEU A 1 671 ? -11.181 15.293 34.078 1.00 76.00 671 LEU A C 1
ATOM 5253 O O . LEU A 1 671 ? -11.183 15.848 32.982 1.00 76.00 671 LEU A O 1
ATOM 5257 N N . GLY A 1 672 ? -10.105 15.265 34.863 1.00 62.06 672 GLY A N 1
ATOM 5258 C CA . GLY A 1 672 ? -8.797 15.809 34.506 1.00 62.06 672 GLY A CA 1
ATOM 5259 C C . GLY A 1 672 ? -7.683 14.869 34.964 1.00 62.06 672 GLY A C 1
ATOM 5260 O O . GLY A 1 672 ? -7.696 14.384 36.094 1.00 62.06 672 GLY A O 1
ATOM 5261 N N . ASN A 1 673 ? -6.726 14.568 34.079 1.00 73.81 673 ASN A N 1
ATOM 5262 C CA . ASN A 1 673 ? -5.624 13.624 34.337 1.00 73.81 673 ASN A CA 1
ATOM 5263 C C . ASN A 1 673 ? -6.090 12.261 34.897 1.00 73.81 673 ASN A C 1
ATOM 5265 O O . ASN A 1 673 ? -5.464 11.695 35.794 1.00 73.81 673 ASN A O 1
ATOM 5269 N N . GLY A 1 674 ? -7.224 11.751 34.402 1.00 65.88 674 GLY A N 1
ATOM 5270 C CA . GLY A 1 674 ? -7.786 10.463 34.824 1.00 65.88 674 GLY A CA 1
ATOM 5271 C C . GLY A 1 674 ? -8.410 10.453 36.225 1.00 65.88 674 GLY A C 1
ATOM 5272 O O . GLY A 1 674 ? -8.700 9.382 36.752 1.00 65.88 674 GLY A O 1
ATOM 5273 N N . ARG A 1 675 ? -8.619 11.619 36.850 1.00 67.38 675 ARG A N 1
ATOM 5274 C CA . ARG A 1 675 ? -9.297 11.762 38.146 1.00 67.38 675 ARG A CA 1
ATOM 5275 C C . ARG A 1 675 ? -10.471 12.723 38.024 1.00 67.38 675 ARG A C 1
ATOM 5277 O O . ARG A 1 675 ? -10.449 13.626 37.194 1.00 67.38 675 ARG A O 1
ATOM 5284 N N . VAL A 1 676 ? -11.485 12.544 38.868 1.00 75.81 676 VAL A N 1
ATOM 5285 C CA . VAL A 1 676 ? -12.548 13.544 39.027 1.00 75.81 676 VAL A CA 1
ATOM 5286 C C . VAL A 1 676 ? -11.920 14.775 39.669 1.00 75.81 676 VAL A C 1
ATOM 5288 O O . VAL A 1 676 ? -11.481 14.722 40.817 1.00 75.81 676 VAL A O 1
ATOM 5291 N N . THR A 1 677 ? -11.821 15.855 38.904 1.00 76.69 677 THR A N 1
ATOM 5292 C CA . THR A 1 677 ? -11.287 17.138 39.367 1.00 76.69 677 THR A CA 1
ATOM 5293 C C . THR A 1 677 ? -12.383 18.028 39.933 1.00 76.69 677 THR A C 1
ATOM 5295 O O . THR A 1 677 ? -12.100 18.855 40.793 1.00 76.69 677 THR A O 1
ATOM 5298 N N . GLU A 1 678 ? -13.628 17.840 39.490 1.00 73.56 678 GLU A N 1
ATOM 5299 C CA . GLU A 1 678 ? -14.778 18.614 39.951 1.00 73.56 678 GLU A CA 1
ATOM 5300 C C . GLU A 1 678 ? -16.051 17.763 39.952 1.00 73.56 678 GLU A C 1
ATOM 5302 O O . GLU A 1 678 ? -16.238 16.893 39.098 1.00 73.56 678 GLU A O 1
ATOM 5307 N N . GLN A 1 679 ? -16.934 18.035 40.910 1.00 77.00 679 GLN A N 1
ATOM 5308 C CA . GLN A 1 679 ? -18.278 17.477 40.972 1.00 77.00 679 GLN A CA 1
ATOM 5309 C C . GLN A 1 679 ? -19.271 18.611 41.219 1.00 77.00 679 GLN A C 1
ATOM 5311 O O . GLN A 1 679 ? -19.177 19.316 42.223 1.00 77.00 679 GLN A O 1
ATOM 5316 N N . VAL A 1 680 ? -20.255 18.733 40.334 1.00 72.69 680 VAL A N 1
ATOM 5317 C CA . VAL A 1 680 ? -21.349 19.700 40.438 1.00 72.69 680 VAL A CA 1
ATOM 5318 C C . VAL A 1 680 ? -22.650 18.935 40.664 1.00 72.69 680 VAL A C 1
ATOM 5320 O O . VAL A 1 680 ? -23.023 18.084 39.857 1.00 72.69 680 VAL A O 1
ATOM 5323 N N . GLU A 1 681 ? -23.349 19.220 41.765 1.00 68.06 681 GLU A N 1
ATOM 5324 C CA . GLU A 1 681 ? -24.695 18.698 42.030 1.00 68.06 681 GLU A CA 1
ATOM 5325 C C . GLU A 1 681 ? -25.733 19.800 41.834 1.00 68.06 681 GLU A C 1
ATOM 5327 O O . GLU A 1 681 ? -25.607 20.896 42.384 1.00 68.06 681 GLU A O 1
ATOM 5332 N N . ARG A 1 682 ? -26.796 19.510 41.081 1.00 59.91 682 ARG A N 1
ATOM 5333 C CA . ARG A 1 682 ? -27.901 20.450 40.901 1.00 59.91 682 ARG A CA 1
ATOM 5334 C C . ARG A 1 682 ? -28.844 20.375 42.105 1.00 59.91 682 ARG A C 1
ATOM 5336 O O . ARG A 1 682 ? -29.770 19.565 42.124 1.00 59.91 682 ARG A O 1
ATOM 5343 N N . SER A 1 683 ? -28.646 21.232 43.108 1.00 42.56 683 SER A N 1
ATOM 5344 C CA . SER A 1 683 ? -29.681 21.501 44.112 1.00 42.56 683 SER A CA 1
ATOM 5345 C C . SER A 1 683 ? -30.838 22.257 43.446 1.00 42.56 683 SER A C 1
ATOM 5347 O O . SER A 1 683 ? -30.644 23.200 42.678 1.00 42.56 683 SER A O 1
ATOM 5349 N N . ARG A 1 684 ? -32.072 21.787 43.664 1.00 39.03 684 ARG A N 1
ATOM 5350 C CA . ARG A 1 684 ? -33.279 22.409 43.102 1.00 39.03 684 ARG A CA 1
ATOM 5351 C C . ARG A 1 684 ? -33.340 23.891 43.497 1.00 39.03 684 ARG A C 1
ATOM 5353 O O . ARG A 1 684 ? -33.245 24.207 44.675 1.00 39.03 684 ARG A O 1
ATOM 5360 N N . HIS A 1 685 ? -33.594 24.724 42.483 1.00 38.38 685 HIS A N 1
ATOM 5361 C CA . HIS A 1 685 ? -33.805 26.180 42.514 1.00 38.38 685 HIS A CA 1
ATOM 5362 C C . HIS A 1 685 ? -32.544 27.032 42.658 1.00 38.38 685 HIS A C 1
ATOM 5364 O O . HIS A 1 685 ? -32.268 27.563 43.726 1.00 38.38 685 HIS A O 1
ATOM 5370 N N . LEU A 1 686 ? -31.852 27.259 41.539 1.00 35.97 686 LEU A N 1
ATOM 5371 C CA . LEU A 1 686 ? -30.975 28.418 41.386 1.00 35.97 686 LEU A CA 1
ATOM 5372 C C . LEU A 1 686 ? -31.242 29.054 40.019 1.00 35.97 686 LEU A C 1
ATOM 5374 O O . LEU A 1 686 ? -31.168 28.398 38.977 1.00 35.97 686 LEU A O 1
ATOM 5378 N N . SER A 1 687 ? -31.669 30.313 40.062 1.00 33.47 687 SER A N 1
ATOM 5379 C CA . SER A 1 687 ? -31.922 31.182 38.917 1.00 33.47 687 SER A CA 1
ATOM 5380 C C . SER A 1 687 ? -30.646 31.431 38.113 1.00 33.47 687 SER A C 1
ATOM 5382 O O . SER A 1 687 ? -29.541 31.367 38.643 1.00 33.47 687 SER A O 1
ATOM 5384 N N . HIS A 1 688 ? -30.835 31.749 36.835 1.00 35.00 688 HIS A N 1
ATOM 5385 C CA . HIS A 1 688 ? -29.874 31.808 35.725 1.00 35.00 688 HIS A CA 1
ATOM 5386 C C . HIS A 1 688 ? -28.601 32.678 35.904 1.00 35.00 688 HIS A C 1
ATOM 5388 O O . HIS A 1 688 ? -27.847 32.806 34.952 1.00 35.00 688 HIS A O 1
ATOM 5394 N N . ASN A 1 689 ? -28.327 33.246 37.085 1.00 35.78 689 ASN A N 1
ATOM 5395 C CA . ASN A 1 689 ? -27.244 34.212 37.320 1.00 35.78 689 ASN A CA 1
ATOM 5396 C C . ASN A 1 689 ? -26.263 33.858 38.464 1.00 35.78 689 ASN A C 1
ATOM 5398 O O . ASN A 1 689 ? -25.395 34.669 38.760 1.00 35.78 689 ASN A O 1
ATOM 5402 N N . GLU A 1 690 ? -26.352 32.689 39.112 1.00 34.31 690 GLU A N 1
ATOM 5403 C CA . GLU A 1 690 ? -25.517 32.366 40.299 1.00 34.31 690 GLU A CA 1
ATOM 5404 C C . GLU A 1 690 ? -24.534 31.188 40.120 1.00 34.31 690 GLU A C 1
ATOM 5406 O O . GLU A 1 690 ? -24.027 30.644 41.101 1.00 34.31 690 GLU A O 1
ATOM 5411 N N . LEU A 1 691 ? -24.229 30.779 38.883 1.00 39.47 691 LEU A N 1
ATOM 5412 C CA . LEU A 1 691 ? -23.249 29.709 38.608 1.00 39.47 691 LEU A CA 1
ATOM 5413 C C . LEU A 1 691 ? -21.814 30.207 38.357 1.00 39.47 691 LEU A C 1
ATOM 5415 O O . LEU A 1 691 ? -20.914 29.381 38.254 1.00 39.47 691 LEU A O 1
ATOM 5419 N N . ASP A 1 692 ? -21.582 31.523 38.360 1.00 42.34 692 ASP A N 1
ATOM 5420 C CA . ASP A 1 692 ? -20.235 32.107 38.237 1.00 42.34 692 ASP A CA 1
ATOM 5421 C C . ASP A 1 692 ? -19.477 32.239 39.579 1.00 42.34 692 ASP A C 1
ATOM 5423 O O . ASP A 1 692 ? -18.304 32.606 39.582 1.00 42.34 692 ASP A O 1
ATOM 5427 N N . ASP A 1 693 ? -20.091 31.928 40.734 1.00 40.03 693 ASP A N 1
ATOM 5428 C CA . ASP A 1 693 ? -19.641 32.516 42.014 1.00 40.03 693 ASP A CA 1
ATOM 5429 C C . ASP A 1 693 ? -19.255 31.541 43.154 1.00 40.03 693 ASP A C 1
ATOM 5431 O O . ASP A 1 693 ? -19.186 31.939 44.318 1.00 40.03 693 ASP A O 1
ATOM 5435 N N . LYS A 1 694 ? -18.960 30.256 42.891 1.00 36.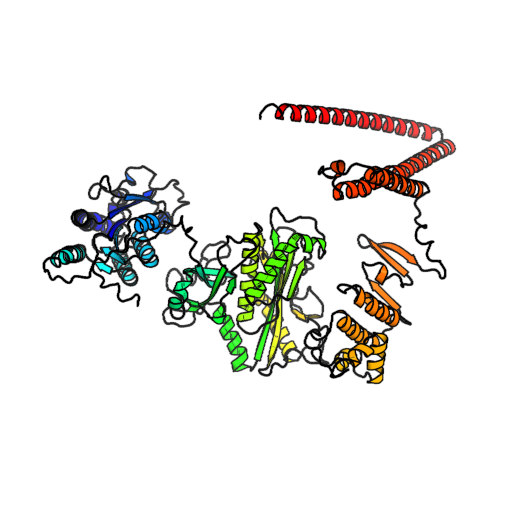28 694 LYS A N 1
ATOM 5436 C CA . LYS A 1 694 ? -18.537 29.316 43.964 1.00 36.28 694 LYS A CA 1
ATOM 5437 C C . LYS A 1 694 ? -17.275 28.501 43.675 1.00 36.28 694 LYS A C 1
ATOM 5439 O O . LYS A 1 694 ? -17.238 27.298 43.906 1.00 36.28 694 LYS A O 1
ATOM 5444 N N . ASN A 1 695 ? -16.190 29.188 43.316 1.00 38.75 695 ASN A N 1
ATOM 5445 C CA . ASN A 1 695 ? -14.831 28.659 43.460 1.00 38.75 695 ASN A CA 1
ATOM 5446 C C . ASN A 1 695 ? -14.200 29.129 44.781 1.00 38.75 695 ASN A C 1
ATOM 5448 O O . ASN A 1 695 ? -13.970 30.318 45.000 1.00 38.75 695 ASN A O 1
ATOM 5452 N N . LYS A 1 696 ? -13.876 28.183 45.673 1.00 40.88 696 LYS A N 1
ATOM 5453 C CA . LYS A 1 696 ? -13.034 28.423 46.857 1.00 40.88 696 LYS A CA 1
ATOM 5454 C C . LYS A 1 696 ? -11.572 28.621 46.436 1.00 40.88 696 LYS A C 1
ATOM 5456 O O . LYS A 1 696 ? -10.753 27.741 46.643 1.00 40.88 696 LYS A O 1
ATOM 5461 N N . TYR A 1 697 ? -11.254 29.809 45.931 1.00 44.19 697 TYR A N 1
ATOM 5462 C CA . TYR A 1 697 ? -9.971 30.480 46.143 1.00 44.19 697 TYR A CA 1
ATOM 5463 C C . TYR A 1 697 ? -10.256 31.979 46.272 1.00 44.19 697 TYR A C 1
ATOM 5465 O O . TYR A 1 697 ? -10.473 32.661 45.284 1.00 44.19 697 TYR A O 1
ATOM 5473 N N . THR A 1 698 ? -10.367 32.403 47.536 1.00 48.78 698 THR A N 1
ATOM 5474 C CA . THR A 1 698 ? -9.990 33.692 48.149 1.00 48.78 698 THR A CA 1
ATOM 5475 C C . THR A 1 698 ? -10.214 34.995 47.359 1.00 48.78 698 THR A C 1
ATOM 5477 O O . THR A 1 698 ? -9.895 35.127 46.187 1.00 48.78 698 THR A O 1
ATOM 5480 N N . ALA A 1 699 ? -10.684 36.040 48.049 1.00 53.62 699 ALA A N 1
ATOM 5481 C CA . ALA A 1 699 ? -10.967 37.385 47.519 1.00 53.62 699 ALA A CA 1
ATOM 5482 C C . ALA A 1 699 ? -9.896 37.991 46.573 1.00 53.62 699 ALA A C 1
ATOM 5484 O O . ALA A 1 699 ? -10.212 38.877 45.779 1.00 53.62 699 ALA A O 1
ATOM 5485 N N . PHE A 1 700 ? -8.652 37.504 46.614 1.00 54.34 700 PHE A N 1
ATOM 5486 C CA . PHE A 1 700 ? -7.576 37.859 45.690 1.00 54.34 700 PHE A CA 1
ATOM 5487 C C . PHE A 1 700 ? -7.751 37.310 44.267 1.00 54.34 700 PHE A C 1
ATOM 5489 O O . PHE A 1 700 ? -7.403 38.020 43.328 1.00 54.34 700 PHE A O 1
ATOM 5496 N N . ALA A 1 701 ? -8.339 36.127 44.062 1.00 54.84 701 ALA A N 1
ATOM 5497 C CA . ALA A 1 701 ? -8.635 35.613 42.721 1.00 54.84 701 ALA A CA 1
ATOM 5498 C C . ALA A 1 701 ? -9.804 36.372 42.074 1.00 54.84 701 ALA A C 1
ATOM 5500 O O . ALA A 1 701 ? -9.751 36.708 40.891 1.00 54.84 701 ALA A O 1
ATOM 5501 N N . VAL A 1 702 ? -10.820 36.732 42.866 1.00 60.47 702 VAL A N 1
ATOM 5502 C CA . VAL A 1 702 ? -11.922 37.607 42.424 1.00 60.47 702 VAL A CA 1
ATOM 5503 C C . VAL A 1 702 ? -11.401 39.012 42.118 1.00 60.47 702 VAL A C 1
ATOM 5505 O O . VAL A 1 702 ? -11.740 39.586 41.085 1.00 60.47 702 VAL A O 1
ATOM 5508 N N . SER A 1 703 ? -10.529 39.559 42.971 1.00 62.12 703 SER A N 1
ATOM 5509 C CA . SER A 1 703 ? -9.858 40.841 42.723 1.00 62.12 703 SER A CA 1
ATOM 5510 C C . SER A 1 703 ? -8.985 40.792 41.463 1.00 62.12 703 SER A C 1
ATOM 5512 O O . SER A 1 703 ? -9.063 41.696 40.635 1.00 62.12 703 SER A O 1
ATOM 5514 N N . GLY A 1 704 ? -8.225 39.710 41.265 1.00 64.62 704 GLY A N 1
ATOM 5515 C CA . GLY A 1 704 ? -7.409 39.476 40.074 1.00 64.62 704 GLY A CA 1
ATOM 5516 C C . GLY A 1 704 ? -8.250 39.397 38.803 1.00 64.62 704 GLY A C 1
ATOM 5517 O O . GLY A 1 704 ? -7.933 40.062 37.827 1.00 64.62 704 GLY A O 1
ATOM 5518 N N . SER A 1 705 ? -9.371 38.676 38.837 1.00 65.38 705 SER A N 1
ATOM 5519 C CA . SER A 1 705 ? -10.285 38.546 37.692 1.00 65.38 705 SER A CA 1
ATOM 5520 C C . SER A 1 705 ? -10.958 39.879 37.346 1.00 65.38 705 SER A C 1
ATOM 5522 O O . SER A 1 705 ? -10.952 40.286 36.187 1.00 65.38 705 SER A O 1
ATOM 5524 N N . LYS A 1 706 ? -11.436 40.627 38.354 1.00 70.62 706 LYS A N 1
ATOM 5525 C CA . LYS A 1 706 ? -11.995 41.981 38.169 1.00 70.62 706 LYS A CA 1
ATOM 5526 C C . LYS A 1 706 ? -10.949 42.984 37.680 1.00 70.62 706 LYS A C 1
ATOM 5528 O O . LYS A 1 706 ? -11.273 43.922 36.951 1.00 70.62 706 LYS A O 1
ATOM 5533 N N . LEU A 1 707 ? -9.694 42.829 38.095 1.00 70.75 707 LEU A N 1
ATOM 5534 C CA . LEU A 1 707 ? -8.589 43.651 37.614 1.00 70.75 707 LEU A CA 1
ATOM 5535 C C . LEU A 1 707 ? -8.269 43.329 36.149 1.00 70.75 707 LEU A C 1
ATOM 5537 O O . LEU A 1 707 ? -8.136 44.259 35.358 1.00 70.75 707 LEU A O 1
ATOM 5541 N N . THR A 1 708 ? -8.209 42.049 35.782 1.00 72.38 708 THR A N 1
ATOM 5542 C CA . THR A 1 708 ? -8.012 41.584 34.403 1.00 72.38 708 THR A CA 1
ATOM 5543 C C . THR A 1 708 ? -9.119 42.083 33.489 1.00 72.38 708 THR A C 1
ATOM 5545 O O . THR A 1 708 ? -8.820 42.697 32.472 1.00 72.38 708 THR A O 1
ATOM 5548 N N . GLU A 1 709 ? -10.381 41.953 33.894 1.00 74.88 709 GLU A N 1
ATOM 5549 C CA . GLU A 1 709 ? -11.523 42.498 33.159 1.00 74.88 709 GLU A CA 1
ATOM 5550 C C . GLU A 1 709 ? -11.367 44.011 32.920 1.00 74.88 709 GLU A C 1
ATOM 5552 O O . GLU A 1 709 ? -11.462 44.490 31.790 1.00 74.88 709 GLU A O 1
ATOM 5557 N N . ARG A 1 710 ? -11.023 44.781 33.962 1.00 80.06 710 ARG A N 1
ATOM 5558 C CA . ARG A 1 710 ? -10.791 46.231 33.840 1.00 80.06 710 ARG A CA 1
ATOM 5559 C C . ARG A 1 710 ? -9.614 46.571 32.931 1.00 80.06 710 ARG A C 1
ATOM 5561 O O . ARG A 1 710 ? -9.691 47.569 32.213 1.00 80.06 710 ARG A O 1
ATOM 5568 N N . ILE A 1 711 ? -8.529 45.800 32.983 1.00 78.62 711 ILE A N 1
ATOM 5569 C CA . ILE A 1 711 ? -7.353 45.992 32.127 1.00 78.62 711 ILE A CA 1
ATOM 5570 C C . ILE A 1 711 ? -7.718 45.686 30.675 1.00 78.62 711 ILE A C 1
ATOM 5572 O O . ILE A 1 711 ? -7.457 46.528 29.821 1.00 78.62 711 ILE A O 1
ATOM 5576 N N . CYS A 1 712 ? -8.384 44.561 30.400 1.00 80.38 712 CYS A N 1
ATOM 5577 C CA . CYS A 1 712 ? -8.833 44.187 29.060 1.00 80.38 712 CYS A CA 1
ATOM 5578 C C . CYS A 1 712 ? -9.787 45.234 28.480 1.00 80.38 712 CYS A C 1
ATOM 5580 O O . CYS A 1 712 ? -9.574 45.692 27.363 1.00 80.38 712 CYS A O 1
ATOM 5582 N N . ILE A 1 713 ? -10.786 45.685 29.248 1.00 81.75 713 ILE A N 1
ATOM 5583 C CA . ILE A 1 713 ? -11.749 46.697 28.792 1.00 81.75 713 ILE A CA 1
ATOM 5584 C C . ILE A 1 713 ? -11.052 48.035 28.517 1.00 81.75 713 ILE A C 1
ATOM 5586 O O . ILE A 1 713 ? -11.290 48.650 27.477 1.00 81.75 713 ILE A O 1
ATOM 5590 N N . LYS A 1 714 ? -10.164 48.498 29.409 1.00 83.31 714 LYS A N 1
ATOM 5591 C CA . LYS A 1 714 ? -9.431 49.759 29.201 1.00 83.31 714 LYS A CA 1
ATOM 5592 C C . LYS A 1 714 ? -8.443 49.671 28.039 1.00 83.31 714 LYS A C 1
ATOM 5594 O O . LYS A 1 714 ? -8.350 50.625 27.273 1.00 83.31 714 LYS A O 1
ATOM 5599 N N . ALA A 1 715 ? -7.728 48.557 27.897 1.00 79.88 715 ALA A N 1
ATOM 5600 C CA . ALA A 1 715 ? -6.793 48.336 26.800 1.00 79.88 715 ALA A CA 1
ATOM 5601 C C . ALA A 1 715 ? -7.535 48.254 25.462 1.00 79.88 715 ALA A C 1
ATOM 5603 O O . ALA A 1 715 ? -7.169 48.947 24.520 1.00 79.88 715 ALA A O 1
ATOM 5604 N N . PHE A 1 716 ? -8.638 47.506 25.401 1.00 82.88 716 PHE A N 1
ATOM 5605 C CA . PHE A 1 716 ? -9.479 47.404 24.211 1.00 82.88 716 PHE A CA 1
ATOM 5606 C C . PHE A 1 716 ? -10.068 48.761 23.812 1.00 82.88 716 PHE A C 1
ATOM 5608 O O . PHE A 1 716 ? -9.962 49.164 22.655 1.00 82.88 716 PHE A O 1
ATOM 5615 N N . ALA A 1 717 ? -10.590 49.527 24.776 1.00 85.50 717 ALA A N 1
ATOM 5616 C CA . ALA A 1 717 ? -11.084 50.878 24.526 1.00 85.50 717 ALA A CA 1
ATOM 5617 C C . ALA A 1 717 ? -9.989 51.837 24.018 1.00 85.50 717 ALA A C 1
ATOM 5619 O O . ALA A 1 717 ? -10.293 52.744 23.246 1.00 85.50 717 ALA A O 1
ATOM 5620 N N . GLN A 1 718 ? -8.730 51.654 24.432 1.00 82.62 718 GLN A N 1
ATOM 5621 C CA . GLN A 1 718 ? -7.596 52.439 23.931 1.00 82.62 718 GLN A CA 1
ATOM 5622 C C . GLN A 1 718 ? -7.139 51.992 22.542 1.00 82.62 718 GLN A C 1
ATOM 5624 O O . GLN A 1 718 ? -6.803 52.847 21.724 1.00 82.62 718 GLN A O 1
ATOM 5629 N N . TYR A 1 719 ? -7.169 50.689 22.249 1.00 83.38 719 TYR A N 1
ATOM 5630 C CA . TYR A 1 719 ? -6.882 50.175 20.911 1.00 83.38 719 TYR A CA 1
ATOM 5631 C C . TYR A 1 719 ? -7.906 50.683 19.896 1.00 83.38 719 TYR A C 1
ATOM 5633 O O . TYR A 1 719 ? -7.511 51.185 18.853 1.00 83.38 719 TYR A O 1
ATOM 5641 N N . LEU A 1 720 ? -9.201 50.688 20.230 1.00 83.12 720 LEU A N 1
ATOM 5642 C CA . LEU A 1 720 ? -10.255 51.222 19.354 1.00 83.12 720 LEU A CA 1
ATOM 5643 C C . LEU A 1 720 ? -10.130 52.725 19.045 1.00 83.12 720 LEU A C 1
ATOM 5645 O O . LEU A 1 720 ? -10.773 53.209 18.119 1.00 83.12 720 LEU A O 1
ATOM 5649 N N . ARG A 1 721 ? -9.335 53.471 19.820 1.00 83.06 721 ARG A N 1
ATOM 5650 C CA . ARG A 1 721 ? -9.072 54.902 19.600 1.00 83.06 721 ARG A CA 1
ATOM 5651 C C . ARG A 1 721 ? -7.808 55.164 18.778 1.00 83.06 721 ARG A C 1
ATOM 5653 O O . ARG A 1 721 ? -7.492 56.327 18.547 1.00 83.06 721 ARG A O 1
ATOM 5660 N N . GLN A 1 722 ? -7.075 54.124 18.378 1.00 87.56 722 GLN A N 1
ATOM 5661 C CA . GLN A 1 722 ? -5.886 54.275 17.541 1.00 87.56 722 GLN A CA 1
ATOM 5662 C C . GLN A 1 722 ? -6.266 54.514 16.078 1.00 87.56 722 GLN A C 1
ATOM 5664 O O . GLN A 1 722 ? -7.282 54.021 15.589 1.00 87.56 722 GLN A O 1
ATOM 5669 N N . GLU A 1 723 ? -5.430 55.272 15.374 1.00 83.25 723 GLU A N 1
ATOM 5670 C CA . GLU A 1 723 ? -5.593 55.541 13.945 1.00 83.25 723 GLU A CA 1
ATOM 5671 C C . GLU A 1 723 ? -5.421 54.261 13.115 1.00 83.25 723 GLU A C 1
ATOM 5673 O O . GLU A 1 723 ? -4.706 53.347 13.515 1.00 83.25 723 GLU A O 1
ATOM 5678 N N . ILE A 1 724 ? -6.027 54.195 11.926 1.00 76.88 724 ILE A N 1
ATOM 5679 C CA . ILE A 1 724 ? -6.010 52.991 11.070 1.00 76.88 724 ILE A CA 1
ATOM 5680 C C . ILE A 1 724 ? -4.572 52.514 10.775 1.00 76.88 724 ILE A C 1
ATOM 5682 O O . ILE A 1 724 ? -4.295 51.321 10.874 1.00 76.88 724 ILE A O 1
ATOM 5686 N N . ALA A 1 725 ? -3.629 53.443 10.571 1.00 83.50 725 ALA A N 1
ATOM 5687 C CA . ALA A 1 725 ? -2.212 53.143 10.332 1.00 83.50 725 ALA A CA 1
ATOM 5688 C C . ALA A 1 725 ? -1.504 52.426 11.503 1.00 83.50 725 ALA A C 1
ATOM 5690 O O . ALA A 1 725 ? -0.445 51.820 11.323 1.00 83.50 725 ALA A O 1
ATOM 5691 N N . PHE A 1 726 ? -2.062 52.477 12.717 1.00 84.19 726 PHE A N 1
ATOM 5692 C CA . PHE A 1 726 ? -1.561 51.711 13.858 1.00 84.19 726 PHE A CA 1
ATOM 5693 C C . PHE A 1 726 ? -1.723 50.202 13.639 1.00 84.19 726 PHE A C 1
ATOM 5695 O O . PHE A 1 726 ? -0.838 49.445 14.042 1.00 84.19 726 PHE A O 1
ATOM 5702 N N . PHE A 1 727 ? -2.815 49.782 12.991 1.00 78.56 727 PHE A N 1
ATOM 5703 C CA . PHE A 1 727 ? -3.176 48.378 12.763 1.00 78.56 727 PHE A CA 1
ATOM 5704 C C . PHE A 1 727 ? -2.514 47.765 11.524 1.00 78.56 727 PHE A C 1
ATOM 5706 O O . PHE A 1 727 ? -2.463 46.542 11.408 1.00 78.56 727 PHE A O 1
ATOM 5713 N N . ASP A 1 728 ? -1.959 48.598 10.640 1.00 75.88 728 ASP A N 1
ATOM 5714 C CA . ASP A 1 728 ? -1.202 48.151 9.463 1.00 75.88 728 ASP A CA 1
ATOM 5715 C C . ASP A 1 728 ? 0.178 47.580 9.836 1.00 75.88 728 ASP A C 1
ATOM 5717 O O . ASP A 1 728 ? 0.810 46.878 9.044 1.00 75.88 728 ASP A O 1
ATOM 5721 N N . ARG A 1 729 ? 0.665 47.854 11.056 1.00 80.50 729 ARG A N 1
ATOM 5722 C CA . ARG A 1 729 ? 1.913 47.274 11.564 1.00 80.50 729 ARG A CA 1
ATOM 5723 C C . ARG A 1 729 ? 1.690 45.808 11.964 1.00 80.50 729 ARG A C 1
ATOM 5725 O O . ARG A 1 729 ? 0.782 45.546 12.757 1.00 80.50 729 ARG A O 1
ATOM 5732 N N . PRO A 1 730 ? 2.527 44.852 11.513 1.00 69.62 730 PRO A N 1
ATOM 5733 C CA . PRO A 1 730 ? 2.359 43.424 11.813 1.00 69.62 730 PRO A CA 1
ATOM 5734 C C . PRO A 1 730 ? 2.238 43.114 13.315 1.00 69.62 730 PRO A C 1
ATOM 5736 O O . PRO A 1 730 ? 1.490 42.222 13.728 1.00 69.62 730 PRO A O 1
ATOM 5739 N N . GLU A 1 731 ? 2.930 43.891 14.154 1.00 70.38 731 GLU A N 1
ATOM 5740 C CA . GLU A 1 731 ? 2.957 43.742 15.613 1.00 70.38 731 GLU A CA 1
ATOM 5741 C C . GLU A 1 731 ? 1.668 44.216 16.302 1.00 70.38 731 GLU A C 1
ATOM 5743 O O . GLU A 1 731 ? 1.452 43.904 17.475 1.00 70.38 731 GLU A O 1
ATOM 5748 N N . ASN A 1 732 ? 0.832 44.969 15.588 1.00 80.25 732 ASN A N 1
ATOM 5749 C CA . ASN A 1 732 ? -0.432 45.547 16.043 1.00 80.25 732 ASN A CA 1
ATOM 5750 C C . ASN A 1 732 ? -1.606 45.101 15.160 1.00 80.25 732 ASN A C 1
ATOM 5752 O O . ASN A 1 732 ? -2.674 45.712 15.181 1.00 80.25 732 ASN A O 1
ATOM 5756 N N . SER A 1 733 ? -1.424 44.019 14.402 1.00 78.62 733 SER A N 1
ATOM 5757 C CA . SER A 1 733 ? -2.532 43.377 13.708 1.00 78.62 733 SER A CA 1
ATOM 5758 C C . SER A 1 733 ? -3.616 42.973 14.713 1.00 78.62 733 SER A C 1
ATOM 5760 O O . SER A 1 733 ? -3.343 42.691 15.887 1.00 78.62 733 SER A O 1
ATOM 5762 N N . SER A 1 734 ? -4.864 42.920 14.251 1.00 74.50 734 SER A N 1
ATOM 5763 C CA . SER A 1 734 ? -6.018 42.565 15.084 1.00 74.50 734 SER A CA 1
ATOM 5764 C C . SER A 1 734 ? -5.823 41.235 15.822 1.00 74.50 734 SER A C 1
ATOM 5766 O O . SER A 1 734 ? -6.135 41.139 17.007 1.00 74.50 734 SER A O 1
ATOM 5768 N N . GLY A 1 735 ? -5.211 40.242 15.166 1.00 73.44 735 GLY A N 1
ATOM 5769 C CA . GLY A 1 735 ? -4.859 38.958 15.774 1.00 73.44 735 GLY A CA 1
ATOM 5770 C C . GLY A 1 735 ? -3.843 39.086 16.913 1.00 73.44 735 GLY A C 1
ATOM 5771 O O . GLY A 1 735 ? -4.067 38.543 17.994 1.00 73.44 735 GLY A O 1
ATOM 5772 N N . THR A 1 736 ? -2.761 39.847 16.721 1.00 74.94 736 THR A N 1
ATOM 5773 C CA . THR A 1 736 ? -1.729 40.052 17.754 1.00 74.94 736 THR A CA 1
ATOM 5774 C C . THR A 1 736 ? -2.262 40.856 18.943 1.00 74.94 736 THR A C 1
ATOM 5776 O O . THR A 1 736 ? -1.938 40.548 20.090 1.00 74.94 736 THR A O 1
ATOM 5779 N N . ILE A 1 737 ? -3.119 41.853 18.702 1.00 80.94 737 ILE A N 1
ATOM 5780 C CA . ILE A 1 737 ? -3.777 42.627 19.765 1.00 80.94 737 ILE A CA 1
ATOM 5781 C C . ILE A 1 737 ? -4.751 41.748 20.560 1.00 80.94 737 ILE A C 1
ATOM 5783 O O . ILE A 1 737 ? -4.746 41.814 21.788 1.00 80.94 737 ILE A O 1
ATOM 5787 N N . CYS A 1 738 ? -5.534 40.889 19.896 1.00 74.25 738 CYS A N 1
ATOM 5788 C CA . CYS A 1 738 ? -6.393 39.908 20.568 1.00 74.25 738 CYS A CA 1
ATOM 5789 C C . CYS A 1 738 ? -5.585 38.932 21.429 1.00 74.25 738 CYS A C 1
ATOM 5791 O O . CYS A 1 738 ? -5.988 38.638 22.554 1.00 74.25 738 CYS A O 1
ATOM 5793 N N . ILE A 1 739 ? -4.428 38.479 20.934 1.00 72.81 739 ILE A N 1
ATOM 5794 C CA . ILE A 1 739 ? -3.518 37.641 21.715 1.00 72.81 739 ILE A CA 1
ATOM 5795 C C . ILE A 1 739 ? -3.034 38.411 22.942 1.00 72.81 739 ILE A C 1
ATOM 5797 O O . ILE A 1 739 ? -3.258 37.922 24.036 1.00 72.81 739 ILE A O 1
ATOM 5801 N N . ARG A 1 740 ? -2.495 39.633 22.813 1.00 74.31 740 ARG A N 1
ATOM 5802 C CA . ARG A 1 740 ? -2.030 40.426 23.974 1.00 74.31 740 ARG A CA 1
ATOM 5803 C C . ARG A 1 740 ? -3.142 40.714 24.988 1.00 74.31 740 ARG A C 1
ATOM 5805 O O . ARG A 1 740 ? -2.930 40.577 26.190 1.00 74.31 740 ARG A O 1
ATOM 5812 N N . LEU A 1 741 ? -4.344 41.060 24.519 1.00 77.44 741 LEU A N 1
ATOM 5813 C CA . LEU A 1 741 ? -5.523 41.274 25.371 1.00 77.44 741 LEU A CA 1
ATOM 5814 C C . LEU A 1 741 ? -5.912 40.025 26.165 1.00 77.44 741 LEU A C 1
ATOM 5816 O O . LEU A 1 741 ? -6.428 40.164 27.270 1.00 77.44 741 LEU A O 1
ATOM 5820 N N . SER A 1 742 ? -5.676 38.832 25.614 1.00 70.12 742 SER A N 1
ATOM 5821 C CA . SER A 1 742 ? -6.016 37.562 26.255 1.00 70.12 742 SER A CA 1
ATOM 5822 C C . SER A 1 742 ? -4.861 36.959 27.058 1.00 70.12 742 SER A C 1
ATOM 5824 O O . SER A 1 742 ? -5.107 36.420 28.129 1.00 70.12 742 SER A O 1
ATOM 5826 N N . SER A 1 743 ? -3.622 37.001 26.565 1.00 69.81 743 SER A N 1
ATOM 5827 C CA . SER A 1 743 ? -2.459 36.340 27.167 1.00 69.81 743 SER A CA 1
ATOM 5828 C C . SER A 1 743 ? -1.822 37.186 28.258 1.00 69.81 743 SER A C 1
ATOM 5830 O O . SER A 1 743 ? -1.573 36.692 29.357 1.00 69.81 743 SER A O 1
ATOM 5832 N N . ASP A 1 744 ? -1.592 38.471 27.988 1.00 71.75 744 ASP A N 1
ATOM 5833 C CA . ASP A 1 744 ? -0.827 39.330 28.896 1.00 71.75 744 ASP A CA 1
ATOM 5834 C C . ASP A 1 744 ? -1.697 39.724 30.093 1.00 71.75 744 ASP A C 1
ATOM 5836 O O . ASP A 1 744 ? -1.233 39.777 31.232 1.00 71.75 744 ASP A O 1
ATOM 5840 N N . ALA A 1 745 ? -3.000 39.902 29.864 1.00 66.38 745 ALA A N 1
ATOM 5841 C CA . ALA A 1 745 ? -3.965 40.155 30.927 1.00 66.38 745 ALA A CA 1
ATOM 5842 C C . ALA A 1 745 ? -4.185 38.927 31.838 1.00 66.38 745 ALA A C 1
ATOM 5844 O O . ALA A 1 745 ? -4.405 39.089 33.044 1.00 66.38 745 ALA A O 1
ATOM 5845 N N . LEU A 1 746 ? -4.063 37.709 31.291 1.00 64.25 746 LEU A N 1
ATOM 5846 C CA . LEU A 1 746 ? -4.097 36.458 32.057 1.00 64.25 746 LEU A CA 1
ATOM 5847 C C . LEU A 1 746 ? -2.812 36.268 32.879 1.00 64.25 746 LEU A C 1
ATOM 5849 O O . LEU A 1 746 ? -2.875 35.865 34.040 1.00 64.25 746 LEU A O 1
ATOM 5853 N N . ALA A 1 747 ? -1.651 36.633 32.328 1.00 67.31 747 ALA A N 1
ATOM 5854 C CA . ALA A 1 747 ? -0.389 36.627 33.069 1.00 67.31 747 ALA A CA 1
ATOM 5855 C C . ALA A 1 747 ? -0.437 37.580 34.281 1.00 67.31 747 ALA A C 1
ATOM 5857 O O . ALA A 1 747 ? -0.014 37.219 35.382 1.00 67.31 747 ALA A O 1
ATOM 5858 N N . VAL A 1 748 ? -1.034 38.768 34.120 1.00 67.44 748 VAL A N 1
ATOM 5859 C CA . VAL A 1 748 ? -1.274 39.707 35.231 1.00 67.44 748 VAL A CA 1
ATOM 5860 C C . VAL A 1 748 ? -2.239 39.118 36.271 1.00 67.44 748 VAL A C 1
ATOM 5862 O O . VAL A 1 748 ? -1.997 39.264 37.472 1.00 67.44 748 VAL A O 1
ATOM 5865 N N . GLN A 1 749 ? -3.286 38.403 35.841 1.00 66.12 749 GLN A N 1
ATOM 5866 C CA . GLN A 1 749 ? -4.231 37.725 36.740 1.00 66.12 749 GLN A CA 1
ATOM 5867 C C . GLN A 1 749 ? -3.529 36.701 37.633 1.00 66.12 749 GLN A C 1
ATOM 5869 O O . GLN A 1 749 ? -3.747 36.673 38.845 1.00 66.12 749 GLN A O 1
ATOM 5874 N N . GLN A 1 750 ? -2.672 35.867 37.039 1.00 63.31 750 GLN A N 1
ATOM 5875 C CA . GLN A 1 750 ? -1.949 34.818 37.754 1.00 63.31 750 GLN A CA 1
ATOM 5876 C C . GLN A 1 750 ? -0.964 35.417 38.762 1.00 63.31 750 GLN A C 1
ATOM 5878 O O . GLN A 1 750 ? -0.924 34.970 39.913 1.00 63.31 750 GLN A O 1
ATOM 5883 N N . MET A 1 751 ? -0.253 36.477 38.361 1.00 65.75 751 MET A N 1
ATOM 5884 C CA . MET A 1 751 ? 0.709 37.192 39.199 1.00 65.75 751 MET A CA 1
ATOM 5885 C C . MET A 1 751 ? 0.061 37.835 40.435 1.00 65.75 751 MET A C 1
ATOM 5887 O O . MET A 1 751 ? 0.612 37.752 41.530 1.00 65.75 751 MET A O 1
ATOM 5891 N N . VAL A 1 752 ? -1.115 38.453 40.290 1.00 65.06 752 VAL A N 1
ATOM 5892 C CA . VAL A 1 752 ? -1.788 39.158 41.395 1.00 65.06 752 VAL A CA 1
ATOM 5893 C C . VAL A 1 752 ? -2.668 38.218 42.225 1.00 65.06 752 VAL A C 1
ATOM 5895 O O . VAL A 1 752 ? -2.687 38.319 43.449 1.00 65.06 752 VAL A O 1
ATOM 5898 N N . GLY A 1 753 ? -3.392 37.296 41.588 1.00 63.47 753 GLY A N 1
ATOM 5899 C CA . GLY A 1 753 ? -4.399 36.470 42.256 1.00 63.47 753 GLY A CA 1
ATOM 5900 C C . GLY A 1 753 ? -3.817 35.332 43.095 1.00 63.47 753 GLY A C 1
ATOM 5901 O O . GLY A 1 753 ? -4.209 35.157 44.247 1.00 63.47 753 GLY A O 1
ATOM 5902 N N . SER A 1 754 ? -2.876 34.564 42.538 1.00 63.03 754 SER A N 1
ATOM 5903 C CA . SER A 1 754 ? -2.378 33.336 43.178 1.00 63.03 754 SER A CA 1
ATOM 5904 C C . SER A 1 754 ? -1.142 33.571 44.052 1.00 63.03 754 SER A C 1
ATOM 5906 O O . SER A 1 754 ? -1.093 33.118 45.196 1.00 63.03 754 SER A O 1
ATOM 5908 N N . HIS A 1 755 ? -0.169 34.350 43.571 1.00 68.31 755 HIS A N 1
ATOM 5909 C CA . HIS A 1 755 ? 1.094 34.546 44.285 1.00 68.31 755 HIS A CA 1
ATOM 5910 C C . HIS A 1 755 ? 0.954 35.413 45.542 1.00 68.31 755 HIS A C 1
ATOM 5912 O O . HIS A 1 755 ? 1.566 35.091 46.558 1.00 68.31 755 HIS A O 1
ATOM 5918 N N . LEU A 1 756 ? 0.119 36.462 45.534 1.00 68.94 756 LEU A N 1
ATOM 5919 C CA . LEU A 1 756 ? -0.139 37.254 46.748 1.00 68.94 756 LEU A CA 1
ATOM 5920 C C . LEU A 1 756 ? -0.858 36.434 47.826 1.00 68.94 756 LEU A C 1
ATOM 5922 O O . LEU A 1 756 ? -0.567 36.602 49.009 1.00 68.94 756 LEU A O 1
ATOM 5926 N N . GLY A 1 757 ? -1.747 35.521 47.418 1.00 70.94 757 GLY A N 1
ATOM 5927 C CA . GLY A 1 757 ? -2.409 34.586 48.327 1.00 70.94 757 GLY A CA 1
ATOM 5928 C C . GLY A 1 757 ? -1.408 33.661 49.018 1.00 70.94 757 GLY A C 1
ATOM 5929 O O . GLY A 1 757 ? -1.393 33.586 50.243 1.00 70.94 757 GLY A O 1
ATOM 5930 N N . ILE A 1 758 ? -0.511 33.046 48.241 1.00 72.38 758 ILE A N 1
ATOM 5931 C CA . ILE A 1 758 ? 0.544 32.158 48.757 1.00 72.38 758 ILE A CA 1
ATOM 5932 C C . ILE A 1 758 ? 1.506 32.913 49.686 1.00 72.38 758 ILE A C 1
ATOM 5934 O O . ILE A 1 758 ? 1.894 32.397 50.736 1.00 72.38 758 ILE A O 1
ATOM 5938 N N . VAL A 1 759 ? 1.886 34.146 49.334 1.00 77.12 759 VAL A N 1
ATOM 5939 C CA . VAL A 1 759 ? 2.749 34.984 50.183 1.00 77.12 759 VAL A CA 1
ATOM 5940 C C . VAL A 1 759 ? 2.048 35.328 51.497 1.00 77.12 759 VAL A C 1
ATOM 5942 O O . VAL A 1 759 ? 2.653 35.192 52.560 1.00 77.12 759 VAL A O 1
ATOM 5945 N N . GLY A 1 760 ? 0.774 35.726 51.448 1.00 79.06 760 GLY A N 1
ATOM 5946 C CA . GLY A 1 760 ? -0.012 36.029 52.644 1.00 79.06 760 GLY A CA 1
ATOM 5947 C C . GLY A 1 760 ? -0.170 34.821 53.569 1.00 79.06 760 GLY A C 1
ATOM 5948 O O . GLY A 1 760 ? 0.055 34.935 54.774 1.00 79.06 760 GLY A O 1
ATOM 5949 N N . GLU A 1 761 ? -0.483 33.655 53.003 1.00 75.06 761 GLU A N 1
ATOM 5950 C CA . GLU A 1 761 ? -0.577 32.387 53.734 1.00 75.06 761 GLU A CA 1
ATOM 5951 C C . GLU A 1 761 ? 0.757 32.019 54.399 1.00 75.06 761 GLU A C 1
ATOM 5953 O O . GLU A 1 761 ? 0.798 31.717 55.593 1.00 75.06 761 GLU A O 1
ATOM 5958 N N . SER A 1 762 ? 1.864 32.139 53.664 1.00 78.69 762 SER A N 1
ATOM 5959 C CA . SER A 1 762 ? 3.205 31.839 54.176 1.00 78.69 762 SER A CA 1
ATOM 5960 C C . SER A 1 762 ? 3.596 32.745 55.349 1.00 78.69 762 SER A C 1
ATOM 5962 O O . SER A 1 762 ? 4.157 32.268 56.336 1.00 78.69 762 SER A O 1
ATOM 5964 N N . VAL A 1 763 ? 3.268 34.042 55.284 1.00 83.81 763 VAL A N 1
ATOM 5965 C CA . VAL A 1 763 ? 3.525 34.998 56.377 1.00 83.81 763 VAL A CA 1
ATOM 5966 C C . VAL A 1 763 ? 2.681 34.666 57.609 1.00 83.81 763 VAL A C 1
ATOM 5968 O O . VAL A 1 763 ? 3.194 34.708 58.729 1.00 83.81 763 VAL A O 1
ATOM 5971 N N . ALA A 1 764 ? 1.412 34.299 57.419 1.00 84.62 764 ALA A N 1
ATOM 5972 C CA . ALA A 1 764 ? 0.521 33.937 58.516 1.00 84.62 764 ALA A CA 1
ATOM 5973 C C . ALA A 1 764 ? 0.986 32.658 59.232 1.00 84.62 764 ALA A C 1
ATOM 5975 O O . ALA A 1 764 ? 1.110 32.654 60.458 1.00 84.62 764 ALA A O 1
ATOM 5976 N N . ILE A 1 765 ? 1.313 31.600 58.479 1.00 83.81 765 ILE A N 1
ATOM 5977 C CA . ILE A 1 765 ? 1.828 30.336 59.031 1.00 83.81 765 ILE A CA 1
ATOM 5978 C C . ILE A 1 765 ? 3.147 30.571 59.772 1.00 83.81 765 ILE A C 1
ATOM 5980 O O . ILE A 1 765 ? 3.327 30.071 60.883 1.00 83.81 765 ILE A O 1
ATOM 5984 N N . PHE A 1 766 ? 4.051 31.367 59.197 1.00 83.75 766 PHE A N 1
ATOM 5985 C CA . PHE A 1 766 ? 5.326 31.696 59.830 1.00 83.75 766 PHE A CA 1
ATOM 5986 C C . PHE A 1 766 ? 5.140 32.460 61.149 1.00 83.75 766 PHE A C 1
ATOM 5988 O O . PHE A 1 766 ? 5.738 32.097 62.163 1.00 83.75 766 PHE A O 1
ATOM 5995 N N . GLY A 1 767 ? 4.273 33.477 61.166 1.00 85.44 767 GLY A N 1
ATOM 5996 C CA . GLY A 1 767 ? 3.974 34.251 62.371 1.00 85.44 767 GLY A CA 1
ATOM 5997 C C . GLY A 1 767 ? 3.368 33.393 63.482 1.00 85.44 767 GLY A C 1
ATOM 5998 O O . GLY A 1 767 ? 3.833 33.434 64.621 1.00 85.44 767 GLY A O 1
ATOM 5999 N N . ILE A 1 768 ? 2.382 32.557 63.143 1.00 88.38 768 ILE A N 1
ATOM 6000 C CA . ILE A 1 768 ? 1.752 31.622 64.084 1.00 88.38 768 ILE A CA 1
ATOM 6001 C C . ILE A 1 768 ? 2.788 30.620 64.613 1.00 88.38 768 ILE A C 1
ATOM 6003 O O . ILE A 1 768 ? 2.868 30.403 65.821 1.00 88.38 768 ILE A O 1
ATOM 6007 N N . GLY A 1 769 ? 3.632 30.063 63.740 1.00 84.00 769 GLY A N 1
ATOM 6008 C CA . GLY A 1 769 ? 4.687 29.120 64.116 1.00 84.00 769 GLY A CA 1
ATOM 6009 C C . GLY A 1 769 ? 5.692 29.696 65.117 1.00 84.00 769 GLY A C 1
ATOM 6010 O O . GLY A 1 769 ? 6.060 29.011 66.071 1.00 84.00 769 GLY A O 1
ATOM 6011 N N . ILE A 1 770 ? 6.084 30.966 64.963 1.00 84.62 770 ILE A N 1
ATOM 6012 C CA . ILE A 1 770 ? 6.939 31.661 65.939 1.00 84.62 770 ILE A CA 1
ATOM 6013 C C . ILE A 1 770 ? 6.224 31.778 67.288 1.00 84.62 770 ILE A C 1
ATOM 6015 O O . ILE A 1 770 ? 6.793 31.395 68.310 1.00 84.62 770 ILE A O 1
ATOM 6019 N N . VAL A 1 771 ? 4.979 32.263 67.304 1.00 86.62 771 VAL A N 1
ATOM 6020 C CA . VAL A 1 771 ? 4.210 32.452 68.547 1.00 86.62 771 VAL A CA 1
ATOM 6021 C C . VAL A 1 771 ? 4.054 31.130 69.305 1.00 86.62 771 VAL A C 1
ATOM 6023 O O . VAL A 1 771 ? 4.342 31.072 70.500 1.00 86.62 771 VAL A O 1
ATOM 6026 N N . PHE A 1 772 ? 3.686 30.050 68.610 1.00 86.88 772 PHE A N 1
ATOM 6027 C CA . PHE A 1 772 ? 3.590 28.712 69.201 1.00 86.88 772 PHE A CA 1
ATOM 6028 C C . PHE A 1 772 ? 4.949 28.184 69.683 1.00 86.88 772 PHE A C 1
ATOM 6030 O O . PHE A 1 772 ? 5.035 27.623 70.775 1.00 86.88 772 PHE A O 1
ATOM 6037 N N . GLY A 1 773 ? 6.024 28.396 68.920 1.00 84.69 773 GLY A N 1
ATOM 6038 C CA . GLY A 1 773 ? 7.372 27.982 69.312 1.00 84.69 773 GLY A CA 1
ATOM 6039 C C . GLY A 1 773 ? 7.827 28.633 70.621 1.00 84.69 773 GLY A C 1
ATOM 6040 O O . GLY A 1 773 ? 8.300 27.942 71.526 1.00 84.69 773 GLY A O 1
ATOM 6041 N N . PHE A 1 774 ? 7.635 29.948 70.754 1.00 87.31 774 PHE A N 1
ATOM 6042 C CA . PHE A 1 774 ? 7.973 30.681 71.977 1.00 87.31 774 PHE A CA 1
ATOM 6043 C C . PHE A 1 774 ? 7.066 30.322 73.160 1.00 87.31 774 PHE A C 1
ATOM 6045 O O . PHE A 1 774 ? 7.538 30.350 74.297 1.00 87.31 774 PHE A O 1
ATOM 6052 N N . TRP A 1 775 ? 5.808 29.943 72.907 1.00 89.75 775 TRP A N 1
ATOM 6053 C CA . TRP A 1 775 ? 4.875 29.513 73.950 1.00 89.75 775 TRP A CA 1
ATOM 6054 C C . TRP A 1 775 ? 5.268 28.172 74.587 1.00 89.75 775 TRP A C 1
ATOM 6056 O O . TRP A 1 775 ? 5.236 28.050 75.810 1.00 89.75 775 TRP A O 1
ATOM 6066 N N . PHE A 1 776 ? 5.687 27.184 73.788 1.00 86.50 776 PHE A N 1
ATOM 6067 C CA . PHE A 1 776 ? 6.044 25.851 74.292 1.00 86.50 776 PHE A CA 1
ATOM 6068 C C . PHE A 1 776 ? 7.485 25.751 74.808 1.00 86.50 776 PHE A C 1
ATOM 6070 O O . PHE A 1 776 ? 7.733 25.111 75.829 1.00 86.50 776 PHE A O 1
ATOM 6077 N N . SER A 1 777 ? 8.458 26.343 74.107 1.00 89.50 777 SER A N 1
ATOM 6078 C CA . SER A 1 777 ? 9.861 26.308 74.531 1.00 89.50 777 SER A CA 1
ATOM 6079 C C . SER A 1 777 ? 10.672 27.429 73.892 1.00 89.50 777 SER A C 1
ATOM 6081 O O . SER A 1 777 ? 11.223 27.297 72.797 1.00 89.50 777 SER A O 1
ATOM 6083 N N . TRP A 1 778 ? 10.825 28.529 74.628 1.00 90.38 778 TRP A N 1
ATOM 6084 C CA . TRP A 1 778 ? 11.567 29.702 74.161 1.00 90.38 778 TRP A CA 1
ATOM 6085 C C . TRP A 1 778 ? 13.041 29.406 73.818 1.00 90.38 778 TRP A C 1
ATOM 6087 O O . TRP A 1 778 ? 13.609 30.052 72.938 1.00 90.38 778 TRP A O 1
ATOM 6097 N N . LYS A 1 779 ? 13.659 28.397 74.455 1.00 86.00 779 LYS A N 1
ATOM 6098 C CA . LYS A 1 779 ? 15.051 27.990 74.181 1.00 86.00 779 LYS A CA 1
ATOM 6099 C C . LYS A 1 779 ? 15.203 27.326 72.809 1.00 86.00 779 LYS A C 1
ATOM 6101 O O . LYS A 1 779 ? 16.122 27.661 72.068 1.00 86.00 779 LYS A O 1
ATOM 6106 N N . LEU A 1 780 ? 14.298 26.408 72.462 1.00 81.75 780 LEU A N 1
ATOM 6107 C CA . LEU A 1 780 ? 14.279 25.750 71.149 1.00 81.75 780 LEU A CA 1
ATOM 6108 C C . LEU A 1 780 ? 13.842 26.724 70.046 1.00 81.75 780 LEU A C 1
ATOM 6110 O O . LEU A 1 780 ? 14.430 26.723 68.967 1.00 81.75 780 LEU A O 1
ATOM 6114 N N . ALA A 1 781 ? 12.879 27.603 70.338 1.00 87.25 781 ALA A N 1
ATOM 6115 C CA . ALA A 1 781 ? 12.404 28.615 69.397 1.00 87.25 781 ALA A CA 1
ATOM 6116 C C . ALA A 1 781 ? 13.515 29.578 68.948 1.00 87.25 781 ALA A C 1
ATOM 6118 O O . ALA A 1 781 ? 13.614 29.868 67.758 1.00 87.25 781 ALA A O 1
ATOM 6119 N N . LEU A 1 782 ? 14.394 30.017 69.860 1.00 86.69 782 LEU A N 1
ATOM 6120 C CA . LEU A 1 782 ? 15.535 30.877 69.517 1.00 86.69 782 LEU A CA 1
ATOM 6121 C C . LEU A 1 782 ? 16.511 30.193 68.551 1.00 86.69 782 LEU A C 1
ATOM 6123 O O . LEU A 1 782 ? 16.939 30.812 67.578 1.00 86.69 782 LEU A O 1
ATOM 6127 N N . ILE A 1 783 ? 16.833 28.917 68.780 1.00 86.69 783 ILE A N 1
ATOM 6128 C CA . ILE A 1 783 ? 17.740 28.156 67.905 1.00 86.69 783 ILE A CA 1
ATOM 6129 C C . ILE A 1 783 ? 17.143 28.039 66.497 1.00 86.69 783 ILE A C 1
ATOM 6131 O O . ILE A 1 783 ? 17.818 28.331 65.509 1.00 86.69 783 ILE A O 1
ATOM 6135 N N . VAL A 1 784 ? 15.864 27.664 66.405 1.00 84.94 784 VAL A N 1
ATOM 6136 C CA . VAL A 1 784 ? 15.156 27.530 65.124 1.00 84.94 784 VAL A CA 1
ATOM 6137 C C . VAL A 1 784 ? 15.039 28.881 64.414 1.00 84.94 784 VAL A C 1
ATOM 6139 O O . VAL A 1 784 ? 15.250 28.957 63.206 1.00 84.94 784 VAL A O 1
ATOM 6142 N N . PHE A 1 785 ? 14.782 29.964 65.150 1.00 85.62 785 PHE A N 1
ATOM 6143 C CA . PHE A 1 785 ? 14.691 31.311 64.590 1.00 85.62 785 PHE A CA 1
ATOM 6144 C C . PHE A 1 785 ? 16.005 31.757 63.931 1.00 85.62 785 PHE A C 1
ATOM 6146 O O . PHE A 1 785 ? 15.993 32.204 62.784 1.00 85.62 785 PHE A O 1
ATOM 6153 N N . PHE A 1 786 ? 17.149 31.577 64.604 1.00 87.38 786 PHE A N 1
ATO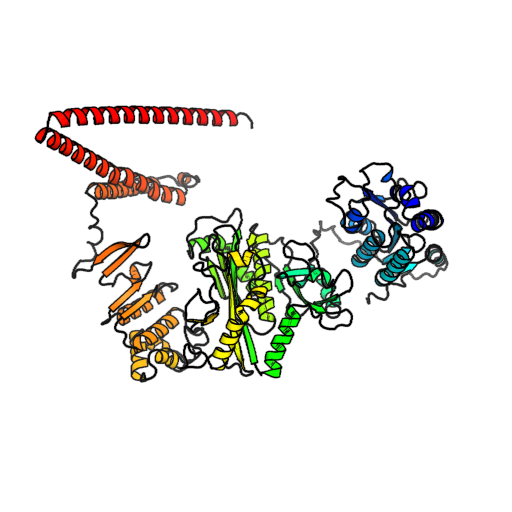M 6154 C CA . PHE A 1 786 ? 18.456 31.910 64.024 1.00 87.38 786 PHE A CA 1
ATOM 6155 C C . PHE A 1 786 ? 18.820 31.014 62.833 1.00 87.38 786 PHE A C 1
ATOM 6157 O O . PHE A 1 786 ? 19.387 31.505 61.856 1.00 87.38 786 PHE A O 1
ATOM 6164 N N . ALA A 1 787 ? 18.454 29.729 62.868 1.00 84.81 787 ALA A N 1
ATOM 6165 C CA . ALA A 1 787 ? 18.663 28.819 61.743 1.00 84.81 787 ALA A CA 1
ATOM 6166 C C . ALA A 1 787 ? 17.851 29.238 60.502 1.00 84.81 787 ALA A C 1
ATOM 6168 O O . ALA A 1 787 ? 18.395 29.293 59.397 1.00 84.81 787 ALA A O 1
ATOM 6169 N N . ILE A 1 788 ? 16.575 29.604 60.676 1.00 86.19 788 ILE A N 1
ATOM 6170 C CA . ILE A 1 788 ? 15.728 30.094 59.577 1.00 86.19 788 ILE A CA 1
ATOM 6171 C C . ILE A 1 788 ? 16.242 31.441 59.051 1.00 86.19 788 ILE A C 1
ATOM 6173 O O . ILE A 1 788 ? 16.315 31.631 57.837 1.00 86.19 788 ILE A O 1
ATOM 6177 N N . ALA A 1 789 ? 16.663 32.357 59.930 1.00 85.38 789 ALA A N 1
ATOM 6178 C CA . ALA A 1 789 ? 17.244 33.638 59.524 1.00 85.38 789 ALA A CA 1
ATOM 6179 C C . ALA A 1 789 ? 18.531 33.457 58.694 1.00 85.38 789 ALA A C 1
ATOM 6181 O O . ALA A 1 789 ? 18.730 34.162 57.702 1.00 85.38 789 ALA A O 1
ATOM 6182 N N . ALA A 1 790 ? 19.375 32.482 59.046 1.00 87.62 790 ALA A N 1
ATOM 6183 C CA . ALA A 1 790 ? 20.574 32.146 58.281 1.00 87.62 790 ALA A CA 1
ATOM 6184 C C . ALA A 1 790 ? 20.239 31.577 56.889 1.00 87.62 790 ALA A C 1
ATOM 6186 O O . ALA A 1 790 ? 20.825 32.009 55.894 1.00 87.62 790 ALA A O 1
ATOM 6187 N N . LEU A 1 791 ? 19.260 30.666 56.793 1.00 85.19 791 LEU A N 1
ATOM 6188 C CA . LEU A 1 791 ? 18.784 30.138 55.507 1.00 85.19 791 LEU A CA 1
ATOM 6189 C C . LEU A 1 791 ? 18.177 31.238 54.626 1.00 85.19 791 LEU A C 1
ATOM 6191 O O . LEU A 1 791 ? 18.444 31.283 53.426 1.00 85.19 791 LEU A O 1
ATOM 6195 N N . PHE A 1 792 ? 17.420 32.164 55.217 1.00 86.06 792 PHE A N 1
ATOM 6196 C CA . PHE A 1 792 ? 16.849 33.299 54.495 1.00 86.06 792 PHE A CA 1
ATOM 6197 C C . PHE A 1 792 ? 17.933 34.247 53.962 1.00 86.06 792 PHE A C 1
ATOM 6199 O O . PHE A 1 792 ? 17.863 34.697 52.818 1.00 86.06 792 PHE A O 1
ATOM 6206 N N . LEU A 1 793 ? 18.984 34.504 54.748 1.00 87.19 793 LEU A N 1
ATOM 6207 C CA . LEU A 1 793 ? 20.128 35.300 54.304 1.00 87.19 793 LEU A CA 1
ATOM 6208 C C . LEU A 1 793 ? 20.856 34.635 53.124 1.00 87.19 793 LEU A C 1
ATOM 6210 O O . LEU A 1 793 ? 21.181 35.311 52.146 1.00 87.19 793 LEU A O 1
ATOM 6214 N N . LEU A 1 794 ? 21.071 33.316 53.181 1.00 86.31 794 LEU A N 1
ATOM 6215 C CA . LEU A 1 794 ? 21.668 32.549 52.082 1.00 86.31 794 LEU A CA 1
ATOM 6216 C C . LEU A 1 794 ? 20.803 32.605 50.815 1.00 86.31 794 LEU A C 1
ATOM 6218 O O . LEU A 1 794 ? 21.334 32.855 49.731 1.00 86.31 794 LEU A O 1
ATOM 6222 N N . ALA A 1 795 ? 19.481 32.475 50.951 1.00 80.75 795 ALA A N 1
ATOM 6223 C CA . ALA A 1 795 ? 18.545 32.607 49.837 1.00 80.75 795 ALA A CA 1
ATOM 6224 C C . ALA A 1 795 ? 18.595 34.011 49.205 1.00 80.75 795 ALA A C 1
ATOM 6226 O O . ALA A 1 795 ? 18.674 34.140 47.983 1.00 80.75 795 ALA A O 1
ATOM 6227 N N . LEU A 1 796 ? 18.643 35.079 50.010 1.00 85.19 796 LEU A N 1
ATOM 6228 C CA . LEU A 1 796 ? 18.794 36.452 49.506 1.00 85.19 796 LEU A CA 1
ATOM 6229 C C . LEU A 1 796 ? 20.121 36.666 48.769 1.00 85.19 796 LEU A C 1
ATOM 6231 O O . LEU A 1 796 ? 20.165 37.371 47.756 1.00 85.19 796 LEU A O 1
ATOM 6235 N N . ILE A 1 797 ? 21.210 36.071 49.261 1.00 84.44 797 ILE A N 1
ATOM 6236 C CA . ILE A 1 797 ? 22.513 36.111 48.591 1.00 84.44 797 ILE A CA 1
ATOM 6237 C C . ILE A 1 797 ? 22.433 35.390 47.242 1.00 84.44 797 ILE A C 1
ATOM 6239 O O . ILE A 1 797 ? 22.934 35.923 46.249 1.00 84.44 797 ILE A O 1
ATOM 6243 N N . GLN A 1 798 ? 21.775 34.229 47.185 1.00 78.62 798 GLN A N 1
ATOM 6244 C CA . GLN A 1 798 ? 21.591 33.452 45.961 1.00 78.62 798 GLN A CA 1
ATOM 6245 C C . GLN A 1 798 ? 20.749 34.204 44.924 1.00 78.62 798 GLN A C 1
ATOM 6247 O O . GLN A 1 798 ? 21.215 34.396 43.802 1.00 78.62 798 GLN A O 1
ATOM 6252 N N . ILE A 1 799 ? 19.601 34.761 45.320 1.00 82.19 799 ILE A N 1
ATOM 6253 C CA . ILE A 1 799 ? 18.750 35.578 44.438 1.00 82.19 799 ILE A CA 1
ATOM 6254 C C . ILE A 1 799 ? 19.521 36.801 43.917 1.00 82.19 799 ILE A C 1
ATOM 6256 O O . ILE A 1 799 ? 19.491 37.108 42.726 1.00 82.19 799 ILE A O 1
ATOM 6260 N N . ARG A 1 800 ? 20.289 37.494 44.774 1.00 78.75 800 ARG A N 1
ATOM 6261 C CA . ARG A 1 800 ? 21.142 38.620 44.338 1.00 78.75 800 ARG A CA 1
ATOM 6262 C C . ARG A 1 800 ? 22.295 38.193 43.430 1.00 78.75 800 ARG A C 1
ATOM 6264 O O . ARG A 1 800 ? 22.822 39.031 42.692 1.00 78.75 800 ARG A O 1
ATOM 6271 N N . ARG A 1 801 ? 22.751 36.945 43.523 1.00 75.31 801 ARG A N 1
ATOM 6272 C CA . ARG A 1 801 ? 23.795 36.379 42.661 1.00 75.31 801 ARG A CA 1
ATOM 6273 C C . ARG A 1 801 ? 23.219 36.039 41.288 1.00 75.31 801 ARG A C 1
ATOM 6275 O O . ARG A 1 801 ? 23.805 36.450 40.291 1.00 75.31 801 ARG A O 1
ATOM 6282 N N . GLU A 1 802 ? 22.050 35.409 41.241 1.00 73.44 802 GLU A N 1
ATOM 6283 C CA . GLU A 1 802 ? 21.310 35.103 40.010 1.00 73.44 802 GLU A CA 1
ATOM 6284 C C . GLU A 1 802 ? 20.874 36.377 39.275 1.00 73.44 802 GLU A C 1
ATOM 6286 O O . GLU A 1 802 ? 21.148 36.526 38.087 1.00 73.44 802 GLU A O 1
ATOM 6291 N N . ALA A 1 803 ? 20.337 37.374 39.986 1.00 72.75 803 ALA A N 1
ATOM 6292 C CA . ALA A 1 803 ? 19.984 38.663 39.388 1.00 72.75 803 ALA A CA 1
ATOM 6293 C C . ALA A 1 803 ? 21.203 39.400 38.791 1.00 72.75 803 ALA A C 1
ATOM 6295 O O . ALA A 1 803 ? 21.087 40.087 37.774 1.00 72.75 803 ALA A O 1
ATOM 6296 N N . ARG A 1 804 ? 22.393 39.254 39.396 1.00 70.00 804 ARG A N 1
ATOM 6297 C CA . ARG A 1 804 ? 23.651 39.787 38.839 1.00 70.00 804 ARG A CA 1
ATOM 6298 C C . ARG A 1 804 ? 24.146 38.994 37.626 1.00 70.00 804 ARG A C 1
ATOM 6300 O O . ARG A 1 804 ? 24.725 39.600 36.727 1.00 70.00 804 ARG A O 1
ATOM 6307 N N . LEU A 1 805 ? 23.931 37.678 37.591 1.00 65.06 805 LEU A N 1
ATOM 6308 C CA . LEU A 1 805 ? 24.279 36.821 36.453 1.00 65.06 805 LEU A CA 1
ATOM 6309 C C . LEU A 1 805 ? 23.376 37.090 35.242 1.00 65.06 805 LEU A C 1
ATOM 6311 O O . LEU A 1 805 ? 23.902 37.234 34.140 1.00 65.06 805 LEU A O 1
ATOM 6315 N N . ASN A 1 806 ? 22.066 37.271 35.444 1.00 61.66 806 ASN A N 1
ATOM 6316 C CA . ASN A 1 806 ? 21.138 37.621 34.362 1.00 61.66 806 ASN A CA 1
ATOM 6317 C C . ASN A 1 806 ? 21.465 38.984 33.746 1.00 61.66 806 ASN A C 1
ATOM 6319 O O . ASN A 1 806 ? 21.612 39.077 32.533 1.00 61.66 806 ASN A O 1
ATOM 6323 N N . LYS A 1 807 ? 21.733 40.016 34.562 1.00 64.38 807 LYS A N 1
ATOM 6324 C CA . LYS A 1 807 ? 22.169 41.326 34.037 1.00 64.38 807 LYS A CA 1
ATOM 6325 C C . LYS A 1 807 ? 23.476 41.257 33.236 1.00 64.38 807 LYS A C 1
ATOM 6327 O O . LYS A 1 807 ? 23.667 42.047 32.318 1.00 64.38 807 LYS A O 1
ATOM 6332 N N . ARG A 1 808 ? 24.388 40.333 33.571 1.00 56.31 808 ARG A N 1
ATOM 6333 C CA . ARG A 1 808 ? 25.612 40.092 32.786 1.00 56.31 808 ARG A CA 1
ATOM 6334 C C . ARG A 1 808 ? 25.327 39.342 31.485 1.00 56.31 808 ARG A C 1
ATOM 6336 O O . ARG A 1 808 ? 25.944 39.678 30.482 1.00 56.31 808 ARG A O 1
ATOM 6343 N N . CYS A 1 809 ? 24.407 38.378 31.481 1.00 52.94 809 CYS A N 1
ATOM 6344 C CA . CYS A 1 809 ? 23.999 37.680 30.260 1.00 52.94 809 CYS A CA 1
ATOM 6345 C C . CYS A 1 809 ? 23.311 38.628 29.273 1.00 52.94 809 CYS A C 1
ATOM 6347 O O . CYS A 1 809 ? 23.690 38.639 28.107 1.00 52.94 809 CYS A O 1
ATOM 6349 N N . ASP A 1 810 ? 22.410 39.494 29.739 1.00 53.31 810 ASP A N 1
ATOM 6350 C CA . ASP A 1 810 ? 21.735 40.475 28.878 1.00 53.31 810 ASP A CA 1
ATOM 6351 C C . ASP A 1 810 ? 22.722 41.493 28.282 1.00 53.31 810 ASP A C 1
ATOM 6353 O O . ASP A 1 810 ? 22.613 41.863 27.114 1.00 53.31 810 ASP A O 1
ATOM 6357 N N . TYR A 1 811 ? 23.752 41.889 29.041 1.00 53.44 811 TYR A N 1
ATOM 6358 C CA . TYR A 1 811 ? 24.827 42.754 28.541 1.00 53.44 811 TYR A CA 1
ATOM 6359 C C . TYR A 1 811 ? 25.709 42.053 27.489 1.00 53.44 811 TYR A C 1
ATOM 6361 O O . TYR A 1 811 ? 26.083 42.664 26.490 1.00 53.44 811 TYR A O 1
ATOM 6369 N N . VAL A 1 812 ? 26.018 40.762 27.670 1.00 54.28 812 VAL A N 1
ATOM 6370 C CA . VAL A 1 812 ? 26.808 39.961 26.712 1.00 54.28 812 VAL A CA 1
ATOM 6371 C C . VAL A 1 812 ? 26.013 39.664 25.434 1.00 54.28 812 VAL A C 1
ATOM 6373 O O . VAL A 1 812 ? 26.566 39.748 24.339 1.00 54.28 812 VAL A O 1
ATOM 6376 N N . VAL A 1 813 ? 24.711 39.389 25.543 1.00 53.84 813 VAL A N 1
ATOM 6377 C CA . VAL A 1 813 ? 23.804 39.210 24.394 1.00 53.84 813 VAL A CA 1
ATOM 6378 C C . VAL A 1 813 ? 23.570 40.543 23.661 1.00 53.84 813 VAL A C 1
ATOM 6380 O O . VAL A 1 813 ? 23.531 40.576 22.428 1.00 53.84 813 VAL A O 1
ATOM 6383 N N . GLY A 1 814 ? 23.516 41.662 24.391 1.00 50.00 814 GLY A N 1
ATOM 6384 C CA . GLY A 1 814 ? 23.486 43.017 23.830 1.00 50.00 814 GLY A CA 1
ATOM 6385 C C . GLY A 1 814 ? 24.766 43.401 23.074 1.00 50.00 814 GLY A C 1
ATOM 6386 O O . GLY A 1 814 ? 24.695 43.988 21.997 1.00 50.00 814 GLY A O 1
ATOM 6387 N N . LEU A 1 815 ? 25.948 43.010 23.567 1.00 48.78 815 LEU A N 1
ATOM 6388 C CA . LEU A 1 815 ? 27.209 43.207 22.835 1.00 48.78 815 LEU A CA 1
ATOM 6389 C C . LEU A 1 815 ? 27.318 42.297 21.599 1.00 48.78 815 LEU A C 1
ATOM 6391 O O . LEU A 1 815 ? 27.796 42.727 20.552 1.00 48.78 815 LEU A O 1
ATOM 6395 N N . ALA A 1 816 ? 26.858 41.046 21.690 1.00 47.00 816 ALA A N 1
ATOM 6396 C CA . ALA A 1 816 ? 26.903 40.097 20.575 1.00 47.00 816 ALA A CA 1
ATOM 6397 C C . ALA A 1 816 ? 25.966 40.483 19.414 1.00 47.00 816 ALA A C 1
ATOM 6399 O O . ALA A 1 816 ? 26.228 40.129 18.262 1.00 47.00 816 ALA A O 1
ATOM 6400 N N . SER A 1 817 ? 24.890 41.220 19.703 1.00 45.56 817 SER A N 1
ATOM 6401 C CA . SER A 1 817 ? 23.970 41.750 18.691 1.00 45.56 817 SER A CA 1
ATOM 6402 C C . SER A 1 817 ? 24.484 43.033 18.027 1.00 45.56 817 SER A C 1
ATOM 6404 O O . SER A 1 817 ? 24.237 43.208 16.835 1.00 45.56 817 SER A O 1
ATOM 6406 N N . SER A 1 818 ? 25.278 43.872 18.709 1.00 42.25 818 SER A N 1
ATOM 6407 C CA . SER A 1 818 ? 25.876 45.062 18.074 1.00 42.25 818 SER A CA 1
ATOM 6408 C C . SER A 1 818 ? 27.055 44.731 17.145 1.00 42.25 818 SER A C 1
ATOM 6410 O O . SER A 1 818 ? 27.220 45.383 16.118 1.00 42.25 818 SER A O 1
ATOM 6412 N N . VAL A 1 819 ? 27.812 43.659 17.418 1.00 47.81 819 VAL A N 1
ATOM 6413 C CA . VAL A 1 819 ? 28.939 43.215 16.566 1.00 47.81 819 VAL A CA 1
ATOM 6414 C C . VAL A 1 819 ? 28.477 42.556 15.252 1.00 47.81 819 VAL A C 1
ATOM 6416 O O . VAL A 1 819 ? 29.228 42.528 14.281 1.00 47.81 819 VAL A O 1
ATOM 6419 N N . ARG A 1 820 ? 27.227 42.078 15.155 1.00 39.94 820 ARG A N 1
ATOM 6420 C CA . ARG A 1 820 ? 26.653 41.583 13.883 1.00 39.94 820 ARG A CA 1
ATOM 6421 C C . ARG A 1 820 ? 26.042 42.679 13.001 1.00 39.94 820 ARG A C 1
ATOM 6423 O O . ARG A 1 820 ? 25.726 42.393 11.852 1.00 39.94 820 ARG A O 1
ATOM 6430 N N . GLY A 1 821 ? 25.896 43.905 13.505 1.00 40.09 821 GLY A N 1
ATOM 6431 C CA . GLY A 1 821 ? 25.307 45.033 12.772 1.00 40.09 821 GLY A CA 1
ATOM 6432 C C . GLY A 1 821 ? 26.281 45.842 11.905 1.00 40.09 821 GLY A C 1
ATOM 6433 O O . GLY A 1 821 ? 25.838 46.735 11.196 1.00 40.09 821 GLY A O 1
ATOM 6434 N N . THR A 1 822 ? 27.588 45.556 11.941 1.00 40.47 822 THR A N 1
ATOM 6435 C CA . THR A 1 822 ? 28.633 46.297 11.196 1.00 40.47 822 THR A CA 1
ATOM 6436 C C . THR A 1 822 ? 29.332 45.482 10.102 1.00 40.47 822 THR A C 1
ATOM 6438 O O . THR A 1 822 ? 30.326 45.925 9.534 1.00 40.47 822 THR A O 1
ATOM 6441 N N . CYS A 1 823 ? 28.802 44.311 9.748 1.00 38.25 823 CYS A N 1
ATOM 6442 C CA . CYS A 1 823 ? 29.191 43.572 8.544 1.00 38.25 823 CYS A CA 1
ATOM 6443 C C . CYS A 1 823 ? 27.946 43.083 7.798 1.00 38.25 823 CYS A C 1
ATOM 6445 O O . CYS A 1 823 ? 27.666 41.884 7.759 1.00 38.25 823 CYS A O 1
ATOM 6447 N N . ARG A 1 824 ? 27.196 44.029 7.228 1.00 32.66 824 ARG A N 1
ATOM 6448 C CA . ARG A 1 824 ? 26.514 43.907 5.935 1.00 32.66 824 ARG A CA 1
ATOM 6449 C C . ARG A 1 824 ? 25.991 45.255 5.477 1.00 32.66 824 ARG A C 1
ATOM 6451 O O . ARG A 1 824 ? 25.414 45.961 6.330 1.00 32.66 824 ARG A O 1
#

Solvent-accessible surface area (backbone atoms only — not comparable to full-atom values): 45827 Å² total; per-residue (Å²): 128,72,90,77,67,61,86,76,59,78,79,54,48,75,25,26,33,38,38,38,32,47,56,22,37,59,70,71,29,74,67,39,44,73,77,25,48,63,25,38,47,46,39,63,77,40,16,50,59,42,46,40,51,50,53,66,60,35,52,85,49,56,28,48,50,33,39,36,30,56,36,38,96,54,91,84,40,88,69,42,47,70,70,59,51,74,66,66,72,80,33,50,67,93,36,78,46,38,34,60,36,77,86,66,50,78,59,98,86,42,48,77,46,74,22,51,40,54,40,50,63,82,46,41,69,52,63,63,52,40,56,75,66,56,44,48,32,38,37,42,32,26,39,37,30,69,47,35,37,40,39,37,48,48,54,40,26,77,73,68,35,50,32,33,36,32,57,54,26,37,39,25,70,40,69,69,55,29,56,52,32,55,61,60,38,67,83,50,32,47,77,35,44,63,67,57,50,52,50,52,59,54,53,62,64,70,73,78,80,74,90,80,89,78,91,78,81,91,73,91,72,93,70,85,79,74,83,72,73,79,77,75,88,71,84,82,57,45,31,28,45,28,39,57,41,82,62,70,49,79,43,70,50,74,42,57,50,88,54,52,79,74,29,57,85,66,23,46,85,38,52,57,45,65,56,37,34,41,89,86,76,45,68,43,86,86,45,95,54,53,94,58,73,62,28,21,37,36,46,40,82,93,52,56,33,57,42,74,75,59,92,37,84,85,53,76,51,50,35,36,23,43,27,40,44,21,38,82,88,69,47,81,36,90,86,25,58,64,50,54,50,42,53,52,49,48,46,37,37,76,75,67,45,30,41,56,34,28,27,54,34,46,32,31,33,55,44,41,94,83,57,67,80,84,53,59,54,61,30,69,66,44,39,59,73,42,42,69,59,52,53,48,43,52,52,47,35,47,65,47,70,44,44,65,73,49,77,46,39,30,80,29,70,51,21,32,34,42,34,37,59,66,37,51,63,62,57,37,59,52,38,55,50,49,52,54,55,50,45,35,50,53,24,46,58,69,66,30,44,56,41,68,46,29,49,75,51,94,92,53,61,54,33,54,73,49,78,49,76,49,41,21,37,83,90,65,50,64,51,38,53,27,88,93,38,80,93,34,36,17,74,62,28,50,52,51,52,48,52,51,53,72,45,37,81,64,46,37,61,74,78,44,66,45,80,55,32,61,74,33,52,34,77,94,57,83,20,54,53,39,91,40,84,17,78,84,36,65,49,25,57,42,60,54,79,81,77,88,38,53,67,39,24,49,46,57,49,24,30,68,40,28,89,84,55,49,72,69,48,45,52,48,18,18,48,45,21,65,29,42,69,61,36,65,71,40,97,53,29,51,66,33,63,26,38,69,72,27,69,79,44,54,74,60,56,48,52,19,44,51,44,10,13,55,46,47,52,64,56,66,66,44,81,38,74,47,82,64,68,97,54,55,81,73,48,33,54,58,49,48,54,16,51,60,52,61,42,61,97,36,51,63,49,77,47,65,95,48,65,84,81,51,68,84,47,63,61,49,75,42,74,49,96,93,36,79,73,45,77,49,71,66,69,88,88,76,69,102,80,67,87,87,73,83,74,97,58,62,76,45,37,56,48,17,51,56,47,27,52,52,48,37,54,52,50,52,59,52,58,75,68,52,59,74,76,57,44,74,38,80,84,40,21,72,67,47,45,54,45,48,52,55,52,54,36,47,51,52,23,49,58,53,14,53,51,52,49,53,52,52,52,52,51,51,54,51,53,52,50,50,55,54,32,48,72,76,38,51,73,61,32,53,56,53,49,54,52,51,52,52,53,50,51,51,50,53,52,49,53,57,48,52,56,51,50,52,58,50,49,55,52,51,54,52,51,60,54,56,68,61,66,78,75,122

Sequence (824 aa):
MPMYQTRLTPIIPNKTAVLLVDVQNSEISIEHQQNTPWYYQQAIDICIPNMVHIIKVARPLSMEIMYTTVESLTRNGRDRSLDHKLSNIFIPKGSPEADIISDVAPAEDDIWLKKTSSGVFNSTNIDYILRNLGVEFLVVMGFLTDQCVDMAVRDAADKGYQVICISDACTTHTQERHENALRAFGGYCRIMTTDEFIQEIQGSNNSKNDGSSTKLAINDQQQNLSISVRSSLQPTALTMLVTTDLAGITRGRALPTETIDDYWSSGCGWVPAASAVTPQGIVADPNPWGSHGDLRLLPDRNSRVRIINGPNPTTPTFDFIHCNIIETDGKAWSGCPRELLRQEIQRYHDIFGMRVKAAFEHEFTLNGRQCMSDLPAFSLRAHRHVADFAGWLVTALQSAGVEPEMFLPEYGRSQYEITCQPTEGIAVADRAVNLREITRDIARQMNMHASFSPQPYVGAISNGVHLHLSIQDLDGRPLLYQEGRRYDLSELGEHWAAGVLHHLPALCALTAPTPVSYMRLKPHHWSAAYVCLGYRNREASLRISPTILFATSIYENIRFGKENATRAEIEEAARQANAHNFIMQLPNKYATVVGERGIQLSGGEKQRVVLARALVKQPALLLLDEATSALDNTNEKIVQEALDQACQGRTTIVIAHRLSAVQNAHRIYVLGNGRVTEQVERSRHLSHNELDDKNKYTAFAVSGSKLTERICIKAFAQYLRQEIAFFDRPENSSGTICIRLSSDALAVQQMVGSHLGIVGESVAIFGIGIVFGFWFSWKLALIVFFAIAALFLLALIQIRREARLNKRCDYVVGLASSVRGTCR

pLDDT: mean 80.69, std 16.65, range [25.77, 98.5]

Foldseek 3Di:
DPPVVLQPDFDQLLQEAEEAEAQFQLQLDPVLCVQQVPQNCLQPVWQLVLLLVCVVLSVVSNHAYEYEFAEDPDQCLPPEDPVVVVVSRHHHPPDNRRAHDPSNHDDPRHHYWYFHYLAPVVGTVVVVVSVVSNHQAYEYAYEDLLTSSLNVQQVCQVVRHAYEYALRNYGYRDPVSSVVSVVVSVVRYHYHHSVRSSCSSVVVVVVPPDDDDDDDDDDDDPDDDDPPDDPDDADFAWEWLWAQALQRDIDTDIDRPVCVVVQQVPAAKDFLQVNQQHPVRDRDPVDPRPRDFIKGFHFDPVLWFWDCDFPARSDHIDIYTYGFIGHNVRHGDPRGPLVVQQVVQVCCCPVVQKWKKKWKKWKKAKDAPQFDQDDAAQDPVLCVSCVRLVVRLCVSLVSRVLAWDDWTGHRWRRMIMIIHDIDTHSVRVSSVSSSVVSSQVNQVSVRMGIGRQQDPDPPTQGIDMDMDMFMAGNVRHTPQAAPPDDLRGDPVVVVVLVVCLVCVVVCCCRRQVDPSSVVNLDPPRLHCVDSDEDDPDSVHPHYRDDQLADQFFLQVRLCLLPVPQDPVLLLVLLVLLVQQVVLCVDPCRRRDGQGRSSVNDDPLNSLSSSSSSNPSNVDQEAEAEQSQPPDDPVSSVSRLSSVVSSPPNHHYDHHHPDCSSCVPPQKDFDDDPNDGPDIDGDDPDDDPPPPVPDDPDDPQLVVLVVVLVVCLVVLVVVLVPDDPVQCVDPCNPPVNSVCCSPPVSVVSSCVRRPVVSVVVVVVVVVVVVLVVCCVPDVVVSVVVVVVVVVVVVVVVVVVVVVVVVVVVVVVVVVVVVVVVVPPD

Nearest PDB structures (foldseek):
  4hpp-assembly1_A  TM=9.728E-01  e=6.576E-40  Pseudomonas aeruginosa PAO1
  1mt0-assembly1_A  TM=9.138E-01  e=7.436E-12  Escherichia coli
  7zk8-assembly1_A  TM=5.394E-01  e=1.797E-15  Mus musculus
  4m2s-assembly1_A  TM=5.156E-01  e=2.118E-15  Mus musculus
  9fw3-assembly1_B  TM=8.613E-01  e=8.751E-11  Mycolicibacterium thermoresistibile ATCC 19527